Protein 2EB6 (pdb70)

Secondary structure (DSSP, 8-state):
---HHHHHHHHHHHHHHHHHT-PBPPHHHH-TT--HHHHHHHHHHHHHHHHHTT--EEEEEEE--SHHHHHHTT-SS-EEEEEEGGGEE-TT-EE-GGG-SS-EEEEEEEEEESS-B--SS--HHHHHHHEEEEEEEEEEE--SB-SB-TTT-PBP-HHHHHHTGGGEEEEEE-S--B-TTSS-GGG-EEEEEETTEEEEEEEGGGTTTSTTHHHHHHHHHHGGGT--BPTT-EEEEEESS--EE--TT-EEEEE-GGG-EEEEEE-/---HHHHHHHHHHHHHHHHHT--B--HHHH-TT--HHHHHHHHHHHHHHHHHTT--EEEEEEE--SHHHHHHTT-SS-EEEEEEGGGEE-TTEEE-GGG-SS-EEEEEEEEEESS-B-SSS--HHHHHHHEEEEEEEEEEE--SB-SB-TTT-PBP-HHHHHHTGGGEEEEEE-S--B-TTSS-GGG-EEEEEETTEEEEEEEGGGTTTSTTHHHHHHHHHHGGGT--BPTT-EEEEEESS--EE--TT-EEEEE-GGG-EEEEEE-/---HHHHHHHHHHHHHHHHHT-PBPPHHHH-TT--HHHHHHHHHHHHHHHHHTT--EEEEEEE--SHHHHHHSS-SS-EEEEEEGGGEE-TTPEE-GGG-SS-EEEEEEEEEESS-B-SSS--HHHHHHHEEEEEEEEEEE--SB--SSTTS--TTHHHHHHHTGGGEEEEEE-S--B-TTSS-GGG-EEEEEETTEEEEEEEGGGTTTSTTHHHHHHHHHHGGGT--BPTT-EEEEEESS--EE--TT-EEEEE-GGG-EEEEEE-/---HHHHHHHHHHHHHHHHHT-PBPPHHHH-TT--HHHHHHHHHHHHHHHHHTT--EEEEEEE--SHHHHHTTT-SS-EEEEEEGGGEE-TTEEE-GGG-SS-EEEEEEEEEESS-B--SS--HHHHHHHEEEEEEEEEEE--SB-SB----PBP-HHHHHHTGGGEEEEEE-S--B-TTSS-GGG-EEEEEETTEEEEEEEGGGTTTSTTHHHHHHHHHHGGGT--BPTT-EEEEEESS--EE--TT-EEEEE-GGG-EEEEEE-/---HHHHHHHHHHHHHHHHHT-PBPPHHHHSTT--HHHHHHHHHHHHHHHHHTT--EEEEEEE--SHHHHHHTT-SS-EEEEEEGGGEE-TT-EE-GGG-SS-EEEEEEEEEESS-B--SS--HHHHHHHEEEEEEEEEEE--SB-SB-TTT-PBP-HHHHHHTGGGEEEEEE-S--B-TTSS-GGG-EEEEEETTEEEEEEEGGGTTTSTTHHHHHHHHHHGGGT--BPTT-EEEEEESS--EE--TT-EEEEE-GGG-EEEEEE-

Sequence (1334 aa):
MFDKHTHTLIAQRLDQAEKQREQIRAISLDYPEITIEDAYAVQREWVRLKIAEGRTLKGHKIGLTSKAMQASSQISEPDYGALLDDMFFHDGSDIPTDRFIVPRIEVELAFVLAKPLRGPNCTLFDVYNATDYVIPALELIDARCHNIDPETQRPRKVFDTISDNAANAGVILGGRPIKPDELDLRWISALMYRNGVIEETGVAAGVLNHPANGVAWLANKLAPYDVQLEAGQIILGGSFTRPVPARKGDTFHVDYGNMGSISCRFVMFDKHTHTLIAQRLDQAEKQREQIRAISLDYPEITIEDAYAVQREWVRLKIAEGRTLKGHKIGLTSKAMQASSQISEPDYGALLDDMFFHDGSDIPTDRFIVPRIEVELAFVLAKPLRGPNCTLFDVYNATDYVIPALELIDARCHNIDPETQRPRKVFDTISDNAANAGVILGGRPIKPDELDLRWISALMYRNGVIEETGVAAGVLNHPANGVAWLANKLAPYDVQLEAGQIILGGSFTRPVPARKGDTFHVDYGNMGSISCRFVMFDKHTHTLIAQRLDQAEKQREQIRAISLDYPEITIEDAYAVQREWVRLKIAEGRTLKGHKIGLTSKAMQASSQISEPDYGALLDDMFFHDGSDIPTDRFIVPRIEVELAFVLAKPLRGPNCTLFDVYNATDYVIPALELIDARCHNIDPETQRPRKVFDTISDNAANAGVILGGRPIKPDELDLRWISALMYRNGVIEETGVAAGVLNHPANGVAWLANKLAPYDVQLEAGQIILGGSFTRPVPARKGDTFHVDYGNMGSISCRFVMFDKHTHTLIAQRLDQAEKQREQIRAISLDYPEITIEDAYAVQREWVRLKIAEGRTLKGHKIGLTSKAMQASSQISEPDYGALLDDMFFHDGSDIPTDRFIVPRIEVELAFVLAKPLRGPNCTLFDVYNATDYVIPALELIDARCHNIDPTQRPRKVFDTISDNAANAGVILGGRPIKPDELDLRWISALMYRNGVIEETGVAAGVLNHPANGVAWLANKLAPYDVQLEAGQIILGGSFTRPVPARKGDTFHVDYGNMGSISCRFVMFDKHTHTLIAQRLDQAEKQREQIRAISLDYPEITIEDAYAVQREWVRLKIAEGRTLKGHKIGLTSKAMQASSQISEPDYGALLDDMFFHDGSDIPTDRFIVPRIEVELAFVLAKPLRGPNCTLFDVYNATDYVIPALELIDARCHNIDPETQRPRKVFDTISDNAANAGVILGGRPIKPDELDLRWISALMYRNGVIEETGVAAGVLNHPANGVAWLANKLAPYDVQLEAGQIILGGSFTRPVPARKGDTFHVDYGNMGSISCRFV

Structure (mmCIF, N/CA/C/O backbone):
data_2EB6
#
_entry.id   2EB6
#
_cell.length_a   135.955
_cell.length_b   135.955
_cell.length_c   194.064
_cell.angle_alpha   90.00
_cell.angle_beta   90.00
_cell.angle_gamma   90.00
#
_symmetry.space_group_name_H-M   'P 43 21 2'
#
loop_
_entity.id
_entity.type
_entity.pdbx_description
1 polymer '2-oxo-hept-3-ene-1,7-dioate hydratase'
2 non-polymer 'MAGNESIUM ION'
3 water water
#
loop_
_atom_site.group_PDB
_atom_site.id
_atom_site.type_symbol
_atom_site.label_atom_id
_atom_site.label_alt_id
_atom_site.label_comp_id
_atom_site.label_asym_id
_atom_site.label_entity_id
_atom_site.label_seq_id
_atom_site.pdbx_PDB_ins_code
_atom_site.Cartn_x
_atom_site.Cartn_y
_atom_site.Cartn_z
_atom_site.occupancy
_atom_site.B_iso_or_equiv
_atom_site.auth_seq_id
_atom_site.auth_comp_id
_atom_site.auth_asym_id
_atom_site.auth_atom_id
_atom_site.pdbx_PDB_model_num
ATOM 1 N N . MET A 1 1 ? 33.411 15.581 1.250 1.00 48.80 1 MET A N 1
ATOM 2 C CA . MET A 1 1 ? 33.193 14.112 1.133 1.00 48.71 1 MET A CA 1
ATOM 3 C C . MET A 1 1 ? 34.227 13.477 0.203 1.00 48.49 1 MET A C 1
ATOM 4 O O . MET A 1 1 ? 34.247 13.755 -1.000 1.00 48.57 1 MET A O 1
ATOM 9 N N . PHE A 1 2 ? 35.082 12.630 0.776 1.00 48.06 2 PHE A N 1
ATOM 10 C CA . PHE A 1 2 ? 36.108 11.908 0.020 1.00 47.57 2 PHE A CA 1
ATOM 11 C C . PHE A 1 2 ? 35.491 10.875 -0.919 1.00 47.23 2 PHE A C 1
ATOM 12 O O . PHE A 1 2 ? 34.327 10.496 -0.765 1.00 47.23 2 PHE A O 1
ATOM 20 N N . ASP A 1 3 ? 36.283 10.419 -1.886 1.00 46.79 3 ASP A N 1
ATOM 21 C CA . ASP A 1 3 ? 35.842 9.407 -2.843 1.00 46.41 3 ASP A CA 1
ATOM 22 C C . ASP A 1 3 ? 35.734 8.014 -2.215 1.00 45.87 3 ASP A C 1
ATOM 23 O O . ASP A 1 3 ? 36.309 7.751 -1.155 1.00 45.75 3 ASP A O 1
ATOM 28 N N . LYS A 1 4 ? 34.990 7.138 -2.891 1.00 45.24 4 LYS A N 1
ATOM 29 C CA . LYS A 1 4 ? 34.718 5.763 -2.454 1.00 44.57 4 LYS A CA 1
ATOM 30 C C . LYS A 1 4 ? 35.977 4.962 -2.106 1.00 43.92 4 LYS A C 1
ATOM 31 O O . LYS A 1 4 ? 35.992 4.214 -1.122 1.00 43.79 4 LYS A O 1
ATOM 37 N N . HIS A 1 5 ? 37.019 5.125 -2.920 1.00 42.88 5 HIS A N 1
ATOM 38 C CA . HIS A 1 5 ? 38.293 4.429 -2.737 1.00 42.03 5 HIS A CA 1
ATOM 39 C C . HIS A 1 5 ? 38.996 4.833 -1.438 1.00 41.21 5 HIS A C 1
ATOM 40 O O . HIS A 1 5 ? 39.606 3.993 -0.769 1.00 41.18 5 HIS A O 1
ATOM 47 N N . THR A 1 6 ? 38.901 6.115 -1.092 1.00 40.18 6 THR A N 1
ATOM 48 C CA . THR A 1 6 ? 39.556 6.664 0.096 1.00 39.15 6 THR A CA 1
ATOM 49 C C . THR A 1 6 ? 38.921 6.159 1.396 1.00 38.42 6 THR A C 1
ATOM 50 O O . THR A 1 6 ? 39.633 5.878 2.363 1.00 38.30 6 THR A O 1
ATOM 54 N N . HIS A 1 7 ? 37.592 6.043 1.411 1.00 37.45 7 HIS A N 1
ATOM 55 C CA . HIS A 1 7 ? 36.872 5.489 2.564 1.00 36.57 7 HIS A CA 1
ATOM 56 C C . HIS A 1 7 ? 37.302 4.046 2.834 1.00 36.22 7 HIS A C 1
ATOM 57 O O . HIS A 1 7 ? 37.542 3.664 3.983 1.00 36.17 7 HIS A O 1
ATOM 64 N N . THR A 1 8 ? 37.397 3.261 1.762 1.00 35.57 8 THR A N 1
ATOM 65 C CA . THR A 1 8 ? 37.826 1.864 1.824 1.00 34.99 8 THR A CA 1
ATOM 66 C C . THR A 1 8 ? 39.265 1.750 2.330 1.00 34.47 8 THR A C 1
ATOM 67 O O . THR A 1 8 ? 39.589 0.842 3.102 1.00 34.37 8 THR A O 1
ATOM 71 N N . LEU A 1 9 ? 40.114 2.682 1.896 1.00 33.71 9 LEU A N 1
ATOM 72 C CA . LEU A 1 9 ? 41.523 2.713 2.284 1.00 32.99 9 LEU A CA 1
ATOM 73 C C . LEU A 1 9 ? 41.684 2.952 3.785 1.00 32.16 9 LEU A C 1
ATOM 74 O O . LEU A 1 9 ? 42.481 2.279 4.445 1.00 32.19 9 LEU A O 1
ATOM 79 N N . ILE A 1 10 ? 40.920 3.906 4.316 1.00 30.93 10 ILE A N 1
ATOM 80 C CA . ILE A 1 10 ? 40.930 4.211 5.749 1.00 29.56 10 ILE A CA 1
ATOM 81 C C . ILE A 1 10 ? 40.376 3.032 6.561 1.00 28.73 10 ILE A C 1
ATOM 82 O O . ILE A 1 10 ? 40.943 2.668 7.598 1.00 28.19 10 ILE A O 1
ATOM 87 N N . ALA A 1 11 ? 39.285 2.443 6.071 1.00 27.97 11 ALA A N 1
ATOM 88 C CA . ALA A 1 11 ? 38.642 1.291 6.714 1.00 27.20 11 ALA A CA 1
ATOM 89 C C . ALA A 1 11 ? 39.586 0.095 6.844 1.00 27.00 11 ALA A C 1
ATOM 90 O O . ALA A 1 11 ? 39.635 -0.562 7.890 1.00 26.38 11 ALA A O 1
ATOM 92 N N . GLN A 1 12 ? 40.334 -0.184 5.777 1.00 26.50 12 GLN A N 1
ATOM 93 C CA . GLN A 1 12 ? 41.306 -1.280 5.784 1.00 26.40 12 GLN A CA 1
ATOM 94 C C . GLN A 1 12 ? 42.430 -1.058 6.799 1.00 25.77 12 GLN A C 1
ATOM 95 O O . GLN A 1 12 ? 42.938 -2.015 7.388 1.00 26.03 12 GLN A O 1
ATOM 101 N N . ARG A 1 13 ? 42.805 0.202 7.006 1.00 25.18 13 ARG A N 1
ATOM 102 C CA . ARG A 1 13 ? 43.836 0.554 7.982 1.00 24.83 13 ARG A CA 1
ATOM 103 C C . ARG A 1 13 ? 43.334 0.407 9.418 1.00 24.22 13 ARG A C 1
ATOM 104 O O . ARG A 1 13 ? 44.066 -0.063 10.294 1.00 24.11 13 ARG A O 1
ATOM 112 N N . LEU A 1 14 ? 42.086 0.808 9.648 1.00 23.56 14 LEU A N 1
ATOM 113 C CA . LEU A 1 14 ? 41.421 0.561 10.931 1.00 22.77 14 LEU A CA 1
ATOM 114 C C . LEU A 1 14 ? 41.323 -0.939 11.199 1.00 22.60 14 LEU A C 1
ATOM 115 O O . LEU A 1 14 ? 41.560 -1.395 12.317 1.00 22.43 14 LEU A O 1
ATOM 120 N N . ASP A 1 15 ? 40.991 -1.696 10.155 1.00 22.41 15 ASP A N 1
ATOM 121 C CA . ASP A 1 15 ? 40.866 -3.148 10.237 1.00 22.48 15 ASP A CA 1
ATOM 122 C C . ASP A 1 15 ? 42.186 -3.813 10.631 1.00 22.33 15 ASP A C 1
ATOM 123 O O . ASP A 1 15 ? 42.214 -4.718 11.471 1.00 22.17 15 ASP A O 1
ATOM 128 N N . GLN A 1 16 ? 43.277 -3.352 10.022 1.00 2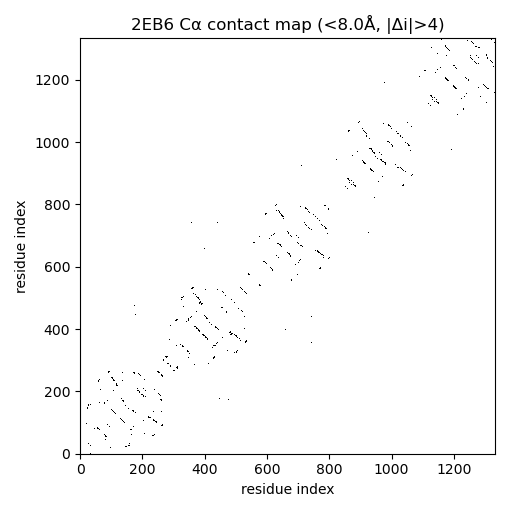2.28 16 GLN A N 1
ATOM 129 C CA . GLN A 1 16 ? 44.612 -3.859 10.326 1.00 22.53 16 GLN A CA 1
ATOM 130 C C . GLN A 1 16 ? 45.012 -3.537 11.762 1.00 21.89 16 GLN A C 1
ATOM 131 O O . GLN A 1 16 ? 45.621 -4.366 12.447 1.00 21.84 16 GLN A O 1
ATOM 137 N N . ALA A 1 17 ? 44.661 -2.331 12.206 1.00 21.26 17 ALA A N 1
ATOM 138 C CA . ALA A 1 17 ? 44.934 -1.890 13.572 1.00 20.60 17 ALA A CA 1
ATOM 139 C C . ALA A 1 17 ? 44.287 -2.832 14.586 1.00 20.28 17 ALA A C 1
ATOM 140 O O . ALA A 1 17 ? 44.927 -3.246 15.556 1.00 20.11 17 ALA A O 1
ATOM 142 N N . GLU A 1 18 ? 43.025 -3.178 14.339 1.00 19.73 18 GLU A N 1
ATOM 143 C CA . GLU A 1 18 ? 42.271 -4.074 15.212 1.00 19.45 18 GLU A CA 1
ATOM 144 C C . GLU A 1 18 ? 42.880 -5.476 15.244 1.00 19.52 18 GLU A C 1
ATOM 145 O O . GLU A 1 18 ? 43.040 -6.063 16.316 1.00 19.24 18 GLU A O 1
ATOM 151 N N . LYS A 1 19 ? 43.222 -5.994 14.064 1.00 19.73 19 LYS A N 1
ATOM 152 C CA . LYS A 1 19 ? 43.753 -7.351 13.926 1.00 19.98 19 LYS A CA 1
ATOM 153 C C . LYS A 1 19 ? 45.122 -7.520 14.581 1.00 19.85 19 LYS A C 1
ATOM 154 O O . LYS A 1 19 ? 45.383 -8.534 15.232 1.00 19.32 19 LYS A O 1
ATOM 160 N N . GLN A 1 20 ? 45.984 -6.522 14.406 1.00 19.89 20 GLN A N 1
ATOM 161 C CA . GLN A 1 20 ? 47.351 -6.564 14.920 1.00 20.59 20 GLN A CA 1
ATOM 162 C C . GLN A 1 20 ? 47.465 -6.021 16.337 1.00 20.83 20 GLN A C 1
ATOM 163 O O . GLN A 1 20 ? 48.519 -6.150 16.971 1.00 20.89 20 GLN A O 1
ATOM 169 N N . ARG A 1 21 ? 46.381 -5.417 16.828 1.00 21.52 21 ARG A N 1
ATOM 170 C CA . ARG A 1 21 ? 46.388 -4.716 18.119 1.00 22.33 21 ARG A CA 1
ATOM 171 C C . ARG A 1 21 ? 47.487 -3.646 18.165 1.00 22.77 21 ARG A C 1
ATOM 172 O O . ARG A 1 21 ? 48.225 -3.522 19.145 1.00 22.52 21 ARG A O 1
ATOM 180 N N . GLU A 1 22 ? 47.573 -2.888 17.076 1.00 23.63 22 GLU A N 1
ATOM 181 C CA . GLU A 1 22 ? 48.568 -1.831 16.904 1.00 25.27 22 GLU A CA 1
ATOM 182 C C . GLU A 1 22 ? 47.854 -0.585 16.415 1.00 24.94 22 GLU A C 1
ATOM 183 O O . GLU A 1 22 ? 47.326 -0.570 15.302 1.00 24.66 22 GLU A O 1
ATOM 189 N N . GLN A 1 23 ? 47.837 0.458 17.241 1.00 25.30 23 GLN A N 1
ATOM 190 C CA . GLN A 1 23 ? 47.134 1.693 16.894 1.00 25.73 23 GLN A CA 1
ATOM 191 C C . GLN A 1 23 ? 47.768 2.415 15.713 1.00 26.26 23 GLN A C 1
ATOM 192 O O . GLN A 1 23 ? 48.990 2.386 15.533 1.00 26.36 23 GLN A O 1
ATOM 198 N N . ILE A 1 24 ? 46.911 3.041 14.915 1.00 26.78 24 ILE A N 1
ATOM 199 C CA . ILE A 1 24 ? 47.326 3.901 13.808 1.00 27.64 24 ILE A CA 1
ATOM 200 C C . ILE A 1 24 ? 47.198 5.369 14.211 1.00 28.33 24 ILE A C 1
ATOM 201 O O . ILE A 1 24 ? 46.581 5.693 15.231 1.00 28.09 24 ILE A O 1
ATOM 206 N N . ARG A 1 25 ? 47.791 6.257 13.414 1.00 29.38 25 ARG A N 1
ATOM 207 C CA . ARG A 1 25 ? 47.645 7.691 13.622 1.00 30.51 25 ARG A CA 1
ATOM 208 C C . ARG A 1 25 ? 46.184 8.090 13.442 1.00 30.78 25 ARG A C 1
ATOM 209 O O . ARG A 1 25 ? 45.469 7.485 12.641 1.00 30.78 25 ARG A O 1
ATOM 217 N N . ALA A 1 26 ? 45.749 9.101 14.191 1.00 31.54 26 ALA A N 1
ATOM 218 C CA . ALA A 1 26 ? 44.391 9.633 14.069 1.00 32.26 26 ALA A CA 1
ATOM 219 C C . ALA A 1 26 ? 44.062 9.959 12.615 1.00 32.98 26 ALA A C 1
ATOM 220 O O . ALA A 1 26 ? 44.844 10.618 11.923 1.00 33.00 26 ALA A O 1
ATOM 222 N N . ILE A 1 27 ? 42.907 9.481 12.160 1.00 33.72 27 ILE A N 1
ATOM 223 C CA . ILE A 1 27 ? 42.461 9.675 10.781 1.00 34.65 27 ILE A CA 1
ATOM 224 C C . ILE A 1 27 ? 42.335 11.164 10.444 1.00 35.33 27 ILE A C 1
ATOM 225 O O . ILE A 1 27 ? 42.674 11.586 9.334 1.00 35.62 27 ILE A O 1
ATOM 230 N N . SER A 1 28 ? 41.880 11.946 11.422 1.00 36.08 28 SER A N 1
ATOM 231 C CA . SER A 1 28 ? 41.703 13.392 11.284 1.00 36.88 28 SER A CA 1
ATOM 232 C C . SER A 1 28 ? 43.017 14.148 11.063 1.00 37.45 28 SER A C 1
ATOM 233 O O . SER A 1 28 ? 43.008 15.274 10.561 1.00 37.78 28 SER A O 1
ATOM 236 N N . LEU A 1 29 ? 44.137 13.536 11.441 1.00 38.05 29 LEU A N 1
ATOM 237 C CA . LEU A 1 29 ? 45.450 14.161 11.262 1.00 38.69 29 LEU A CA 1
ATOM 238 C C . LEU A 1 29 ? 46.013 13.938 9.859 1.00 39.08 29 LEU A C 1
ATOM 239 O O . LEU A 1 29 ? 46.564 14.863 9.253 1.00 39.32 29 LEU A O 1
ATOM 244 N N . ASP A 1 30 ? 45.872 12.716 9.349 1.00 39.40 30 ASP A N 1
ATOM 245 C CA . ASP A 1 30 ? 46.259 12.403 7.975 1.00 39.72 30 ASP A CA 1
ATOM 246 C C . ASP A 1 30 ? 45.247 12.965 6.973 1.00 39.74 30 ASP A C 1
ATOM 247 O O . ASP A 1 30 ? 45.595 13.268 5.829 1.00 39.84 30 ASP A O 1
ATOM 252 N N . TYR A 1 31 ? 43.999 13.103 7.414 1.00 39.67 31 TYR A N 1
ATOM 253 C CA . TYR A 1 31 ? 42.937 13.674 6.592 1.00 39.58 31 TYR A CA 1
ATOM 254 C C . TYR A 1 31 ? 42.268 14.832 7.339 1.00 39.52 31 TYR A C 1
ATOM 255 O O . TYR A 1 31 ? 41.224 14.645 7.965 1.00 39.59 31 TYR A O 1
ATOM 264 N N . PRO A 1 32 ? 42.870 16.039 7.277 1.00 39.30 32 PRO A N 1
ATOM 265 C CA . PRO A 1 32 ? 42.364 17.201 8.019 1.00 39.10 32 PRO A CA 1
ATOM 266 C C . PRO A 1 32 ? 41.000 17.698 7.538 1.00 38.79 32 PRO A C 1
ATOM 267 O O . PRO A 1 32 ? 40.283 18.352 8.297 1.00 38.94 32 PRO A O 1
ATOM 271 N N . GLU A 1 33 ? 40.647 17.379 6.295 1.00 38.43 33 GLU A N 1
ATOM 272 C CA . GLU A 1 33 ? 39.400 17.846 5.695 1.00 38.14 33 GLU A CA 1
ATOM 273 C C . GLU A 1 33 ? 38.233 16.882 5.954 1.00 37.39 33 GLU A C 1
ATOM 274 O O . GLU A 1 33 ? 37.152 17.037 5.376 1.00 37.41 33 GLU A O 1
ATOM 280 N N . ILE A 1 34 ? 38.452 15.898 6.825 1.00 36.39 34 ILE A N 1
ATOM 281 C CA . ILE A 1 34 ? 37.440 14.878 7.109 1.00 35.41 34 ILE A CA 1
ATOM 282 C C . ILE A 1 34 ? 36.180 15.476 7.745 1.00 34.72 34 ILE A C 1
ATOM 283 O O . ILE A 1 34 ? 36.262 16.303 8.652 1.00 34.58 34 ILE A O 1
ATOM 288 N N . THR A 1 35 ? 35.025 15.069 7.229 1.00 34.17 35 THR A N 1
ATOM 289 C CA . THR A 1 35 ? 33.734 15.507 7.748 1.00 33.77 35 THR A CA 1
ATOM 290 C C . THR A 1 35 ? 33.065 14.363 8.510 1.00 33.35 35 THR A C 1
ATOM 291 O O . THR A 1 35 ? 33.534 13.225 8.473 1.00 33.16 35 THR A O 1
ATOM 295 N N . ILE A 1 36 ? 31.969 14.670 9.198 1.00 32.83 36 ILE A N 1
ATOM 296 C CA . ILE A 1 36 ? 31.191 13.650 9.903 1.00 32.36 36 ILE A CA 1
ATOM 297 C C . ILE A 1 36 ? 30.562 12.656 8.915 1.00 31.99 36 ILE A C 1
ATOM 298 O O . ILE A 1 36 ? 30.462 11.459 9.205 1.00 31.80 36 ILE A O 1
ATOM 303 N N . GLU A 1 37 ? 30.165 13.158 7.746 1.00 31.38 37 GLU A N 1
ATOM 304 C CA . GLU A 1 37 ? 29.643 12.325 6.664 1.00 31.13 37 GLU A CA 1
ATOM 305 C C . GLU A 1 37 ? 30.697 11.326 6.185 1.00 30.33 37 GLU A C 1
ATOM 306 O O . GLU A 1 37 ? 30.379 10.166 5.914 1.00 30.24 37 GLU A O 1
ATOM 312 N N . ASP A 1 38 ? 31.944 11.789 6.084 1.00 29.55 38 ASP A N 1
ATOM 313 C CA . ASP A 1 38 ? 33.079 10.928 5.748 1.00 28.63 38 ASP A CA 1
ATOM 314 C C . ASP A 1 38 ? 33.253 9.840 6.797 1.00 27.92 38 ASP A C 1
ATOM 315 O O . ASP A 1 38 ? 33.427 8.666 6.461 1.00 27.60 38 ASP A O 1
ATOM 320 N N . ALA A 1 39 ? 33.206 10.251 8.063 1.00 26.97 39 ALA A N 1
ATOM 321 C CA . ALA A 1 39 ? 33.408 9.349 9.193 1.00 26.02 39 ALA A CA 1
ATOM 322 C C . ALA A 1 39 ? 32.427 8.180 9.172 1.00 25.32 39 ALA A C 1
ATOM 323 O O . ALA A 1 39 ? 32.833 7.023 9.316 1.00 25.16 39 ALA A O 1
ATOM 325 N N . TYR A 1 40 ? 31.143 8.472 8.972 1.00 24.33 40 TYR A N 1
ATOM 326 C CA . TYR A 1 40 ? 30.148 7.407 8.850 1.00 23.65 40 TYR A CA 1
ATOM 327 C C . TYR A 1 40 ? 30.322 6.559 7.588 1.00 23.44 40 TYR A C 1
ATOM 328 O O . TYR A 1 40 ? 30.060 5.359 7.608 1.00 23.26 40 TYR A O 1
ATOM 337 N N . ALA A 1 41 ? 30.779 7.177 6.499 1.00 23.30 41 ALA A N 1
ATOM 338 C CA . ALA A 1 41 ? 31.081 6.434 5.274 1.00 23.13 41 ALA A CA 1
ATOM 339 C C . ALA A 1 41 ? 32.209 5.421 5.497 1.00 22.83 41 ALA A C 1
ATOM 340 O O . ALA A 1 41 ? 32.151 4.294 5.002 1.00 23.17 41 ALA A O 1
ATOM 342 N N . VAL A 1 42 ? 33.214 5.828 6.267 1.00 22.54 42 VAL A N 1
ATOM 343 C CA . VAL A 1 42 ? 34.326 4.955 6.642 1.00 22.27 42 VAL A CA 1
ATOM 344 C C . VAL A 1 42 ? 33.815 3.812 7.521 1.00 21.79 42 VAL A C 1
ATOM 345 O O . VAL A 1 42 ? 34.147 2.648 7.295 1.00 21.56 42 VAL A O 1
ATOM 349 N N . GLN A 1 43 ? 32.989 4.147 8.509 1.00 21.51 43 GLN A N 1
ATOM 350 C CA . GLN A 1 43 ? 32.408 3.124 9.378 1.00 21.06 43 GLN A CA 1
ATOM 351 C C . GLN A 1 43 ? 31.634 2.087 8.568 1.00 21.38 43 GLN A C 1
ATOM 352 O O . GLN A 1 43 ? 31.799 0.884 8.773 1.00 20.99 43 GLN A O 1
ATOM 358 N N . ARG A 1 44 ? 30.805 2.555 7.634 1.00 21.97 44 ARG A N 1
ATOM 359 C CA . ARG A 1 44 ? 30.007 1.663 6.794 1.00 23.01 44 ARG A CA 1
ATOM 360 C C . ARG A 1 44 ? 30.889 0.700 6.006 1.00 22.78 44 ARG A C 1
ATOM 361 O O . ARG A 1 44 ? 30.588 -0.489 5.912 1.00 22.66 44 ARG A O 1
ATOM 369 N N . GLU A 1 45 ? 31.979 1.228 5.456 1.00 23.16 45 GLU A N 1
ATOM 370 C CA . GLU A 1 45 ? 32.937 0.423 4.698 1.00 23.37 45 GLU A CA 1
ATOM 371 C C . GLU A 1 45 ? 33.622 -0.647 5.546 1.00 22.70 45 GLU A C 1
ATOM 372 O O . GLU A 1 45 ? 33.744 -1.791 5.119 1.00 22.63 45 GLU A O 1
ATOM 378 N N . TRP A 1 46 ? 34.040 -0.276 6.752 1.00 21.81 46 TRP A N 1
ATOM 379 C CA . TRP A 1 46 ? 34.666 -1.226 7.666 1.00 21.00 46 TRP A CA 1
ATOM 380 C C . TRP A 1 46 ? 33.688 -2.327 8.077 1.00 20.70 46 TRP A C 1
ATOM 381 O O . TRP A 1 46 ? 34.042 -3.503 8.091 1.00 20.33 46 TRP A O 1
ATOM 392 N N . VAL A 1 47 ? 32.455 -1.941 8.392 1.00 20.76 47 VAL A N 1
ATOM 393 C CA . VAL A 1 47 ? 31.410 -2.908 8.731 1.00 20.68 47 VAL A CA 1
ATOM 394 C C . VAL A 1 47 ? 31.147 -3.856 7.555 1.00 21.35 47 VAL A C 1
ATOM 395 O O . VAL A 1 47 ? 31.030 -5.070 7.749 1.00 21.07 47 VAL A O 1
ATOM 399 N N . ARG A 1 48 ? 31.091 -3.304 6.340 1.00 21.83 48 ARG A N 1
ATOM 400 C CA . ARG A 1 48 ? 30.939 -4.117 5.126 1.00 22.97 48 ARG A CA 1
ATOM 401 C C . ARG A 1 48 ? 32.066 -5.147 5.003 1.00 22.35 48 ARG A C 1
ATOM 402 O O . ARG A 1 48 ? 31.807 -6.315 4.723 1.00 22.44 48 ARG A O 1
ATOM 410 N N . LEU A 1 49 ? 33.302 -4.704 5.224 1.00 22.65 49 LEU A N 1
ATOM 411 C CA . LEU A 1 49 ? 34.472 -5.582 5.176 1.00 22.62 49 LEU A CA 1
ATOM 412 C C . LEU A 1 49 ? 34.372 -6.696 6.215 1.00 22.23 49 LEU A C 1
ATOM 413 O O . LEU A 1 49 ? 34.608 -7.863 5.910 1.00 22.16 49 LEU A O 1
ATOM 418 N N . LYS A 1 50 ? 34.000 -6.328 7.440 1.00 21.35 50 LYS A N 1
ATOM 419 C CA . LYS A 1 50 ? 33.960 -7.288 8.538 1.00 20.84 50 LYS A CA 1
ATOM 420 C C . LYS A 1 50 ? 32.837 -8.315 8.382 1.00 20.84 50 LYS A C 1
ATOM 421 O O . LYS A 1 50 ? 32.993 -9.471 8.776 1.00 20.16 50 LYS A O 1
ATOM 427 N N . ILE A 1 51 ? 31.714 -7.895 7.798 1.00 21.06 51 ILE A N 1
ATOM 428 C CA . ILE A 1 51 ? 30.617 -8.816 7.489 1.00 21.57 51 ILE A CA 1
ATOM 429 C C . ILE A 1 51 ? 31.012 -9.748 6.334 1.00 21.95 51 ILE A C 1
ATOM 430 O O . ILE A 1 51 ? 30.722 -10.945 6.372 1.00 22.12 51 ILE A O 1
ATOM 435 N N . ALA A 1 52 ? 31.683 -9.194 5.325 1.00 22.87 52 ALA A N 1
ATOM 436 C CA . ALA A 1 52 ? 32.192 -9.994 4.198 1.00 23.21 52 ALA A CA 1
ATOM 437 C C . ALA A 1 52 ? 33.171 -11.077 4.662 1.00 23.60 52 ALA A C 1
ATOM 438 O O . ALA A 1 52 ? 33.211 -12.172 4.091 1.00 23.72 52 ALA A O 1
ATOM 440 N N . GLU A 1 53 ? 33.945 -10.770 5.704 1.00 23.70 53 GLU A N 1
ATOM 441 C CA . GLU A 1 53 ? 34.863 -11.731 6.323 1.00 24.15 53 GLU A CA 1
ATOM 442 C C . GLU A 1 53 ? 34.167 -12.911 7.002 1.00 23.64 53 GLU A C 1
ATOM 443 O O . GLU A 1 53 ? 34.798 -13.938 7.253 1.00 23.77 53 GLU A O 1
ATOM 449 N N . GLY A 1 54 ? 32.883 -12.753 7.324 1.00 23.13 54 GLY A N 1
ATOM 450 C CA . GLY A 1 54 ? 32.096 -13.840 7.892 1.00 22.55 54 GLY A CA 1
ATOM 451 C C . GLY A 1 54 ? 31.342 -13.512 9.170 1.00 22.28 54 GLY A C 1
ATOM 452 O O . GLY A 1 54 ? 30.796 -14.406 9.814 1.00 22.75 54 GLY A O 1
ATOM 453 N N . ARG A 1 55 ? 31.315 -12.236 9.540 1.00 21.84 55 ARG A N 1
ATOM 454 C CA . ARG A 1 55 ? 30.547 -11.794 10.710 1.00 21.44 55 ARG A CA 1
ATOM 455 C C . ARG A 1 55 ? 29.110 -11.446 10.322 1.00 21.15 55 ARG A C 1
ATOM 456 O O . ARG A 1 55 ? 28.800 -11.313 9.139 1.00 21.03 55 ARG A O 1
ATOM 464 N N . THR A 1 56 ? 28.243 -11.296 11.323 1.00 20.58 56 THR A N 1
ATOM 465 C CA . THR A 1 56 ? 26.829 -10.976 11.111 1.00 20.40 56 THR A CA 1
ATOM 466 C C . THR A 1 56 ? 26.434 -9.773 11.975 1.00 19.82 56 THR A C 1
ATOM 467 O O . THR A 1 56 ? 26.835 -9.679 13.136 1.00 19.72 56 THR A O 1
ATOM 471 N N . LEU A 1 57 ? 25.656 -8.862 11.397 1.00 19.10 57 LEU A N 1
ATOM 472 C CA . LEU A 1 57 ? 25.113 -7.724 12.137 1.00 18.51 57 LEU A CA 1
ATOM 473 C C . LEU A 1 57 ? 24.099 -8.197 13.171 1.00 18.24 57 LEU A C 1
ATOM 474 O O . LEU A 1 57 ? 23.136 -8.890 12.834 1.00 18.15 57 LEU A O 1
ATOM 479 N N . LYS A 1 58 ? 24.309 -7.803 14.427 1.00 17.80 58 LYS A N 1
ATOM 480 C CA . LYS A 1 58 ? 23.405 -8.197 15.505 1.00 17.48 58 LYS A CA 1
ATOM 481 C C . LYS A 1 58 ? 22.695 -7.020 16.158 1.00 16.82 58 LYS A C 1
ATOM 482 O O . LYS A 1 58 ? 21.752 -7.211 16.922 1.00 16.49 58 LYS A O 1
ATOM 488 N N . GLY A 1 59 ? 23.130 -5.808 15.844 1.00 16.23 59 GLY A N 1
ATOM 489 C CA . GLY A 1 59 ? 22.523 -4.623 16.450 1.00 16.10 59 GLY A CA 1
ATOM 490 C C . GLY A 1 59 ? 23.350 -3.373 16.277 1.00 15.89 59 GLY A C 1
ATOM 491 O O . GLY A 1 59 ? 24.182 -3.280 15.374 1.00 15.76 59 GLY A O 1
ATOM 492 N N . HIS A 1 60 ? 23.100 -2.395 17.145 1.00 15.60 60 HIS A N 1
ATOM 493 C CA . HIS A 1 60 ? 23.755 -1.101 17.067 1.00 15.58 60 HIS A CA 1
ATOM 494 C C . HIS A 1 60 ? 23.956 -0.549 18.466 1.00 15.58 60 HIS A C 1
ATOM 495 O O . HIS A 1 60 ? 23.322 -1.010 19.413 1.00 15.10 60 HIS A O 1
ATOM 502 N N . LYS A 1 61 ? 24.840 0.436 18.587 1.00 15.44 61 LYS A N 1
ATOM 503 C CA . LYS A 1 61 ? 24.985 1.173 19.842 1.00 15.90 61 LYS A CA 1
ATOM 504 C C . LYS A 1 61 ? 24.870 2.667 19.592 1.00 16.02 61 LYS A C 1
ATOM 505 O O . LYS A 1 61 ? 25.125 3.137 18.483 1.00 16.30 61 LYS A O 1
ATOM 511 N N . ILE A 1 62 ? 24.477 3.394 20.632 1.00 16.03 62 ILE A N 1
ATOM 512 C CA . ILE A 1 62 ? 24.468 4.851 20.630 1.00 16.62 62 ILE A CA 1
ATOM 513 C C . ILE A 1 62 ? 25.478 5.299 21.679 1.00 17.10 62 ILE A C 1
ATOM 514 O O . ILE A 1 62 ? 25.505 4.770 22.795 1.00 16.85 62 ILE A O 1
ATOM 519 N N . GLY A 1 63 ? 26.336 6.242 21.308 1.00 17.41 63 GLY A N 1
ATOM 520 C CA . GLY A 1 63 ? 27.357 6.747 22.220 1.00 19.16 63 GLY A CA 1
ATOM 521 C C . GLY A 1 63 ? 27.368 8.258 22.250 1.00 20.61 63 GLY A C 1
ATOM 522 O O . GLY A 1 63 ? 26.525 8.902 21.615 1.00 20.04 63 GLY A O 1
ATOM 523 N N . LEU A 1 64 ? 28.325 8.819 22.989 1.00 22.23 64 LEU A N 1
ATOM 524 C CA . LEU A 1 64 ? 28.453 10.272 23.150 1.00 24.14 64 LEU A CA 1
ATOM 525 C C . LEU A 1 64 ? 27.138 10.894 23.609 1.00 25.22 64 LEU A C 1
ATOM 526 O O . LEU A 1 64 ? 26.708 11.923 23.088 1.00 25.61 64 LEU A O 1
ATOM 531 N N . THR A 1 65 ? 26.502 10.249 24.582 1.00 26.19 65 THR A N 1
ATOM 532 C CA . THR A 1 65 ? 25.194 10.669 25.065 1.00 27.56 65 THR A CA 1
ATOM 533 C C . THR A 1 65 ? 25.264 11.785 26.120 1.00 29.14 65 THR A C 1
ATOM 534 O O . THR A 1 65 ? 24.309 12.544 26.277 1.00 29.61 65 THR A O 1
ATOM 538 N N . SER A 1 66 ? 26.389 11.897 26.824 1.00 30.98 66 SER A N 1
ATOM 539 C CA . SER A 1 66 ? 26.513 12.881 27.911 1.00 32.89 66 SER A CA 1
ATOM 540 C C . SER A 1 66 ? 26.838 14.294 27.418 1.00 34.18 66 SER A C 1
ATOM 541 O O . SER A 1 66 ? 27.302 14.479 26.290 1.00 34.31 66 SER A O 1
ATOM 544 N N . LYS A 1 67 ? 26.583 15.283 28.275 1.00 35.88 67 LYS A N 1
ATOM 545 C CA . LYS A 1 67 ? 26.887 16.683 27.964 1.00 37.38 67 LYS A CA 1
ATOM 546 C C . LYS A 1 67 ? 28.381 16.971 28.024 1.00 38.30 67 LYS A C 1
ATOM 547 O O . LYS A 1 67 ? 28.890 17.782 27.250 1.00 38.81 67 LYS A O 1
ATOM 553 N N . ALA A 1 68 ? 29.074 16.303 28.943 1.00 39.43 68 ALA A N 1
ATOM 554 C CA . ALA A 1 68 ? 30.529 16.381 29.026 1.00 40.34 68 ALA A CA 1
ATOM 555 C C . ALA A 1 68 ? 31.178 15.905 27.726 1.00 40.95 68 ALA A C 1
ATOM 556 O O . ALA A 1 68 ? 32.072 16.569 27.196 1.00 41.12 68 ALA A O 1
ATOM 558 N N . MET A 1 69 ? 30.712 14.766 27.211 1.00 41.56 69 MET A N 1
ATOM 559 C CA . MET A 1 69 ? 31.297 14.156 26.014 1.00 42.10 69 MET A CA 1
ATOM 560 C C . MET A 1 69 ? 30.966 14.912 24.727 1.00 42.08 69 MET A C 1
ATOM 561 O O . MET A 1 69 ? 31.839 15.081 23.874 1.00 42.07 69 MET A O 1
ATOM 566 N N . GLN A 1 70 ? 29.719 15.364 24.595 1.00 42.15 70 GLN A N 1
ATOM 567 C CA . GLN A 1 70 ? 29.277 16.089 23.395 1.00 42.24 70 GLN A CA 1
ATOM 568 C C . GLN A 1 70 ? 30.006 17.419 23.202 1.00 42.61 70 GLN A C 1
ATOM 569 O O . GLN A 1 70 ? 30.382 17.770 22.080 1.00 42.63 70 GLN A O 1
ATOM 575 N N . ALA A 1 71 ? 30.214 18.143 24.300 1.00 42.83 71 ALA A N 1
ATOM 576 C CA . ALA A 1 71 ? 30.946 19.408 24.270 1.00 43.17 71 ALA A CA 1
ATOM 577 C C . ALA A 1 71 ? 32.429 19.203 23.944 1.00 43.34 71 ALA A C 1
ATOM 578 O O . ALA A 1 71 ? 32.981 19.904 23.095 1.00 43.46 71 ALA A O 1
ATOM 580 N N . SER A 1 72 ? 33.057 18.232 24.608 1.00 43.52 72 SER A N 1
ATOM 581 C CA . SER A 1 72 ? 34.481 17.939 24.415 1.00 43.61 72 SER A CA 1
ATOM 582 C C . SER A 1 72 ? 34.779 17.300 23.056 1.00 43.48 72 SER A C 1
ATOM 583 O O . SER A 1 72 ? 35.871 17.476 22.509 1.00 43.63 72 SER A O 1
ATOM 586 N N . SER A 1 73 ? 33.810 16.560 22.519 1.00 43.20 73 SER A N 1
ATOM 587 C CA . SER A 1 73 ? 33.916 16.004 21.167 1.00 42.84 73 SER A CA 1
ATOM 588 C C . SER A 1 73 ? 33.497 17.020 20.098 1.00 42.51 73 SER A C 1
ATOM 589 O O . SER A 1 73 ? 33.566 16.732 18.899 1.00 42.66 73 SER A O 1
ATOM 592 N N . GLN A 1 74 ? 33.067 18.203 20.545 1.00 41.89 74 GLN A N 1
ATOM 593 C CA . GLN A 1 74 ? 32.621 19.296 19.664 1.00 41.35 74 GLN A CA 1
ATOM 594 C C . GLN A 1 74 ? 31.472 18.882 18.736 1.00 40.51 74 GLN A C 1
ATOM 595 O O . GLN A 1 74 ? 31.494 19.157 17.531 1.00 40.62 74 GLN A O 1
ATOM 601 N N . ILE A 1 75 ? 30.474 18.217 19.313 1.00 39.26 75 ILE A N 1
ATOM 602 C CA . ILE A 1 75 ? 29.310 17.738 18.567 1.00 38.01 75 ILE A CA 1
ATOM 603 C C . ILE A 1 75 ? 28.030 18.067 19.336 1.00 36.87 75 ILE A C 1
ATOM 604 O O . ILE A 1 75 ? 28.062 18.243 20.555 1.00 37.10 75 ILE A O 1
ATOM 609 N N . SER A 1 76 ? 26.911 18.167 18.624 1.00 35.37 76 SER A N 1
ATOM 610 C CA . SER A 1 76 ? 25.646 18.552 19.244 1.00 33.87 76 SER A CA 1
ATOM 611 C C . SER A 1 76 ? 24.612 17.422 19.249 1.00 32.33 76 SER A C 1
ATOM 612 O O . SER A 1 76 ? 23.427 17.656 19.486 1.00 32.52 76 SER A O 1
ATOM 615 N N . GLU A 1 77 ? 25.071 16.197 18.992 1.00 30.43 77 GLU A N 1
ATOM 616 C CA . GLU A 1 77 ? 24.219 15.007 19.080 1.00 28.38 77 GLU A CA 1
ATOM 617 C C . GLU A 1 77 ? 25.058 13.746 19.334 1.00 26.50 77 GLU A C 1
ATOM 618 O O . GLU A 1 77 ? 26.285 13.794 19.238 1.00 26.12 77 GLU A O 1
ATOM 624 N N . PRO A 1 78 ? 24.403 12.624 19.694 1.00 25.10 78 PRO A N 1
ATOM 625 C CA . PRO A 1 78 ? 25.135 11.372 19.897 1.00 23.93 78 PRO A CA 1
ATOM 626 C C . PRO A 1 78 ? 25.795 10.818 18.631 1.00 23.04 78 PRO A C 1
ATOM 627 O O . PRO A 1 78 ? 25.634 11.373 17.534 1.00 22.78 78 PRO A O 1
ATOM 631 N N . ASP A 1 79 ? 26.545 9.732 18.794 1.00 21.62 79 ASP A N 1
ATOM 632 C CA . ASP A 1 79 ? 27.045 8.972 17.654 1.00 20.62 79 ASP A CA 1
ATOM 633 C C . ASP A 1 79 ? 26.476 7.555 17.676 1.00 19.76 79 ASP A C 1
ATOM 634 O O . ASP A 1 79 ? 25.738 7.189 18.596 1.00 19.41 79 ASP A O 1
ATOM 639 N N . TYR A 1 80 ? 26.788 6.772 16.651 1.00 18.93 80 TYR A N 1
ATOM 640 C CA . TYR A 1 80 ? 26.372 5.373 16.627 1.00 18.31 80 TYR A CA 1
ATOM 641 C C . TYR A 1 80 ? 27.385 4.484 15.916 1.00 17.87 80 TYR A C 1
ATOM 642 O O . TYR A 1 80 ? 28.231 4.964 15.156 1.00 17.47 80 TYR A O 1
ATOM 651 N N . GLY A 1 81 ? 27.288 3.186 16.186 1.00 17.27 81 GLY A N 1
ATOM 652 C CA . GLY A 1 81 ? 28.111 2.170 15.534 1.00 16.69 81 GLY A CA 1
ATOM 653 C C . GLY A 1 81 ? 27.341 0.867 15.418 1.00 16.51 81 GLY A C 1
ATOM 654 O O . GLY A 1 81 ? 26.256 0.728 15.998 1.00 16.71 81 GLY A O 1
ATOM 655 N N . ALA A 1 82 ? 27.901 -0.086 14.673 1.00 15.76 82 ALA A N 1
ATOM 656 C CA . ALA A 1 82 ? 27.260 -1.379 14.431 1.00 15.43 82 ALA A CA 1
ATOM 657 C C . ALA A 1 82 ? 27.842 -2.459 15.332 1.00 15.04 82 ALA A C 1
ATOM 658 O O . ALA A 1 82 ? 29.059 -2.533 15.519 1.00 15.22 82 ALA A O 1
ATOM 660 N N . LEU A 1 83 ? 26.960 -3.291 15.882 1.00 14.66 83 LEU A N 1
ATOM 661 C CA . LEU A 1 83 ? 27.361 -4.423 16.709 1.00 14.57 83 LEU A CA 1
ATOM 662 C C . LEU A 1 83 ? 27.338 -5.708 15.894 1.00 14.78 83 LEU A C 1
ATOM 663 O O . LEU A 1 83 ? 26.332 -6.041 15.262 1.00 14.71 83 LEU A O 1
ATOM 668 N N . LEU A 1 84 ? 28.460 -6.423 15.913 1.00 14.84 84 LEU A N 1
ATOM 669 C CA . LEU A 1 84 ? 28.581 -7.670 15.167 1.00 15.42 84 LEU A CA 1
ATOM 670 C C . LEU A 1 84 ? 28.584 -8.866 16.113 1.00 15.57 84 LEU A C 1
ATOM 671 O O . LEU A 1 84 ? 28.863 -8.725 17.305 1.00 15.28 84 LEU A O 1
ATOM 676 N N . ASP A 1 85 ? 28.282 -10.044 15.575 1.00 16.33 85 ASP A N 1
ATOM 677 C CA . ASP A 1 85 ? 28.136 -11.250 16.391 1.00 16.92 85 ASP A CA 1
ATOM 678 C C . ASP A 1 85 ? 29.352 -11.601 17.257 1.00 16.74 85 ASP A C 1
ATOM 679 O O . ASP A 1 85 ? 29.190 -12.048 18.404 1.00 16.82 85 ASP A O 1
ATOM 684 N N . ASP A 1 86 ? 30.558 -11.394 16.722 1.00 16.38 86 ASP A N 1
ATOM 685 C CA . ASP A 1 86 ? 31.789 -11.749 17.438 1.00 16.38 86 ASP A CA 1
ATOM 686 C C . ASP A 1 86 ? 32.162 -10.767 18.554 1.00 15.50 86 ASP A C 1
ATOM 687 O O . ASP A 1 86 ? 33.167 -10.954 19.248 1.00 15.29 86 ASP A O 1
ATOM 692 N N . MET A 1 87 ? 31.338 -9.736 18.733 1.00 14.99 87 MET A N 1
ATOM 693 C CA . MET A 1 87 ? 31.554 -8.770 19.812 1.00 14.72 87 MET A CA 1
ATOM 694 C C . MET A 1 87 ? 30.906 -9.224 21.115 1.00 14.53 87 MET A C 1
ATOM 695 O O . MET A 1 87 ? 31.189 -8.665 22.167 1.00 14.10 87 MET A O 1
ATOM 700 N N . PHE A 1 88 ? 30.026 -10.218 21.040 1.00 14.73 88 PHE A N 1
ATOM 701 C CA . PHE A 1 88 ? 29.241 -10.618 22.208 1.00 14.99 88 PHE A CA 1
ATOM 702 C C . PHE A 1 88 ? 29.932 -11.676 23.047 1.00 15.60 88 PHE A C 1
ATOM 703 O O . PHE A 1 88 ? 30.358 -12.706 22.527 1.00 15.64 88 PHE A O 1
ATOM 711 N N . PHE A 1 89 ? 30.027 -11.409 24.349 1.00 15.56 89 PHE A N 1
ATOM 712 C CA . PHE A 1 89 ? 30.593 -12.358 25.302 1.00 15.98 89 PHE A CA 1
ATOM 713 C C . PHE A 1 89 ? 29.530 -12.747 26.317 1.00 16.60 89 PHE A C 1
ATOM 714 O O . PHE A 1 89 ? 28.663 -11.936 26.656 1.00 16.17 89 PHE A O 1
ATOM 722 N N . HIS A 1 90 ? 29.612 -13.982 26.812 1.00 17.17 90 HIS A N 1
ATOM 723 C CA . HIS A 1 90 ? 28.679 -14.472 27.824 1.00 18.00 90 HIS A CA 1
ATOM 724 C C . HIS A 1 90 ? 28.921 -13.800 29.174 1.00 17.53 90 HIS A C 1
ATOM 725 O O . HIS A 1 90 ? 30.055 -13.544 29.564 1.00 17.55 90 HIS A O 1
ATOM 732 N N . ASP A 1 91 ? 27.830 -13.511 29.874 1.00 17.43 91 ASP A N 1
ATOM 733 C CA . ASP A 1 91 ? 27.880 -13.086 31.267 1.00 17.11 91 ASP A CA 1
ATOM 734 C C . ASP A 1 91 ? 28.748 -14.078 32.055 1.00 16.93 91 ASP A C 1
ATOM 735 O O . ASP A 1 91 ? 28.585 -15.296 31.928 1.00 16.34 91 ASP A O 1
ATOM 740 N N . GLY A 1 92 ? 29.690 -13.554 32.836 1.00 16.89 92 GLY A N 1
ATOM 741 C CA . GLY A 1 92 ? 30.589 -14.393 33.638 1.00 17.85 92 GLY A CA 1
ATOM 742 C C . GLY A 1 92 ? 31.800 -14.937 32.885 1.00 18.71 92 GLY A C 1
ATOM 743 O O . GLY A 1 92 ? 32.564 -15.734 33.436 1.00 19.51 92 GLY A O 1
ATOM 744 N N . SER A 1 93 ? 31.975 -14.495 31.640 1.00 19.24 93 SER A N 1
ATOM 745 C CA . SER A 1 93 ? 33.048 -14.962 30.742 1.00 20.06 93 SER A CA 1
ATOM 746 C C . SER A 1 93 ? 34.436 -14.484 31.123 1.00 19.74 93 SER A C 1
ATOM 747 O O . SER A 1 93 ? 34.594 -13.413 31.707 1.00 19.02 93 SER A O 1
ATOM 750 N N . ASP A 1 94 ? 35.439 -15.284 30.753 1.00 19.71 94 ASP A N 1
ATOM 751 C CA . ASP A 1 94 ? 36.814 -14.811 30.648 1.00 20.54 94 ASP A CA 1
ATOM 752 C C . ASP A 1 94 ? 36.927 -14.039 29.340 1.00 20.37 94 ASP A C 1
ATOM 753 O O . ASP A 1 94 ? 36.545 -14.547 28.277 1.00 21.14 94 ASP A O 1
ATOM 758 N N . ILE A 1 95 ? 37.429 -12.813 29.417 1.00 19.50 95 ILE A N 1
ATOM 759 C CA . ILE A 1 95 ? 37.621 -11.977 28.239 1.00 19.17 95 ILE A CA 1
ATOM 760 C C . ILE A 1 95 ? 39.110 -11.895 27.929 1.00 18.88 95 ILE A C 1
ATOM 761 O O . ILE A 1 95 ? 39.895 -11.545 28.810 1.00 18.42 95 ILE A O 1
ATOM 766 N N . PRO A 1 96 ? 39.506 -12.214 26.677 1.00 18.72 96 PRO A N 1
ATOM 767 C CA . PRO A 1 96 ? 40.924 -12.177 26.315 1.00 18.64 96 PRO A CA 1
ATOM 768 C C . PRO A 1 96 ? 41.447 -10.748 26.171 1.00 18.54 96 PRO A C 1
ATOM 769 O O . PRO A 1 96 ? 41.135 -10.063 25.195 1.00 18.46 96 PRO A O 1
ATOM 773 N N . THR A 1 97 ? 42.243 -10.313 27.141 1.00 18.43 97 THR A N 1
ATOM 774 C CA . THR A 1 97 ? 42.748 -8.947 27.166 1.00 18.74 97 THR A CA 1
ATOM 775 C C . THR A 1 97 ? 43.587 -8.644 25.920 1.00 18.94 97 THR A C 1
ATOM 776 O O . THR A 1 97 ? 43.498 -7.549 25.360 1.00 18.96 97 THR A O 1
ATOM 780 N N . ASP A 1 98 ? 44.372 -9.637 25.494 1.00 19.15 98 ASP A N 1
ATOM 781 C CA . ASP A 1 98 ? 45.284 -9.513 24.346 1.00 19.81 98 ASP A CA 1
ATOM 782 C C . ASP A 1 98 ? 44.572 -9.236 23.023 1.00 18.90 98 ASP A C 1
ATOM 783 O O . ASP A 1 98 ? 45.208 -8.812 22.060 1.00 19.09 98 ASP A O 1
ATOM 788 N N . ARG A 1 99 ? 43.264 -9.491 22.968 1.00 17.80 99 ARG A N 1
ATOM 789 C CA . ARG A 1 99 ? 42.474 -9.235 21.763 1.00 16.46 99 ARG A CA 1
ATOM 790 C C . ARG A 1 99 ? 42.287 -7.738 21.538 1.00 16.43 99 ARG A C 1
ATOM 791 O O . ARG A 1 99 ? 42.055 -7.285 20.411 1.00 15.75 99 ARG A O 1
ATOM 799 N N . PHE A 1 100 ? 42.387 -6.979 22.625 1.00 15.65 100 PHE A N 1
ATOM 800 C CA . PHE A 1 100 ? 42.085 -5.556 22.600 1.00 15.63 100 PHE A CA 1
ATOM 801 C C . PHE A 1 100 ? 43.328 -4.709 22.850 1.00 16.05 100 PHE A C 1
ATOM 802 O O . PHE A 1 100 ? 44.379 -5.236 23.228 1.00 16.68 100 PHE A O 1
ATOM 810 N N . ILE A 1 101 ? 43.205 -3.408 22.606 1.00 16.12 101 ILE A N 1
ATOM 811 C CA . ILE A 1 101 ? 44.330 -2.482 22.713 1.00 16.46 101 ILE A CA 1
ATOM 812 C C . ILE A 1 101 ? 44.266 -1.702 24.027 1.00 16.44 101 ILE A C 1
ATOM 813 O O . ILE A 1 101 ? 45.152 -1.830 24.879 1.00 16.83 101 ILE A O 1
ATOM 818 N N . VAL A 1 102 ? 43.216 -0.897 24.175 1.00 16.26 102 VAL A N 1
ATOM 819 C CA . VAL A 1 102 ? 42.980 -0.104 25.386 1.00 16.13 102 VAL A CA 1
ATOM 820 C C . VAL A 1 102 ? 41.512 -0.240 25.819 1.00 15.50 102 VAL A C 1
ATOM 821 O O . VAL A 1 102 ? 40.760 0.739 25.800 1.00 16.01 102 VAL A O 1
ATOM 825 N N . PRO A 1 103 ? 41.099 -1.463 26.209 1.00 15.28 103 PRO A N 1
ATOM 826 C CA . PRO A 1 103 ? 39.691 -1.728 26.518 1.00 14.59 103 PRO A CA 1
ATOM 827 C C . PRO A 1 103 ? 39.214 -0.981 27.753 1.00 14.28 103 PRO A C 1
ATOM 828 O O . PRO A 1 103 ? 39.965 -0.833 28.722 1.00 14.17 103 PRO A O 1
ATOM 832 N N . ARG A 1 104 ? 37.972 -0.508 27.690 1.00 13.80 104 ARG A N 1
ATOM 833 C CA . ARG A 1 104 ? 37.303 0.129 28.815 1.00 13.70 104 ARG A CA 1
ATOM 834 C C . ARG A 1 104 ? 35.866 -0.363 28.876 1.00 13.72 104 ARG A C 1
ATOM 835 O O . ARG A 1 104 ? 35.273 -0.705 27.849 1.00 13.53 104 ARG A O 1
ATOM 843 N N . ILE A 1 105 ? 35.314 -0.399 30.086 1.00 13.38 105 ILE A N 1
ATOM 844 C CA . ILE A 1 105 ? 33.976 -0.947 30.319 1.00 13.88 105 ILE A CA 1
ATOM 845 C C . ILE A 1 105 ? 32.962 0.153 30.627 1.00 13.53 105 ILE A C 1
ATOM 846 O O . ILE A 1 105 ? 33.224 1.025 31.461 1.00 13.98 105 ILE A O 1
ATOM 851 N N . GLU A 1 106 ? 31.818 0.096 29.939 1.00 13.36 106 GLU A N 1
ATOM 852 C CA . GLU A 1 106 ? 30.686 1.019 30.130 1.00 13.69 106 GLU A CA 1
ATOM 853 C C . GLU A 1 106 ? 29.454 0.273 30.636 1.00 12.93 106 GLU A C 1
ATOM 854 O O . GLU A 1 106 ? 29.305 -0.922 30.390 1.00 13.00 106 GLU A O 1
ATOM 860 N N . VAL A 1 107 ? 28.565 0.995 31.319 1.00 12.26 107 VAL A N 1
ATOM 861 C CA . VAL A 1 107 ? 27.370 0.409 31.938 1.00 12.24 107 VAL A CA 1
ATOM 862 C C . VAL A 1 107 ? 26.122 0.917 31.228 1.00 12.15 107 VAL A C 1
ATOM 863 O O . VAL A 1 107 ? 25.871 2.112 31.208 1.00 11.63 107 VAL A O 1
ATOM 867 N N . GLU A 1 108 ? 25.349 0.005 30.640 1.00 12.09 108 GLU A N 1
ATOM 868 C CA . GLU A 1 108 ? 24.241 0.404 29.775 1.00 12.32 108 GLU A CA 1
ATOM 869 C C . GLU A 1 108 ? 22.979 -0.437 29.978 1.00 12.45 108 GLU A C 1
ATOM 870 O O . GLU A 1 108 ? 22.956 -1.395 30.768 1.00 11.92 108 GLU A O 1
ATOM 876 N N . LEU A 1 109 ? 21.930 -0.059 29.253 1.00 12.18 109 LEU A N 1
ATOM 877 C CA . LEU A 1 109 ? 20.762 -0.900 29.087 1.00 13.09 109 LEU A CA 1
ATOM 878 C C . LEU A 1 109 ? 20.630 -1.204 27.607 1.00 13.28 109 LEU A C 1
ATOM 879 O O . LEU A 1 109 ? 20.870 -0.332 26.759 1.00 14.21 109 LEU A O 1
ATOM 884 N N . ALA A 1 110 ? 20.264 -2.444 27.308 1.00 13.06 110 ALA A N 1
ATOM 885 C CA . ALA A 1 110 ? 20.056 -2.903 25.942 1.00 13.31 110 ALA A CA 1
ATOM 886 C C . ALA A 1 110 ? 18.577 -3.123 25.677 1.00 13.16 110 ALA A C 1
ATOM 887 O O . ALA A 1 110 ? 17.830 -3.566 26.555 1.00 13.21 110 ALA A O 1
ATOM 889 N N . PHE A 1 111 ? 18.169 -2.814 24.451 1.00 12.86 111 PHE A N 1
ATOM 890 C CA . PHE A 1 111 ? 16.805 -2.997 24.000 1.00 13.05 111 PHE A CA 1
ATOM 891 C C . PHE A 1 111 ? 16.796 -4.083 22.940 1.00 13.30 111 PHE A C 1
ATOM 892 O O . PHE A 1 111 ? 17.455 -3.951 21.912 1.00 13.37 111 PHE A O 1
ATOM 900 N N . VAL A 1 112 ? 16.079 -5.167 23.227 1.00 13.58 112 VAL A N 1
ATOM 901 C CA . VAL A 1 112 ? 15.955 -6.292 22.304 1.00 14.29 112 VAL A CA 1
ATOM 902 C C . VAL A 1 112 ? 14.642 -6.135 21.549 1.00 14.45 112 VAL A C 1
ATOM 903 O O . VAL A 1 112 ? 13.568 -6.185 22.141 1.00 13.81 112 VAL A O 1
ATOM 907 N N . LEU A 1 113 ? 14.737 -5.932 20.239 1.00 15.22 113 LEU A N 1
ATOM 908 C CA . LEU A 1 113 ? 13.562 -5.613 19.435 1.00 15.64 113 LEU A CA 1
ATOM 909 C C . LEU A 1 113 ? 12.756 -6.839 19.015 1.00 16.61 113 LEU A C 1
ATOM 910 O O . LEU A 1 113 ? 13.313 -7.837 18.552 1.00 16.63 113 LEU A O 1
ATOM 915 N N . ALA A 1 114 ? 11.442 -6.745 19.196 1.00 17.33 114 ALA A N 1
ATOM 916 C CA . ALA A 1 114 ? 10.491 -7.741 18.696 1.00 18.56 114 ALA A CA 1
ATOM 917 C C . ALA A 1 114 ? 10.030 -7.370 17.292 1.00 19.40 114 ALA A C 1
ATOM 918 O O . ALA A 1 114 ? 9.672 -8.242 16.491 1.00 19.97 114 ALA A O 1
ATOM 920 N N . LYS A 1 115 ? 10.040 -6.070 17.014 1.00 19.97 115 LYS A N 1
ATOM 921 C CA . LYS A 1 115 ? 9.522 -5.505 15.770 1.00 21.05 115 LYS A CA 1
ATOM 922 C C . LYS A 1 115 ? 10.520 -4.484 15.239 1.00 20.91 115 LYS A C 1
ATOM 923 O O . LYS A 1 115 ? 11.285 -3.913 16.013 1.00 20.47 115 LYS A O 1
ATOM 929 N N . PRO A 1 116 ? 10.522 -4.247 13.912 1.00 21.28 116 PRO A N 1
ATOM 930 C CA . PRO A 1 116 ? 11.434 -3.243 13.370 1.00 21.42 116 PRO A CA 1
ATOM 931 C C . PRO A 1 116 ? 11.082 -1.811 13.774 1.00 21.66 116 PRO A C 1
ATOM 932 O O . PRO A 1 116 ? 9.921 -1.507 14.071 1.00 21.91 116 PRO A O 1
ATOM 936 N N . LEU A 1 117 ? 12.099 -0.958 13.807 1.00 21.84 117 LEU A N 1
ATOM 937 C CA . LEU A 1 117 ? 11.925 0.478 13.990 1.00 21.98 117 LEU A CA 1
ATOM 938 C C . LEU A 1 117 ? 12.528 1.209 12.801 1.00 22.60 117 LEU A C 1
ATOM 939 O O . LEU A 1 117 ? 13.701 1.020 12.468 1.00 22.05 117 LEU A O 1
ATOM 944 N N . ARG A 1 118 ? 11.718 2.052 12.171 1.00 23.43 118 ARG A N 1
ATOM 945 C CA . ARG A 1 118 ? 12.143 2.777 10.983 1.00 24.68 118 ARG A CA 1
ATOM 946 C C . ARG A 1 118 ? 11.819 4.262 11.103 1.00 24.77 118 ARG A C 1
ATOM 947 O O . ARG A 1 118 ? 10.753 4.637 11.594 1.00 25.11 118 ARG A O 1
ATOM 955 N N . GLY A 1 119 ? 12.756 5.101 10.674 1.00 24.98 119 GLY A N 1
ATOM 956 C CA . GLY A 1 119 ? 12.527 6.536 10.611 1.00 25.36 119 GLY A CA 1
ATOM 957 C C . GLY A 1 119 ? 11.842 6.888 9.298 1.00 25.85 119 GLY A C 1
ATOM 958 O O . GLY A 1 119 ? 11.520 5.996 8.515 1.00 25.95 119 GLY A O 1
ATOM 959 N N . PRO A 1 120 ? 11.576 8.185 9.066 1.00 26.26 120 PRO A N 1
ATOM 960 C CA . PRO A 1 120 ? 11.747 9.267 10.022 1.00 26.40 120 PRO A CA 1
ATOM 961 C C . PRO A 1 120 ? 10.586 9.234 11.016 1.00 26.40 120 PRO A C 1
ATOM 962 O O . PRO A 1 120 ? 9.700 8.380 10.898 1.00 27.12 120 PRO A O 1
ATOM 966 N N . ASN A 1 121 ? 10.598 10.140 11.988 1.00 26.23 121 ASN A N 1
ATOM 967 C CA . ASN A 1 121 ? 9.498 10.276 12.956 1.00 25.70 121 ASN A CA 1
ATOM 968 C C . ASN A 1 121 ? 9.328 9.090 13.914 1.00 24.56 121 ASN A C 1
ATOM 969 O O . ASN A 1 121 ? 8.236 8.858 14.441 1.00 24.35 121 ASN A O 1
ATOM 974 N N . CYS A 1 122 ? 10.404 8.338 14.134 1.00 23.15 122 CYS A N 1
ATOM 975 C CA . CYS A 1 122 ? 10.408 7.320 15.178 1.00 22.05 122 CYS A CA 1
ATOM 976 C C . CYS A 1 122 ? 10.416 8.035 16.524 1.00 21.35 122 CYS A C 1
ATOM 977 O O . CYS A 1 122 ? 11.172 8.995 16.723 1.00 21.36 122 CYS A O 1
ATOM 980 N N . THR A 1 123 ? 9.559 7.573 17.433 1.00 20.48 123 THR A N 1
ATOM 981 C CA . THR A 1 123 ? 9.393 8.195 18.742 1.00 19.44 123 THR A CA 1
ATOM 982 C C . THR A 1 123 ? 9.762 7.218 19.853 1.00 18.79 123 THR A C 1
ATOM 983 O O . THR A 1 123 ? 9.881 6.015 19.621 1.00 18.06 123 THR A O 1
ATOM 987 N N . LEU A 1 124 ? 9.929 7.754 21.060 1.00 18.21 124 LEU A N 1
ATOM 988 C CA . LEU A 1 124 ? 10.070 6.942 22.270 1.00 18.01 124 LEU A CA 1
ATOM 989 C C . LEU A 1 124 ? 8.965 5.889 22.378 1.00 17.49 124 LEU A C 1
ATOM 990 O O . LEU A 1 124 ? 9.202 4.757 22.808 1.00 16.86 124 LEU A O 1
ATOM 995 N N . PHE A 1 125 ? 7.759 6.268 21.967 1.00 16.94 125 PHE A N 1
ATOM 996 C CA . PHE A 1 125 ? 6.597 5.398 22.062 1.00 16.61 125 PHE A CA 1
ATOM 997 C C . PHE A 1 125 ? 6.704 4.241 21.094 1.00 16.64 125 PHE A C 1
ATOM 998 O O . PHE A 1 125 ? 6.343 3.119 21.442 1.00 16.83 125 PHE A O 1
ATOM 1006 N N . ASP A 1 126 ? 7.230 4.518 19.900 1.00 16.63 126 ASP A N 1
ATOM 1007 C CA . ASP A 1 126 ? 7.524 3.467 18.926 1.00 16.65 126 ASP A CA 1
ATOM 1008 C C . ASP A 1 126 ? 8.512 2.469 19.527 1.00 16.14 126 ASP A C 1
ATOM 1009 O O . ASP A 1 126 ? 8.333 1.256 19.388 1.00 15.84 126 ASP A O 1
ATOM 1014 N N . VAL A 1 127 ? 9.535 2.988 20.206 1.00 15.78 127 VAL A N 1
ATOM 1015 C CA . VAL A 1 127 ? 10.547 2.134 20.844 1.00 15.39 127 VAL A CA 1
ATOM 1016 C C . VAL A 1 127 ? 9.901 1.194 21.868 1.00 15.26 127 VAL A C 1
ATOM 1017 O O . VAL A 1 127 ? 10.153 -0.011 21.856 1.00 14.94 127 VAL A O 1
ATOM 1021 N N . TYR A 1 128 ? 9.050 1.740 22.735 1.00 15.35 128 TYR A N 1
ATOM 1022 C CA . TYR A 1 128 ? 8.330 0.920 23.711 1.00 15.62 128 TYR A CA 1
ATOM 1023 C C . TYR A 1 128 ? 7.513 -0.193 23.053 1.00 16.32 128 TYR A C 1
ATOM 1024 O O . TYR A 1 128 ? 7.537 -1.344 23.502 1.00 16.73 128 TYR A O 1
ATOM 1033 N N . ASN A 1 129 ? 6.807 0.158 21.983 1.00 16.81 129 ASN A N 1
ATOM 1034 C CA . ASN A 1 129 ? 5.957 -0.789 21.264 1.00 17.69 129 ASN A CA 1
ATOM 1035 C C . ASN A 1 129 ? 6.746 -1.907 20.586 1.00 17.33 129 ASN A C 1
ATOM 1036 O O . ASN A 1 129 ? 6.260 -3.038 20.480 1.00 18.01 129 ASN A O 1
ATOM 1041 N N . ALA A 1 130 ? 7.962 -1.588 20.145 1.00 17.02 130 ALA A N 1
ATOM 1042 C CA . ALA A 1 130 ? 8.784 -2.519 19.373 1.00 16.62 130 ALA A CA 1
ATOM 1043 C C . ALA A 1 130 ? 9.718 -3.368 20.229 1.00 16.79 130 ALA A C 1
ATOM 1044 O O . ALA A 1 130 ? 10.276 -4.353 19.749 1.00 16.99 130 ALA A O 1
ATOM 1046 N N . THR A 1 131 ? 9.898 -2.977 21.488 1.00 16.17 131 THR A N 1
ATOM 1047 C CA . THR A 1 131 ? 10.877 -3.632 22.361 1.00 16.07 131 THR A CA 1
ATOM 1048 C C . THR A 1 131 ? 10.292 -4.883 22.997 1.00 15.80 131 THR A C 1
ATOM 1049 O O . THR A 1 131 ? 9.236 -4.827 23.641 1.00 16.42 131 THR A O 1
ATOM 1053 N N . ASP A 1 132 ? 10.987 -6.005 22.814 1.00 15.53 132 ASP A N 1
ATOM 1054 C CA . ASP A 1 132 ? 10.604 -7.268 23.425 1.00 15.92 132 ASP A CA 1
ATOM 1055 C C . ASP A 1 132 ? 11.030 -7.268 24.886 1.00 15.15 132 ASP A C 1
ATOM 1056 O O . ASP A 1 132 ? 10.215 -7.529 25.778 1.00 15.10 132 ASP A O 1
ATOM 1061 N N . TYR A 1 133 ? 12.310 -6.980 25.120 1.00 14.54 133 TYR A N 1
ATOM 1062 C CA . TYR A 1 133 ? 12.867 -6.927 26.475 1.00 14.11 133 TYR A CA 1
ATOM 1063 C C . TYR A 1 133 ? 13.903 -5.835 26.593 1.00 13.55 133 TYR A C 1
ATOM 1064 O O . TYR A 1 133 ? 14.583 -5.499 25.621 1.00 13.12 133 TYR A O 1
ATOM 1073 N N . VAL A 1 134 ? 14.005 -5.294 27.802 1.00 12.43 134 VAL A N 1
ATOM 1074 C CA . VAL A 1 134 ? 15.134 -4.471 28.199 1.00 12.12 134 VAL A CA 1
ATOM 1075 C C . VAL A 1 134 ? 15.988 -5.363 29.092 1.00 11.79 134 VAL A C 1
ATOM 1076 O O . VAL A 1 134 ? 15.463 -6.089 29.938 1.00 11.67 134 VAL A O 1
ATOM 1080 N N . ILE A 1 135 ? 17.296 -5.324 28.880 1.00 11.70 135 ILE A N 1
ATOM 1081 C CA . ILE A 1 135 ? 18.235 -6.111 29.679 1.00 12.61 135 ILE A CA 1
ATOM 1082 C C . ILE A 1 135 ? 19.491 -5.278 29.964 1.00 11.83 135 ILE A C 1
ATOM 1083 O O . ILE A 1 135 ? 19.951 -4.528 29.097 1.00 11.46 135 ILE A O 1
ATOM 1088 N N . PRO A 1 136 ? 20.036 -5.376 31.192 1.00 11.29 136 PRO A N 1
ATOM 1089 C CA . PRO A 1 136 ? 21.342 -4.752 31.428 1.00 11.17 136 PRO A CA 1
ATOM 1090 C C . PRO A 1 136 ? 22.405 -5.223 30.430 1.00 11.00 136 PRO A C 1
ATOM 1091 O O . PRO A 1 136 ? 22.383 -6.377 29.986 1.00 10.81 136 PRO A O 1
ATOM 1095 N N . ALA A 1 137 ? 23.318 -4.324 30.085 1.00 11.04 137 ALA A N 1
ATOM 1096 C CA . ALA A 1 137 ? 24.379 -4.639 29.135 1.00 11.17 137 ALA A CA 1
ATOM 1097 C C . ALA A 1 137 ? 25.614 -3.823 29.447 1.00 11.48 137 ALA A C 1
ATOM 1098 O O . ALA A 1 137 ? 25.524 -2.619 29.710 1.00 11.66 137 ALA A O 1
ATOM 1100 N N . LEU A 1 138 ? 26.763 -4.487 29.428 1.00 11.07 138 LEU A N 1
ATOM 1101 C CA . LEU A 1 138 ? 28.043 -3.793 29.476 1.00 11.75 138 LEU A CA 1
ATOM 1102 C C . LEU A 1 138 ? 28.551 -3.640 28.066 1.00 12.43 138 LEU A C 1
ATOM 1103 O O . LEU A 1 138 ? 28.397 -4.552 27.249 1.00 12.69 138 LEU A O 1
ATOM 1108 N N . GLU A 1 139 ? 29.139 -2.487 27.771 1.00 13.05 139 GLU A N 1
ATOM 1109 C CA . GLU A 1 139 ? 29.887 -2.341 26.530 1.00 13.58 139 GLU A CA 1
ATOM 1110 C C . GLU A 1 139 ? 31.376 -2.310 26.823 1.00 13.66 139 GLU A C 1
ATOM 1111 O O . GLU A 1 139 ? 31.828 -1.635 27.745 1.00 13.60 139 GLU A O 1
ATOM 1117 N N . LEU A 1 140 ? 32.132 -3.036 26.008 1.00 13.74 140 LEU A N 1
ATOM 1118 C CA . LEU A 1 140 ? 33.576 -2.969 26.021 1.00 14.21 140 LEU A CA 1
ATOM 1119 C C . LEU A 1 140 ? 33.952 -2.126 24.809 1.00 14.21 140 LEU A C 1
ATOM 1120 O O . LEU A 1 140 ? 33.661 -2.504 23.670 1.00 13.78 140 LEU A O 1
ATOM 1125 N N . ILE A 1 141 ? 34.543 -0.965 25.068 1.00 14.02 141 ILE A N 1
ATOM 1126 C CA . ILE A 1 141 ? 34.952 -0.048 24.002 1.00 14.50 141 ILE A CA 1
ATOM 1127 C C . ILE A 1 141 ? 36.476 -0.046 23.868 1.00 14.69 141 ILE A C 1
ATOM 1128 O O . ILE A 1 141 ? 37.180 -0.418 24.802 1.00 14.96 141 ILE A O 1
ATOM 1133 N N . ASP A 1 142 ? 36.978 0.362 22.704 1.00 15.00 142 ASP A N 1
ATOM 1134 C CA . ASP A 1 142 ? 38.416 0.315 22.434 1.00 15.62 142 ASP A CA 1
ATOM 1135 C C . ASP A 1 142 ? 38.746 1.413 21.429 1.00 16.03 142 ASP A C 1
ATOM 1136 O O . ASP A 1 142 ? 37.845 2.097 20.927 1.00 15.87 142 ASP A O 1
ATOM 1141 N N . ALA A 1 143 ? 40.032 1.603 21.151 1.00 16.81 143 ALA A N 1
ATOM 1142 C CA . ALA A 1 143 ? 40.445 2.634 20.206 1.00 17.67 143 ALA A CA 1
ATOM 1143 C C . ALA A 1 143 ? 41.571 2.119 19.329 1.00 18.29 143 ALA A C 1
ATOM 1144 O O . ALA A 1 143 ? 42.613 1.691 19.830 1.00 18.54 143 ALA A O 1
ATOM 1146 N N . ARG A 1 144 ? 41.339 2.164 18.021 1.00 19.23 144 ARG A N 1
ATOM 1147 C CA . ARG A 1 144 ? 42.334 1.749 17.037 1.00 20.52 144 ARG A CA 1
ATOM 1148 C C . ARG A 1 144 ? 43.226 2.921 16.592 1.00 22.06 144 ARG A C 1
ATOM 1149 O O . ARG A 1 144 ? 44.249 2.705 15.940 1.00 21.95 144 ARG A O 1
ATOM 1157 N N . CYS A 1 145 ? 42.837 4.148 16.945 1.00 24.15 145 CYS A N 1
ATOM 1158 C CA . CYS A 1 145 ? 43.660 5.343 16.683 1.00 26.53 145 CYS A CA 1
ATOM 1159 C C . CYS A 1 145 ? 44.303 5.866 17.965 1.00 27.99 145 CYS A C 1
ATOM 1160 O O . CYS A 1 145 ? 43.677 5.857 19.027 1.00 27.88 145 CYS A O 1
ATOM 1163 N N . HIS A 1 146 ? 45.548 6.329 17.854 1.00 30.24 146 HIS A N 1
ATOM 1164 C CA . HIS A 1 146 ? 46.254 6.981 18.963 1.00 32.43 146 HIS A CA 1
ATOM 1165 C C . HIS A 1 146 ? 45.454 8.161 19.504 1.00 34.00 146 HIS A C 1
ATOM 1166 O O . HIS A 1 146 ? 44.952 8.986 18.734 1.00 34.17 146 HIS A O 1
ATOM 1173 N N . ASN A 1 147 ? 45.340 8.233 20.827 1.00 35.97 147 ASN A N 1
ATOM 1174 C CA . ASN A 1 147 ? 44.672 9.354 21.485 1.00 38.11 147 ASN A CA 1
ATOM 1175 C C . ASN A 1 147 ? 45.493 10.633 21.349 1.00 39.39 147 ASN A C 1
ATOM 1176 O O . ASN A 1 147 ? 44.943 11.727 21.209 1.00 39.65 147 ASN A O 1
ATOM 1181 N N . ILE A 1 148 ? 46.812 10.468 21.386 1.00 41.05 148 ILE A N 1
ATOM 1182 C CA . ILE A 1 148 ? 47.771 11.553 21.218 1.00 42.62 148 ILE A CA 1
ATOM 1183 C C . ILE A 1 148 ? 48.854 11.045 20.262 1.00 43.65 148 ILE A C 1
ATOM 1184 O O . ILE A 1 148 ? 49.550 10.072 20.570 1.00 43.90 148 ILE A O 1
ATOM 1189 N N . ASP A 1 149 ? 48.979 11.685 19.098 1.00 44.94 149 ASP A N 1
ATOM 1190 C CA . ASP A 1 149 ? 49.867 11.178 18.042 1.00 46.25 149 ASP A CA 1
ATOM 1191 C C . ASP A 1 149 ? 51.352 11.305 18.389 1.00 46.88 149 ASP A C 1
ATOM 1192 O O . ASP A 1 149 ? 51.753 12.272 19.043 1.00 47.03 149 ASP A O 1
ATOM 1197 N N . PRO A 1 150 ? 52.167 10.317 17.965 1.00 47.58 150 PRO A N 1
ATOM 1198 C CA . PRO A 1 150 ? 53.611 10.330 18.223 1.00 48.12 150 PRO A CA 1
ATOM 1199 C C . PRO A 1 150 ? 54.333 11.538 17.619 1.00 48.61 150 PRO A C 1
ATOM 1200 O O . PRO A 1 150 ? 55.286 12.042 18.218 1.00 48.81 150 PRO A O 1
ATOM 1204 N N . GLU A 1 151 ? 53.870 12.000 16.457 1.00 49.08 151 GLU A N 1
ATOM 1205 C CA . GLU A 1 151 ? 54.547 13.063 15.712 1.00 49.53 151 GLU A CA 1
ATOM 1206 C C . GLU A 1 151 ? 54.301 14.471 16.264 1.00 49.63 151 GLU A C 1
ATOM 1207 O O . GLU A 1 151 ? 55.249 15.242 16.436 1.00 49.75 151 GLU A O 1
ATOM 1213 N N . THR A 1 152 ? 53.040 14.806 16.535 1.00 49.71 152 THR A N 1
ATOM 1214 C CA . THR A 1 152 ? 52.670 16.192 16.844 1.00 49.74 152 THR A CA 1
ATOM 1215 C C . THR A 1 152 ? 52.011 16.379 18.218 1.00 49.60 152 THR A C 1
ATOM 1216 O O . THR A 1 152 ? 51.732 17.512 18.630 1.00 49.75 152 THR A O 1
ATOM 1220 N N . GLN A 1 153 ? 51.767 15.268 18.917 1.00 49.30 153 GLN A N 1
ATOM 1221 C CA . GLN A 1 153 ? 51.106 15.269 20.233 1.00 48.96 153 GLN A CA 1
ATOM 1222 C C . GLN A 1 153 ? 49.649 15.774 20.186 1.00 48.48 153 GLN A C 1
ATOM 1223 O O . GLN A 1 153 ? 49.000 15.926 21.227 1.00 48.52 153 GLN A O 1
ATOM 1229 N N . ARG A 1 154 ? 49.147 16.020 18.976 1.00 47.78 154 ARG A N 1
ATOM 1230 C CA . ARG A 1 154 ? 47.782 16.505 18.756 1.00 47.13 154 ARG A CA 1
ATOM 1231 C C . ARG A 1 154 ? 46.727 15.455 19.122 1.00 46.40 154 ARG A C 1
ATOM 1232 O O . ARG A 1 154 ? 46.950 14.256 18.921 1.00 46.44 154 ARG A O 1
ATOM 1240 N N . PRO A 1 155 ? 45.572 15.903 19.654 1.00 45.59 155 PRO A N 1
ATOM 1241 C CA . PRO A 1 155 ? 44.567 14.966 20.152 1.00 44.77 155 PRO A CA 1
ATOM 1242 C C . PRO A 1 155 ? 43.682 14.345 19.066 1.00 43.79 155 PRO A C 1
ATOM 1243 O O . PRO A 1 155 ? 43.475 14.934 17.998 1.00 43.79 155 PRO A O 1
ATOM 1247 N N . ARG A 1 156 ? 43.178 13.151 19.366 1.00 42.49 156 ARG A N 1
ATOM 1248 C CA . ARG A 1 156 ? 42.197 12.447 18.547 1.00 41.10 156 ARG A CA 1
ATOM 1249 C C . ARG A 1 156 ? 40.859 13.194 18.592 1.00 40.03 156 ARG A C 1
ATOM 1250 O O . ARG A 1 156 ? 40.534 13.827 19.599 1.00 40.00 156 ARG A O 1
ATOM 1258 N N . LYS A 1 157 ? 40.093 13.121 17.504 1.00 38.48 157 LYS A N 1
ATOM 1259 C CA . LYS A 1 157 ? 38.821 13.847 17.392 1.00 37.00 157 LYS A CA 1
ATOM 1260 C C . LYS A 1 157 ? 37.617 12.910 17.247 1.00 35.53 157 LYS A C 1
ATOM 1261 O O . LYS A 1 157 ? 37.779 11.693 17.127 1.00 35.10 157 LYS A O 1
ATOM 1267 N N . VAL A 1 158 ? 36.416 13.490 17.253 1.00 33.76 158 VAL A N 1
ATOM 1268 C CA . VAL A 1 158 ? 35.165 12.733 17.116 1.00 32.24 158 VAL A CA 1
ATOM 1269 C C . VAL A 1 158 ? 35.060 11.981 15.777 1.00 31.20 158 VAL A C 1
ATOM 1270 O O . VAL A 1 158 ? 34.495 10.885 15.724 1.00 30.59 158 VAL A O 1
ATOM 1274 N N . PHE A 1 159 ? 35.614 12.565 14.711 1.00 29.80 159 PHE A N 1
ATOM 1275 C CA . PHE A 1 159 ? 35.616 11.934 13.387 1.00 28.81 159 PHE A CA 1
ATOM 1276 C C . PHE A 1 159 ? 36.365 10.606 13.414 1.00 27.56 159 PHE A C 1
ATOM 1277 O O . PHE A 1 159 ? 35.996 9.664 12.715 1.00 27.37 159 PHE A O 1
ATOM 1285 N N . ASP A 1 160 ? 37.425 10.553 14.216 1.00 26.22 160 ASP A N 1
ATOM 1286 C CA . ASP A 1 160 ? 38.248 9.356 14.349 1.00 25.40 160 ASP A CA 1
ATOM 1287 C C . ASP A 1 160 ? 37.468 8.246 15.039 1.00 24.45 160 ASP A C 1
ATOM 1288 O O . ASP A 1 160 ? 37.468 7.109 14.579 1.00 24.08 160 ASP A O 1
ATOM 1293 N N . THR A 1 161 ? 36.789 8.601 16.127 1.00 23.36 161 THR A N 1
ATOM 1294 C CA . THR A 1 161 ? 35.987 7.652 16.899 1.00 22.50 161 THR A CA 1
ATOM 1295 C C . THR A 1 161 ? 34.860 7.068 16.055 1.00 21.67 161 THR A C 1
ATOM 1296 O O . THR A 1 161 ? 34.677 5.852 16.014 1.00 21.13 161 THR A O 1
ATOM 1300 N N . ILE A 1 162 ? 34.116 7.938 15.371 1.00 20.69 162 ILE A N 1
ATOM 1301 C CA . ILE A 1 162 ? 33.024 7.498 14.502 1.00 20.25 162 ILE A CA 1
ATOM 1302 C C . ILE A 1 162 ? 33.529 6.571 13.385 1.00 19.73 162 ILE A C 1
ATOM 1303 O O . ILE A 1 162 ? 32.961 5.505 13.159 1.00 19.56 162 ILE A O 1
ATOM 1308 N N . SER A 1 163 ? 34.602 6.976 12.702 1.00 19.83 163 SER A N 1
ATOM 1309 C CA . SER A 1 163 ? 35.204 6.144 11.658 1.00 19.46 163 SER A CA 1
ATOM 1310 C C . SER A 1 163 ? 35.555 4.763 12.216 1.00 18.68 163 SER A C 1
ATOM 1311 O O . SER A 1 163 ? 35.312 3.738 11.573 1.00 18.54 163 SER A O 1
ATOM 1314 N N . ASP A 1 164 ? 36.093 4.777 13.434 1.00 18.05 164 ASP A N 1
ATOM 1315 C CA . ASP A 1 164 ? 36.535 3.596 14.181 1.00 17.34 164 ASP A CA 1
ATOM 1316 C C . ASP A 1 164 ? 35.339 2.839 14.769 1.00 16.79 164 ASP A C 1
ATOM 1317 O O . ASP A 1 164 ? 35.395 2.357 15.903 1.00 16.71 164 ASP A O 1
ATOM 1322 N N . ASN A 1 165 ? 34.271 2.723 13.979 1.00 16.30 165 ASN A N 1
ATOM 1323 C CA . ASN A 1 165 ? 33.015 2.088 14.395 1.00 15.97 165 ASN A CA 1
ATOM 1324 C C . ASN A 1 165 ? 32.542 2.495 15.796 1.00 15.46 165 ASN A C 1
ATOM 1325 O O . ASN A 1 165 ? 32.134 1.650 16.597 1.00 15.23 165 ASN A O 1
ATOM 1330 N N . ALA A 1 166 ? 32.611 3.796 16.076 1.00 15.28 166 ALA A N 1
ATOM 1331 C CA . ALA A 1 166 ? 32.146 4.375 17.342 1.00 15.19 166 ALA A CA 1
ATOM 1332 C C . ALA A 1 166 ? 32.770 3.712 18.580 1.00 15.13 166 ALA A C 1
ATOM 1333 O O . ALA A 1 166 ? 32.142 3.633 19.639 1.00 15.67 166 ALA A O 1
ATOM 1335 N N . ALA A 1 167 ? 34.023 3.272 18.425 1.00 14.69 167 ALA A N 1
ATOM 1336 C CA . ALA A 1 167 ? 34.817 2.634 19.489 1.00 14.29 167 ALA A CA 1
ATOM 1337 C C . ALA A 1 167 ? 34.337 1.237 19.892 1.00 14.12 167 ALA A C 1
ATOM 1338 O O . ALA A 1 167 ? 34.745 0.718 20.929 1.00 14.29 167 ALA A O 1
ATOM 1340 N N . ASN A 1 168 ? 33.495 0.621 19.067 1.00 13.99 168 ASN A N 1
ATOM 1341 C CA . ASN A 1 168 ? 32.946 -0.709 19.374 1.00 13.93 168 ASN A CA 1
ATOM 1342 C C . ASN A 1 168 ? 34.007 -1.786 19.490 1.00 13.72 168 ASN A C 1
ATOM 1343 O O . ASN A 1 168 ? 35.013 -1.757 18.778 1.00 13.90 168 ASN A O 1
ATOM 1348 N N . ALA A 1 169 ? 33.786 -2.731 20.400 1.00 12.99 169 ALA A N 1
ATOM 1349 C CA . ALA A 1 169 ? 34.691 -3.873 20.557 1.00 12.90 169 ALA A CA 1
ATOM 1350 C C . ALA A 1 169 ? 33.989 -5.088 21.164 1.00 12.93 169 ALA A C 1
ATOM 1351 O O . ALA A 1 169 ? 34.094 -6.208 20.647 1.00 13.38 169 ALA A O 1
ATOM 1353 N N . GLY A 1 170 ? 33.266 -4.867 22.258 1.00 12.90 170 GLY A N 1
ATOM 1354 C CA . GLY A 1 170 ? 32.606 -5.969 22.947 1.00 12.43 170 GLY A CA 1
ATOM 1355 C C . GLY A 1 170 ? 31.284 -5.584 23.582 1.00 12.54 170 GLY A C 1
ATOM 1356 O O . GLY A 1 170 ? 31.001 -4.404 23.792 1.00 12.79 170 GLY A O 1
ATOM 1357 N N . VAL A 1 171 ? 30.468 -6.595 23.858 1.00 12.58 171 VAL A N 1
ATOM 1358 C CA . VAL A 1 171 ? 29.191 -6.419 24.553 1.00 12.85 171 VAL A CA 1
ATOM 1359 C C . VAL A 1 171 ? 29.002 -7.601 25.491 1.00 12.96 171 VAL A C 1
ATOM 1360 O O . VAL A 1 171 ? 29.283 -8.737 25.116 1.00 12.81 171 VAL A O 1
ATOM 1364 N N . ILE A 1 172 ? 28.529 -7.333 26.709 1.00 13.26 172 ILE A N 1
ATOM 1365 C CA . ILE A 1 172 ? 28.193 -8.407 27.647 1.00 13.56 172 ILE A CA 1
ATOM 1366 C C . ILE A 1 172 ? 26.797 -8.162 28.203 1.00 13.79 172 ILE A C 1
ATOM 1367 O O . ILE A 1 172 ? 26.595 -7.224 28.977 1.00 14.17 172 ILE A O 1
ATOM 1372 N N . LEU A 1 173 ? 25.844 -8.990 27.779 1.00 14.17 173 LEU A N 1
ATOM 1373 C CA . LEU A 1 173 ? 24.470 -8.930 28.287 1.00 14.38 173 LEU A CA 1
ATOM 1374 C C . LEU A 1 173 ? 24.347 -9.782 29.538 1.00 14.75 173 LEU A C 1
ATOM 1375 O O . LEU A 1 173 ? 25.004 -10.806 29.661 1.00 14.74 173 LEU A O 1
ATOM 1380 N N . GLY A 1 174 ? 23.495 -9.364 30.465 1.00 14.62 174 GLY A N 1
ATOM 1381 C CA . GLY A 1 174 ? 23.262 -10.173 31.654 1.00 14.67 174 GLY A CA 1
ATOM 1382 C C . GLY A 1 174 ? 22.206 -9.566 32.543 1.00 14.68 174 GLY A C 1
ATOM 1383 O O . GLY A 1 174 ? 21.602 -8.545 32.209 1.00 14.95 174 GLY A O 1
ATOM 1384 N N . GLY A 1 175 ? 21.984 -10.202 33.684 1.00 14.63 175 GLY A N 1
ATOM 1385 C CA . GLY A 1 175 ? 21.004 -9.710 34.639 1.00 14.22 175 GLY A CA 1
ATOM 1386 C C . GLY A 1 175 ? 19.589 -10.110 34.284 1.00 13.96 175 GLY A C 1
ATOM 1387 O O . GLY A 1 175 ? 19.353 -11.178 33.701 1.00 13.99 175 GLY A O 1
ATOM 1388 N N . ARG A 1 176 ? 18.647 -9.237 34.631 1.00 13.62 176 ARG A N 1
ATOM 1389 C CA . ARG A 1 176 ? 17.226 -9.548 34.567 1.00 13.30 176 ARG A CA 1
ATOM 1390 C C . ARG A 1 176 ? 16.542 -8.941 33.341 1.00 13.46 176 ARG A C 1
ATOM 1391 O O . ARG A 1 176 ? 16.535 -7.720 33.187 1.00 13.29 176 ARG A O 1
ATOM 1399 N N . PRO A 1 177 ? 15.950 -9.789 32.472 1.00 13.65 177 PRO A N 1
ATOM 1400 C CA . PRO A 1 177 ? 15.185 -9.247 31.347 1.00 13.42 177 PRO A CA 1
ATOM 1401 C C . PRO A 1 177 ? 13.798 -8.789 31.788 1.00 13.44 177 PRO A C 1
ATOM 1402 O O . PRO A 1 177 ? 13.115 -9.504 32.521 1.00 13.42 177 PRO A O 1
ATOM 1406 N N . ILE A 1 178 ? 13.390 -7.606 31.347 1.00 13.27 178 ILE A N 1
ATOM 1407 C CA . ILE A 1 178 ? 12.058 -7.093 31.683 1.00 13.72 178 ILE A CA 1
ATOM 1408 C C . ILE A 1 178 ? 11.320 -6.583 30.454 1.00 14.41 178 ILE A C 1
ATOM 1409 O O . ILE A 1 178 ? 11.939 -6.166 29.473 1.00 14.12 178 ILE A O 1
ATOM 1414 N N . LYS A 1 179 ? 9.993 -6.621 30.509 1.00 15.54 179 LYS A N 1
ATOM 1415 C CA . LYS A 1 179 ? 9.194 -5.896 29.527 1.00 17.02 179 LYS A CA 1
ATOM 1416 C C . LYS A 1 179 ? 9.381 -4.394 29.793 1.00 17.29 179 LYS A C 1
ATOM 1417 O O . LYS A 1 179 ? 9.540 -3.988 30.949 1.00 16.83 179 LYS A O 1
ATOM 1423 N N . PRO A 1 180 ? 9.368 -3.561 28.729 1.00 18.19 180 PRO A N 1
ATOM 1424 C CA . PRO A 1 180 ? 9.647 -2.131 28.866 1.00 18.86 180 PRO A CA 1
ATOM 1425 C C . PRO A 1 180 ? 8.771 -1.421 29.902 1.00 19.22 180 PRO A C 1
ATOM 1426 O O . PRO A 1 180 ? 9.224 -0.470 30.537 1.00 19.47 180 PRO A O 1
ATOM 1430 N N . ASP A 1 181 ? 7.534 -1.890 30.058 1.00 19.70 181 ASP A N 1
ATOM 1431 C CA . ASP A 1 181 ? 6.555 -1.252 30.940 1.00 20.34 181 ASP A CA 1
ATOM 1432 C C . ASP A 1 181 ? 6.647 -1.706 32.415 1.00 19.89 181 ASP A C 1
ATOM 1433 O O . ASP A 1 181 ? 5.937 -1.173 33.274 1.00 19.66 181 ASP A O 1
ATOM 1438 N N . GLU A 1 182 ? 7.514 -2.678 32.707 1.00 19.49 182 GLU A N 1
ATOM 1439 C CA . GLU A 1 182 ? 7.557 -3.298 34.040 1.00 19.56 182 GLU A CA 1
ATOM 1440 C C . GLU A 1 182 ? 7.903 -2.323 35.164 1.00 18.84 182 GLU A C 1
ATOM 1441 O O . GLU A 1 182 ? 7.385 -2.436 36.281 1.00 19.16 182 GLU A O 1
ATOM 1447 N N . LEU A 1 183 ? 8.797 -1.385 34.868 1.00 18.05 183 LEU A N 1
ATOM 1448 C CA . LEU A 1 183 ? 9.192 -0.357 35.828 1.00 17.01 183 LEU A CA 1
ATOM 1449 C C . LEU A 1 183 ? 9.705 0.877 35.090 1.00 16.29 183 LEU A C 1
ATOM 1450 O O . LEU A 1 183 ? 9.896 0.846 33.867 1.00 15.78 183 LEU A O 1
ATOM 1455 N N . ASP A 1 184 ? 9.927 1.958 35.833 1.00 15.30 184 ASP A N 1
ATOM 1456 C CA . ASP A 1 184 ? 10.416 3.198 35.237 1.00 14.23 184 ASP A CA 1
ATOM 1457 C C . ASP A 1 184 ? 11.893 3.060 34.893 1.00 13.56 184 ASP A C 1
ATOM 1458 O O . ASP A 1 184 ? 12.748 3.043 35.782 1.00 13.39 184 ASP A O 1
ATOM 1463 N N . LEU A 1 185 ? 12.182 2.960 33.597 1.00 12.88 185 LEU A N 1
ATOM 1464 C CA . LEU A 1 185 ? 13.553 2.769 33.135 1.00 12.63 185 LEU A CA 1
ATOM 1465 C C . LEU A 1 185 ? 14.491 3.894 33.546 1.00 12.63 185 LEU A C 1
ATOM 1466 O O . LEU A 1 185 ? 15.692 3.668 33.697 1.00 12.26 185 LEU A O 1
ATOM 1471 N N . ARG A 1 186 ? 13.950 5.103 33.720 1.00 12.66 186 ARG A N 1
ATOM 1472 C CA . ARG A 1 186 ? 14.769 6.277 34.064 1.00 13.02 186 ARG A CA 1
ATOM 1473 C C . ARG A 1 186 ? 15.548 6.090 35.363 1.00 12.35 186 ARG A C 1
ATOM 1474 O O . ARG A 1 186 ? 16.637 6.649 35.526 1.00 12.02 186 ARG A O 1
ATOM 1482 N N . TRP A 1 187 ? 14.980 5.316 36.286 1.00 11.62 187 TRP A N 1
ATOM 1483 C CA . TRP A 1 187 ? 15.549 5.192 37.625 1.00 11.68 187 TRP A CA 1
ATOM 1484 C C . TRP A 1 187 ? 16.338 3.916 37.887 1.00 11.54 187 TRP A C 1
ATOM 1485 O O . TRP A 1 187 ? 16.790 3.670 39.014 1.00 11.75 187 TRP A O 1
ATOM 1496 N N . ILE A 1 188 ? 16.532 3.111 36.844 1.00 11.31 188 ILE A N 1
ATOM 1497 C CA . ILE A 1 188 ? 17.460 1.991 36.952 1.00 11.21 188 ILE A CA 1
ATOM 1498 C C . ILE A 1 188 ? 18.846 2.560 37.286 1.00 11.19 188 ILE A C 1
ATOM 1499 O O . ILE A 1 188 ? 19.297 3.531 36.670 1.00 11.31 188 ILE A O 1
ATOM 1504 N N . SER A 1 189 ? 19.491 1.968 38.288 1.00 11.80 189 SER A N 1
ATOM 1505 C CA . SER A 1 189 ? 20.755 2.479 38.817 1.00 12.63 189 SER A CA 1
ATOM 1506 C C . SER A 1 189 ? 21.767 1.344 38.890 1.00 12.06 189 SER A C 1
ATOM 1507 O O . SER A 1 189 ? 21.380 0.180 38.947 1.00 12.07 189 SER A O 1
ATOM 1510 N N . ALA A 1 190 ? 23.056 1.683 38.902 1.00 11.61 190 ALA A N 1
ATOM 1511 C CA . ALA A 1 190 ? 24.096 0.660 38.887 1.00 11.19 190 ALA A CA 1
ATOM 1512 C C . ALA A 1 190 ? 25.339 1.069 39.647 1.00 11.25 190 ALA A C 1
ATOM 1513 O O . ALA A 1 190 ? 25.680 2.261 39.722 1.00 10.58 190 ALA A O 1
ATOM 1515 N N . LEU A 1 191 ? 25.998 0.051 40.199 1.00 10.94 191 LEU A N 1
ATOM 1516 C CA . LEU A 1 191 ? 27.291 0.173 40.874 1.00 11.67 191 LEU A CA 1
ATOM 1517 C C . LEU A 1 191 ? 28.283 -0.662 40.075 1.00 12.36 191 LEU A C 1
ATOM 1518 O O . LEU A 1 191 ? 28.077 -1.868 39.909 1.00 12.10 191 LEU A O 1
ATOM 1523 N N . MET A 1 192 ? 29.326 -0.029 39.546 1.00 12.99 192 MET A N 1
ATOM 1524 C CA . MET A 1 192 ? 30.335 -0.774 38.801 1.00 15.72 192 MET A CA 1
ATOM 1525 C C . MET A 1 192 ? 31.538 -1.033 39.682 1.00 14.11 192 MET A C 1
ATOM 1526 O O . MET A 1 192 ? 32.229 -0.091 40.082 1.00 13.99 192 MET A O 1
ATOM 1531 N N . TYR A 1 193 ? 31.769 -2.311 39.986 1.00 13.08 193 TYR A N 1
ATOM 1532 C CA . TYR A 1 193 ? 32.942 -2.740 40.744 1.00 13.16 193 TYR A CA 1
ATOM 1533 C C . TYR A 1 193 ? 34.029 -3.237 39.810 1.00 12.67 193 TYR A C 1
ATOM 1534 O O . TYR A 1 193 ? 33.751 -3.998 38.889 1.00 12.76 193 TYR A O 1
ATOM 1543 N N . ARG A 1 194 ? 35.264 -2.817 40.061 1.00 12.43 194 ARG A N 1
ATOM 1544 C CA . ARG A 1 194 ? 36.428 -3.426 39.426 1.00 12.64 194 ARG A CA 1
ATOM 1545 C C . ARG A 1 194 ? 37.319 -3.925 40.554 1.00 12.82 194 ARG A C 1
ATOM 1546 O O . ARG A 1 194 ? 37.692 -3.149 41.429 1.00 12.18 194 ARG A O 1
ATOM 1554 N N . ASN A 1 195 ? 37.614 -5.224 40.557 1.00 13.17 195 ASN A N 1
ATOM 1555 C CA . ASN A 1 195 ? 38.439 -5.831 41.611 1.00 13.93 195 ASN A CA 1
ATOM 1556 C C . ASN A 1 195 ? 37.903 -5.581 43.026 1.00 14.33 195 ASN A C 1
ATOM 1557 O O . ASN A 1 195 ? 38.664 -5.342 43.974 1.00 15.00 195 ASN A O 1
ATOM 1562 N N . GLY A 1 196 ? 36.583 -5.627 43.155 1.00 14.43 196 GLY A N 1
ATOM 1563 C CA . GLY A 1 196 ? 35.939 -5.517 44.459 1.00 15.06 196 GLY A CA 1
ATOM 1564 C C . GLY A 1 196 ? 35.707 -4.103 44.951 1.00 15.18 196 GLY A C 1
ATOM 1565 O O . GLY A 1 196 ? 35.153 -3.912 46.034 1.00 15.70 196 GLY A O 1
ATOM 1566 N N . VAL A 1 197 ? 36.122 -3.106 44.169 1.00 14.80 197 VAL A N 1
ATOM 1567 C CA . VAL A 1 197 ? 35.933 -1.705 44.575 1.00 14.94 197 VAL A CA 1
ATOM 1568 C C . VAL A 1 197 ? 35.072 -0.917 43.586 1.00 14.35 197 VAL A C 1
ATOM 1569 O O . VAL A 1 197 ? 35.228 -1.043 42.368 1.00 13.57 197 VAL A O 1
ATOM 1573 N N . ILE A 1 198 ? 34.158 -0.110 44.117 1.00 13.87 198 ILE A N 1
ATOM 1574 C CA . ILE A 1 198 ? 33.297 0.704 43.259 1.00 14.49 198 ILE A CA 1
ATOM 1575 C C . ILE A 1 198 ? 34.111 1.794 42.573 1.00 14.39 198 ILE A C 1
ATOM 1576 O O . ILE A 1 198 ? 34.742 2.625 43.240 1.00 15.38 198 ILE A O 1
ATOM 1581 N N . GLU A 1 199 ? 34.114 1.768 41.243 1.00 13.92 199 GLU A N 1
ATOM 1582 C CA . GLU A 1 199 ? 34.835 2.762 40.451 1.00 13.79 199 GLU A CA 1
ATOM 1583 C C . GLU A 1 199 ? 33.898 3.825 39.874 1.00 13.32 199 GLU A C 1
ATOM 1584 O O . GLU A 1 199 ? 34.303 4.979 39.702 1.00 13.60 199 GLU A O 1
ATOM 1590 N N . GLU A 1 200 ? 32.666 3.425 39.556 1.00 12.41 200 GLU A N 1
ATOM 1591 C CA . GLU A 1 200 ? 31.636 4.357 39.071 1.00 11.97 200 GLU A CA 1
ATOM 1592 C C . GLU A 1 200 ? 30.257 3.933 39.551 1.00 11.42 200 GLU A C 1
ATOM 1593 O O . GLU A 1 200 ? 30.007 2.750 39.775 1.00 10.87 200 GLU A O 1
ATOM 1599 N N . THR A 1 201 ? 29.367 4.908 39.709 1.00 10.81 201 THR A N 1
ATOM 1600 C CA . THR A 1 201 ? 27.944 4.624 39.901 1.00 10.71 201 THR A CA 1
ATOM 1601 C C . THR A 1 201 ? 27.171 5.529 38.963 1.00 10.55 201 THR A C 1
ATOM 1602 O O . THR A 1 201 ? 27.690 6.554 38.526 1.00 10.81 201 THR A O 1
ATOM 1606 N N . GLY A 1 202 ? 25.933 5.158 38.657 1.00 10.15 202 GLY A N 1
ATOM 1607 C CA . GLY A 1 202 ? 25.129 5.972 37.754 1.00 10.39 202 GLY A CA 1
ATOM 1608 C C . GLY A 1 202 ? 23.672 5.574 37.686 1.00 10.36 202 GLY A C 1
ATOM 1609 O O . GLY A 1 202 ? 23.276 4.505 38.164 1.00 10.49 202 GLY A O 1
ATOM 1610 N N . VAL A 1 203 ? 22.874 6.453 37.086 1.00 10.19 203 VAL A N 1
ATOM 1611 C CA . VAL A 1 203 ? 21.434 6.252 36.948 1.00 10.48 203 VAL A CA 1
ATOM 1612 C C . VAL A 1 203 ? 21.069 6.407 35.473 1.00 10.65 203 VAL A C 1
ATOM 1613 O O . VAL A 1 203 ? 21.638 7.261 34.786 1.00 10.76 203 VAL A O 1
ATOM 1617 N N . ALA A 1 204 ? 20.119 5.599 34.997 1.00 10.89 204 ALA A N 1
ATOM 1618 C CA . ALA A 1 204 ? 19.824 5.494 33.557 1.00 11.11 204 ALA A CA 1
ATOM 1619 C C . ALA A 1 204 ? 19.347 6.785 32.904 1.00 11.46 204 ALA A C 1
ATOM 1620 O O . ALA A 1 204 ? 19.574 6.990 31.710 1.00 11.73 204 ALA A O 1
ATOM 1622 N N . ALA A 1 205 ? 18.689 7.645 33.678 1.00 11.87 205 ALA A N 1
ATOM 1623 C CA . ALA A 1 205 ? 18.238 8.948 33.152 1.00 12.47 205 ALA A CA 1
ATOM 1624 C C . ALA A 1 205 ? 19.401 9.793 32.617 1.00 13.20 205 ALA A C 1
ATOM 1625 O O . ALA A 1 205 ? 19.201 10.688 31.795 1.00 12.94 205 ALA A O 1
ATOM 1627 N N . GLY A 1 206 ? 20.616 9.505 33.083 1.00 13.48 206 GLY A N 1
ATOM 1628 C CA . GLY A 1 206 ? 21.821 10.167 32.573 1.00 14.38 206 GLY A CA 1
ATOM 1629 C C . GLY A 1 206 ? 22.091 9.893 31.100 1.00 14.89 206 GLY A C 1
ATOM 1630 O O . GLY A 1 206 ? 22.967 10.515 30.500 1.00 15.74 206 GLY A O 1
ATOM 1631 N N . VAL A 1 207 ? 21.360 8.937 30.532 1.00 14.77 207 VAL A N 1
ATOM 1632 C CA . VAL A 1 207 ? 21.425 8.642 29.106 1.00 15.11 207 VAL A CA 1
ATOM 1633 C C . VAL A 1 207 ? 20.264 9.352 28.416 1.00 14.97 207 VAL A C 1
ATOM 1634 O O . VAL A 1 207 ? 19.142 8.830 28.351 1.00 14.03 207 VAL A O 1
ATOM 1638 N N . LEU A 1 208 ? 20.537 10.564 27.938 1.00 15.44 208 LEU A N 1
ATOM 1639 C CA . LEU A 1 208 ? 19.581 11.346 27.143 1.00 15.55 208 LEU A CA 1
ATOM 1640 C C . LEU A 1 208 ? 18.227 11.598 27.830 1.00 15.85 208 LEU A C 1
ATOM 1641 O O . LEU A 1 208 ? 17.215 11.777 27.156 1.00 16.23 208 LEU A O 1
ATOM 1646 N N . ASN A 1 209 ? 18.225 11.623 29.166 1.00 15.59 209 ASN A N 1
ATOM 1647 C CA . ASN A 1 209 ? 17.012 11.830 29.985 1.00 15.78 209 ASN A CA 1
ATOM 1648 C C . ASN A 1 209 ? 16.102 10.614 30.089 1.00 15.77 209 ASN A C 1
ATOM 1649 O O . ASN A 1 209 ? 15.273 10.523 30.999 1.00 16.19 209 ASN A O 1
ATOM 1654 N N . HIS A 1 210 ? 16.259 9.689 29.148 1.00 15.53 210 HIS A N 1
ATOM 1655 C CA . HIS A 1 210 ? 15.535 8.428 29.147 1.00 15.20 210 HIS A CA 1
ATOM 1656 C C . HIS A 1 210 ? 16.320 7.467 28.271 1.00 15.33 210 HIS A C 1
ATOM 1657 O O . HIS A 1 210 ? 16.571 7.768 27.107 1.00 15.33 210 HIS A O 1
ATOM 1664 N N . PRO A 1 211 ? 16.697 6.300 28.822 1.00 15.72 211 PRO A N 1
ATOM 1665 C CA . PRO A 1 211 ? 17.618 5.415 28.101 1.00 16.09 211 PRO A CA 1
ATOM 1666 C C . PRO A 1 211 ? 17.061 4.838 26.792 1.00 16.41 211 PRO A C 1
ATOM 1667 O O . PRO A 1 211 ? 17.818 4.231 26.028 1.00 17.16 211 PRO A O 1
ATOM 1671 N N . ALA A 1 212 ? 15.768 5.023 26.526 1.00 16.07 212 ALA A N 1
ATOM 1672 C CA . ALA A 1 212 ? 15.182 4.565 25.263 1.00 16.32 212 ALA A CA 1
ATOM 1673 C C . ALA A 1 212 ? 15.269 5.625 24.162 1.00 16.12 212 ALA A C 1
ATOM 1674 O O . ALA A 1 212 ? 15.061 5.323 22.984 1.00 16.27 212 ALA A O 1
ATOM 1676 N N . ASN A 1 213 ? 15.583 6.862 24.545 1.00 16.12 213 ASN A N 1
ATOM 1677 C CA . ASN A 1 213 ? 15.594 7.979 23.597 1.00 15.97 213 ASN A CA 1
ATOM 1678 C C . ASN A 1 213 ? 16.567 7.802 22.429 1.00 16.12 213 ASN A C 1
ATOM 1679 O O . ASN A 1 213 ? 16.252 8.164 21.287 1.00 16.25 213 ASN A O 1
ATOM 1684 N N . GLY A 1 214 ? 17.741 7.247 22.716 1.00 15.57 214 GLY A N 1
ATOM 1685 C CA . GLY A 1 214 ? 18.765 7.035 21.691 1.00 15.74 214 GLY A CA 1
ATOM 1686 C C . GLY A 1 214 ? 18.330 6.065 20.609 1.00 15.59 214 GLY A C 1
ATOM 1687 O O . GLY A 1 214 ? 18.777 6.157 19.459 1.00 15.53 214 GLY A O 1
ATOM 1688 N N . VAL A 1 215 ? 17.454 5.136 20.977 1.00 15.51 215 VAL A N 1
ATOM 1689 C CA . VAL A 1 215 ? 16.972 4.121 20.045 1.00 15.56 215 VAL A CA 1
ATOM 1690 C C . VAL A 1 215 ? 16.139 4.784 18.947 1.00 16.05 215 VAL A C 1
ATOM 1691 O O . VAL A 1 215 ? 16.334 4.508 17.758 1.00 16.74 215 VAL A O 1
ATOM 1695 N N . ALA A 1 216 ? 15.237 5.673 19.359 1.00 16.48 216 ALA A N 1
ATOM 1696 C CA . ALA A 1 216 ? 14.401 6.432 18.432 1.00 17.11 216 ALA A CA 1
ATOM 1697 C C . ALA A 1 216 ? 15.260 7.344 17.558 1.00 17.28 216 ALA A C 1
ATOM 1698 O O . ALA A 1 216 ? 15.086 7.378 16.336 1.00 18.12 216 ALA A O 1
ATOM 1700 N N . TRP A 1 217 ? 16.189 8.060 18.192 1.00 17.36 217 TRP A N 1
ATOM 1701 C CA . TRP A 1 217 ? 17.152 8.917 17.505 1.00 17.86 217 TRP A CA 1
ATOM 1702 C C . TRP A 1 217 ? 17.908 8.142 16.423 1.00 17.99 217 TRP A C 1
ATOM 1703 O O . TRP A 1 217 ? 18.032 8.615 15.281 1.00 18.37 217 TRP A O 1
ATOM 1714 N N . LEU A 1 218 ? 18.385 6.948 16.776 1.00 17.73 218 LEU A N 1
ATOM 1715 C CA . LEU A 1 218 ? 19.126 6.095 15.838 1.00 17.84 218 LEU A CA 1
ATOM 1716 C C . LEU A 1 218 ? 18.300 5.671 14.618 1.00 18.19 218 LEU A C 1
ATOM 1717 O O . LEU A 1 218 ? 18.786 5.742 13.486 1.00 18.26 218 LEU A O 1
ATOM 1722 N N . ALA A 1 219 ? 17.067 5.221 14.843 1.00 18.73 219 ALA A N 1
ATOM 1723 C CA . ALA A 1 219 ? 16.198 4.831 13.731 1.00 19.37 219 ALA A CA 1
ATOM 1724 C C . ALA A 1 219 ? 16.029 6.011 12.773 1.00 20.06 219 ALA A C 1
ATOM 1725 O O . ALA A 1 219 ? 16.058 5.838 11.551 1.00 20.21 219 ALA A O 1
ATOM 1727 N N . ASN A 1 220 ? 15.896 7.208 13.339 1.00 20.77 220 ASN A N 1
ATOM 1728 C CA . ASN A 1 220 ? 15.776 8.430 12.540 1.00 21.72 220 ASN A CA 1
ATOM 1729 C C . ASN A 1 220 ? 17.057 8.771 11.760 1.00 22.55 220 ASN A C 1
ATOM 1730 O O . ASN A 1 220 ? 16.981 9.237 10.617 1.00 22.86 220 ASN A O 1
ATOM 1735 N N . LYS A 1 221 ? 18.221 8.508 12.359 1.00 23.13 221 LYS A N 1
ATOM 1736 C CA . LYS A 1 221 ? 19.514 8.731 11.694 1.00 24.10 221 LYS A CA 1
ATOM 1737 C C . LYS A 1 221 ? 19.746 7.799 10.507 1.00 24.62 221 LYS A C 1
ATOM 1738 O O . LYS A 1 221 ? 20.392 8.187 9.525 1.00 24.65 221 LYS A O 1
ATOM 1744 N N . LEU A 1 222 ? 19.230 6.574 10.601 1.00 25.00 222 LEU A N 1
ATOM 1745 C CA . LEU A 1 222 ? 19.487 5.545 9.592 1.00 25.76 222 LEU A CA 1
ATOM 1746 C C . LEU A 1 222 ? 18.492 5.583 8.436 1.00 26.47 222 LEU A C 1
ATOM 1747 O O . LEU A 1 222 ? 18.750 5.009 7.374 1.00 26.67 222 LEU A O 1
ATOM 1752 N N . ALA A 1 223 ? 17.361 6.254 8.654 1.00 27.15 223 ALA A N 1
ATOM 1753 C CA . ALA A 1 223 ? 16.296 6.368 7.653 1.00 28.00 223 ALA A CA 1
ATOM 1754 C C . ALA A 1 223 ? 16.788 6.825 6.271 1.00 28.53 223 ALA A C 1
ATOM 1755 O O . ALA A 1 223 ? 16.442 6.191 5.271 1.00 28.59 223 ALA A O 1
ATOM 1757 N N . PRO A 1 224 ? 17.591 7.915 6.208 1.00 29.26 224 PRO A N 1
ATOM 1758 C CA . PRO A 1 224 ? 18.124 8.378 4.915 1.00 29.70 224 PRO A CA 1
ATOM 1759 C C . PRO A 1 224 ? 18.870 7.314 4.103 1.00 30.23 224 PRO A C 1
ATOM 1760 O O . PRO A 1 224 ? 18.836 7.355 2.867 1.00 30.45 224 PRO A O 1
ATOM 1764 N N . TYR A 1 225 ? 19.528 6.377 4.786 1.00 30.47 225 TYR A N 1
ATOM 1765 C CA . TYR A 1 225 ? 20.305 5.324 4.125 1.00 30.67 225 TYR A CA 1
ATOM 1766 C C . TYR A 1 225 ? 19.465 4.112 3.715 1.00 30.44 225 TYR A C 1
ATOM 1767 O O . TYR A 1 225 ? 20.016 3.101 3.268 1.00 30.58 225 TYR A O 1
ATOM 1776 N N . ASP A 1 226 ? 18.143 4.218 3.864 1.00 30.16 226 ASP A N 1
ATOM 1777 C CA . ASP A 1 226 ? 17.217 3.104 3.611 1.00 29.94 226 ASP A CA 1
ATOM 1778 C C . ASP A 1 226 ? 17.549 1.912 4.520 1.00 29.22 226 ASP A C 1
ATOM 1779 O O . ASP A 1 226 ? 17.506 0.754 4.104 1.00 29.23 226 ASP A O 1
ATOM 1784 N N . VAL A 1 227 ? 17.890 2.224 5.769 1.00 28.11 227 VAL A N 1
ATOM 1785 C CA . VAL A 1 227 ? 18.224 1.226 6.780 1.00 26.91 227 VAL A CA 1
ATOM 1786 C C . VAL A 1 227 ? 17.249 1.398 7.945 1.00 26.17 227 VAL A C 1
ATOM 1787 O O . VAL A 1 227 ? 16.863 2.523 8.280 1.00 25.85 227 VAL A O 1
ATOM 1791 N N . GLN A 1 228 ? 16.839 0.279 8.536 1.00 25.09 228 GLN A N 1
ATOM 1792 C CA . GLN A 1 228 ? 16.009 0.298 9.741 1.00 24.67 228 GLN A CA 1
ATOM 1793 C C . GLN A 1 228 ? 16.603 -0.607 10.815 1.00 23.77 228 GLN A C 1
ATOM 1794 O O . GLN A 1 228 ? 17.456 -1.446 10.525 1.00 23.68 228 GLN A O 1
ATOM 1800 N N . LEU A 1 229 ? 16.157 -0.428 12.057 1.00 22.70 229 LEU A N 1
ATOM 1801 C CA . LEU A 1 229 ? 16.509 -1.359 13.123 1.00 22.15 229 LEU A CA 1
ATOM 1802 C C . LEU A 1 229 ? 15.614 -2.577 12.978 1.00 22.07 229 LEU A C 1
ATOM 1803 O O . LEU A 1 229 ? 14.393 -2.456 12.968 1.00 22.50 229 LEU A O 1
ATOM 1808 N N . GLU A 1 230 ? 16.221 -3.750 12.841 1.00 22.08 230 GLU A N 1
ATOM 1809 C CA . GLU A 1 230 ? 15.472 -4.953 12.487 1.00 22.32 230 GLU A CA 1
ATOM 1810 C C . GLU A 1 230 ? 15.002 -5.717 13.718 1.00 21.86 230 GLU A C 1
ATOM 1811 O O . GLU A 1 230 ? 15.646 -5.669 14.770 1.00 21.65 230 GLU A O 1
ATOM 1817 N N . ALA A 1 231 ? 13.876 -6.418 13.581 1.00 21.58 231 ALA A N 1
ATOM 1818 C CA . ALA A 1 231 ? 13.413 -7.357 14.599 1.00 21.16 231 ALA A CA 1
ATOM 1819 C C . ALA A 1 231 ? 14.546 -8.300 15.004 1.00 20.70 231 ALA A C 1
ATOM 1820 O O . ALA A 1 231 ? 15.284 -8.808 14.147 1.00 21.17 231 ALA A O 1
ATOM 1822 N N . GLY A 1 232 ? 14.700 -8.506 16.308 1.00 19.72 232 GLY A N 1
ATOM 1823 C CA . GLY A 1 232 ? 15.748 -9.378 16.838 1.00 18.84 232 GLY A CA 1
ATOM 1824 C C . GLY A 1 232 ? 17.049 -8.670 17.170 1.00 18.42 232 GLY A C 1
ATOM 1825 O O . GLY A 1 232 ? 17.903 -9.239 17.847 1.00 18.70 232 GLY A O 1
ATOM 1826 N N . GLN A 1 233 ? 17.217 -7.439 16.684 1.00 17.77 233 GLN A N 1
ATOM 1827 C CA . GLN A 1 233 ? 18.431 -6.673 16.968 1.00 17.42 233 GLN A CA 1
ATOM 1828 C C . GLN A 1 233 ? 18.520 -6.266 18.432 1.00 16.79 233 GLN A C 1
ATOM 1829 O O . GLN A 1 233 ? 17.501 -6.093 19.101 1.00 16.67 233 GLN A O 1
ATOM 1835 N N . ILE A 1 234 ? 19.754 -6.140 18.910 1.00 16.17 234 ILE A N 1
ATOM 1836 C CA . ILE A 1 234 ? 20.046 -5.645 20.251 1.00 16.11 234 ILE A CA 1
ATOM 1837 C C . ILE A 1 234 ? 20.576 -4.219 20.107 1.00 15.25 234 ILE A C 1
ATOM 1838 O O . ILE A 1 234 ? 21.544 -3.982 19.383 1.00 14.83 234 ILE A O 1
ATOM 1843 N N . ILE A 1 235 ? 19.938 -3.262 20.777 1.00 14.35 235 ILE A N 1
ATOM 1844 C CA . ILE A 1 235 ? 20.370 -1.873 20.664 1.00 13.87 235 ILE A CA 1
ATOM 1845 C C . ILE A 1 235 ? 20.858 -1.382 22.020 1.00 13.85 235 ILE A C 1
ATOM 1846 O O . ILE A 1 235 ? 20.090 -1.355 22.977 1.00 13.20 235 ILE A O 1
ATOM 1851 N N . LEU A 1 236 ? 22.132 -1.014 22.092 1.00 13.90 236 LEU A N 1
ATOM 1852 C CA . LEU A 1 236 ? 22.711 -0.472 23.325 1.00 14.79 236 LEU A CA 1
ATOM 1853 C C . LEU A 1 236 ? 22.485 1.034 23.354 1.00 14.71 236 LEU A C 1
ATOM 1854 O O . LEU A 1 236 ? 22.948 1.750 22.474 1.00 15.10 236 LEU A O 1
ATOM 1859 N N . GLY A 1 237 ? 21.768 1.501 24.371 1.00 14.46 237 GLY A N 1
ATOM 1860 C CA . GLY A 1 237 ? 21.277 2.878 24.404 1.00 14.55 237 GLY A CA 1
ATOM 1861 C C . GLY A 1 237 ? 22.258 3.969 24.795 1.00 14.58 237 GLY A C 1
ATOM 1862 O O . GLY A 1 237 ? 21.994 5.149 24.554 1.00 14.96 237 GLY A O 1
ATOM 1863 N N . GLY A 1 238 ? 23.383 3.597 25.402 1.00 14.04 238 GLY A N 1
ATOM 1864 C CA . GLY A 1 238 ? 24.338 4.583 25.911 1.00 14.17 238 GLY A CA 1
ATOM 1865 C C . GLY A 1 238 ? 24.729 4.291 27.351 1.00 14.66 238 GLY A C 1
ATOM 1866 O O . GLY A 1 238 ? 24.018 3.584 28.058 1.00 14.24 238 GLY A O 1
ATOM 1867 N N . SER A 1 239 ? 25.869 4.822 27.774 1.00 14.78 239 SER A N 1
ATOM 1868 C CA . SER A 1 239 ? 26.400 4.507 29.091 1.00 15.34 239 SER A CA 1
ATOM 1869 C C . SER A 1 239 ? 25.966 5.525 30.118 1.00 15.58 239 SER A C 1
ATOM 1870 O O . SER A 1 239 ? 26.001 6.734 29.864 1.00 15.97 239 SER A O 1
ATOM 1873 N N . PHE A 1 240 ? 25.565 5.049 31.286 1.00 15.74 240 PHE A N 1
ATOM 1874 C CA . PHE A 1 240 ? 25.315 6.011 32.346 1.00 16.01 240 PHE A CA 1
ATOM 1875 C C . PHE A 1 240 ? 26.487 6.204 33.317 1.00 15.47 240 PHE A C 1
ATOM 1876 O O . PHE A 1 240 ? 26.365 6.889 34.332 1.00 14.82 240 PHE A O 1
ATOM 1884 N N . THR A 1 241 ? 27.633 5.628 32.947 1.00 14.68 241 THR A N 1
ATOM 1885 C CA . THR A 1 241 ? 28.889 5.836 33.660 1.00 14.93 241 THR A CA 1
ATOM 1886 C C . THR A 1 241 ? 30.025 6.173 32.694 1.00 14.70 241 THR A C 1
ATOM 1887 O O . THR A 1 241 ? 29.991 5.798 31.514 1.00 14.68 241 THR A O 1
ATOM 1891 N N . ARG A 1 242 ? 31.040 6.868 33.200 1.00 14.55 242 ARG A N 1
ATOM 1892 C CA . ARG A 1 242 ? 32.294 7.023 32.471 1.00 14.83 242 ARG A CA 1
ATOM 1893 C C . ARG A 1 242 ? 32.922 5.638 32.300 1.00 14.82 242 ARG A C 1
ATOM 1894 O O . ARG A 1 242 ? 32.762 4.777 33.180 1.00 14.92 242 ARG A O 1
ATOM 1902 N N . PRO A 1 243 ? 33.611 5.402 31.164 1.00 14.85 243 PRO A N 1
ATOM 1903 C CA . PRO A 1 243 ? 34.251 4.106 30.936 1.00 14.70 243 PRO A CA 1
ATOM 1904 C C . PRO A 1 243 ? 35.375 3.859 31.933 1.00 14.58 243 PRO A C 1
ATOM 1905 O O . PRO A 1 243 ? 36.041 4.804 32.372 1.00 14.98 243 PRO A O 1
ATOM 1909 N N . VAL A 1 244 ? 35.564 2.596 32.302 1.00 14.15 244 VAL A N 1
ATOM 1910 C CA . VAL A 1 244 ? 36.593 2.223 33.268 1.00 13.72 244 VAL A CA 1
ATOM 1911 C C . VAL A 1 244 ? 37.585 1.266 32.601 1.00 13.82 244 VAL A C 1
ATOM 1912 O O . VAL A 1 244 ? 37.172 0.240 32.058 1.00 13.55 244 VAL A O 1
ATOM 1916 N N . PRO A 1 245 ? 38.892 1.606 32.617 1.00 14.11 245 PRO A N 1
ATOM 1917 C CA . PRO A 1 245 ? 39.898 0.748 31.985 1.00 14.16 245 PRO A CA 1
ATOM 1918 C C . PRO A 1 245 ? 39.888 -0.696 32.485 1.00 14.31 245 PRO A C 1
ATOM 1919 O O . PRO A 1 245 ? 39.761 -0.948 33.693 1.00 13.94 245 PRO A O 1
ATOM 1923 N N . ALA A 1 246 ? 40.021 -1.621 31.536 1.00 14.32 246 ALA A N 1
ATOM 1924 C CA . ALA A 1 246 ? 40.141 -3.046 31.815 1.00 14.95 246 ALA A CA 1
ATOM 1925 C C . ALA A 1 246 ? 41.581 -3.499 31.575 1.00 15.44 246 ALA A C 1
ATOM 1926 O O . ALA A 1 246 ? 42.153 -3.242 30.512 1.00 16.02 246 ALA A O 1
ATOM 1928 N N . ARG A 1 247 ? 42.165 -4.148 32.578 1.00 15.87 247 ARG A N 1
ATOM 1929 C CA . ARG A 1 247 ? 43.535 -4.656 32.482 1.00 16.36 247 ARG A CA 1
ATOM 1930 C C . ARG A 1 247 ? 43.543 -6.151 32.766 1.00 16.33 247 ARG A C 1
ATOM 1931 O O . ARG A 1 247 ? 42.649 -6.668 33.439 1.00 16.21 247 ARG A O 1
ATOM 1939 N N . LYS A 1 248 ? 44.556 -6.850 32.259 1.00 16.50 248 LYS A N 1
ATOM 1940 C CA . LYS A 1 248 ? 44.688 -8.277 32.519 1.00 17.33 248 LYS A CA 1
ATOM 1941 C C . LYS A 1 248 ? 44.642 -8.537 34.024 1.00 16.86 248 LYS A C 1
ATOM 1942 O O . LYS A 1 248 ? 45.344 -7.876 34.800 1.00 17.45 248 LYS A O 1
ATOM 1948 N N . GLY A 1 249 ? 43.791 -9.478 34.422 1.00 16.81 249 GLY A N 1
ATOM 1949 C CA . GLY A 1 249 ? 43.604 -9.829 35.826 1.00 16.46 249 GLY A CA 1
ATOM 1950 C C . GLY A 1 249 ? 42.425 -9.160 36.517 1.00 16.33 249 GLY A C 1
ATOM 1951 O O . GLY A 1 249 ? 42.078 -9.529 37.643 1.00 16.94 249 GLY A O 1
ATOM 1952 N N . ASP A 1 250 ? 41.815 -8.175 35.853 1.00 16.04 250 ASP A N 1
ATOM 1953 C CA . ASP A 1 250 ? 40.666 -7.450 36.413 1.00 15.58 250 ASP A CA 1
ATOM 1954 C C . ASP A 1 250 ? 39.397 -8.290 36.401 1.00 15.25 250 ASP A C 1
ATOM 1955 O O . ASP A 1 250 ? 39.072 -8.925 35.393 1.00 15.18 250 ASP A O 1
ATOM 1960 N N . THR A 1 251 ? 38.676 -8.274 37.516 1.00 14.89 251 THR A N 1
ATOM 1961 C CA . THR A 1 251 ? 37.318 -8.808 37.576 1.00 14.99 251 THR A CA 1
ATOM 1962 C C . THR A 1 251 ? 36.352 -7.631 37.659 1.00 14.60 251 THR A C 1
ATOM 1963 O O . THR A 1 251 ? 36.534 -6.732 38.482 1.00 14.80 251 THR A O 1
ATOM 1967 N N . PHE A 1 252 ? 35.342 -7.633 36.794 1.00 13.65 252 PHE A N 1
ATOM 1968 C CA . PHE A 1 252 ? 34.276 -6.639 36.864 1.00 13.49 252 PHE A CA 1
ATOM 1969 C C . PHE A 1 252 ? 32.996 -7.255 37.383 1.00 13.20 252 PHE A C 1
ATOM 1970 O O . PHE A 1 252 ? 32.655 -8.386 37.040 1.00 13.37 252 PHE A O 1
ATOM 1978 N N . HIS A 1 253 ? 32.299 -6.501 38.224 1.00 12.73 253 HIS A N 1
ATOM 1979 C CA . HIS A 1 253 ? 30.977 -6.874 38.677 1.00 12.60 253 HIS A CA 1
ATOM 1980 C C . HIS A 1 253 ? 30.138 -5.616 38.654 1.00 12.06 253 HIS A C 1
ATOM 1981 O O . HIS A 1 253 ? 30.496 -4.622 39.287 1.00 12.47 253 HIS A O 1
ATOM 1988 N N . VAL A 1 254 ? 29.045 -5.639 37.900 1.00 11.42 254 VAL A N 1
ATOM 1989 C CA . VAL A 1 254 ? 28.185 -4.458 37.812 1.00 11.12 254 VAL A CA 1
ATOM 1990 C C . VAL A 1 254 ? 26.813 -4.825 38.354 1.00 10.90 254 VAL A C 1
ATOM 1991 O O . VAL A 1 254 ? 26.133 -5.691 37.805 1.00 10.81 254 VAL A O 1
ATOM 1995 N N . ASP A 1 255 ? 26.429 -4.147 39.434 1.00 11.09 255 ASP A N 1
ATOM 1996 C CA . ASP A 1 255 ? 25.227 -4.443 40.200 1.00 11.15 255 ASP A CA 1
ATOM 1997 C C . ASP A 1 255 ? 24.143 -3.433 39.837 1.00 10.96 255 ASP A C 1
ATOM 1998 O O . ASP A 1 255 ? 24.261 -2.256 40.173 1.00 10.61 255 ASP A O 1
ATOM 2003 N N . TYR A 1 256 ? 23.105 -3.893 39.135 1.00 10.56 256 TYR A N 1
ATOM 2004 C CA . TYR A 1 256 ? 21.990 -3.031 38.756 1.00 10.89 256 TYR A CA 1
ATOM 2005 C C . TYR A 1 256 ? 20.816 -3.147 39.728 1.00 11.20 256 TYR A C 1
ATOM 2006 O O . TYR A 1 256 ? 19.668 -2.865 39.359 1.00 11.49 256 TYR A O 1
ATOM 2015 N N . GLY A 1 257 ? 21.083 -3.584 40.955 1.00 11.28 257 GLY A N 1
ATOM 2016 C CA . GLY A 1 257 ? 20.023 -3.693 41.956 1.00 11.67 257 GLY A CA 1
ATOM 2017 C C . GLY A 1 257 ? 18.978 -4.718 41.557 1.00 12.00 257 GLY A C 1
ATOM 2018 O O . GLY A 1 257 ? 19.318 -5.856 41.228 1.00 12.32 257 GLY A O 1
ATOM 2019 N N . ASN A 1 258 ? 17.709 -4.318 41.561 1.00 12.53 258 ASN A N 1
ATOM 2020 C CA . ASN A 1 258 ? 16.636 -5.262 41.224 1.00 13.16 258 ASN A CA 1
ATOM 2021 C C . ASN A 1 258 ? 16.617 -5.661 39.746 1.00 12.72 258 ASN A C 1
ATOM 2022 O O . ASN A 1 258 ? 15.782 -6.469 39.339 1.00 13.59 258 ASN A O 1
ATOM 2027 N N . MET A 1 259 ? 17.544 -5.106 38.962 1.00 12.47 259 MET A N 1
ATOM 2028 C CA . MET A 1 259 ? 17.715 -5.509 37.558 1.00 12.51 259 MET A CA 1
ATOM 2029 C C . MET A 1 259 ? 18.847 -6.520 37.363 1.00 12.36 259 MET A C 1
ATOM 2030 O O . MET A 1 259 ? 19.183 -6.883 36.230 1.00 12.51 259 MET A O 1
ATOM 2035 N N . GLY A 1 260 ? 19.428 -6.989 38.465 1.00 12.19 260 GLY A N 1
ATOM 2036 C CA . GLY A 1 260 ? 20.438 -8.044 38.390 1.00 12.19 260 GLY A CA 1
ATOM 2037 C C . GLY A 1 260 ? 21.843 -7.524 38.167 1.00 12.27 260 GLY A C 1
ATOM 2038 O O . GLY A 1 260 ? 22.094 -6.326 38.291 1.00 12.98 260 GLY A O 1
ATOM 2039 N N . SER A 1 261 ? 22.764 -8.424 37.833 1.00 12.05 261 SER A N 1
ATOM 2040 C CA . SER A 1 261 ? 24.176 -8.061 37.738 1.00 12.04 261 SER A CA 1
ATOM 2041 C C . SER A 1 261 ? 24.821 -8.668 36.505 1.00 11.87 261 SER A C 1
ATOM 2042 O O . SER A 1 261 ? 24.285 -9.619 35.919 1.00 12.09 261 SER A O 1
ATOM 2045 N N . ILE A 1 262 ? 25.965 -8.110 36.124 1.00 11.33 262 ILE A N 1
ATOM 2046 C CA . ILE A 1 262 ? 26.792 -8.666 35.058 1.00 11.86 262 ILE A CA 1
ATOM 2047 C C . ILE A 1 262 ? 28.225 -8.733 35.551 1.00 12.37 262 ILE A C 1
ATOM 2048 O O . ILE A 1 262 ? 28.708 -7.805 36.205 1.00 12.37 262 ILE A O 1
ATOM 2053 N N . SER A 1 263 ? 28.907 -9.832 35.247 1.00 12.49 263 SER A N 1
ATOM 2054 C CA . SER A 1 263 ? 30.304 -9.968 35.631 1.00 13.75 263 SER A CA 1
ATOM 2055 C C . SER A 1 263 ? 31.144 -10.472 34.468 1.00 14.21 263 SER A C 1
ATOM 2056 O O . SER A 1 263 ? 30.620 -11.026 33.502 1.00 13.99 263 SER A O 1
ATOM 2059 N N . CYS A 1 264 ? 32.447 -10.246 34.568 1.00 14.84 264 CYS A N 1
ATOM 2060 C CA . CYS A 1 264 ? 33.418 -10.826 33.646 1.00 15.78 264 CYS A CA 1
ATOM 2061 C C . CYS A 1 264 ? 34.806 -10.727 34.254 1.00 15.99 264 CYS A C 1
ATOM 2062 O O . CYS A 1 264 ? 35.015 -10.021 35.244 1.00 15.89 264 CYS A O 1
ATOM 2065 N N . ARG A 1 265 ? 35.754 -11.449 33.669 1.00 16.07 265 ARG A N 1
ATOM 2066 C CA . ARG A 1 265 ? 37.138 -11.345 34.098 1.00 16.57 265 ARG A CA 1
ATOM 2067 C C . ARG A 1 265 ? 38.049 -11.243 32.894 1.00 16.42 265 ARG A C 1
ATOM 2068 O O . ARG A 1 265 ? 37.884 -11.981 31.932 1.00 16.93 265 ARG A O 1
ATOM 2076 N N . PHE A 1 266 ? 39.012 -10.327 32.963 1.00 16.41 266 PHE A N 1
ATOM 2077 C CA . PHE A 1 266 ? 39.994 -10.163 31.895 1.00 16.53 266 PHE A CA 1
ATOM 2078 C C . PHE A 1 266 ? 41.203 -11.056 32.132 1.00 16.89 266 PHE A C 1
ATOM 2079 O O . PHE A 1 266 ? 41.819 -11.015 33.197 1.00 16.84 266 PHE A O 1
ATOM 2087 N N . VAL A 1 267 ? 41.511 -11.887 31.140 1.00 17.47 267 VAL A N 1
ATOM 2088 C CA . VAL A 1 267 ? 42.557 -12.910 31.288 1.00 18.27 267 VAL A CA 1
ATOM 2089 C C . VAL A 1 267 ? 43.648 -12.764 30.238 1.00 18.90 267 VAL A C 1
ATOM 2090 O O . VAL A 1 267 ? 44.642 -13.505 30.268 1.00 19.33 267 VAL A O 1
ATOM 2095 N N . MET B 1 1 ? 35.274 -42.272 17.348 1.00 37.91 1 MET B N 1
ATOM 2096 C CA . MET B 1 1 ? 33.853 -42.537 16.979 1.00 38.03 1 MET B CA 1
ATOM 2097 C C . MET B 1 1 ? 33.641 -44.021 16.712 1.00 37.11 1 MET B C 1
ATOM 2098 O O . MET B 1 1 ? 34.503 -44.690 16.133 1.00 37.31 1 MET B O 1
ATOM 2103 N N . PHE B 1 2 ? 32.494 -44.530 17.147 1.00 36.01 2 PHE B N 1
ATOM 2104 C CA . PHE B 1 2 ? 32.150 -45.928 16.935 1.00 34.99 2 PHE B CA 1
ATOM 2105 C C . PHE B 1 2 ? 31.043 -46.022 15.902 1.00 34.24 2 PHE B C 1
ATOM 2106 O O . PHE B 1 2 ? 30.390 -45.022 15.593 1.00 33.92 2 PHE B O 1
ATOM 2114 N N . ASP B 1 3 ? 30.844 -47.212 15.345 1.00 33.41 3 ASP B N 1
ATOM 2115 C CA . ASP B 1 3 ? 29.775 -47.385 14.374 1.00 32.71 3 ASP B CA 1
ATOM 2116 C C . ASP B 1 3 ? 28.432 -47.523 15.087 1.00 31.81 3 ASP B C 1
ATOM 2117 O O . ASP B 1 3 ? 28.379 -47.806 16.290 1.00 31.23 3 ASP B O 1
ATOM 2122 N N . LYS B 1 4 ? 27.358 -47.314 14.331 1.00 30.95 4 LYS B N 1
ATOM 2123 C CA . LYS B 1 4 ? 25.996 -47.301 14.856 1.00 30.38 4 LYS B CA 1
ATOM 2124 C C . LYS B 1 4 ? 25.658 -48.533 15.705 1.00 29.35 4 LYS B C 1
ATOM 2125 O O . LYS B 1 4 ? 25.009 -48.416 16.748 1.00 28.92 4 LYS B O 1
ATOM 2131 N N . HIS B 1 5 ? 26.115 -49.704 15.259 1.00 27.99 5 HIS B N 1
ATOM 2132 C CA . HIS B 1 5 ? 25.858 -50.970 15.950 1.00 26.91 5 HIS B CA 1
ATOM 2133 C C . HIS B 1 5 ? 26.370 -50.978 17.390 1.00 26.06 5 HIS B C 1
ATOM 2134 O O . HIS B 1 5 ? 25.718 -51.524 18.283 1.00 25.96 5 HIS B O 1
ATOM 2141 N N . THR B 1 6 ? 27.537 -50.376 17.601 1.00 24.95 6 THR B N 1
ATOM 2142 C CA . THR B 1 6 ? 28.156 -50.309 18.924 1.00 24.24 6 THR B CA 1
ATOM 2143 C C . THR B 1 6 ? 27.346 -49.394 19.849 1.00 23.60 6 THR B C 1
ATOM 2144 O O . THR B 1 6 ? 27.085 -49.756 20.998 1.00 23.55 6 THR B O 1
ATOM 2148 N N . HIS B 1 7 ? 26.926 -48.240 19.331 1.00 22.66 7 HIS B N 1
ATOM 2149 C CA . HIS B 1 7 ? 26.047 -47.335 20.087 1.00 21.97 7 HIS B CA 1
ATOM 2150 C C . HIS B 1 7 ? 24.795 -48.063 20.567 1.00 21.91 7 HIS B C 1
ATOM 2151 O O . HIS B 1 7 ? 24.402 -47.936 21.729 1.00 22.06 7 HIS B O 1
ATOM 2158 N N . THR B 1 8 ? 24.178 -48.832 19.669 1.00 21.58 8 THR B N 1
ATOM 2159 C CA . THR B 1 8 ? 22.984 -49.610 19.997 1.00 21.42 8 THR B CA 1
ATOM 2160 C C . THR B 1 8 ? 23.262 -50.644 21.092 1.00 21.05 8 THR B C 1
ATOM 2161 O O . THR B 1 8 ? 22.506 -50.755 22.053 1.00 20.92 8 THR B O 1
ATOM 2165 N N . LEU B 1 9 ? 24.349 -51.396 20.950 1.00 20.76 9 LEU B N 1
ATOM 2166 C CA . LEU B 1 9 ? 24.668 -52.436 21.928 1.00 20.77 9 LEU B CA 1
ATOM 2167 C C . LEU B 1 9 ? 25.029 -51.896 23.314 1.00 20.33 9 LEU B C 1
ATOM 2168 O O . LEU B 1 9 ? 24.663 -52.498 24.330 1.00 20.49 9 LEU B O 1
ATOM 2173 N N . ILE B 1 10 ? 25.710 -50.750 23.355 1.00 19.77 10 ILE B N 1
ATOM 2174 C CA . ILE B 1 10 ? 25.991 -50.089 24.637 1.00 19.23 10 ILE B CA 1
ATOM 2175 C C . ILE B 1 10 ? 24.673 -49.648 25.277 1.00 18.99 10 ILE B C 1
ATOM 2176 O O . ILE B 1 10 ? 24.450 -49.887 26.467 1.00 18.71 10 ILE B O 1
ATOM 2181 N N . ALA B 1 11 ? 23.797 -49.035 24.479 1.00 18.95 11 ALA B N 1
ATOM 2182 C CA . ALA B 1 11 ? 22.474 -48.627 24.958 1.00 18.95 11 ALA B CA 1
ATOM 2183 C C . ALA B 1 11 ? 21.679 -49.808 25.523 1.00 19.26 11 ALA B C 1
ATOM 2184 O O . ALA B 1 11 ? 21.026 -49.681 26.560 1.00 19.15 11 ALA B O 1
ATOM 2186 N N . GLN B 1 12 ? 21.749 -50.961 24.857 1.00 19.41 12 GLN B N 1
ATOM 2187 C CA . GLN B 1 12 ? 21.061 -52.163 25.340 1.00 20.27 12 GLN B CA 1
ATOM 2188 C C . GLN B 1 12 ? 21.603 -52.622 26.691 1.00 19.61 12 GLN B C 1
ATOM 2189 O O . GLN B 1 12 ? 20.848 -53.100 27.538 1.00 19.86 12 GLN B O 1
ATOM 2195 N N . ARG B 1 13 ? 22.913 -52.473 26.887 1.00 19.59 13 ARG B N 1
ATOM 2196 C CA . ARG B 1 13 ? 23.552 -52.844 28.145 1.00 19.44 13 ARG B CA 1
ATOM 2197 C C . ARG B 1 13 ? 23.125 -51.921 29.288 1.00 19.26 13 ARG B C 1
ATOM 2198 O O . ARG B 1 13 ? 22.877 -52.380 30.401 1.00 19.13 13 ARG B O 1
ATOM 2206 N N . LEU B 1 14 ? 23.028 -50.624 28.997 1.00 18.87 14 LEU B N 1
ATOM 2207 C CA . LEU B 1 14 ? 22.524 -49.650 29.976 1.00 18.64 14 LEU B CA 1
ATOM 2208 C C . LEU B 1 14 ? 21.061 -49.925 30.316 1.00 19.11 14 LEU B C 1
ATOM 2209 O O . LEU B 1 14 ? 20.653 -49.841 31.481 1.00 19.03 14 LEU B O 1
ATOM 2214 N N . ASP B 1 15 ? 20.278 -50.264 29.293 1.00 19.54 15 ASP B N 1
ATOM 2215 C CA . ASP B 1 15 ? 18.873 -50.610 29.479 1.00 20.28 15 ASP B CA 1
ATOM 2216 C C . ASP B 1 15 ? 18.700 -51.810 30.410 1.00 20.46 15 ASP B C 1
ATOM 2217 O O . ASP B 1 15 ? 17.832 -51.796 31.280 1.00 20.25 15 ASP B O 1
ATOM 2222 N N . GLN B 1 16 ? 19.526 -52.841 30.228 1.00 20.98 16 GLN B N 1
ATOM 2223 C CA . GLN B 1 16 ? 19.498 -54.001 31.118 1.00 21.72 16 GLN B CA 1
ATOM 2224 C C . GLN B 1 16 ? 19.935 -53.623 32.535 1.00 20.90 16 GLN B C 1
ATOM 2225 O O . GLN B 1 16 ? 19.355 -54.095 33.517 1.00 20.92 16 GLN B O 1
ATOM 2231 N N . ALA B 1 17 ? 20.954 -52.769 32.633 1.00 20.37 17 ALA B N 1
ATOM 2232 C CA . ALA B 1 17 ? 21.455 -52.302 33.924 1.00 20.15 17 ALA B CA 1
ATOM 2233 C C . ALA B 1 17 ? 20.342 -51.633 34.724 1.00 20.19 17 ALA B C 1
ATOM 2234 O O . ALA B 1 17 ? 20.176 -51.897 35.914 1.00 19.73 17 ALA B O 1
ATOM 2236 N N . GLU B 1 18 ? 19.580 -50.773 34.054 1.00 20.18 18 GLU B N 1
ATOM 2237 C CA . GLU B 1 18 ? 18.451 -50.081 34.675 1.00 20.80 18 GLU B CA 1
ATOM 2238 C C . GLU B 1 18 ? 17.351 -51.066 35.080 1.00 21.47 18 GLU B C 1
ATOM 2239 O O . GLU B 1 18 ? 16.848 -51.014 36.208 1.00 21.57 18 GLU B O 1
ATOM 2245 N N . LYS B 1 19 ? 16.992 -51.960 34.157 1.00 22.14 19 LYS B N 1
ATOM 2246 C CA . LYS B 1 19 ? 15.945 -52.958 34.386 1.00 23.47 19 LYS B CA 1
ATOM 2247 C C . LYS B 1 19 ? 16.273 -53.859 35.574 1.00 23.45 19 LYS B C 1
ATOM 2248 O O . LYS B 1 19 ? 15.414 -54.133 36.416 1.00 23.62 19 LYS B O 1
ATOM 2254 N N . GLN B 1 20 ? 17.525 -54.297 35.644 1.00 23.91 20 GLN B N 1
ATOM 2255 C CA . GLN B 1 20 ? 17.951 -55.266 36.646 1.00 24.45 20 GLN B CA 1
ATOM 2256 C C . GLN B 1 20 ? 18.462 -54.615 37.928 1.00 24.29 20 GLN B C 1
ATOM 2257 O O . GLN B 1 20 ? 18.752 -55.305 38.906 1.00 24.00 20 GLN B O 1
ATOM 2263 N N . ARG B 1 21 ? 18.545 -53.281 37.921 1.00 24.00 21 ARG B N 1
ATOM 2264 C CA . ARG B 1 21 ? 19.159 -52.510 39.013 1.00 23.99 21 ARG B CA 1
ATOM 2265 C C . ARG B 1 21 ? 20.536 -53.068 39.376 1.00 23.91 21 ARG B C 1
ATOM 2266 O O . ARG B 1 21 ? 20.854 -53.292 40.548 1.00 23.52 21 ARG B O 1
ATOM 2274 N N . GLU B 1 22 ? 21.340 -53.306 38.341 1.00 23.61 22 GLU B N 1
ATOM 2275 C CA . GLU B 1 22 ? 22.685 -53.844 38.497 1.00 24.49 22 GLU B CA 1
ATOM 2276 C C . GLU B 1 22 ? 23.611 -53.061 37.592 1.00 23.39 22 GLU B C 1
ATOM 2277 O O . GLU B 1 22 ? 23.471 -53.098 36.369 1.00 23.62 22 GLU B O 1
ATOM 2283 N N . GLN B 1 23 ? 24.556 -52.357 38.202 1.00 22.56 23 GLN B N 1
ATOM 2284 C CA . GLN B 1 23 ? 25.477 -51.503 37.462 1.00 21.90 23 GLN B CA 1
ATOM 2285 C C . GLN B 1 23 ? 26.406 -52.296 36.550 1.00 21.71 23 GLN B C 1
ATOM 2286 O O . GLN B 1 23 ? 26.742 -53.450 36.834 1.00 21.61 23 GLN B O 1
ATOM 2292 N N . ILE B 1 24 ? 26.787 -51.669 35.443 1.00 21.12 24 ILE B N 1
ATOM 2293 C CA . ILE B 1 24 ? 27.787 -52.222 34.531 1.00 20.84 24 ILE B CA 1
ATOM 2294 C C . ILE B 1 24 ? 29.085 -51.436 34.698 1.00 20.72 24 ILE B C 1
ATOM 2295 O O . ILE B 1 24 ? 29.099 -50.363 35.316 1.00 20.25 24 ILE B O 1
ATOM 2300 N N . ARG B 1 25 ? 30.176 -51.968 34.153 1.00 20.54 25 ARG B N 1
ATOM 2301 C CA . ARG B 1 25 ? 31.446 -51.263 34.153 1.00 20.94 25 ARG B CA 1
ATOM 2302 C C . ARG B 1 25 ? 31.304 -49.942 33.404 1.00 20.64 25 ARG B C 1
ATOM 2303 O O . ARG B 1 25 ? 30.568 -49.862 32.418 1.00 20.67 25 ARG B O 1
ATOM 2311 N N . ALA B 1 26 ? 31.993 -48.909 33.885 1.00 20.52 26 ALA B N 1
ATOM 2312 C CA . ALA B 1 26 ? 32.029 -47.619 33.200 1.00 20.52 26 ALA B CA 1
ATOM 2313 C C . ALA B 1 26 ? 32.389 -47.821 31.731 1.00 20.78 26 ALA B C 1
ATOM 2314 O O . ALA B 1 26 ? 33.398 -48.453 31.406 1.00 20.84 26 ALA B O 1
ATOM 2316 N N . ILE B 1 27 ? 31.533 -47.312 30.853 1.00 21.01 27 ILE B N 1
ATOM 2317 C CA . ILE B 1 27 ? 31.701 -47.444 29.404 1.00 21.42 27 ILE B CA 1
ATOM 2318 C C . ILE B 1 27 ? 33.070 -46.926 28.942 1.00 21.62 27 ILE B C 1
ATOM 2319 O O . ILE B 1 27 ? 33.711 -47.541 28.085 1.00 22.17 27 ILE B O 1
ATOM 2324 N N . SER B 1 28 ? 33.516 -45.817 29.528 1.00 21.75 28 SER B N 1
ATOM 2325 C CA . SER B 1 28 ? 34.787 -45.186 29.156 1.00 22.04 28 SER B CA 1
ATOM 2326 C C . SER B 1 28 ? 36.007 -46.059 29.468 1.00 22.36 28 SER B C 1
ATOM 2327 O O . SER B 1 28 ? 37.085 -45.854 28.897 1.00 22.75 28 SER B O 1
ATOM 2330 N N . LEU B 1 29 ? 35.847 -47.013 30.379 1.00 22.40 29 LEU B N 1
ATOM 2331 C CA . LEU B 1 29 ? 36.934 -47.940 30.692 1.00 22.48 29 LEU B CA 1
ATOM 2332 C C . LEU B 1 29 ? 36.994 -49.074 29.677 1.00 22.73 29 LEU B C 1
ATOM 2333 O O . LEU B 1 29 ? 38.081 -49.534 29.325 1.00 22.89 29 LEU B O 1
ATOM 2338 N N . ASP B 1 30 ? 35.828 -49.512 29.203 1.00 22.69 30 ASP B N 1
ATOM 2339 C CA . ASP B 1 30 ? 35.768 -50.503 28.129 1.00 22.89 30 ASP B CA 1
ATOM 2340 C C . ASP B 1 30 ? 36.096 -49.883 26.776 1.00 23.07 30 ASP B C 1
ATOM 2341 O O . ASP B 1 30 ? 36.657 -50.551 25.908 1.00 23.28 30 ASP B O 1
ATOM 2346 N N . TYR B 1 31 ? 35.753 -48.606 26.609 1.00 22.83 31 TYR B N 1
ATOM 2347 C CA . TYR B 1 31 ? 35.964 -47.879 25.359 1.00 22.79 31 TYR B CA 1
ATOM 2348 C C . TYR B 1 31 ? 36.802 -46.618 25.602 1.00 22.95 31 TYR B C 1
ATOM 2349 O O . TYR B 1 31 ? 36.260 -45.509 25.634 1.00 22.61 31 TYR B O 1
ATOM 2358 N N . PRO B 1 32 ? 38.131 -46.780 25.766 1.00 23.08 32 PRO B N 1
ATOM 2359 C CA . PRO B 1 32 ? 38.997 -45.664 26.174 1.00 23.26 32 PRO B CA 1
ATOM 2360 C C . PRO B 1 32 ? 39.014 -44.470 25.217 1.00 23.02 32 PRO B C 1
ATOM 2361 O O . PRO B 1 32 ? 39.337 -43.357 25.643 1.00 23.47 32 PRO B O 1
ATOM 2365 N N . GLU B 1 33 ? 38.665 -44.696 23.951 1.00 22.96 33 GLU B N 1
ATOM 2366 C CA . GLU B 1 33 ? 38.675 -43.639 22.936 1.00 22.71 33 GLU B CA 1
ATOM 2367 C C . GLU B 1 33 ? 37.294 -43.015 22.711 1.00 21.68 33 GLU B C 1
ATOM 2368 O O . GLU B 1 33 ? 37.084 -42.285 21.738 1.00 21.34 33 GLU B O 1
ATOM 2374 N N . ILE B 1 34 ? 36.360 -43.296 23.617 1.00 20.49 34 ILE B N 1
ATOM 2375 C CA . ILE B 1 34 ? 35.001 -42.762 23.510 1.00 19.76 34 ILE B CA 1
ATOM 2376 C C . ILE B 1 34 ? 35.007 -41.231 23.444 1.00 19.03 34 ILE B C 1
ATOM 2377 O O . ILE B 1 34 ? 35.796 -40.579 24.126 1.00 19.36 34 ILE B O 1
ATOM 2382 N N . THR B 1 35 ? 34.143 -40.671 22.603 1.00 18.74 35 THR B N 1
ATOM 2383 C CA . THR B 1 35 ? 34.044 -39.220 22.459 1.00 18.17 35 THR B CA 1
ATOM 2384 C C . THR B 1 35 ? 32.742 -38.728 23.080 1.00 17.78 35 THR B C 1
ATOM 2385 O O . THR B 1 35 ? 31.839 -39.518 23.347 1.00 17.45 35 THR B O 1
ATOM 2389 N N . ILE B 1 36 ? 32.650 -37.418 23.284 1.00 17.83 36 ILE B N 1
ATOM 2390 C CA . ILE B 1 36 ? 31.396 -36.800 23.730 1.00 18.19 36 ILE B CA 1
ATOM 2391 C C . ILE B 1 36 ? 30.268 -37.103 22.735 1.00 18.30 36 ILE B C 1
ATOM 2392 O O . ILE B 1 36 ? 29.137 -37.406 23.133 1.00 18.35 36 ILE B O 1
ATOM 2397 N N . GLU B 1 37 ? 30.574 -37.047 21.439 1.00 18.46 37 GLU B N 1
ATOM 2398 C CA . GLU B 1 37 ? 29.564 -37.345 20.425 1.00 18.90 37 GLU B CA 1
ATOM 2399 C C . GLU B 1 37 ? 29.116 -38.806 20.437 1.00 18.53 37 GLU B C 1
ATOM 2400 O O . GLU B 1 37 ? 27.937 -39.089 20.209 1.00 18.25 37 GLU B O 1
ATOM 2406 N N . ASP B 1 38 ? 30.047 -39.724 20.709 1.00 18.06 38 ASP B N 1
ATOM 2407 C CA . ASP B 1 38 ? 29.707 -41.130 20.930 1.00 17.97 38 ASP B CA 1
ATOM 2408 C C . ASP B 1 38 ? 28.718 -41.259 22.083 1.00 17.27 38 ASP B C 1
ATOM 2409 O O . ASP B 1 38 ? 27.732 -41.983 21.981 1.00 17.08 38 ASP B O 1
ATOM 2414 N N . ALA B 1 39 ? 29.004 -40.553 23.177 1.00 16.86 39 ALA B N 1
ATOM 2415 C CA . ALA B 1 39 ? 28.177 -40.602 24.382 1.00 16.45 39 ALA B CA 1
ATOM 2416 C C . ALA B 1 39 ? 26.746 -40.165 24.087 1.00 16.17 39 ALA B C 1
ATOM 2417 O O . ALA B 1 39 ? 25.790 -40.830 24.497 1.00 16.24 39 ALA B O 1
ATOM 2419 N N . TYR B 1 40 ? 26.601 -39.060 23.359 1.00 15.97 40 TYR B N 1
ATOM 2420 C CA . TYR B 1 40 ? 25.284 -38.594 22.950 1.00 15.80 40 TYR B CA 1
ATOM 2421 C C . TYR B 1 40 ? 24.611 -39.548 21.970 1.00 15.77 40 TYR B C 1
ATOM 2422 O O . TYR B 1 40 ? 23.389 -39.689 21.981 1.00 15.91 40 TYR B O 1
ATOM 2431 N N . ALA B 1 41 ? 25.407 -40.218 21.137 1.00 16.00 41 ALA B N 1
ATOM 2432 C CA . ALA B 1 41 ? 24.855 -41.216 20.216 1.00 16.16 41 ALA B CA 1
ATOM 2433 C C . ALA B 1 41 ? 24.301 -42.432 20.953 1.00 15.94 41 ALA B C 1
ATOM 2434 O O . ALA B 1 41 ? 23.247 -42.953 20.585 1.00 16.64 41 ALA B O 1
ATOM 2436 N N . VAL B 1 42 ? 25.006 -42.868 21.998 1.00 15.96 42 VAL B N 1
ATOM 2437 C CA . VAL B 1 42 ? 24.532 -43.938 22.878 1.00 15.81 42 VAL B CA 1
ATOM 2438 C C . VAL B 1 42 ? 23.223 -43.500 23.536 1.00 15.72 42 VAL B C 1
ATOM 2439 O O . VAL B 1 42 ? 22.243 -44.249 23.552 1.00 15.52 42 VAL B O 1
ATOM 2443 N N . GLN B 1 43 ? 23.209 -42.269 24.048 1.00 15.45 43 GLN B N 1
ATOM 2444 C CA . GLN B 1 43 ? 22.008 -41.720 24.675 1.00 15.46 43 GLN B CA 1
ATOM 2445 C C . GLN B 1 43 ? 20.818 -41.755 23.710 1.00 15.65 43 GLN B C 1
ATOM 2446 O O . GLN B 1 43 ? 19.733 -42.221 24.070 1.00 15.38 43 GLN B O 1
ATOM 2452 N N . ARG B 1 44 ? 21.036 -41.279 22.485 1.00 16.07 44 ARG B N 1
ATOM 2453 C CA . ARG B 1 44 ? 19.992 -41.253 21.460 1.00 16.98 44 ARG B CA 1
ATOM 2454 C C . ARG B 1 44 ? 19.457 -42.652 21.146 1.00 16.88 44 ARG B C 1
ATOM 2455 O O . ARG B 1 44 ? 18.248 -42.837 21.016 1.00 16.89 44 ARG B O 1
ATOM 2463 N N . GLU B 1 45 ? 20.355 -43.630 21.044 1.00 16.93 45 GLU B N 1
ATOM 2464 C CA . GLU B 1 45 ? 19.941 -45.020 20.848 1.00 17.63 45 GLU B CA 1
ATOM 2465 C C . GLU B 1 45 ? 19.106 -45.550 22.011 1.00 17.52 45 GLU B C 1
ATOM 2466 O O . GLU B 1 45 ? 18.100 -46.220 21.793 1.00 17.65 45 GLU B O 1
ATOM 2472 N N . TRP B 1 46 ? 19.514 -45.241 23.242 1.00 17.41 46 TRP B N 1
ATOM 2473 C CA . TRP B 1 46 ? 18.762 -45.689 24.411 1.00 16.96 46 TRP B CA 1
ATOM 2474 C C . TRP B 1 46 ? 17.368 -45.064 24.441 1.00 17.28 46 TRP B C 1
ATOM 2475 O O . TRP B 1 46 ? 16.380 -45.760 24.684 1.00 17.03 46 TRP B O 1
ATOM 2486 N N . VAL B 1 47 ? 17.291 -43.759 24.181 1.00 17.58 47 VAL B N 1
ATOM 2487 C CA . VAL B 1 47 ? 15.999 -43.074 24.111 1.00 18.17 47 VAL B CA 1
ATOM 2488 C C . VAL B 1 47 ? 15.125 -43.705 23.021 1.00 18.96 47 VAL B C 1
ATOM 2489 O O . VAL B 1 47 ? 13.938 -43.962 23.239 1.00 18.95 47 VAL B O 1
ATOM 2493 N N . ARG B 1 48 ? 15.727 -43.985 21.867 1.00 19.79 48 ARG B N 1
ATOM 2494 C CA . ARG B 1 48 ? 15.013 -44.626 20.762 1.00 21.19 48 ARG B CA 1
ATOM 2495 C C . ARG B 1 48 ? 14.423 -45.971 21.191 1.00 21.17 48 ARG B C 1
ATOM 2496 O O . ARG B 1 48 ? 13.257 -46.263 20.908 1.00 21.57 48 ARG B O 1
ATOM 2504 N N . LEU B 1 49 ? 15.227 -46.779 21.880 1.00 21.65 49 LEU B N 1
ATOM 2505 C CA . LEU B 1 49 ? 14.787 -48.094 22.353 1.00 22.17 49 LEU B CA 1
ATOM 2506 C C . LEU B 1 49 ? 13.619 -47.988 23.331 1.00 22.39 49 LEU B C 1
ATOM 2507 O O . LEU B 1 49 ? 12.636 -48.730 23.227 1.00 22.28 49 LEU B O 1
ATOM 2512 N N . LYS B 1 50 ? 13.720 -47.048 24.267 1.00 22.66 50 LYS B N 1
ATOM 2513 C CA . LYS B 1 50 ? 12.671 -46.862 25.268 1.00 23.22 50 LYS B CA 1
ATOM 2514 C C . LYS B 1 50 ? 11.358 -46.378 24.641 1.00 23.29 50 LYS B C 1
ATOM 2515 O O . LYS B 1 50 ? 10.279 -46.805 25.053 1.00 23.42 50 LYS B O 1
ATOM 2521 N N . ILE B 1 51 ? 11.455 -45.519 23.628 1.00 23.73 51 ILE B N 1
ATOM 2522 C CA . ILE B 1 51 ? 10.280 -45.054 22.892 1.00 24.41 51 ILE B CA 1
ATOM 2523 C C . ILE B 1 51 ? 9.659 -46.210 22.086 1.00 24.78 51 ILE B C 1
ATOM 2524 O O . ILE B 1 51 ? 8.434 -46.341 22.023 1.00 24.92 51 ILE B O 1
ATOM 2529 N N . ALA B 1 52 ? 10.510 -47.061 21.513 1.00 25.13 52 ALA B N 1
ATOM 2530 C CA . ALA B 1 52 ? 10.055 -48.271 20.809 1.00 25.82 52 ALA B CA 1
ATOM 2531 C C . ALA B 1 52 ? 9.250 -49.207 21.720 1.00 26.32 52 ALA B C 1
ATOM 2532 O O . ALA B 1 52 ? 8.345 -49.908 21.253 1.00 26.47 52 ALA B O 1
ATOM 2534 N N . GLU B 1 53 ? 9.582 -49.199 23.013 1.00 26.51 53 GLU B N 1
ATOM 2535 C CA . GLU B 1 53 ? 8.891 -49.990 24.040 1.00 27.44 53 GLU B CA 1
ATOM 2536 C C . GLU B 1 53 ? 7.548 -49.390 24.459 1.00 26.80 53 GLU B C 1
ATOM 2537 O O . GLU B 1 53 ? 6.788 -50.022 25.197 1.00 27.17 53 GLU B O 1
ATOM 2543 N N . GLY B 1 54 ? 7.270 -48.168 24.012 1.00 26.25 54 GLY B N 1
ATOM 2544 C CA . GLY B 1 54 ? 5.988 -47.520 24.285 1.00 25.62 54 GLY B CA 1
ATOM 2545 C C . GLY B 1 54 ? 6.083 -46.252 25.122 1.00 25.14 54 GLY B C 1
ATOM 2546 O O . GLY B 1 54 ? 5.058 -45.654 25.459 1.00 25.08 54 GLY B O 1
ATOM 2547 N N . ARG B 1 55 ? 7.306 -45.841 25.458 1.00 24.42 55 ARG B N 1
ATOM 2548 C CA . ARG B 1 55 ? 7.512 -44.598 26.211 1.00 23.96 55 ARG B CA 1
ATOM 2549 C C . ARG B 1 55 ? 7.332 -43.390 25.303 1.00 23.11 55 ARG B C 1
ATOM 2550 O O . ARG B 1 55 ? 7.416 -43.501 24.076 1.00 22.84 55 ARG B O 1
ATOM 2558 N N . THR B 1 56 ? 7.087 -42.235 25.914 1.00 21.96 56 THR B N 1
ATOM 2559 C CA . THR B 1 56 ? 6.898 -40.993 25.177 1.00 21.47 56 THR B CA 1
ATOM 2560 C C . THR B 1 56 ? 7.858 -39.922 25.705 1.00 20.23 56 THR B C 1
ATOM 2561 O O . THR B 1 56 ? 8.054 -39.810 26.914 1.00 19.87 56 THR B O 1
ATOM 2565 N N . LEU B 1 57 ? 8.461 -39.160 24.794 1.00 19.42 57 LEU B N 1
ATOM 2566 C CA . LEU B 1 57 ? 9.341 -38.047 25.166 1.00 18.44 57 LEU B CA 1
ATOM 2567 C C . LEU B 1 57 ? 8.521 -36.895 25.736 1.00 17.93 57 LEU B C 1
ATOM 2568 O O . LEU B 1 57 ? 7.594 -36.403 25.090 1.00 18.26 57 LEU B O 1
ATOM 2573 N N . LYS B 1 58 ? 8.877 -36.453 26.940 1.00 16.82 58 LYS B N 1
ATOM 2574 C CA . LYS B 1 58 ? 8.135 -35.385 27.604 1.00 16.33 58 LYS B CA 1
ATOM 2575 C C . LYS B 1 58 ? 8.954 -34.110 27.755 1.00 15.57 58 LYS B C 1
ATOM 2576 O O . LYS B 1 58 ? 8.411 -33.048 28.056 1.00 15.37 58 LYS B O 1
ATOM 2582 N N . GLY B 1 59 ? 10.259 -34.209 27.536 1.00 15.00 59 GLY B N 1
ATOM 2583 C CA . GLY B 1 59 ? 11.116 -33.039 27.656 1.00 14.88 59 GLY B CA 1
ATOM 2584 C C . GLY B 1 59 ? 12.575 -33.404 27.793 1.00 14.60 59 GLY B C 1
ATOM 2585 O O . GLY B 1 59 ? 12.993 -34.479 27.387 1.00 14.18 59 GLY B O 1
ATOM 2586 N N . HIS B 1 60 ? 13.345 -32.484 28.364 1.00 14.63 60 HIS B N 1
ATOM 2587 C CA . HIS B 1 60 ? 14.784 -32.656 28.514 1.00 14.65 60 HIS B CA 1
ATOM 2588 C C . HIS B 1 60 ? 15.249 -32.043 29.816 1.00 14.53 60 HIS B C 1
ATOM 2589 O O . HIS B 1 60 ? 14.541 -31.237 30.420 1.00 14.10 60 HIS B O 1
ATOM 2596 N N . LYS B 1 61 ? 16.446 -32.432 30.241 1.00 14.35 61 LYS B N 1
ATOM 2597 C CA . LYS B 1 61 ? 17.105 -31.792 31.370 1.00 14.55 61 LYS B CA 1
ATOM 2598 C C . LYS B 1 61 ? 18.488 -31.306 30.956 1.00 14.74 61 LYS B C 1
ATOM 2599 O O . LYS B 1 61 ? 19.102 -31.858 30.032 1.00 14.76 61 LYS B O 1
ATOM 2605 N N . ILE B 1 62 ? 18.965 -30.282 31.651 1.00 13.92 62 ILE B N 1
ATOM 2606 C CA . ILE B 1 62 ? 20.331 -29.801 31.503 1.00 14.62 62 ILE B CA 1
ATOM 2607 C C . ILE B 1 62 ? 21.067 -30.083 32.806 1.00 14.92 62 ILE B C 1
ATOM 2608 O O . ILE B 1 62 ? 20.527 -29.846 33.896 1.00 14.34 62 ILE B O 1
ATOM 2613 N N . GLY B 1 63 ? 22.283 -30.612 32.693 1.00 15.01 63 GLY B N 1
ATOM 2614 C CA . GLY B 1 63 ? 23.111 -30.937 33.863 1.00 16.62 63 GLY B CA 1
ATOM 2615 C C . GLY B 1 63 ? 24.484 -30.290 33.799 1.00 17.68 63 GLY B C 1
ATOM 2616 O O . GLY B 1 63 ? 24.809 -29.622 32.824 1.00 17.37 63 GLY B O 1
ATOM 2617 N N . LEU B 1 64 ? 25.287 -30.489 34.843 1.00 19.53 64 LEU B N 1
ATOM 2618 C CA . LEU B 1 64 ? 26.622 -29.866 34.955 1.00 21.12 64 LEU B CA 1
ATOM 2619 C C . LEU B 1 64 ? 26.568 -28.354 34.701 1.00 22.18 64 LEU B C 1
ATOM 2620 O O . LEU B 1 64 ? 27.284 -27.819 33.847 1.00 22.57 64 LEU B O 1
ATOM 2625 N N . THR B 1 65 ? 25.711 -27.674 35.456 1.00 22.76 65 THR B N 1
ATOM 2626 C CA . THR B 1 65 ? 25.407 -26.258 35.245 1.00 23.86 65 THR B CA 1
ATOM 2627 C C . THR B 1 65 ? 26.192 -25.335 36.176 1.00 25.63 65 THR B C 1
ATOM 2628 O O . THR B 1 65 ? 25.795 -24.179 36.402 1.00 25.91 65 THR B O 1
ATOM 2632 N N . SER B 1 66 ? 27.275 -25.867 36.730 1.00 26.95 66 SER B N 1
ATOM 2633 C CA . SER B 1 66 ? 28.193 -25.113 37.577 1.00 28.93 66 SER B CA 1
ATOM 2634 C C . SER B 1 66 ? 29.553 -25.152 36.896 1.00 29.43 66 SER B C 1
ATOM 2635 O O . SER B 1 66 ? 29.899 -26.166 36.291 1.00 29.58 66 SER B O 1
ATOM 2638 N N . LYS B 1 67 ? 30.322 -24.065 36.992 1.00 30.39 67 LYS B N 1
ATOM 2639 C CA . LYS B 1 67 ? 31.709 -24.066 36.509 1.00 31.10 67 LYS B CA 1
ATOM 2640 C C . LYS B 1 67 ? 32.539 -25.107 37.265 1.00 31.41 67 LYS B C 1
ATOM 2641 O O . LYS B 1 67 ? 33.469 -25.695 36.708 1.00 31.49 67 LYS B O 1
ATOM 2647 N N . ALA B 1 68 ? 32.187 -25.327 38.532 1.00 31.79 68 ALA B N 1
ATOM 2648 C CA . ALA B 1 68 ? 32.867 -26.295 39.390 1.00 32.12 68 ALA B CA 1
ATOM 2649 C C . ALA B 1 68 ? 32.593 -27.740 38.973 1.00 32.42 68 ALA B C 1
ATOM 2650 O O . ALA B 1 68 ? 33.508 -28.567 38.944 1.00 32.69 68 ALA B O 1
ATOM 2652 N N . MET B 1 69 ? 31.331 -28.035 38.658 1.00 32.38 69 MET B N 1
ATOM 2653 C CA . MET B 1 69 ? 30.929 -29.366 38.200 1.00 32.34 69 MET B CA 1
ATOM 2654 C C . MET B 1 69 ? 31.508 -29.683 36.826 1.00 31.72 69 MET B C 1
ATOM 2655 O O . MET B 1 69 ? 31.836 -30.834 36.531 1.00 31.59 69 MET B O 1
ATOM 2660 N N . GLN B 1 70 ? 31.636 -28.654 35.995 1.00 31.30 70 GLN B N 1
ATOM 2661 C CA . GLN B 1 70 ? 32.239 -28.798 34.673 1.00 30.74 70 GLN B CA 1
ATOM 2662 C C . GLN B 1 70 ? 33.735 -29.108 34.767 1.00 31.11 70 GLN B C 1
ATOM 2663 O O . GLN B 1 70 ? 34.255 -29.932 34.007 1.00 30.94 70 GLN B O 1
ATOM 2669 N N . ALA B 1 71 ? 34.411 -28.453 35.712 1.00 31.13 71 ALA B N 1
ATOM 2670 C CA . ALA B 1 71 ? 35.833 -28.685 35.963 1.00 31.42 71 ALA B CA 1
ATOM 2671 C C . ALA B 1 71 ? 36.097 -30.107 36.464 1.00 31.55 71 ALA B C 1
ATOM 2672 O O . ALA B 1 71 ? 37.068 -30.741 36.052 1.00 31.66 71 ALA B O 1
ATOM 2674 N N . SER B 1 72 ? 35.217 -30.604 37.334 1.00 31.64 72 SER B N 1
ATOM 2675 C CA . SER B 1 72 ? 35.317 -31.967 37.864 1.00 31.80 72 SER B CA 1
ATOM 2676 C C . SER B 1 72 ? 35.036 -33.024 36.794 1.00 31.49 72 SER B C 1
ATOM 2677 O O . SER B 1 72 ? 35.533 -34.150 36.878 1.00 31.57 72 SER B O 1
ATOM 2680 N N . SER B 1 73 ? 34.230 -32.655 35.801 1.00 31.14 73 SER B N 1
ATOM 2681 C CA . SER B 1 73 ? 33.894 -33.544 34.689 1.00 30.85 73 SER B CA 1
ATOM 2682 C C . SER B 1 73 ? 34.810 -33.333 33.482 1.00 30.90 73 SER B C 1
ATOM 2683 O O . SER B 1 73 ? 34.637 -33.979 32.445 1.00 30.67 73 SER B O 1
ATOM 2686 N N . GLN B 1 74 ? 35.783 -32.430 33.630 1.00 30.77 74 GLN B N 1
ATOM 2687 C CA . GLN B 1 74 ? 36.737 -32.092 32.565 1.00 31.14 74 GLN B CA 1
ATOM 2688 C C . GLN B 1 74 ? 36.036 -31.692 31.260 1.00 30.60 74 GLN B C 1
ATOM 2689 O O . GLN B 1 74 ? 36.432 -32.098 30.160 1.00 30.72 74 GLN B O 1
ATOM 2695 N N . ILE B 1 75 ? 34.989 -30.886 31.406 1.00 29.86 75 ILE B N 1
ATOM 2696 C CA . ILE B 1 75 ? 34.189 -30.406 30.287 1.00 29.31 75 ILE B CA 1
ATOM 2697 C C . ILE B 1 75 ? 34.043 -28.891 30.444 1.00 28.47 75 ILE B C 1
ATOM 2698 O O . ILE B 1 75 ? 34.216 -28.365 31.544 1.00 28.56 75 ILE B O 1
ATOM 2703 N N . SER B 1 76 ? 33.750 -28.191 29.353 1.00 27.41 76 SER B N 1
ATOM 2704 C CA . SER B 1 76 ? 33.663 -26.735 29.394 1.00 26.73 76 SER B CA 1
ATOM 2705 C C . SER B 1 76 ? 32.246 -26.198 29.163 1.00 25.40 76 SER B C 1
ATOM 2706 O O . SER B 1 76 ? 32.054 -24.991 28.982 1.00 25.66 76 SER B O 1
ATOM 2709 N N . GLU B 1 77 ? 31.264 -27.100 29.173 1.00 23.51 77 GLU B N 1
ATOM 2710 C CA . GLU B 1 77 ? 29.853 -26.735 29.010 1.00 21.76 77 GLU B CA 1
ATOM 2711 C C . GLU B 1 77 ? 28.937 -27.759 29.705 1.00 20.07 77 GLU B C 1
ATOM 2712 O O . GLU B 1 77 ? 29.407 -28.814 30.139 1.00 19.38 77 GLU B O 1
ATOM 2718 N N . PRO B 1 78 ? 27.633 -27.437 29.845 1.00 18.63 78 PRO B N 1
ATOM 2719 C CA . PRO B 1 78 ? 26.687 -28.384 30.450 1.00 17.80 78 PRO B CA 1
ATOM 2720 C C . PRO B 1 78 ? 26.488 -29.671 29.641 1.00 17.06 78 PRO B C 1
ATOM 2721 O O . PRO B 1 78 ? 27.069 -29.828 28.565 1.00 16.49 78 PRO B O 1
ATOM 2725 N N . ASP B 1 79 ? 25.697 -30.596 30.177 1.00 16.42 79 ASP B N 1
ATOM 2726 C CA . ASP B 1 79 ? 25.259 -31.753 29.401 1.00 16.03 79 ASP B CA 1
ATOM 2727 C C . ASP B 1 79 ? 23.731 -31.777 29.357 1.00 15.50 79 ASP B C 1
ATOM 2728 O O . ASP B 1 79 ? 23.072 -30.913 29.951 1.00 14.98 79 ASP B O 1
ATOM 2733 N N . TYR B 1 80 ? 23.166 -32.735 28.632 1.00 15.03 80 TYR B N 1
ATOM 2734 C CA . TYR B 1 80 ? 21.712 -32.869 28.592 1.00 14.61 80 TYR B CA 1
ATOM 2735 C C . TYR B 1 80 ? 21.287 -34.316 28.439 1.00 14.70 80 TYR B C 1
ATOM 2736 O O . TYR B 1 80 ? 22.082 -35.169 28.036 1.00 14.42 80 TYR B O 1
ATOM 2745 N N . GLY B 1 81 ? 20.025 -34.571 28.766 1.00 14.22 81 GLY B N 1
ATOM 2746 C CA . GLY B 1 81 ? 19.418 -35.886 28.601 1.00 14.27 81 GLY B CA 1
ATOM 2747 C C . GLY B 1 81 ? 17.941 -35.731 28.321 1.00 14.13 81 GLY B C 1
ATOM 2748 O O . GLY B 1 81 ? 17.403 -34.623 28.409 1.00 14.43 81 GLY B O 1
ATOM 2749 N N . ALA B 1 82 ? 17.290 -36.840 27.972 1.00 14.25 82 ALA B N 1
ATOM 2750 C CA . ALA B 1 82 ? 15.877 -36.834 27.587 1.00 14.39 82 ALA B CA 1
ATOM 2751 C C . ALA B 1 82 ? 14.991 -37.330 28.722 1.00 14.71 82 ALA B C 1
ATOM 2752 O O . ALA B 1 82 ? 15.323 -38.315 29.392 1.00 14.95 82 ALA B O 1
ATOM 2754 N N . LEU B 1 83 ? 13.858 -36.652 28.924 1.00 14.11 83 LEU B N 1
ATOM 2755 C CA . LEU B 1 83 ? 12.893 -37.051 29.946 1.00 14.84 83 LEU B CA 1
ATOM 2756 C C . LEU B 1 83 ? 11.739 -37.801 29.305 1.00 15.12 83 LEU B C 1
ATOM 2757 O O . LEU B 1 83 ? 11.100 -37.291 28.392 1.00 15.86 83 LEU B O 1
ATOM 2762 N N . LEU B 1 84 ? 11.487 -39.011 29.798 1.00 15.73 84 LEU B N 1
ATOM 2763 C CA . LEU B 1 84 ? 10.425 -39.861 29.273 1.00 16.51 84 LEU B CA 1
ATOM 2764 C C . LEU B 1 84 ? 9.254 -39.888 30.238 1.00 16.75 84 LEU B C 1
ATOM 2765 O O . LEU B 1 84 ? 9.418 -39.587 31.427 1.00 16.19 84 LEU B O 1
ATOM 2770 N N . ASP B 1 85 ? 8.077 -40.250 29.728 1.00 17.03 85 ASP B N 1
ATOM 2771 C CA . ASP B 1 85 ? 6.846 -40.163 30.512 1.00 17.83 85 ASP B CA 1
ATOM 2772 C C . ASP B 1 85 ? 6.879 -40.941 31.828 1.00 17.53 85 ASP B C 1
ATOM 2773 O O . ASP B 1 85 ? 6.346 -40.471 32.835 1.00 17.53 85 ASP B O 1
ATOM 2778 N N . ASP B 1 86 ? 7.523 -42.111 31.828 1.00 17.24 86 ASP B N 1
ATOM 2779 C CA . ASP B 1 86 ? 7.551 -42.964 33.017 1.00 17.31 86 ASP B CA 1
ATOM 2780 C C . ASP B 1 86 ? 8.524 -42.505 34.111 1.00 16.91 86 ASP B C 1
ATOM 2781 O O . ASP B 1 86 ? 8.634 -43.142 35.163 1.00 16.86 86 ASP B O 1
ATOM 2786 N N . MET B 1 87 ? 9.210 -41.391 33.860 1.00 16.09 87 MET B N 1
ATOM 2787 C CA . MET B 1 87 ? 10.110 -40.803 34.847 1.00 15.80 87 MET B CA 1
ATOM 2788 C C . MET B 1 87 ? 9.378 -39.877 35.813 1.00 15.49 87 MET B C 1
ATOM 2789 O O . MET B 1 87 ? 9.917 -39.531 36.862 1.00 15.27 87 MET B O 1
ATOM 2794 N N . PHE B 1 88 ? 8.158 -39.476 35.458 1.00 15.51 88 PHE B N 1
ATOM 2795 C CA . PHE B 1 88 ? 7.437 -38.470 36.235 1.00 15.82 88 PHE B CA 1
ATOM 2796 C C . PHE B 1 88 ? 6.640 -39.069 37.382 1.00 16.35 88 PHE B C 1
ATOM 2797 O O . PHE B 1 88 ? 5.880 -40.018 37.197 1.00 16.61 88 PHE B O 1
ATOM 2805 N N . PHE B 1 89 ? 6.834 -38.501 38.567 1.00 16.53 89 PHE B N 1
ATOM 2806 C CA . PHE B 1 89 ? 6.091 -38.899 39.748 1.00 17.40 89 PHE B CA 1
ATOM 2807 C C . PHE B 1 89 ? 5.301 -37.702 40.254 1.00 17.81 89 PHE B C 1
ATOM 2808 O O . PHE B 1 89 ? 5.716 -36.553 40.089 1.00 17.49 89 PHE B O 1
ATOM 2816 N N . HIS B 1 90 ? 4.152 -37.976 40.862 1.00 18.41 90 HIS B N 1
ATOM 2817 C CA . HIS B 1 90 ? 3.340 -36.916 41.435 1.00 18.78 90 HIS B CA 1
ATOM 2818 C C . HIS B 1 90 ? 3.983 -36.361 42.698 1.00 18.44 90 HIS B C 1
ATOM 2819 O O . HIS B 1 90 ? 4.643 -37.085 43.448 1.00 18.06 90 HIS B O 1
ATOM 2826 N N . ASP B 1 91 ? 3.784 -35.069 42.909 1.00 18.34 91 ASP B N 1
ATOM 2827 C CA . ASP B 1 91 ? 4.106 -34.406 44.162 1.00 18.58 91 ASP B CA 1
ATOM 2828 C C . ASP B 1 91 ? 3.472 -35.196 45.312 1.00 18.65 91 ASP B C 1
ATOM 2829 O O . ASP B 1 91 ? 2.304 -35.589 45.234 1.00 18.53 91 ASP B O 1
ATOM 2834 N N . GLY B 1 92 ? 4.258 -35.466 46.352 1.00 18.85 92 GLY B N 1
ATOM 2835 C CA . GLY B 1 92 ? 3.774 -36.202 47.522 1.00 19.94 92 GLY B CA 1
ATOM 2836 C C . GLY B 1 92 ? 3.677 -37.712 47.336 1.00 20.70 92 GLY B C 1
ATOM 2837 O O . GLY B 1 92 ? 3.082 -38.400 48.164 1.00 21.82 92 GLY B O 1
ATOM 2838 N N . SER B 1 93 ? 4.268 -38.224 46.261 1.00 21.03 93 SER B N 1
ATOM 2839 C CA . SER B 1 93 ? 4.222 -39.655 45.944 1.00 21.83 93 SER B CA 1
ATOM 2840 C C . SER B 1 93 ? 5.124 -40.498 46.822 1.00 21.60 93 SER B C 1
ATOM 2841 O O . SER B 1 93 ? 6.139 -40.017 47.339 1.00 21.29 93 SER B O 1
ATOM 2844 N N . ASP B 1 94 ? 4.744 -41.766 46.971 1.00 21.84 94 ASP B N 1
ATOM 2845 C CA . ASP B 1 94 ? 5.670 -42.801 47.390 1.00 22.19 94 ASP B CA 1
ATOM 2846 C C . ASP B 1 94 ? 6.491 -43.178 46.171 1.00 22.16 94 ASP B C 1
ATOM 2847 O O . ASP B 1 94 ? 5.933 -43.463 45.099 1.00 22.36 94 ASP B O 1
ATOM 2852 N N . ILE B 1 95 ? 7.809 -43.167 46.332 1.00 21.14 95 ILE B N 1
ATOM 2853 C CA . ILE B 1 95 ? 8.732 -43.533 45.264 1.00 21.05 95 ILE B CA 1
ATOM 2854 C C . ILE B 1 95 ? 9.308 -44.909 45.578 1.00 20.87 95 ILE B C 1
ATOM 2855 O O . ILE B 1 95 ? 9.848 -45.106 46.662 1.00 20.28 95 ILE B O 1
ATOM 2860 N N . PRO B 1 96 ? 9.185 -45.869 44.637 1.00 21.02 96 PRO B N 1
ATOM 2861 C CA . PRO B 1 96 ? 9.725 -47.207 44.895 1.00 21.21 96 PRO B CA 1
ATOM 2862 C C . PRO B 1 96 ? 11.255 -47.230 44.826 1.00 21.07 96 PRO B C 1
ATOM 2863 O O . PRO B 1 96 ? 11.829 -47.180 43.738 1.00 21.02 96 PRO B O 1
ATOM 2867 N N . THR B 1 97 ? 11.898 -47.298 45.991 1.00 20.93 97 THR B N 1
ATOM 2868 C CA . THR B 1 97 ? 13.358 -47.276 46.088 1.00 21.11 97 THR B CA 1
ATOM 2869 C C . THR B 1 97 ? 14.003 -48.409 45.285 1.00 21.58 97 THR B C 1
ATOM 2870 O O . THR B 1 97 ? 15.060 -48.216 44.674 1.00 21.65 97 THR B O 1
ATOM 2874 N N . ASP B 1 98 ? 13.351 -49.575 45.289 1.00 21.90 98 ASP B N 1
ATOM 2875 C CA . ASP B 1 98 ? 13.833 -50.783 44.601 1.00 22.65 98 ASP B CA 1
ATOM 2876 C C . ASP B 1 98 ? 13.975 -50.638 43.091 1.00 22.22 98 ASP B C 1
ATOM 2877 O O . ASP B 1 98 ? 14.661 -51.435 42.448 1.00 22.72 98 ASP B O 1
ATOM 2882 N N . ARG B 1 99 ? 13.309 -49.640 42.524 1.00 21.47 99 ARG B N 1
ATOM 2883 C CA . ARG B 1 99 ? 13.385 -49.373 41.094 1.00 21.04 99 ARG B CA 1
ATOM 2884 C C . ARG B 1 99 ? 14.721 -48.731 40.689 1.00 20.18 99 ARG B C 1
ATOM 2885 O O . ARG B 1 99 ? 15.084 -48.716 39.507 1.00 20.31 99 ARG B O 1
ATOM 2893 N N . PHE B 1 100 ? 15.450 -48.218 41.675 1.00 19.18 100 PHE B N 1
ATOM 2894 C CA . PHE B 1 100 ? 16.663 -47.445 41.422 1.00 18.40 100 PHE B CA 1
ATOM 2895 C C . PHE B 1 100 ? 17.890 -48.075 42.061 1.00 18.15 100 PHE B C 1
ATOM 2896 O O . PHE B 1 100 ? 17.774 -48.994 42.878 1.00 18.60 100 PHE B O 1
ATOM 2904 N N . ILE B 1 101 ? 19.066 -47.579 41.684 1.00 17.40 101 ILE B N 1
ATOM 2905 C CA . ILE B 1 101 ? 20.324 -48.164 42.138 1.00 17.24 101 ILE B CA 1
ATOM 2906 C C . ILE B 1 101 ? 20.968 -47.303 43.221 1.00 16.94 101 ILE B C 1
ATOM 2907 O O . ILE B 1 101 ? 21.134 -47.747 44.361 1.00 17.50 101 ILE B O 1
ATOM 2912 N N . VAL B 1 102 ? 21.317 -46.072 42.856 1.00 16.38 102 VAL B N 1
ATOM 2913 C CA . VAL B 1 102 ? 21.910 -45.108 43.779 1.00 15.80 102 VAL B CA 1
ATOM 2914 C C . VAL B 1 102 ? 21.232 -43.748 43.585 1.00 15.52 102 VAL B C 1
ATOM 2915 O O . VAL B 1 102 ? 21.868 -42.785 43.148 1.00 15.52 102 VAL B O 1
ATOM 2919 N N . PRO B 1 103 ? 19.933 -43.666 43.921 1.00 15.11 103 PRO B N 1
ATOM 2920 C CA . PRO B 1 103 ? 19.173 -42.451 43.619 1.00 14.59 103 PRO B CA 1
ATOM 2921 C C . PRO B 1 103 ? 19.604 -41.256 44.468 1.00 14.41 103 PRO B C 1
ATOM 2922 O O . PRO B 1 103 ? 19.953 -41.419 45.640 1.00 14.26 103 PRO B O 1
ATOM 2926 N N . ARG B 1 104 ? 19.585 -40.072 43.854 1.00 13.85 104 ARG B N 1
ATOM 2927 C CA . ARG B 1 104 ? 19.894 -38.817 44.531 1.00 13.84 104 ARG B CA 1
ATOM 2928 C C . ARG B 1 104 ? 18.918 -37.748 44.055 1.00 13.45 104 ARG B C 1
ATOM 2929 O O . ARG B 1 104 ? 18.425 -37.804 42.926 1.00 13.48 104 ARG B O 1
ATOM 2937 N N . ILE B 1 105 ? 18.637 -36.780 44.919 1.00 13.22 105 ILE B N 1
ATOM 2938 C CA . ILE B 1 105 ? 17.651 -35.741 44.618 1.00 13.19 105 ILE B CA 1
ATOM 2939 C C . ILE B 1 105 ? 18.319 -34.387 44.373 1.00 12.92 105 ILE B C 1
ATOM 2940 O O . ILE B 1 105 ? 19.194 -33.973 45.147 1.00 13.06 105 ILE B O 1
ATOM 2945 N N . GLU B 1 106 ? 17.893 -33.727 43.288 1.00 12.78 106 GLU B N 1
ATOM 2946 C CA . GLU B 1 106 ? 18.331 -32.384 42.893 1.00 13.11 106 GLU B CA 1
ATOM 2947 C C . GLU B 1 106 ? 17.151 -31.409 42.935 1.00 12.49 106 GLU B C 1
ATOM 2948 O O . GLU B 1 106 ? 16.000 -31.821 42.796 1.00 12.20 106 GLU B O 1
ATOM 2954 N N . VAL B 1 107 ? 17.461 -30.118 43.092 1.00 11.88 107 VAL B N 1
ATOM 2955 C CA . VAL B 1 107 ? 16.467 -29.047 43.253 1.00 12.12 107 VAL B CA 1
ATOM 2956 C C . VAL B 1 107 ? 16.568 -28.100 42.062 1.00 12.03 107 VAL B C 1
ATOM 2957 O O . VAL B 1 107 ? 17.623 -27.484 41.838 1.00 12.01 107 VAL B O 1
ATOM 2961 N N . GLU B 1 108 ? 15.485 -27.993 41.298 1.00 11.55 108 GLU B N 1
ATOM 2962 C CA . GLU B 1 108 ? 15.513 -27.258 40.031 1.00 11.72 108 GLU B CA 1
ATOM 2963 C C . GLU B 1 108 ? 14.278 -26.403 39.791 1.00 11.89 108 GLU B C 1
ATOM 2964 O O . GLU B 1 108 ? 13.333 -26.403 40.582 1.00 11.41 108 GLU B O 1
ATOM 2970 N N . LEU B 1 109 ? 14.324 -25.665 38.685 1.00 11.97 109 LEU B N 1
ATOM 2971 C CA . LEU B 1 109 ? 13.163 -25.006 38.103 1.00 12.60 109 LEU B CA 1
ATOM 2972 C C . LEU B 1 109 ? 12.932 -25.611 36.734 1.00 12.99 109 LEU B C 1
ATOM 2973 O O . LEU B 1 109 ? 13.891 -25.850 35.984 1.00 13.75 109 LEU B O 1
ATOM 2978 N N . ALA B 1 110 ? 11.671 -25.857 36.408 1.00 12.75 110 ALA B N 1
ATOM 2979 C CA . ALA B 1 110 ? 11.311 -26.395 35.093 1.00 12.45 110 ALA B CA 1
ATOM 2980 C C . ALA B 1 110 ? 10.619 -25.337 34.246 1.00 12.54 110 ALA B C 1
ATOM 2981 O O . ALA B 1 110 ? 9.881 -24.496 34.762 1.00 12.80 110 ALA B O 1
ATOM 2983 N N . PHE B 1 111 ? 10.881 -25.376 32.944 1.00 12.31 111 PHE B N 1
ATOM 2984 C CA . PHE B 1 111 ? 10.253 -24.476 31.994 1.00 12.34 111 PHE B CA 1
ATOM 2985 C C . PHE B 1 111 ? 9.301 -25.269 31.110 1.00 12.55 111 PHE B C 1
ATOM 2986 O O . PHE B 1 111 ? 9.709 -26.228 30.463 1.00 12.51 111 PHE B O 1
ATOM 2994 N N . VAL B 1 112 ? 8.031 -24.870 31.114 1.00 12.70 112 VAL B N 1
ATOM 2995 C CA . VAL B 1 112 ? 6.998 -25.549 30.334 1.00 13.10 112 VAL B CA 1
ATOM 2996 C C . VAL B 1 112 ? 6.779 -24.726 29.077 1.00 13.28 112 VAL B C 1
ATOM 2997 O O . VAL B 1 112 ? 6.369 -23.568 29.148 1.00 13.37 112 VAL B O 1
ATOM 3001 N N . LEU B 1 113 ? 7.058 -25.323 27.922 1.00 13.82 113 LEU B N 1
ATOM 3002 C CA . LEU B 1 113 ? 7.034 -24.572 26.668 1.00 14.36 113 LEU B CA 1
ATOM 3003 C C . LEU B 1 113 ? 5.641 -24.477 26.048 1.00 14.96 113 LEU B C 1
ATOM 3004 O O . LEU B 1 113 ? 4.925 -25.473 25.968 1.00 15.40 113 LEU B O 1
ATOM 3009 N N . ALA B 1 114 ? 5.269 -23.269 25.632 1.00 15.93 114 ALA B N 1
ATOM 3010 C CA . ALA B 1 114 ? 4.040 -23.036 24.870 1.00 17.17 114 ALA B CA 1
ATOM 3011 C C . ALA B 1 114 ? 4.327 -23.086 23.375 1.00 18.12 114 ALA B C 1
ATOM 3012 O O . ALA B 1 114 ? 3.432 -23.348 22.564 1.00 18.58 114 ALA B O 1
ATOM 3014 N N . LYS B 1 115 ? 5.580 -22.813 23.023 1.00 18.80 115 LYS B N 1
ATOM 3015 C CA . LYS B 1 115 ? 6.020 -22.744 21.632 1.00 19.90 115 LYS B CA 1
ATOM 3016 C C . LYS B 1 115 ? 7.365 -23.443 21.492 1.00 19.39 115 LYS B C 1
ATOM 3017 O O . LYS B 1 115 ? 8.109 -23.552 22.469 1.00 18.90 115 LYS B O 1
ATOM 3023 N N . PRO B 1 116 ? 7.686 -23.925 20.277 1.00 19.42 116 PRO B N 1
ATOM 3024 C CA . PRO B 1 116 ? 8.965 -24.601 20.093 1.00 19.37 116 PRO B CA 1
ATOM 3025 C C . PRO B 1 116 ? 10.167 -23.657 20.158 1.00 19.26 116 PRO B C 1
ATOM 3026 O O . PRO B 1 116 ? 10.041 -22.456 19.898 1.00 18.99 116 PRO B O 1
ATOM 3030 N N . LEU B 1 117 ? 11.317 -24.213 20.522 1.00 19.48 117 LEU B N 1
ATOM 3031 C CA . LEU B 1 117 ? 12.577 -23.490 20.489 1.00 19.53 117 LEU B CA 1
ATOM 3032 C C . LEU B 1 117 ? 13.553 -24.245 19.606 1.00 20.09 117 LEU B C 1
ATOM 3033 O O . LEU B 1 117 ? 13.832 -25.421 19.840 1.00 19.70 117 LEU B O 1
ATOM 3038 N N . ARG B 1 118 ? 14.059 -23.564 18.582 1.00 21.18 118 ARG B N 1
ATOM 3039 C CA . ARG B 1 118 ? 15.007 -24.175 17.663 1.00 22.67 118 ARG B CA 1
ATOM 3040 C C . ARG B 1 118 ? 16.272 -23.337 17.530 1.00 22.79 118 ARG B C 1
ATOM 3041 O O . ARG B 1 118 ? 16.214 -22.104 17.447 1.00 22.99 118 ARG B O 1
ATOM 3049 N N . GLY B 1 119 ? 17.412 -24.019 17.515 1.00 22.96 119 GLY B N 1
ATOM 3050 C CA . GLY B 1 119 ? 18.685 -23.380 17.215 1.00 23.61 119 GLY B CA 1
ATOM 3051 C C . GLY B 1 119 ? 18.859 -23.234 15.710 1.00 24.13 119 GLY B C 1
ATOM 3052 O O . GLY B 1 119 ? 18.003 -23.672 14.945 1.00 24.48 119 GLY B O 1
ATOM 3053 N N . PRO B 1 120 ? 19.961 -22.598 15.271 1.00 24.47 120 PRO B N 1
ATOM 3054 C CA . PRO B 1 120 ? 20.948 -21.964 16.129 1.00 24.64 120 PRO B CA 1
ATOM 3055 C C . PRO B 1 120 ? 20.431 -20.594 16.566 1.00 24.63 120 PRO B C 1
ATOM 3056 O O . PRO B 1 120 ? 19.306 -20.219 16.213 1.00 25.72 120 PRO B O 1
ATOM 3060 N N . ASN B 1 121 ? 21.234 -19.869 17.335 1.00 24.52 121 ASN B N 1
ATOM 3061 C CA . ASN B 1 121 ? 20.912 -18.491 17.737 1.00 23.88 121 ASN B CA 1
ATOM 3062 C C . ASN B 1 121 ? 19.704 -18.348 18.669 1.00 22.65 121 ASN B C 1
ATOM 3063 O O . ASN B 1 121 ? 19.116 -17.268 18.757 1.00 22.58 121 ASN B O 1
ATOM 3068 N N . CYS B 1 122 ? 19.331 -19.431 19.351 1.00 20.89 122 CYS B N 1
ATOM 3069 C CA . CYS B 1 122 ? 18.307 -19.351 20.392 1.00 19.81 122 CYS B CA 1
ATOM 3070 C C . CYS B 1 122 ? 18.895 -18.544 21.545 1.00 18.93 122 CYS B C 1
ATOM 3071 O O . CYS B 1 122 ? 20.034 -18.778 21.952 1.00 19.00 122 CYS B O 1
ATOM 3074 N N . THR B 1 123 ? 18.130 -17.579 22.044 1.00 18.23 123 THR B N 1
ATOM 3075 C CA . THR B 1 123 ? 18.596 -16.714 23.125 1.00 17.64 123 THR B CA 1
ATOM 3076 C C . THR B 1 123 ? 17.704 -16.839 24.352 1.00 17.00 123 THR B C 1
ATOM 3077 O O . THR B 1 123 ? 16.603 -17.390 24.279 1.00 16.48 123 THR B O 1
ATOM 3081 N N . LEU B 1 124 ? 18.180 -16.289 25.469 1.00 16.19 124 LEU B N 1
ATOM 3082 C CA . LEU B 1 124 ? 17.364 -16.136 26.681 1.00 16.14 124 LEU B CA 1
ATOM 3083 C C . LEU B 1 124 ? 15.992 -15.512 26.379 1.00 15.61 124 LEU B C 1
ATOM 3084 O O . LEU B 1 124 ? 14.975 -15.911 26.948 1.00 14.81 124 LEU B O 1
ATOM 3089 N N . PHE B 1 125 ? 15.968 -14.533 25.479 1.00 15.23 125 PHE B N 1
ATOM 3090 C CA . PHE B 1 125 ? 14.727 -13.832 25.159 1.00 15.24 125 PHE B CA 1
ATOM 3091 C C . PHE B 1 125 ? 13.748 -14.741 24.425 1.00 15.08 125 PHE B C 1
ATOM 3092 O O . PHE B 1 125 ? 12.546 -14.683 24.677 1.00 15.22 125 PHE B O 1
ATOM 3100 N N . ASP B 1 126 ? 14.274 -15.595 23.545 1.00 14.84 126 ASP B N 1
ATOM 3101 C CA . ASP B 1 126 ? 13.459 -16.613 22.882 1.00 14.85 126 ASP B CA 1
ATOM 3102 C C . ASP B 1 126 ? 12.836 -17.545 23.917 1.00 14.31 126 ASP B C 1
ATOM 3103 O O . ASP B 1 126 ? 11.669 -17.909 23.794 1.00 14.34 126 ASP B O 1
ATOM 3108 N N . VAL B 1 127 ? 13.616 -17.910 24.936 1.00 13.73 127 VAL B N 1
ATOM 3109 C CA . VAL B 1 127 ? 13.133 -18.791 26.009 1.00 13.68 127 VAL B CA 1
ATOM 3110 C C . VAL B 1 127 ? 11.968 -18.139 26.751 1.00 13.81 127 VAL B C 1
ATOM 3111 O O . VAL B 1 127 ? 10.936 -18.777 26.975 1.00 13.44 127 VAL B O 1
ATOM 3115 N N . TYR B 1 128 ? 12.133 -16.869 27.120 1.00 13.94 128 TYR B N 1
ATOM 3116 C CA . TYR B 1 128 ? 11.059 -16.132 27.785 1.00 14.55 128 TYR B CA 1
ATOM 3117 C C . TYR B 1 128 ? 9.806 -16.080 26.919 1.00 14.98 128 TYR B C 1
ATOM 3118 O O . TYR B 1 128 ? 8.696 -16.262 27.416 1.00 15.74 128 TYR B O 1
ATOM 3127 N N . ASN B 1 129 ? 9.994 -15.852 25.622 1.00 15.58 129 ASN B N 1
ATOM 3128 C CA . ASN B 1 129 ? 8.869 -15.783 24.689 1.00 15.80 129 ASN B CA 1
ATOM 3129 C C . ASN B 1 129 ? 8.130 -17.111 24.541 1.00 15.66 129 ASN B C 1
ATOM 3130 O O . ASN B 1 129 ? 6.906 -17.130 24.378 1.00 16.33 129 ASN B O 1
ATOM 3135 N N . ALA B 1 130 ? 8.876 -18.209 24.612 1.00 14.86 130 ALA B N 1
ATOM 3136 C CA . ALA B 1 130 ? 8.338 -19.540 24.346 1.00 14.86 130 ALA B CA 1
ATOM 3137 C C . ALA B 1 130 ? 7.809 -20.239 25.593 1.00 15.18 130 ALA B C 1
ATOM 3138 O O . ALA B 1 130 ? 7.070 -21.218 25.487 1.00 15.06 130 ALA B O 1
ATOM 3140 N N . THR B 1 131 ? 8.188 -19.737 26.767 1.00 15.16 131 THR B N 1
ATOM 3141 C CA . THR B 1 131 ? 7.823 -20.385 28.031 1.00 15.40 131 THR B CA 1
ATOM 3142 C C . THR B 1 131 ? 6.426 -19.994 28.481 1.00 15.67 131 THR B C 1
ATOM 3143 O O . THR B 1 131 ? 6.121 -18.805 28.642 1.00 16.31 131 THR B O 1
ATOM 3147 N N . ASP B 1 132 ? 5.585 -21.006 28.687 1.00 15.79 132 ASP B N 1
ATOM 3148 C CA . ASP B 1 132 ? 4.232 -20.812 29.189 1.00 16.49 132 ASP B CA 1
ATOM 3149 C C . ASP B 1 132 ? 4.272 -20.562 30.694 1.00 15.97 132 ASP B C 1
ATOM 3150 O O . ASP B 1 132 ? 3.717 -19.579 31.185 1.00 15.92 132 ASP B O 1
ATOM 3155 N N . TYR B 1 133 ? 4.928 -21.470 31.416 1.00 15.06 133 TYR B N 1
ATOM 3156 C CA . TYR B 1 133 ? 5.036 -21.396 32.870 1.00 14.51 133 TYR B CA 1
ATOM 3157 C C . TYR B 1 133 ? 6.381 -21.907 33.344 1.00 13.78 133 TYR B C 1
ATOM 3158 O O . TYR B 1 133 ? 6.994 -22.767 32.699 1.00 13.61 133 TYR B O 1
ATOM 3167 N N . VAL B 1 134 ? 6.825 -21.368 34.475 1.00 12.83 134 VAL B N 1
ATOM 3168 C CA . VAL B 1 134 ? 7.942 -21.923 35.225 1.00 12.96 134 VAL B CA 1
ATOM 3169 C C . VAL B 1 134 ? 7.353 -22.556 36.482 1.00 12.85 134 VAL B C 1
ATOM 3170 O O . VAL B 1 134 ? 6.443 -21.995 37.104 1.00 12.60 134 VAL B O 1
ATOM 3174 N N . ILE B 1 135 ? 7.868 -23.721 36.855 1.00 12.46 135 ILE B N 1
ATOM 3175 C CA . ILE B 1 135 ? 7.369 -24.429 38.032 1.00 12.83 135 ILE B CA 1
ATOM 3176 C C . ILE B 1 135 ? 8.553 -25.118 38.720 1.00 11.67 135 ILE B C 1
ATOM 3177 O O . ILE B 1 135 ? 9.457 -25.599 38.039 1.00 11.68 135 ILE B O 1
ATOM 3182 N N . PRO B 1 136 ? 8.580 -25.127 40.065 1.00 11.33 136 PRO B N 1
ATOM 3183 C CA . PRO B 1 136 ? 9.605 -25.919 40.749 1.00 11.03 136 PRO B CA 1
ATOM 3184 C C . PRO B 1 136 ? 9.603 -27.388 40.313 1.00 11.29 136 PRO B C 1
ATOM 3185 O O . PRO B 1 136 ? 8.540 -27.948 40.009 1.00 11.15 136 PRO B O 1
ATOM 3189 N N . ALA B 1 137 ? 10.785 -28.002 40.287 1.00 10.94 137 ALA B N 1
ATOM 3190 C CA . ALA B 1 137 ? 10.921 -29.410 39.900 1.00 11.32 137 ALA B CA 1
ATOM 3191 C C . ALA B 1 137 ? 12.081 -30.040 40.644 1.00 11.40 137 ALA B C 1
ATOM 3192 O O . ALA B 1 137 ? 13.157 -29.451 40.722 1.00 11.61 137 ALA B O 1
ATOM 3194 N N . LEU B 1 138 ? 11.852 -31.233 41.190 1.00 11.24 138 LEU B N 1
ATOM 3195 C CA . LEU B 1 138 ? 12.940 -32.063 41.687 1.00 11.29 138 LEU B CA 1
ATOM 3196 C C . LEU B 1 138 ? 13.371 -33.019 40.584 1.00 11.96 138 LEU B C 1
ATOM 3197 O O . LEU B 1 138 ? 12.536 -33.483 39.787 1.00 11.81 138 LEU B O 1
ATOM 3202 N N . GLU B 1 139 ? 14.672 -33.276 40.503 1.00 12.33 139 GLU B N 1
ATOM 3203 C CA . GLU B 1 139 ? 15.146 -34.362 39.658 1.00 13.07 139 GLU B CA 1
ATOM 3204 C C . GLU B 1 139 ? 15.666 -35.487 40.528 1.00 13.17 139 GLU B C 1
ATOM 3205 O O . GLU B 1 139 ? 16.370 -35.250 41.506 1.00 12.75 139 GLU B O 1
ATOM 3211 N N . LEU B 1 140 ? 15.281 -36.709 40.180 1.00 13.54 140 LEU B N 1
ATOM 3212 C CA . LEU B 1 140 ? 15.833 -37.900 40.792 1.00 13.85 140 LEU B CA 1
ATOM 3213 C C . LEU B 1 140 ? 16.844 -38.428 39.781 1.00 13.78 140 LEU B C 1
ATOM 3214 O O . LEU B 1 140 ? 16.475 -38.775 38.658 1.00 13.61 140 LEU B O 1
ATOM 3219 N N . ILE B 1 141 ? 18.114 -38.431 40.168 1.00 13.48 141 ILE B N 1
ATOM 3220 C CA . ILE B 1 141 ? 19.183 -38.915 39.291 1.00 13.48 141 ILE B CA 1
ATOM 3221 C C . ILE B 1 141 ? 19.731 -40.246 39.790 1.00 13.60 141 ILE B C 1
ATOM 3222 O O . ILE B 1 141 ? 19.604 -40.579 40.964 1.00 13.33 141 ILE B O 1
ATOM 3227 N N . ASP B 1 142 ? 20.332 -41.013 38.882 1.00 13.43 142 ASP B N 1
ATOM 3228 C CA . ASP B 1 142 ? 20.817 -42.342 39.216 1.00 13.97 142 ASP B CA 1
ATOM 3229 C C . ASP B 1 142 ? 22.038 -42.652 38.352 1.00 14.62 142 ASP B C 1
ATOM 3230 O O . ASP B 1 142 ? 22.409 -41.859 37.477 1.00 14.85 142 ASP B O 1
ATOM 3235 N N . ALA B 1 143 ? 22.678 -43.788 38.606 1.00 15.27 143 ALA B N 1
ATOM 3236 C CA . ALA B 1 143 ? 23.857 -44.174 37.834 1.00 15.75 143 ALA B CA 1
ATOM 3237 C C . ALA B 1 143 ? 23.801 -45.656 37.520 1.00 16.13 143 ALA B C 1
ATOM 3238 O O . ALA B 1 143 ? 23.681 -46.486 38.425 1.00 16.44 143 ALA B O 1
ATOM 3240 N N . ARG B 1 144 ? 23.880 -45.976 36.233 1.00 16.44 144 ARG B N 1
ATOM 3241 C CA . ARG B 1 144 ? 23.894 -47.367 35.785 1.00 17.19 144 ARG B CA 1
ATOM 3242 C C . ARG B 1 144 ? 25.317 -47.915 35.604 1.00 17.90 144 ARG B C 1
ATOM 3243 O O . ARG B 1 144 ? 25.485 -49.112 35.383 1.00 17.98 144 ARG B O 1
ATOM 3251 N N . CYS B 1 145 ? 26.325 -47.044 35.699 1.00 19.05 145 CYS B N 1
ATOM 3252 C CA . CYS B 1 145 ? 27.743 -47.457 35.686 1.00 20.38 145 CYS B CA 1
ATOM 3253 C C . CYS B 1 145 ? 28.386 -47.316 37.069 1.00 21.38 145 CYS B C 1
ATOM 3254 O O . CYS B 1 145 ? 28.103 -46.356 37.795 1.00 21.28 145 CYS B O 1
ATOM 3257 N N . HIS B 1 146 ? 29.265 -48.257 37.417 1.00 22.56 146 HIS B N 1
ATOM 3258 C CA . HIS B 1 146 ? 30.033 -48.189 38.666 1.00 23.89 146 HIS B CA 1
ATOM 3259 C C . HIS B 1 146 ? 30.795 -46.867 38.785 1.00 24.67 146 HIS B C 1
ATOM 3260 O O . HIS B 1 146 ? 31.412 -46.417 37.818 1.00 24.62 146 HIS B O 1
ATOM 3267 N N . ASN B 1 147 ? 30.758 -46.248 39.963 1.00 25.99 147 ASN B N 1
ATOM 3268 C CA . ASN B 1 147 ? 31.572 -45.054 40.198 1.00 27.65 147 ASN B CA 1
ATOM 3269 C C . ASN B 1 147 ? 33.033 -45.408 40.447 1.00 28.42 147 ASN B C 1
ATOM 3270 O O . ASN B 1 147 ? 33.932 -44.681 40.030 1.00 28.85 147 ASN B O 1
ATOM 3275 N N . ILE B 1 148 ? 33.257 -46.522 41.137 1.00 29.21 148 ILE B N 1
ATOM 3276 C CA . ILE B 1 148 ? 34.604 -47.029 41.381 1.00 30.15 148 ILE B CA 1
ATOM 3277 C C . ILE B 1 148 ? 34.726 -48.407 40.736 1.00 30.32 148 ILE B C 1
ATOM 3278 O O . ILE B 1 148 ? 34.034 -49.347 41.128 1.00 30.50 148 ILE B O 1
ATOM 3283 N N . ASP B 1 149 ? 35.607 -48.509 39.743 1.00 30.76 149 ASP B N 1
ATOM 3284 C CA . ASP B 1 149 ? 35.767 -49.725 38.945 1.00 31.28 149 ASP B CA 1
ATOM 3285 C C . ASP B 1 149 ? 36.200 -50.921 39.796 1.00 32.00 149 ASP B C 1
ATOM 3286 O O . ASP B 1 149 ? 37.223 -50.852 40.475 1.00 32.12 149 ASP B O 1
ATOM 3291 N N . PRO B 1 150 ? 35.416 -52.016 39.767 1.00 32.74 150 PRO B N 1
ATOM 3292 C CA . PRO B 1 150 ? 35.758 -53.245 40.491 1.00 33.40 150 PRO B CA 1
ATOM 3293 C C . PRO B 1 150 ? 37.193 -53.733 40.252 1.00 34.01 150 PRO B C 1
ATOM 3294 O O . PRO B 1 150 ? 37.858 -54.154 41.202 1.00 34.24 150 PRO B O 1
ATOM 3298 N N . GLU B 1 151 ? 37.662 -53.661 39.006 1.00 34.53 151 GLU B N 1
ATOM 3299 C CA . GLU B 1 151 ? 39.004 -54.131 38.647 1.00 35.26 151 GLU B CA 1
ATOM 3300 C C . GLU B 1 151 ? 40.114 -53.128 38.987 1.00 35.09 151 GLU B C 1
ATOM 3301 O O . GLU B 1 151 ? 41.100 -53.486 39.638 1.00 35.19 151 GLU B O 1
ATOM 3307 N N . THR B 1 152 ? 39.945 -51.880 38.553 1.00 34.98 152 THR B N 1
ATOM 3308 C CA . THR B 1 152 ? 41.032 -50.895 38.561 1.00 34.73 152 THR B CA 1
ATOM 3309 C C . THR B 1 152 ? 40.864 -49.757 39.574 1.00 34.56 152 THR B C 1
ATOM 3310 O O . THR B 1 152 ? 41.781 -48.950 39.754 1.00 34.57 152 THR B O 1
ATOM 3314 N N . GLN B 1 153 ? 39.695 -49.690 40.212 1.00 34.26 153 GLN B N 1
ATOM 3315 C CA . GLN B 1 153 ? 39.339 -48.601 41.141 1.00 33.98 153 GLN B CA 1
ATOM 3316 C C . GLN B 1 153 ? 39.276 -47.218 40.484 1.00 33.40 153 GLN B C 1
ATOM 3317 O O . GLN B 1 153 ? 39.105 -46.204 41.166 1.00 33.56 153 GLN B O 1
ATOM 3323 N N . ARG B 1 154 ? 39.403 -47.187 39.159 1.00 32.56 154 ARG B N 1
ATOM 3324 C CA . ARG B 1 154 ? 39.348 -45.942 38.399 1.00 31.74 154 ARG B CA 1
ATOM 3325 C C . ARG B 1 154 ? 37.925 -45.379 38.368 1.00 31.00 154 ARG B C 1
ATOM 3326 O O . ARG B 1 154 ? 36.955 -46.145 38.318 1.00 30.84 154 ARG B O 1
ATOM 3334 N N . PRO B 1 155 ? 37.793 -44.039 38.412 1.00 30.23 155 PRO B N 1
ATOM 3335 C CA . PRO B 1 155 ? 36.465 -43.432 38.505 1.00 29.55 155 PRO B CA 1
ATOM 3336 C C . PRO B 1 155 ? 35.708 -43.358 37.181 1.00 28.79 155 PRO B C 1
ATOM 3337 O O . PRO B 1 155 ? 36.304 -43.434 36.102 1.00 28.71 155 PRO B O 1
ATOM 3341 N N . ARG B 1 156 ? 34.391 -43.217 37.296 1.00 27.84 156 ARG B N 1
ATOM 3342 C CA . ARG B 1 156 ? 33.493 -42.927 36.186 1.00 26.88 156 ARG B CA 1
ATOM 3343 C C . ARG B 1 156 ? 33.853 -41.569 35.560 1.00 25.59 156 ARG B C 1
ATOM 3344 O O . ARG B 1 156 ? 34.343 -40.677 36.253 1.00 25.44 156 ARG B O 1
ATOM 3352 N N . LYS B 1 157 ? 33.606 -41.424 34.257 1.00 24.20 157 LYS B N 1
ATOM 3353 C CA . LYS B 1 157 ? 33.881 -40.175 33.532 1.00 23.00 157 LYS B CA 1
ATOM 3354 C C . LYS B 1 157 ? 32.598 -39.556 32.981 1.00 21.68 157 LYS B C 1
ATOM 3355 O O . LYS B 1 157 ? 31.536 -40.186 33.011 1.00 21.20 157 LYS B O 1
ATOM 3361 N N . VAL B 1 158 ? 32.704 -38.326 32.473 1.00 20.25 158 VAL B N 1
ATOM 3362 C CA . VAL B 1 158 ? 31.553 -37.604 31.908 1.00 19.29 158 VAL B CA 1
ATOM 3363 C C . VAL B 1 158 ? 30.909 -38.353 30.730 1.00 18.39 158 VAL B C 1
ATOM 3364 O O . VAL B 1 158 ? 29.692 -38.294 30.538 1.00 17.71 158 VAL B O 1
ATOM 3368 N N . PHE B 1 159 ? 31.721 -39.072 29.957 1.00 17.30 159 PHE B N 1
ATOM 3369 C CA . PHE B 1 159 ? 31.211 -39.847 28.822 1.00 16.82 159 PHE B CA 1
ATOM 3370 C C . PHE B 1 159 ? 30.210 -40.896 29.287 1.00 16.26 159 PHE B C 1
ATOM 3371 O O . PHE B 1 159 ? 29.236 -41.198 28.586 1.00 15.91 159 PHE B O 1
ATOM 3379 N N . ASP B 1 160 ? 30.483 -41.462 30.462 1.00 16.15 160 ASP B N 1
ATOM 3380 C CA . ASP B 1 160 ? 29.645 -42.490 31.060 1.00 16.35 160 ASP B CA 1
ATOM 3381 C C . ASP B 1 160 ? 28.304 -41.899 31.463 1.00 16.06 160 ASP B C 1
ATOM 3382 O O . ASP B 1 160 ? 27.255 -42.428 31.109 1.00 16.07 160 ASP B O 1
ATOM 3387 N N . THR B 1 161 ? 28.353 -40.783 32.178 1.00 15.73 161 THR B N 1
ATOM 3388 C CA . THR B 1 161 ? 27.136 -40.078 32.578 1.00 15.51 161 THR B CA 1
ATOM 3389 C C . THR B 1 161 ? 26.274 -39.675 31.371 1.00 14.89 161 THR B C 1
ATOM 3390 O O . THR B 1 161 ? 25.065 -39.899 31.369 1.00 14.80 161 THR B O 1
ATOM 3394 N N . ILE B 1 162 ? 26.892 -39.106 30.338 1.00 14.31 162 ILE B N 1
ATOM 3395 C CA . ILE B 1 162 ? 26.134 -38.677 29.157 1.00 14.50 162 ILE B CA 1
ATOM 3396 C C . ILE B 1 162 ? 25.512 -39.868 28.425 1.00 14.20 162 ILE B C 1
ATOM 3397 O O . ILE B 1 162 ? 24.343 -39.824 28.050 1.00 14.22 162 ILE B O 1
ATOM 3402 N N . SER B 1 163 ? 26.299 -40.927 28.228 1.00 14.10 163 SER B N 1
ATOM 3403 C CA . SER B 1 163 ? 25.789 -42.162 27.627 1.00 14.08 163 SER B CA 1
ATOM 3404 C C . SER B 1 163 ? 24.579 -42.668 28.404 1.00 13.99 163 SER B C 1
ATOM 3405 O O . SER B 1 163 ? 23.569 -43.055 27.818 1.00 14.07 163 SER B O 1
ATOM 3408 N N . ASP B 1 164 ? 24.706 -42.619 29.730 1.00 14.06 164 ASP B N 1
ATOM 3409 C CA . ASP B 1 164 ? 23.694 -43.079 30.683 1.00 14.11 164 ASP B CA 1
ATOM 3410 C C . ASP B 1 164 ? 22.505 -42.110 30.789 1.00 14.51 164 ASP B C 1
ATOM 3411 O O . ASP B 1 164 ? 22.001 -41.857 31.886 1.00 14.31 164 ASP B O 1
ATOM 3416 N N . ASN B 1 165 ? 22.064 -41.583 29.648 1.00 14.35 165 ASN B N 1
ATOM 3417 C CA . ASN B 1 165 ? 21.019 -40.557 29.580 1.00 14.38 165 ASN B CA 1
ATOM 3418 C C . ASN B 1 165 ? 21.173 -39.452 30.637 1.00 14.01 165 ASN B C 1
ATOM 3419 O O . ASN B 1 165 ? 20.211 -39.085 31.318 1.00 14.24 165 ASN B O 1
ATOM 3424 N N . ALA B 1 166 ? 22.393 -38.942 30.765 1.00 13.98 166 ALA B N 1
ATOM 3425 C CA . ALA B 1 166 ? 22.719 -37.848 31.683 1.00 13.98 166 ALA B CA 1
ATOM 3426 C C . ALA B 1 166 ? 22.250 -38.067 33.131 1.00 14.24 166 ALA B C 1
ATOM 3427 O O . ALA B 1 166 ? 21.933 -37.109 33.845 1.00 14.47 166 ALA B O 1
ATOM 3429 N N . ALA B 1 167 ? 22.253 -39.337 33.552 1.00 13.82 167 ALA B N 1
ATOM 3430 C CA . ALA B 1 167 ? 21.884 -39.762 34.913 1.00 13.75 167 ALA B CA 1
ATOM 3431 C C . ALA B 1 167 ? 20.381 -39.691 35.192 1.00 13.50 167 ALA B C 1
ATOM 3432 O O . ALA B 1 167 ? 19.965 -39.784 36.346 1.00 13.50 167 ALA B O 1
ATOM 3434 N N . ASN B 1 168 ? 19.571 -39.547 34.146 1.00 13.19 168 ASN B N 1
ATOM 3435 C CA . ASN B 1 168 ? 18.121 -39.398 34.321 1.00 13.50 168 ASN B CA 1
ATOM 3436 C C . ASN B 1 168 ? 17.460 -40.617 34.960 1.00 13.66 168 ASN B C 1
ATOM 3437 O O . ASN B 1 168 ? 17.884 -41.754 34.747 1.00 13.51 168 ASN B O 1
ATOM 3442 N N . ALA B 1 169 ? 16.430 -40.370 35.764 1.00 13.58 169 ALA B N 1
ATOM 3443 C CA . ALA B 1 169 ? 15.686 -41.455 36.397 1.00 13.63 169 ALA B CA 1
ATOM 3444 C C . ALA B 1 169 ? 14.268 -41.023 36.749 1.00 13.76 169 ALA B C 1
ATOM 3445 O O . ALA B 1 169 ? 13.301 -41.711 36.409 1.00 14.20 169 ALA B O 1
ATOM 3447 N N . GLY B 1 170 ? 14.149 -39.871 37.403 1.00 13.41 170 GLY B N 1
ATOM 3448 C CA . GLY B 1 170 ? 12.843 -39.389 37.848 1.00 13.09 170 GLY B CA 1
ATOM 3449 C C . GLY B 1 170 ? 12.726 -37.880 37.869 1.00 13.02 170 GLY B C 1
ATOM 3450 O O . GLY B 1 170 ? 13.735 -37.164 37.898 1.00 13.08 170 GLY B O 1
ATOM 3451 N N . VAL B 1 171 ? 11.484 -37.404 37.833 1.00 12.63 171 VAL B N 1
ATOM 3452 C CA . VAL B 1 171 ? 11.182 -35.975 37.903 1.00 12.79 171 VAL B CA 1
ATOM 3453 C C . VAL B 1 171 ? 9.943 -35.826 38.772 1.00 13.10 171 VAL B C 1
ATOM 3454 O O . VAL B 1 171 ? 9.002 -36.617 38.649 1.00 12.69 171 VAL B O 1
ATOM 3458 N N . ILE B 1 172 ? 9.944 -34.821 39.645 1.00 13.32 172 ILE B N 1
ATOM 3459 C CA . ILE B 1 172 ? 8.764 -34.520 40.455 1.00 13.93 172 ILE B CA 1
ATOM 3460 C C . ILE B 1 172 ? 8.462 -33.027 40.361 1.00 13.54 172 ILE B C 1
ATOM 3461 O O . ILE B 1 172 ? 9.220 -32.210 40.877 1.00 13.68 172 ILE B O 1
ATOM 3466 N N . LEU B 1 173 ? 7.365 -32.677 39.697 1.00 13.82 173 LEU B N 1
ATOM 3467 C CA . LEU B 1 173 ? 6.943 -31.280 39.595 1.00 14.28 173 LEU B CA 1
ATOM 3468 C C . LEU B 1 173 ? 6.032 -30.940 40.761 1.00 14.62 173 LEU B C 1
ATOM 3469 O O . LEU B 1 173 ? 5.276 -31.788 41.240 1.00 14.96 173 LEU B O 1
ATOM 3474 N N . GLY B 1 174 ? 6.106 -29.700 41.221 1.00 14.39 174 GLY B N 1
ATOM 3475 C CA . GLY B 1 174 ? 5.230 -29.277 42.301 1.00 14.38 174 GLY B CA 1
ATOM 3476 C C . GLY B 1 174 ? 5.337 -27.799 42.554 1.00 14.71 174 GLY B C 1
ATOM 3477 O O . GLY B 1 174 ? 6.106 -27.107 41.896 1.00 15.35 174 GLY B O 1
ATOM 3478 N N . GLY B 1 175 ? 4.554 -27.321 43.514 1.00 14.60 175 GLY B N 1
ATOM 3479 C CA . GLY B 1 175 ? 4.594 -25.924 43.908 1.00 14.65 175 GLY B CA 1
ATOM 3480 C C . GLY B 1 175 ? 3.726 -25.024 43.062 1.00 14.59 175 GLY B C 1
ATOM 3481 O O . GLY B 1 175 ? 2.653 -25.424 42.591 1.00 14.42 175 GLY B O 1
ATOM 3482 N N . ARG B 1 176 ? 4.220 -23.806 42.862 1.00 14.05 176 ARG B N 1
ATOM 3483 C CA . ARG B 1 176 ? 3.453 -22.718 42.287 1.00 14.33 176 ARG B CA 1
ATOM 3484 C C . ARG B 1 176 ? 3.872 -22.448 40.840 1.00 13.76 176 ARG B C 1
ATOM 3485 O O . ARG B 1 176 ? 5.016 -22.089 40.596 1.00 13.65 176 ARG B O 1
ATOM 3493 N N . PRO B 1 177 ? 2.944 -22.606 39.878 1.00 13.91 177 PRO B N 1
ATOM 3494 C CA . PRO B 1 177 ? 3.273 -22.221 38.502 1.00 13.64 177 PRO B CA 1
ATOM 3495 C C . PRO B 1 177 ? 3.201 -20.709 38.321 1.00 13.67 177 PRO B C 1
ATOM 3496 O O . PRO B 1 177 ? 2.240 -20.076 38.788 1.00 13.76 177 PRO B O 1
ATOM 3500 N N . ILE B 1 178 ? 4.207 -20.135 37.659 1.00 13.37 178 ILE B N 1
ATOM 3501 C CA . ILE B 1 178 ? 4.201 -18.705 37.357 1.00 13.70 178 ILE B CA 1
ATOM 3502 C C . ILE B 1 178 ? 4.560 -18.413 35.910 1.00 14.17 178 ILE B C 1
ATOM 3503 O O . ILE B 1 178 ? 5.293 -19.180 35.274 1.00 13.85 178 ILE B O 1
ATOM 3508 N N . LYS B 1 179 ? 4.047 -17.296 35.398 1.00 14.85 179 LYS B N 1
ATOM 3509 C CA . LYS B 1 179 ? 4.560 -16.757 34.139 1.00 15.82 179 LYS B CA 1
ATOM 3510 C C . LYS B 1 179 ? 6.007 -16.309 34.371 1.00 16.41 179 LYS B C 1
ATOM 3511 O O . LYS B 1 179 ? 6.337 -15.836 35.458 1.00 16.26 179 LYS B O 1
ATOM 3517 N N . PRO B 1 180 ? 6.888 -16.504 33.372 1.00 17.20 180 PRO B N 1
ATOM 3518 C CA . PRO B 1 180 ? 8.311 -16.186 33.578 1.00 18.07 180 PRO B CA 1
ATOM 3519 C C . PRO B 1 180 ? 8.590 -14.738 33.985 1.00 18.77 180 PRO B C 1
ATOM 3520 O O . PRO B 1 180 ? 9.589 -14.477 34.664 1.00 19.27 180 PRO B O 1
ATOM 3524 N N . ASP B 1 181 ? 7.704 -13.826 33.584 1.00 19.50 181 ASP B N 1
ATOM 3525 C CA . ASP B 1 181 ? 7.820 -12.396 33.881 1.00 20.58 181 ASP B CA 1
ATOM 3526 C C . ASP B 1 181 ? 7.295 -12.010 35.284 1.00 19.96 181 ASP B C 1
ATOM 3527 O O . ASP B 1 181 ? 7.439 -10.860 35.711 1.00 20.16 181 ASP B O 1
ATOM 3532 N N . GLU B 1 182 ? 6.693 -12.960 36.004 1.00 19.43 182 GLU B N 1
ATOM 3533 C CA . GLU B 1 182 ? 6.023 -12.661 37.281 1.00 19.54 182 GLU B CA 1
ATOM 3534 C C . GLU B 1 182 ? 6.960 -12.101 38.356 1.00 18.76 182 GLU B C 1
ATOM 3535 O O . GLU B 1 182 ? 6.582 -11.212 39.125 1.00 19.32 182 GLU B O 1
ATOM 3541 N N . LEU B 1 183 ? 8.177 -12.632 38.403 1.00 17.74 183 LEU B N 1
ATOM 3542 C CA . LEU B 1 183 ? 9.190 -12.207 39.361 1.00 16.72 183 LEU B CA 1
ATOM 3543 C C . LEU B 1 183 ? 10.553 -12.538 38.781 1.00 15.77 183 LEU B C 1
ATOM 3544 O O . LEU B 1 183 ? 10.639 -13.183 37.734 1.00 15.73 183 LEU B O 1
ATOM 3549 N N . ASP B 1 184 ? 11.616 -12.100 39.452 1.00 14.91 184 ASP B N 1
ATOM 3550 C CA . ASP B 1 184 ? 12.962 -12.365 38.962 1.00 13.52 184 ASP B CA 1
ATOM 3551 C C . ASP B 1 184 ? 13.346 -13.812 39.260 1.00 13.03 184 ASP B C 1
ATOM 3552 O O . ASP B 1 184 ? 13.602 -14.171 40.412 1.00 12.54 184 ASP B O 1
ATOM 3557 N N . LEU B 1 185 ? 13.396 -14.636 38.213 1.00 11.94 185 LEU B N 1
ATOM 3558 C CA . LEU B 1 185 ? 13.695 -16.058 38.393 1.00 11.77 185 LEU B CA 1
ATOM 3559 C C . LEU B 1 185 ? 15.043 -16.315 39.049 1.00 11.57 185 LEU B C 1
ATOM 3560 O O . LEU B 1 185 ? 15.233 -17.357 39.693 1.00 11.83 185 LEU B O 1
ATOM 3565 N N . ARG B 1 186 ? 15.967 -15.362 38.898 1.00 11.16 186 ARG B N 1
ATOM 3566 C CA . ARG B 1 186 ? 17.326 -15.501 39.428 1.00 11.09 186 ARG B CA 1
ATOM 3567 C C . ARG B 1 186 ? 17.355 -15.674 40.937 1.00 11.03 186 ARG B C 1
ATOM 3568 O O . ARG B 1 186 ? 18.264 -16.305 41.465 1.00 10.96 186 ARG B O 1
ATOM 3576 N N . TRP B 1 187 ? 16.363 -15.112 41.624 1.00 10.50 187 TRP B N 1
ATOM 3577 C CA . TRP B 1 187 ? 16.385 -15.086 43.084 1.00 10.99 187 TRP B CA 1
ATOM 3578 C C . TRP B 1 187 ? 15.450 -16.081 43.758 1.00 11.03 187 TRP B C 1
ATOM 3579 O O . TRP B 1 187 ? 15.294 -16.064 44.982 1.00 11.54 187 TRP B O 1
ATOM 3590 N N . ILE B 1 188 ? 14.842 -16.962 42.969 1.00 10.10 188 ILE B N 1
ATOM 3591 C CA . ILE B 1 188 ? 14.105 -18.083 43.552 1.00 10.73 188 ILE B CA 1
ATOM 3592 C C . ILE B 1 188 ? 15.098 -18.913 44.361 1.00 10.89 188 ILE B C 1
ATOM 3593 O O . ILE B 1 188 ? 16.196 -19.214 43.891 1.00 10.91 188 ILE B O 1
ATOM 3598 N N . SER B 1 189 ? 14.730 -19.241 45.596 1.00 11.60 189 SER B N 1
ATOM 3599 C CA . SER B 1 189 ? 15.636 -19.974 46.472 1.00 12.15 189 SER B CA 1
ATOM 3600 C C . SER B 1 189 ? 14.917 -21.133 47.143 1.00 11.90 189 SER B C 1
ATOM 3601 O O . SER B 1 189 ? 13.685 -21.173 47.175 1.00 12.63 189 SER B O 1
ATOM 3604 N N . ALA B 1 190 ? 15.692 -22.077 47.665 1.00 11.09 190 ALA B N 1
ATOM 3605 C CA . ALA B 1 190 ? 15.123 -23.319 48.174 1.00 11.01 190 ALA B CA 1
ATOM 3606 C C . ALA B 1 190 ? 15.910 -23.904 49.331 1.00 11.08 190 ALA B C 1
ATOM 3607 O O . ALA B 1 190 ? 17.131 -23.724 49.423 1.00 11.12 190 ALA B O 1
ATOM 3609 N N . LEU B 1 191 ? 15.177 -24.592 50.211 1.00 11.02 191 LEU B N 1
ATOM 3610 C CA . LEU B 1 191 ? 15.732 -25.373 51.313 1.00 11.59 191 LEU B CA 1
ATOM 3611 C C . LEU B 1 191 ? 15.365 -26.837 51.072 1.00 12.17 191 LEU B C 1
ATOM 3612 O O . LEU B 1 191 ? 14.177 -27.153 50.955 1.00 11.61 191 LEU B O 1
ATOM 3617 N N . MET B 1 192 ? 16.355 -27.727 50.979 1.00 13.21 192 MET B N 1
ATOM 3618 C CA . MET B 1 192 ? 16.047 -29.152 50.856 1.00 15.60 192 MET B CA 1
ATOM 3619 C C . MET B 1 192 ? 16.165 -29.853 52.188 1.00 14.26 192 MET B C 1
ATOM 3620 O O . MET B 1 192 ? 17.256 -29.922 52.769 1.00 14.18 192 MET B O 1
ATOM 3625 N N . TYR B 1 193 ? 15.037 -30.392 52.641 1.00 13.58 193 TYR B N 1
ATOM 3626 C CA . TYR B 1 193 ? 14.986 -31.217 53.839 1.00 13.40 193 TYR B CA 1
ATOM 3627 C C . TYR B 1 193 ? 14.968 -32.690 53.472 1.00 13.27 193 TYR B C 1
ATOM 3628 O O . TYR B 1 193 ? 14.238 -33.114 52.569 1.00 13.12 193 TYR B O 1
ATOM 3637 N N . ARG B 1 194 ? 15.768 -33.473 54.182 1.00 12.76 194 ARG B N 1
ATOM 3638 C CA . ARG B 1 194 ? 15.630 -34.924 54.139 1.00 13.03 194 ARG B CA 1
ATOM 3639 C C . ARG B 1 194 ? 15.411 -35.366 55.578 1.00 13.24 194 ARG B C 1
ATOM 3640 O O . ARG B 1 194 ? 16.218 -35.051 56.447 1.00 12.82 194 ARG B O 1
ATOM 3648 N N . ASN B 1 195 ? 14.303 -36.059 55.829 1.00 13.79 195 ASN B N 1
ATOM 3649 C CA . ASN B 1 195 ? 13.961 -36.505 57.189 1.00 14.71 195 ASN B CA 1
ATOM 3650 C C . ASN B 1 195 ? 13.939 -35.363 58.208 1.00 15.03 195 ASN B C 1
ATOM 3651 O O . ASN B 1 195 ? 14.359 -35.522 59.363 1.00 15.49 195 ASN B O 1
ATOM 3656 N N . GLY B 1 196 ? 13.448 -34.212 57.760 1.00 15.06 196 GLY B N 1
ATOM 3657 C CA . GLY B 1 196 ? 13.232 -33.064 58.643 1.00 15.42 196 GLY B CA 1
ATOM 3658 C C . GLY B 1 196 ? 14.452 -32.200 58.889 1.00 15.69 196 GLY B C 1
ATOM 3659 O O . GLY B 1 196 ? 14.376 -31.221 59.636 1.00 16.34 196 GLY B O 1
ATOM 3660 N N . VAL B 1 197 ? 15.578 -32.547 58.264 1.00 15.29 197 VAL B N 1
ATOM 3661 C CA . VAL B 1 197 ? 16.807 -31.765 58.418 1.00 15.53 197 VAL B CA 1
ATOM 3662 C C . VAL B 1 197 ? 17.264 -31.172 57.088 1.00 14.55 197 VAL B C 1
ATOM 3663 O O . VAL B 1 197 ? 17.257 -31.848 56.055 1.00 14.17 197 VAL B O 1
ATOM 3667 N N . ILE B 1 198 ? 17.649 -29.900 57.120 1.00 13.77 198 ILE B N 1
ATOM 3668 C CA . ILE B 1 198 ? 18.149 -29.240 55.921 1.00 13.69 198 ILE B CA 1
ATOM 3669 C C . ILE B 1 198 ? 19.500 -29.841 55.531 1.00 13.77 198 ILE B C 1
ATOM 3670 O O . ILE B 1 198 ? 20.462 -29.799 56.313 1.00 14.41 198 ILE B O 1
ATOM 3675 N N . GLU B 1 199 ? 19.550 -30.432 54.337 1.00 13.29 199 GLU B N 1
ATOM 3676 C CA . GLU B 1 199 ? 20.794 -31.003 53.798 1.00 13.27 199 GLU B CA 1
ATOM 3677 C C . GLU B 1 199 ? 21.494 -30.076 52.808 1.00 12.92 199 GLU B C 1
ATOM 3678 O O . GLU B 1 199 ? 22.727 -30.080 52.718 1.00 13.00 199 GLU B O 1
ATOM 3684 N N . GLU B 1 200 ? 20.712 -29.291 52.067 1.00 12.25 200 GLU B N 1
ATOM 3685 C CA . GLU B 1 200 ? 21.261 -28.306 51.125 1.00 11.72 200 GLU B CA 1
ATOM 3686 C C . GLU B 1 200 ? 20.338 -27.099 51.007 1.00 11.39 200 GLU B C 1
ATOM 3687 O O . GLU B 1 200 ? 19.130 -27.210 51.202 1.00 11.41 200 GLU B O 1
ATOM 3693 N N . THR B 1 201 ? 20.917 -25.946 50.683 1.00 10.67 201 THR B N 1
ATOM 3694 C CA . THR B 1 201 ? 20.129 -24.780 50.282 1.00 10.67 201 THR B CA 1
ATOM 3695 C C . THR B 1 201 ? 20.753 -24.217 49.011 1.00 10.44 201 THR B C 1
ATOM 3696 O O . THR B 1 201 ? 21.916 -24.495 48.710 1.00 10.80 201 THR B O 1
ATOM 3700 N N . GLY B 1 202 ? 19.988 -23.419 48.274 1.00 10.63 202 GLY B N 1
ATOM 3701 C CA . GLY B 1 202 ? 20.506 -22.853 47.033 1.00 10.43 202 GLY B CA 1
ATOM 3702 C C . GLY B 1 202 ? 19.626 -21.783 46.439 1.00 10.49 202 GLY B C 1
ATOM 3703 O O . GLY B 1 202 ? 18.471 -21.609 46.839 1.00 10.30 202 GLY B O 1
ATOM 3704 N N . VAL B 1 203 ? 20.196 -21.059 45.482 1.00 10.45 203 VAL B N 1
ATOM 3705 C CA . VAL B 1 203 ? 19.496 -19.973 44.795 1.00 10.51 203 VAL B CA 1
ATOM 3706 C C . VAL B 1 203 ? 19.610 -20.208 43.289 1.00 10.60 203 VAL B C 1
ATOM 3707 O O . VAL B 1 203 ? 20.656 -20.647 42.814 1.00 10.89 203 VAL B O 1
ATOM 3711 N N . ALA B 1 204 ? 18.542 -19.900 42.551 1.00 10.57 204 ALA B N 1
ATOM 3712 C CA . ALA B 1 204 ? 18.432 -20.273 41.132 1.00 10.84 204 ALA B CA 1
ATOM 3713 C C . ALA B 1 204 ? 19.524 -19.703 40.232 1.00 11.09 204 ALA B C 1
ATOM 3714 O O . ALA B 1 204 ? 19.879 -20.324 39.230 1.00 11.38 204 ALA B O 1
ATOM 3716 N N . ALA B 1 205 ? 20.053 -18.530 40.580 1.00 11.20 205 ALA B N 1
ATOM 3717 C CA . ALA B 1 205 ? 21.125 -17.913 39.774 1.00 11.56 205 ALA B CA 1
ATOM 3718 C C . ALA B 1 205 ? 22.366 -18.800 39.714 1.00 11.89 205 ALA B C 1
ATOM 3719 O O . ALA B 1 205 ? 23.184 -18.666 38.805 1.00 12.65 205 ALA B O 1
ATOM 3721 N N . GLY B 1 206 ? 22.493 -19.715 40.677 1.00 12.11 206 GLY B N 1
ATOM 3722 C CA . GLY B 1 206 ? 23.567 -20.711 40.681 1.00 12.80 206 GLY B CA 1
ATOM 3723 C C . GLY B 1 206 ? 23.544 -21.635 39.475 1.00 13.62 206 GLY B C 1
ATOM 3724 O O . GLY B 1 206 ? 24.522 -22.351 39.213 1.00 14.55 206 GLY B O 1
ATOM 3725 N N . VAL B 1 207 ? 22.425 -21.623 38.752 1.00 13.56 207 VAL B N 1
ATOM 3726 C CA . VAL B 1 207 ? 22.279 -22.382 37.515 1.00 13.81 207 VAL B CA 1
ATOM 3727 C C . VAL B 1 207 ? 22.613 -21.455 36.338 1.00 13.96 207 VAL B C 1
ATOM 3728 O O . VAL B 1 207 ? 21.750 -20.711 35.857 1.00 13.50 207 VAL B O 1
ATOM 3732 N N . LEU B 1 208 ? 23.874 -21.485 35.910 1.00 14.24 208 LEU B N 1
ATOM 3733 C CA . LEU B 1 208 ? 24.335 -20.738 34.725 1.00 14.72 208 LEU B CA 1
ATOM 3734 C C . LEU B 1 208 ? 24.078 -19.216 34.738 1.00 15.04 208 LEU B C 1
ATOM 3735 O O . LEU B 1 208 ? 23.938 -18.601 33.673 1.00 15.31 208 LEU B O 1
ATOM 3740 N N . ASN B 1 209 ? 24.034 -18.618 35.933 1.00 15.04 209 ASN B N 1
ATOM 3741 C CA . ASN B 1 209 ? 23.744 -17.176 36.120 1.00 15.58 209 ASN B CA 1
ATOM 3742 C C . ASN B 1 209 ? 22.273 -16.795 35.997 1.00 15.27 209 ASN B C 1
ATOM 3743 O O . ASN B 1 209 ? 21.852 -15.746 36.496 1.00 15.77 209 ASN B O 1
ATOM 3748 N N . HIS B 1 210 ? 21.505 -17.636 35.311 1.00 14.99 210 HIS B N 1
ATOM 3749 C CA . HIS B 1 210 ? 20.071 -17.441 35.130 1.00 14.98 210 HIS B CA 1
ATOM 3750 C C . HIS B 1 210 ? 19.512 -18.797 34.730 1.00 15.17 210 HIS B C 1
ATOM 3751 O O . HIS B 1 210 ? 19.990 -19.390 33.757 1.00 15.20 210 HIS B O 1
ATOM 3758 N N . PRO B 1 211 ? 18.517 -19.304 35.487 1.00 15.51 211 PRO B N 1
ATOM 3759 C CA . PRO B 1 211 ? 18.012 -20.667 35.297 1.00 15.78 211 PRO B CA 1
ATOM 3760 C C . PRO B 1 211 ? 17.404 -20.948 33.921 1.00 15.89 211 PRO B C 1
ATOM 3761 O O . PRO B 1 211 ? 17.163 -22.113 33.594 1.00 16.98 211 PRO B O 1
ATOM 3765 N N . ALA B 1 212 ? 17.168 -19.906 33.124 1.00 15.41 212 ALA B N 1
ATOM 3766 C CA . ALA B 1 212 ? 16.649 -20.081 31.765 1.00 15.28 212 ALA B CA 1
ATOM 3767 C C . ALA B 1 212 ? 17.755 -20.245 30.721 1.00 15.13 212 ALA B C 1
ATOM 3768 O O . ALA B 1 212 ? 17.476 -20.656 29.593 1.00 14.87 212 ALA B O 1
ATOM 3770 N N . ASN B 1 213 ? 18.999 -19.935 31.095 1.00 14.90 213 ASN B N 1
ATOM 3771 C CA . ASN B 1 213 ? 20.107 -19.944 30.131 1.00 14.94 213 ASN B CA 1
ATOM 3772 C C . ASN B 1 213 ? 20.345 -21.311 29.502 1.00 15.06 213 ASN B C 1
ATOM 3773 O O . ASN B 1 213 ? 20.598 -21.409 28.298 1.00 15.47 213 ASN B O 1
ATOM 3778 N N . GLY B 1 214 ? 20.242 -22.361 30.313 1.00 14.81 214 GLY B N 1
ATOM 3779 C CA . GLY B 1 214 ? 20.434 -23.732 29.835 1.00 14.92 214 GLY B CA 1
ATOM 3780 C C . GLY B 1 214 ? 19.444 -24.140 28.757 1.00 14.77 214 GLY B C 1
ATOM 3781 O O . GLY B 1 214 ? 19.772 -24.947 27.882 1.00 14.79 214 GLY B O 1
ATOM 3782 N N . VAL B 1 215 ? 18.231 -23.591 28.820 1.00 14.26 215 VAL B N 1
ATOM 3783 C CA . VAL B 1 215 ? 17.190 -23.898 27.837 1.00 14.17 215 VAL B CA 1
ATOM 3784 C C . VAL B 1 215 ? 17.611 -23.432 26.431 1.00 14.16 215 VAL B C 1
ATOM 3785 O O . VAL B 1 215 ? 17.498 -24.186 25.465 1.00 14.08 215 VAL B O 1
ATOM 3789 N N . ALA B 1 216 ? 18.108 -22.200 26.335 1.00 14.31 216 ALA B N 1
ATOM 3790 C CA . ALA B 1 216 ? 18.617 -21.659 25.066 1.00 14.58 216 ALA B CA 1
ATOM 3791 C C . ALA B 1 216 ? 19.822 -22.461 24.573 1.00 14.68 216 ALA B C 1
ATOM 3792 O O . ALA B 1 216 ? 19.905 -22.828 23.393 1.00 15.48 216 ALA B O 1
ATOM 3794 N N . TRP B 1 217 ? 20.745 -22.738 25.488 1.00 14.41 217 TRP B N 1
ATOM 3795 C CA . TRP B 1 217 ? 21.926 -23.537 25.181 1.00 14.46 217 TRP B CA 1
ATOM 3796 C C . TRP B 1 217 ? 21.502 -24.885 24.589 1.00 14.68 217 TRP B C 1
ATOM 3797 O O . TRP B 1 217 ? 22.045 -25.325 23.571 1.00 15.03 217 TRP B O 1
ATOM 3808 N N . LEU B 1 218 ? 20.510 -25.515 25.214 1.00 14.49 218 LEU B N 1
ATOM 3809 C CA . LEU B 1 218 ? 20.030 -26.827 24.773 1.00 14.51 218 LEU B CA 1
ATOM 3810 C C . LEU B 1 218 ? 19.448 -26.794 23.363 1.00 14.42 218 LEU B C 1
ATOM 3811 O O . LEU B 1 218 ? 19.786 -27.647 22.536 1.00 14.40 218 LEU B O 1
ATOM 3816 N N . ALA B 1 219 ? 18.596 -25.806 23.083 1.00 14.79 219 ALA B N 1
ATOM 3817 C CA . ALA B 1 219 ? 18.013 -25.667 21.751 1.00 15.58 219 ALA B CA 1
ATOM 3818 C C . ALA B 1 219 ? 19.131 -25.562 20.712 1.00 16.22 219 ALA B C 1
ATOM 3819 O O . ALA B 1 219 ? 19.061 -26.185 19.650 1.00 16.11 219 ALA B O 1
ATOM 3821 N N . ASN B 1 220 ? 20.166 -24.796 21.041 1.00 16.68 220 ASN B N 1
ATOM 3822 C CA . ASN B 1 220 ? 21.329 -24.652 20.160 1.00 17.52 220 ASN B CA 1
ATOM 3823 C C . ASN B 1 220 ? 22.142 -25.941 19.997 1.00 18.16 220 ASN B C 1
ATOM 3824 O O . ASN B 1 220 ? 22.645 -26.235 18.907 1.00 18.30 220 ASN B O 1
ATOM 3829 N N . LYS B 1 221 ? 22.251 -26.719 21.071 1.00 18.48 221 LYS B N 1
ATOM 3830 C CA . LYS B 1 221 ? 22.945 -28.009 21.011 1.00 19.44 221 LYS B CA 1
ATOM 3831 C C . LYS B 1 221 ? 22.231 -29.026 20.128 1.00 19.99 221 LYS B C 1
ATOM 3832 O O . LYS B 1 221 ? 22.879 -29.866 19.496 1.00 20.15 221 LYS B O 1
ATOM 3838 N N . LEU B 1 222 ? 20.902 -28.962 20.100 1.00 20.08 222 LEU B N 1
ATOM 3839 C CA . LEU B 1 222 ? 20.108 -29.984 19.415 1.00 20.67 222 LEU B CA 1
ATOM 3840 C C . LEU B 1 222 ? 19.941 -29.721 17.919 1.00 21.58 222 LEU B C 1
ATOM 3841 O O . LEU B 1 222 ? 19.646 -30.644 17.153 1.00 21.99 222 LEU B O 1
ATOM 3846 N N . ALA B 1 223 ? 20.153 -28.470 17.512 1.00 22.29 223 ALA B N 1
ATOM 3847 C CA . ALA B 1 223 ? 19.944 -28.036 16.122 1.00 22.97 223 ALA B CA 1
ATOM 3848 C C . ALA B 1 223 ? 20.700 -28.863 15.065 1.00 23.61 223 ALA B C 1
ATOM 3849 O O . ALA B 1 223 ? 20.100 -29.221 14.047 1.00 23.75 223 ALA B O 1
ATOM 3851 N N . PRO B 1 224 ? 22.001 -29.164 15.295 1.00 24.21 224 PRO B N 1
ATOM 3852 C CA . PRO B 1 224 ? 22.760 -29.995 14.343 1.00 24.67 224 PRO B CA 1
ATOM 3853 C C . PRO B 1 224 ? 22.194 -31.397 14.113 1.00 25.12 224 PRO B C 1
ATOM 3854 O O . PRO B 1 224 ? 22.496 -32.012 13.082 1.00 25.38 224 PRO B O 1
ATOM 3858 N N . TYR B 1 225 ? 21.400 -31.902 15.059 1.00 25.32 225 TYR B N 1
ATOM 3859 C CA . TYR B 1 225 ? 20.772 -33.221 14.928 1.00 25.70 225 TYR B CA 1
ATOM 3860 C C . TYR B 1 225 ? 19.370 -33.149 14.319 1.00 25.74 225 TYR B C 1
ATOM 3861 O O . TYR B 1 225 ? 18.644 -34.147 14.313 1.00 26.07 225 TYR B O 1
ATOM 3870 N N . ASP B 1 226 ? 19.007 -31.972 13.805 1.00 25.83 226 ASP B N 1
ATOM 3871 C CA . ASP B 1 226 ? 17.665 -31.691 13.269 1.00 25.82 226 ASP B CA 1
ATOM 3872 C C . ASP B 1 226 ? 16.569 -31.926 14.321 1.00 25.14 226 ASP B C 1
ATOM 3873 O O . ASP B 1 226 ? 15.481 -32.431 14.017 1.00 25.28 226 ASP B O 1
ATOM 3878 N N . VAL B 1 227 ? 16.882 -31.554 15.561 1.00 24.04 227 VAL B N 1
ATOM 3879 C CA . VAL B 1 227 ? 15.972 -31.701 16.697 1.00 23.06 227 VAL B CA 1
ATOM 3880 C C . VAL B 1 227 ? 15.712 -30.312 17.279 1.00 22.22 227 VAL B C 1
ATOM 3881 O O . VAL B 1 227 ? 16.602 -29.459 17.275 1.00 21.65 227 VAL B O 1
ATOM 3885 N N . GLN B 1 228 ? 14.486 -30.089 17.746 1.00 21.37 228 GLN B N 1
ATOM 3886 C CA . GLN B 1 228 ? 14.138 -28.854 18.455 1.00 20.99 228 GLN B CA 1
ATOM 3887 C C . GLN B 1 228 ? 13.380 -29.171 19.739 1.00 20.25 228 GLN B C 1
ATOM 3888 O O . GLN B 1 228 ? 12.862 -30.278 19.912 1.00 20.02 228 GLN B O 1
ATOM 3894 N N . LEU B 1 229 ? 13.322 -28.195 20.641 1.00 19.51 229 LEU B N 1
ATOM 3895 C CA . LEU B 1 229 ? 12.483 -28.318 21.825 1.00 18.94 229 LEU B CA 1
ATOM 3896 C C . LEU B 1 229 ? 11.046 -28.053 21.401 1.00 19.23 229 LEU B C 1
ATOM 3897 O O . LEU B 1 229 ? 10.742 -26.975 20.900 1.00 19.74 229 LEU B O 1
ATOM 3902 N N . GLU B 1 230 ? 10.173 -29.040 21.582 1.00 19.43 230 GLU B N 1
ATOM 3903 C CA . GLU B 1 230 ? 8.803 -28.950 21.072 1.00 19.70 230 GLU B CA 1
ATOM 3904 C C . GLU B 1 230 ? 7.851 -28.272 22.047 1.00 19.14 230 GLU B C 1
ATOM 3905 O O . GLU B 1 230 ? 8.050 -28.317 23.269 1.00 18.74 230 GLU B O 1
ATOM 3911 N N . ALA B 1 231 ? 6.809 -27.651 21.503 1.00 19.03 231 ALA B N 1
ATOM 3912 C CA . ALA B 1 231 ? 5.735 -27.106 22.328 1.00 18.73 231 ALA B CA 1
ATOM 3913 C C . ALA B 1 231 ? 5.169 -28.192 23.244 1.00 18.60 231 ALA B C 1
ATOM 3914 O O . ALA B 1 231 ? 4.966 -29.340 22.819 1.00 18.62 231 ALA B O 1
ATOM 3916 N N . GLY B 1 232 ? 4.954 -27.833 24.507 1.00 17.91 232 GLY B N 1
ATOM 3917 C CA . GLY B 1 232 ? 4.421 -28.758 25.501 1.00 17.48 232 GLY B CA 1
ATOM 3918 C C . GLY B 1 232 ? 5.481 -29.498 26.298 1.00 16.91 232 GLY B C 1
ATOM 3919 O O . GLY B 1 232 ? 5.166 -30.149 27.302 1.00 17.10 232 GLY B O 1
ATOM 3920 N N . GLN B 1 233 ? 6.736 -29.417 25.852 1.00 16.71 233 GLN B N 1
ATOM 3921 C CA . GLN B 1 233 ? 7.839 -30.063 26.567 1.00 16.65 233 GLN B CA 1
ATOM 3922 C C . GLN B 1 233 ? 8.164 -29.369 27.881 1.00 16.23 233 GLN B C 1
ATOM 3923 O O . GLN B 1 233 ? 7.963 -28.162 28.031 1.00 16.09 233 GLN B O 1
ATOM 3929 N N . ILE B 1 234 ? 8.656 -30.153 28.833 1.00 16.15 234 ILE B N 1
ATOM 3930 C CA . ILE B 1 234 ? 9.128 -29.627 30.112 1.00 16.32 234 ILE B CA 1
ATOM 3931 C C . ILE B 1 234 ? 10.649 -29.715 30.109 1.00 15.55 234 ILE B C 1
ATOM 3932 O O . ILE B 1 234 ? 11.218 -30.787 29.861 1.00 15.21 234 ILE B O 1
ATOM 3937 N N . ILE B 1 235 ? 11.305 -28.581 30.347 1.00 14.34 235 ILE B N 1
ATOM 3938 C CA . ILE B 1 235 ? 12.759 -28.529 30.354 1.00 14.13 235 ILE B CA 1
ATOM 3939 C C . ILE B 1 235 ? 13.259 -28.214 31.763 1.00 13.85 235 ILE B C 1
ATOM 3940 O O . ILE B 1 235 ? 12.976 -27.141 32.293 1.00 14.22 235 ILE B O 1
ATOM 3945 N N . LEU B 1 236 ? 13.974 -29.160 32.369 1.00 13.83 236 LEU B N 1
ATOM 3946 C CA . LEU B 1 236 ? 14.584 -28.948 33.686 1.00 14.44 236 LEU B CA 1
ATOM 3947 C C . LEU B 1 236 ? 15.930 -28.264 33.475 1.00 14.29 236 LEU B C 1
ATOM 3948 O O . LEU B 1 236 ? 16.799 -28.808 32.796 1.00 14.29 236 LEU B O 1
ATOM 3953 N N . GLY B 1 237 ? 16.093 -27.078 34.057 1.00 13.99 237 GLY B N 1
ATOM 3954 C CA . GLY B 1 237 ? 17.208 -26.193 33.714 1.00 13.95 237 GLY B CA 1
ATOM 3955 C C . GLY B 1 237 ? 18.533 -26.452 34.406 1.00 13.76 237 GLY B C 1
ATOM 3956 O O . GLY B 1 237 ? 19.556 -25.909 33.998 1.00 13.71 237 GLY B O 1
ATOM 3957 N N . GLY B 1 238 ? 18.517 -27.267 35.453 1.00 13.60 238 GLY B N 1
ATOM 3958 C CA . GLY B 1 238 ? 19.714 -27.523 36.248 1.00 13.57 238 GLY B CA 1
ATOM 3959 C C . GLY B 1 238 ? 19.444 -27.365 37.737 1.00 13.93 238 GLY B C 1
ATOM 3960 O O . GLY B 1 238 ? 18.487 -26.701 38.144 1.00 13.89 238 GLY B O 1
ATOM 3961 N N . SER B 1 239 ? 20.307 -27.963 38.550 1.00 14.13 239 SER B N 1
ATOM 3962 C CA . SER B 1 239 ? 20.105 -28.005 39.993 1.00 14.44 239 SER B CA 1
ATOM 3963 C C . SER B 1 239 ? 20.779 -26.833 40.683 1.00 14.95 239 SER B C 1
ATOM 3964 O O . SER B 1 239 ? 21.931 -26.496 40.374 1.00 15.71 239 SER B O 1
ATOM 3967 N N . PHE B 1 240 ? 20.097 -26.198 41.626 1.00 15.01 240 PHE B N 1
ATOM 3968 C CA . PHE B 1 240 ? 20.852 -25.199 42.368 1.00 15.27 240 PHE B CA 1
ATOM 3969 C C . PHE B 1 240 ? 21.486 -25.707 43.662 1.00 14.69 240 PHE B C 1
ATOM 3970 O O . PHE B 1 240 ? 22.088 -24.948 44.419 1.00 14.24 240 PHE B O 1
ATOM 3978 N N . THR B 1 241 ? 21.397 -27.023 43.855 1.00 13.98 241 THR B N 1
ATOM 3979 C CA . THR B 1 241 ? 22.033 -27.703 44.989 1.00 13.95 241 THR B CA 1
ATOM 3980 C C . THR B 1 241 ? 22.803 -28.943 44.529 1.00 13.72 241 THR B C 1
ATOM 3981 O O . THR B 1 241 ? 22.483 -29.545 43.495 1.00 13.64 241 THR B O 1
ATOM 3985 N N . ARG B 1 242 ? 23.799 -29.344 45.313 1.00 13.59 242 ARG B N 1
ATOM 3986 C CA . ARG B 1 242 ? 24.415 -30.660 45.140 1.00 13.66 242 ARG B CA 1
ATOM 3987 C C . ARG B 1 242 ? 23.357 -31.739 45.401 1.00 13.41 242 ARG B C 1
ATOM 3988 O O . ARG B 1 242 ? 22.479 -31.546 46.250 1.00 13.93 242 ARG B O 1
ATOM 3996 N N . PRO B 1 243 ? 23.423 -32.871 44.674 1.00 13.10 243 PRO B N 1
ATOM 3997 C CA . PRO B 1 243 ? 22.428 -33.926 44.879 1.00 12.87 243 PRO B CA 1
ATOM 3998 C C . PRO B 1 243 ? 22.564 -34.566 46.256 1.00 13.13 243 PRO B C 1
ATOM 3999 O O . PRO B 1 243 ? 23.671 -34.638 46.805 1.00 13.87 243 PRO B O 1
ATOM 4003 N N . VAL B 1 244 ? 21.436 -35.009 46.804 1.00 12.98 244 VAL B N 1
ATOM 4004 C CA . VAL B 1 244 ? 21.387 -35.629 48.128 1.00 13.27 244 VAL B CA 1
ATOM 4005 C C . VAL B 1 244 ? 20.873 -37.064 47.988 1.00 13.48 244 VAL B C 1
ATOM 4006 O O . VAL B 1 244 ? 19.809 -37.280 47.397 1.00 13.54 244 VAL B O 1
ATOM 4010 N N . PRO B 1 245 ? 21.634 -38.050 48.512 1.00 13.77 245 PRO B N 1
ATOM 4011 C CA . PRO B 1 245 ? 21.239 -39.456 48.415 1.00 14.00 245 PRO B CA 1
ATOM 4012 C C . PRO B 1 245 ? 19.867 -39.734 49.007 1.00 13.85 245 PRO B C 1
ATOM 4013 O O . PRO B 1 245 ? 19.508 -39.180 50.056 1.00 13.74 245 PRO B O 1
ATOM 4017 N N . ALA B 1 246 ? 19.116 -40.581 48.318 1.00 14.22 246 ALA B N 1
ATOM 4018 C CA . ALA B 1 246 ? 17.818 -41.038 48.786 1.00 14.72 246 ALA B CA 1
ATOM 4019 C C . ALA B 1 246 ? 17.919 -42.507 49.161 1.00 15.59 246 ALA B C 1
ATOM 4020 O O . ALA B 1 246 ? 18.416 -43.324 48.376 1.00 16.04 246 ALA B O 1
ATOM 4022 N N . ARG B 1 247 ? 17.465 -42.828 50.369 1.00 16.16 247 ARG B N 1
ATOM 4023 C CA . ARG B 1 247 ? 17.481 -44.191 50.873 1.00 17.01 247 ARG B CA 1
ATOM 4024 C C . ARG B 1 247 ? 16.059 -44.580 51.255 1.00 17.24 247 ARG B C 1
ATOM 4025 O O . ARG B 1 247 ? 15.226 -43.718 51.541 1.00 17.40 247 ARG B O 1
ATOM 4033 N N . LYS B 1 248 ? 15.775 -45.877 51.242 1.00 17.72 248 LYS B N 1
ATOM 4034 C CA . LYS B 1 248 ? 14.465 -46.364 51.659 1.00 18.04 248 LYS B CA 1
ATOM 4035 C C . LYS B 1 248 ? 14.128 -45.813 53.049 1.00 17.73 248 LYS B C 1
ATOM 4036 O O . LYS B 1 248 ? 14.943 -45.887 53.973 1.00 17.92 248 LYS B O 1
ATOM 4042 N N . GLY B 1 249 ? 12.938 -45.231 53.174 1.00 17.79 249 GLY B N 1
ATOM 4043 C CA . GLY B 1 249 ? 12.493 -44.626 54.429 1.00 17.37 249 GLY B CA 1
ATOM 4044 C C . GLY B 1 249 ? 12.602 -43.112 54.483 1.00 17.48 249 GLY B C 1
ATOM 4045 O O . GLY B 1 249 ? 12.016 -42.476 55.361 1.00 18.28 249 GLY B O 1
ATOM 4046 N N . ASP B 1 250 ? 13.364 -42.532 53.556 1.00 16.77 250 ASP B N 1
ATOM 4047 C CA . ASP B 1 250 ? 13.578 -41.084 53.517 1.00 16.10 250 ASP B CA 1
ATOM 4048 C C . ASP B 1 250 ? 12.353 -40.305 53.059 1.00 15.41 250 ASP B C 1
ATOM 4049 O O . ASP B 1 250 ? 11.721 -40.662 52.066 1.00 15.13 250 ASP B O 1
ATOM 4054 N N . THR B 1 251 ? 12.029 -39.235 53.783 1.00 14.79 251 THR B N 1
ATOM 4055 C CA . THR B 1 251 ? 11.053 -38.253 53.309 1.00 15.24 251 THR B CA 1
ATOM 4056 C C . THR B 1 251 ? 11.823 -37.010 52.882 1.00 14.47 251 THR B C 1
ATOM 4057 O O . THR B 1 251 ? 12.672 -36.526 53.631 1.00 14.68 251 THR B O 1
ATOM 4061 N N . PHE B 1 252 ? 11.528 -36.519 51.682 1.00 13.91 252 PHE B N 1
ATOM 4062 C CA . PHE B 1 252 ? 12.091 -35.264 51.191 1.00 13.72 252 PHE B CA 1
ATOM 4063 C C . PHE B 1 252 ? 11.031 -34.182 51.200 1.00 13.88 252 PHE B C 1
ATOM 4064 O O . PHE B 1 252 ? 9.870 -34.433 50.874 1.00 14.25 252 PHE B O 1
ATOM 4072 N N . HIS B 1 253 ? 11.439 -32.983 51.603 1.00 13.25 253 HIS B N 1
ATOM 4073 C CA . HIS B 1 253 ? 10.593 -31.810 51.513 1.00 13.14 253 HIS B CA 1
ATOM 4074 C C . HIS B 1 253 ? 11.454 -30.666 51.029 1.00 12.49 253 HIS B C 1
ATOM 4075 O O . HIS B 1 253 ? 12.440 -30.320 51.673 1.00 12.66 253 HIS B O 1
ATOM 4082 N N . VAL B 1 254 ? 11.094 -30.088 49.889 1.00 11.84 254 VAL B N 1
ATOM 4083 C CA . VAL B 1 254 ? 11.878 -28.993 49.341 1.00 11.37 254 VAL B CA 1
ATOM 4084 C C . VAL B 1 254 ? 11.029 -27.730 49.306 1.00 11.03 254 VAL B C 1
ATOM 4085 O O . VAL B 1 254 ? 9.999 -27.671 48.630 1.00 10.66 254 VAL B O 1
ATOM 4089 N N . ASP B 1 255 ? 11.471 -26.739 50.070 1.00 10.62 255 ASP B N 1
ATOM 4090 C CA . ASP B 1 255 ? 10.714 -25.516 50.318 1.00 11.15 255 ASP B CA 1
ATOM 4091 C C . ASP B 1 255 ? 11.276 -24.404 49.444 1.00 10.57 255 ASP B C 1
ATOM 4092 O O . ASP B 1 255 ? 12.401 -23.963 49.663 1.00 10.53 255 ASP B O 1
ATOM 4097 N N . TYR B 1 256 ? 10.509 -23.980 48.436 1.00 10.66 256 TYR B N 1
ATOM 4098 C CA . TYR B 1 256 ? 10.933 -22.883 47.560 1.00 10.80 256 TYR B CA 1
ATOM 4099 C C . TYR B 1 256 ? 10.334 -21.542 47.993 1.00 11.08 256 TYR B C 1
ATOM 4100 O O . TYR B 1 256 ? 10.218 -20.613 47.182 1.00 11.29 256 TYR B O 1
ATOM 4109 N N . GLY B 1 257 ? 9.939 -21.439 49.259 1.00 11.61 257 GLY B N 1
ATOM 4110 C CA . GLY B 1 257 ? 9.397 -20.187 49.790 1.00 12.21 257 GLY B CA 1
ATOM 4111 C C . GLY B 1 257 ? 8.103 -19.802 49.107 1.00 12.35 257 GLY B C 1
ATOM 4112 O O . GLY B 1 257 ? 7.160 -20.589 49.069 1.00 12.64 257 GLY B O 1
ATOM 4113 N N . ASN B 1 258 ? 8.057 -18.608 48.524 1.00 13.06 258 ASN B N 1
ATOM 4114 C CA . ASN B 1 258 ? 6.819 -18.170 47.883 1.00 13.62 258 ASN B CA 1
ATOM 4115 C C . ASN B 1 258 ? 6.533 -18.876 46.549 1.00 13.12 258 ASN B C 1
ATOM 4116 O O . ASN B 1 258 ? 5.513 -18.610 45.912 1.00 13.21 258 ASN B O 1
ATOM 4121 N N . MET B 1 259 ? 7.438 -19.767 46.141 1.00 12.44 259 MET B N 1
ATOM 4122 C CA . MET B 1 259 ? 7.231 -20.605 44.965 1.00 12.33 259 MET B CA 1
ATOM 4123 C C . MET B 1 259 ? 6.681 -21.995 45.313 1.00 12.47 259 MET B C 1
ATOM 4124 O O . MET B 1 259 ? 6.533 -22.854 44.438 1.00 12.66 259 MET B O 1
ATOM 4129 N N . GLY B 1 260 ? 6.363 -22.220 46.584 1.00 12.15 260 GLY B N 1
ATOM 4130 C CA . GLY B 1 260 ? 5.740 -23.485 46.982 1.00 12.40 260 GLY B CA 1
ATOM 4131 C C . GLY B 1 260 ? 6.739 -24.563 47.348 1.00 12.55 260 GLY B C 1
ATOM 4132 O O . GLY B 1 260 ? 7.929 -24.291 47.511 1.00 13.78 260 GLY B O 1
ATOM 4133 N N . SER B 1 261 ? 6.259 -25.797 47.465 1.00 12.67 261 SER B N 1
ATOM 4134 C CA . SER B 1 261 ? 7.089 -26.892 47.934 1.00 12.65 261 SER B CA 1
ATOM 4135 C C . SER B 1 261 ? 6.849 -28.153 47.116 1.00 12.83 261 SER B C 1
ATOM 4136 O O . SER B 1 261 ? 5.827 -28.272 46.437 1.00 12.34 261 SER B O 1
ATOM 4139 N N . ILE B 1 262 ? 7.795 -29.085 47.201 1.00 12.22 262 ILE B N 1
ATOM 4140 C CA . ILE B 1 262 ? 7.663 -30.411 46.592 1.00 12.34 262 ILE B CA 1
ATOM 4141 C C . ILE B 1 262 ? 8.111 -31.426 47.633 1.00 12.65 262 ILE B C 1
ATOM 4142 O O . ILE B 1 262 ? 9.110 -31.210 48.322 1.00 12.84 262 ILE B O 1
ATOM 4147 N N . SER B 1 263 ? 7.373 -32.523 47.745 1.00 13.04 263 SER B N 1
ATOM 4148 C CA . SER B 1 263 ? 7.714 -33.571 48.694 1.00 13.83 263 SER B CA 1
ATOM 4149 C C . SER B 1 263 ? 7.574 -34.950 48.070 1.00 14.37 263 SER B C 1
ATOM 4150 O O . SER B 1 263 ? 6.926 -35.118 47.037 1.00 13.89 263 SER B O 1
ATOM 4153 N N . CYS B 1 264 ? 8.200 -35.931 48.709 1.00 14.87 264 CYS B N 1
ATOM 4154 C CA . CYS B 1 264 ? 8.049 -37.330 48.335 1.00 15.87 264 CYS B CA 1
ATOM 4155 C C . CYS B 1 264 ? 8.588 -38.207 49.460 1.00 16.18 264 CYS B C 1
ATOM 4156 O O . CYS B 1 264 ? 9.276 -37.721 50.357 1.00 16.35 264 CYS B O 1
ATOM 4159 N N . ARG B 1 265 ? 8.257 -39.496 49.424 1.00 16.49 265 ARG B N 1
ATOM 4160 C CA . ARG B 1 265 ? 8.856 -40.446 50.351 1.00 17.47 265 ARG B CA 1
ATOM 4161 C C . ARG B 1 265 ? 9.326 -41.671 49.595 1.00 17.03 265 ARG B C 1
ATOM 4162 O O . ARG B 1 265 ? 8.632 -42.156 48.706 1.00 16.57 265 ARG B O 1
ATOM 4170 N N . PHE B 1 266 ? 10.506 -42.159 49.966 1.00 17.02 266 PHE B N 1
ATOM 4171 C CA . PHE B 1 266 ? 11.059 -43.375 49.398 1.00 17.46 266 PHE B CA 1
ATOM 4172 C C . PHE B 1 266 ? 10.626 -44.575 50.222 1.00 18.07 266 PHE B C 1
ATOM 4173 O O . PHE B 1 266 ? 10.815 -44.600 51.439 1.00 18.12 266 PHE B O 1
ATOM 4181 N N . VAL B 1 267 ? 10.019 -45.549 49.549 1.00 18.93 267 VAL B N 1
ATOM 4182 C CA . VAL B 1 267 ? 9.457 -46.723 50.224 1.00 19.70 267 VAL B CA 1
ATOM 4183 C C . VAL B 1 267 ? 10.006 -48.032 49.659 1.00 20.26 267 VAL B C 1
ATOM 4184 O O . VAL B 1 267 ? 9.690 -49.109 50.177 1.00 21.01 267 VAL B O 1
ATOM 4189 N N . MET C 1 1 ? -16.995 -57.136 34.498 1.00 30.19 1 MET C N 1
ATOM 4190 C CA . MET C 1 1 ? -17.774 -55.914 34.128 1.00 30.28 1 MET C CA 1
ATOM 4191 C C . MET C 1 1 ? -19.151 -56.281 33.598 1.00 29.00 1 MET C C 1
ATOM 4192 O O . MET C 1 1 ? -19.273 -57.167 32.756 1.00 28.69 1 MET C O 1
ATOM 4197 N N . PHE C 1 2 ? -20.172 -55.575 34.080 1.00 27.57 2 PHE C N 1
ATOM 4198 C CA . PHE C 1 2 ? -21.563 -55.840 33.699 1.00 26.24 2 PHE C CA 1
ATOM 4199 C C . PHE C 1 2 ? -21.903 -55.296 32.312 1.00 25.55 2 PHE C C 1
ATOM 4200 O O . PHE C 1 2 ? -21.228 -54.397 31.806 1.00 25.20 2 PHE C O 1
ATOM 4208 N N . ASP C 1 3 ? -22.959 -55.839 31.700 1.00 24.55 3 ASP C N 1
ATOM 4209 C CA . ASP C 1 3 ? -23.524 -55.247 30.484 1.00 24.06 3 ASP C CA 1
ATOM 4210 C C . ASP C 1 3 ? -24.289 -53.987 30.867 1.00 23.25 3 ASP C C 1
ATOM 4211 O O . ASP C 1 3 ? -24.691 -53.828 32.027 1.00 22.70 3 ASP C O 1
ATOM 4216 N N . LYS C 1 4 ? -24.486 -53.108 29.886 1.00 22.58 4 LYS C N 1
ATOM 4217 C CA . LYS C 1 4 ? -25.127 -51.811 30.088 1.00 22.26 4 LYS C CA 1
ATOM 4218 C C . LYS C 1 4 ? -26.466 -51.890 30.821 1.00 21.22 4 LYS C C 1
ATOM 4219 O O . LYS C 1 4 ? -26.770 -51.030 31.645 1.00 20.49 4 LYS C O 1
ATOM 4225 N N . HIS C 1 5 ? -27.266 -52.917 30.538 1.00 20.46 5 HIS C N 1
ATOM 4226 C CA . HIS C 1 5 ? -28.614 -52.960 31.105 1.00 19.94 5 HIS C CA 1
ATOM 4227 C C . HIS C 1 5 ? -28.592 -53.097 32.633 1.00 19.04 5 HIS C C 1
ATOM 4228 O O . HIS C 1 5 ? -29.496 -52.614 33.311 1.00 19.02 5 HIS C O 1
ATOM 4235 N N . THR C 1 6 ? -27.545 -53.727 33.164 1.00 18.11 6 THR C N 1
ATOM 4236 C CA . THR C 1 6 ? -27.348 -53.810 34.612 1.00 17.42 6 THR C CA 1
ATOM 4237 C C . THR C 1 6 ? -27.017 -52.424 35.175 1.00 16.54 6 THR C C 1
ATOM 4238 O O . THR C 1 6 ? -27.560 -52.020 36.206 1.00 16.01 6 THR C O 1
ATOM 4242 N N . HIS C 1 7 ? -26.134 -51.701 34.487 1.00 15.83 7 HIS C N 1
ATOM 4243 C CA . HIS C 1 7 ? -25.812 -50.318 34.872 1.00 15.23 7 HIS C CA 1
ATOM 4244 C C . HIS C 1 7 ? -27.063 -49.440 34.900 1.00 15.32 7 HIS C C 1
ATOM 4245 O O . HIS C 1 7 ? -27.243 -48.632 35.809 1.00 14.97 7 HIS C O 1
ATOM 4252 N N . THR C 1 8 ? -27.930 -49.608 33.902 1.00 15.08 8 THR C N 1
ATOM 4253 C CA . THR C 1 8 ? -29.176 -48.838 33.830 1.00 15.33 8 THR C CA 1
ATOM 4254 C C . THR C 1 8 ? -30.098 -49.140 35.015 1.00 15.16 8 THR C C 1
ATOM 4255 O O . THR C 1 8 ? -30.672 -48.221 35.605 1.00 15.51 8 THR C O 1
ATOM 4259 N N . LEU C 1 9 ? -30.216 -50.416 35.379 1.00 15.61 9 LEU C N 1
ATOM 4260 C CA . LEU C 1 9 ? -31.064 -50.806 36.510 1.00 15.91 9 LEU C CA 1
ATOM 4261 C C . LEU C 1 9 ? -30.578 -50.179 37.817 1.00 15.57 9 LEU C C 1
ATOM 4262 O O . LEU C 1 9 ? -31.381 -49.673 38.607 1.00 14.87 9 LEU C O 1
ATOM 4267 N N . ILE C 1 10 ? -29.264 -50.211 38.036 1.00 15.06 10 ILE C N 1
ATOM 4268 C CA . ILE C 1 10 ? -28.687 -49.610 39.251 1.00 14.84 10 ILE C CA 1
ATOM 4269 C C . ILE C 1 10 ? -28.943 -48.094 39.248 1.00 14.83 10 ILE C C 1
ATOM 4270 O O . ILE C 1 10 ? -29.342 -47.526 40.270 1.00 14.81 10 ILE C O 1
ATOM 4275 N N . ALA C 1 11 ? -28.754 -47.456 38.090 1.00 14.98 11 ALA C N 1
ATOM 4276 C CA . ALA C 1 11 ? -29.012 -46.019 37.941 1.00 15.22 11 ALA C CA 1
ATOM 4277 C C . ALA C 1 11 ? -30.462 -45.649 38.277 1.00 15.68 11 ALA C C 1
ATOM 4278 O O . ALA C 1 11 ? -30.725 -44.658 38.965 1.00 15.33 11 ALA C O 1
ATOM 4280 N N . GLN C 1 12 ? -31.402 -46.455 37.786 1.00 15.79 12 GLN C N 1
ATOM 4281 C CA . GLN C 1 12 ? -32.824 -46.227 38.048 1.00 16.91 12 GLN C CA 1
ATOM 4282 C C . GLN C 1 12 ? -33.141 -46.319 39.542 1.00 16.16 12 GLN C C 1
ATOM 4283 O O . GLN C 1 12 ? -33.985 -45.585 40.063 1.00 16.14 12 GLN C O 1
ATOM 4289 N N . ARG C 1 13 ? -32.449 -47.215 40.232 1.00 16.01 13 ARG C N 1
ATOM 4290 C CA . ARG C 1 13 ? -32.653 -47.366 41.667 1.00 15.80 13 ARG C CA 1
ATOM 4291 C C . ARG C 1 13 ? -32.096 -46.183 42.446 1.00 15.49 13 ARG C C 1
ATOM 4292 O O . ARG C 1 13 ? -32.725 -45.708 43.389 1.00 14.76 13 ARG C O 1
ATOM 4300 N N . LEU C 1 14 ? -30.935 -45.685 42.018 1.00 14.96 14 LEU C N 1
ATOM 4301 C CA . LEU C 1 14 ? -30.375 -44.458 42.593 1.00 14.87 14 LEU C CA 1
ATOM 4302 C C . LEU C 1 14 ? -31.299 -43.274 42.350 1.00 15.03 14 LEU C C 1
ATOM 4303 O O . LEU C 1 14 ? -31.530 -42.452 43.243 1.00 15.02 14 LEU C O 1
ATOM 4308 N N . ASP C 1 15 ? -31.844 -43.199 41.137 1.00 15.33 15 ASP C N 1
ATOM 4309 C CA . ASP C 1 15 ? -32.719 -42.103 40.770 1.00 15.96 15 ASP C CA 1
ATOM 4310 C C . ASP C 1 15 ? -33.954 -42.055 41.663 1.00 16.06 15 ASP C C 1
ATOM 4311 O O . ASP C 1 15 ? -34.349 -40.986 42.121 1.00 15.86 15 ASP C O 1
ATOM 4316 N N . GLN C 1 16 ? -34.551 -43.221 41.901 1.00 16.51 16 GLN C N 1
ATOM 4317 C CA . GLN C 1 16 ? -35.705 -43.319 42.790 1.00 17.41 16 GLN C CA 1
ATOM 4318 C C . GLN C 1 16 ? -35.331 -42.997 44.232 1.00 17.11 16 GLN C C 1
ATOM 4319 O O . GLN C 1 16 ? -36.095 -42.332 44.934 1.00 17.01 16 GLN C O 1
ATOM 4325 N N . ALA C 1 17 ? -34.148 -43.440 44.659 1.00 16.43 17 ALA C N 1
ATOM 4326 C CA . ALA C 1 17 ? -33.652 -43.121 46.002 1.00 16.27 17 ALA C CA 1
ATOM 4327 C C . ALA C 1 17 ? -33.565 -41.609 46.203 1.00 16.14 17 ALA C C 1
ATOM 4328 O O . ALA C 1 17 ? -33.991 -41.092 47.235 1.00 16.13 17 ALA C O 1
ATOM 4330 N N . GLU C 1 18 ? -33.029 -40.904 45.209 1.00 16.13 18 GLU C N 1
ATOM 4331 C CA . GLU C 1 18 ? -32.937 -39.449 45.264 1.00 16.17 18 GLU C CA 1
ATOM 4332 C C . GLU C 1 18 ? -34.320 -38.788 45.291 1.00 16.97 18 GLU C C 1
ATOM 4333 O O . GLU C 1 18 ? -34.569 -37.891 46.092 1.00 16.77 18 GLU C O 1
ATOM 4339 N N . LYS C 1 19 ? -35.215 -39.249 44.422 1.00 17.46 19 LYS C N 1
ATOM 4340 C CA . LYS C 1 19 ? -36.551 -38.662 44.302 1.00 18.59 19 LYS C CA 1
ATOM 4341 C C . LYS C 1 19 ? -37.414 -38.873 45.546 1.00 18.84 19 LYS C C 1
ATOM 4342 O O . LYS C 1 19 ? -38.176 -37.985 45.929 1.00 19.25 19 LYS C O 1
ATOM 4348 N N . GLN C 1 20 ? -37.294 -40.048 46.162 1.00 19.60 20 GLN C N 1
ATOM 4349 C CA . GLN C 1 20 ? -38.090 -40.407 47.340 1.00 20.27 20 GLN C CA 1
ATOM 4350 C C . GLN C 1 20 ? -37.418 -39.975 48.640 1.00 20.40 20 GLN C C 1
ATOM 4351 O O . GLN C 1 20 ? -38.034 -40.017 49.713 1.00 20.12 20 GLN C O 1
ATOM 4357 N N . ARG C 1 21 ? -36.152 -39.571 48.538 1.00 20.42 21 ARG C N 1
ATOM 4358 C CA . ARG C 1 21 ? -35.333 -39.228 49.704 1.00 21.00 21 ARG C CA 1
ATOM 4359 C C . ARG C 1 21 ? -35.255 -40.433 50.652 1.00 21.12 21 ARG C C 1
ATOM 4360 O O . ARG C 1 21 ? -35.378 -40.298 51.877 1.00 21.25 21 ARG C O 1
ATOM 4368 N N . GLU C 1 22 ? -35.055 -41.611 50.061 1.00 21.35 22 GLU C N 1
ATOM 4369 C CA . GLU C 1 22 ? -35.016 -42.879 50.786 1.00 22.04 22 GLU C CA 1
ATOM 4370 C C . GLU C 1 22 ? -33.854 -43.715 50.266 1.00 21.39 22 GLU C C 1
ATOM 4371 O O . GLU C 1 22 ? -33.844 -44.119 49.102 1.00 21.22 22 GLU C O 1
ATOM 4377 N N . GLN C 1 23 ? -32.884 -43.983 51.136 1.00 20.60 23 GLN C N 1
ATOM 4378 C CA . GLN C 1 23 ? -31.658 -44.662 50.732 1.00 20.03 23 GLN C CA 1
ATOM 4379 C C . GLN C 1 23 ? -31.870 -46.125 50.346 1.00 19.58 23 GLN C C 1
ATOM 4380 O O . GLN C 1 23 ? -32.774 -46.791 50.862 1.00 19.71 23 GLN C O 1
ATOM 4386 N N . ILE C 1 24 ? -31.041 -46.605 49.421 1.00 18.86 24 ILE C N 1
ATOM 4387 C CA . ILE C 1 24 ? -31.011 -48.018 49.047 1.00 18.30 24 ILE C CA 1
ATOM 4388 C C . ILE C 1 24 ? -29.803 -48.708 49.681 1.00 18.04 24 ILE C C 1
ATOM 4389 O O . ILE C 1 24 ? -28.914 -48.044 50.210 1.00 18.03 24 ILE C O 1
ATOM 4394 N N . ARG C 1 25 ? -29.778 -50.039 49.638 1.00 17.81 25 ARG C N 1
ATOM 4395 C CA . ARG C 1 25 ? -28.640 -50.800 50.152 1.00 17.77 25 ARG C CA 1
ATOM 4396 C C . ARG C 1 25 ? -27.404 -50.450 49.325 1.00 17.45 25 ARG C C 1
ATOM 4397 O O . ARG C 1 25 ? -27.511 -50.196 48.123 1.00 16.74 25 ARG C O 1
ATOM 4405 N N . ALA C 1 26 ? -26.247 -50.412 49.981 1.00 17.02 26 ALA C N 1
ATOM 4406 C CA . ALA C 1 26 ? -24.973 -50.153 49.312 1.00 16.88 26 ALA C CA 1
ATOM 4407 C C . ALA C 1 26 ? -24.843 -51.010 48.057 1.00 16.89 26 ALA C C 1
ATOM 4408 O O . ALA C 1 26 ? -24.962 -52.237 48.104 1.00 16.73 26 ALA C O 1
ATOM 4410 N N . ILE C 1 27 ? -24.595 -50.346 46.932 1.00 17.03 27 ILE C N 1
ATOM 4411 C CA . ILE C 1 27 ? -24.475 -51.016 45.646 1.00 17.35 27 ILE C CA 1
ATOM 4412 C C . ILE C 1 27 ? -23.416 -52.128 45.666 1.00 17.44 27 ILE C C 1
ATOM 4413 O O . ILE C 1 27 ? -23.644 -53.215 45.135 1.00 17.90 27 ILE C O 1
ATOM 4418 N N . SER C 1 28 ? -22.281 -51.867 46.310 1.00 18.08 28 SER C N 1
ATOM 4419 C CA . SER C 1 28 ? -21.183 -52.835 46.363 1.00 18.52 28 SER C CA 1
ATOM 4420 C C . SER C 1 28 ? -21.509 -54.065 47.217 1.00 18.80 28 SER C C 1
ATOM 4421 O O . SER C 1 28 ? -20.819 -55.086 47.128 1.00 18.80 28 SER C O 1
ATOM 4424 N N . LEU C 1 29 ? -22.544 -53.959 48.049 1.00 18.84 29 LEU C N 1
ATOM 4425 C CA . LEU C 1 29 ? -23.033 -55.110 48.814 1.00 19.39 29 LEU C CA 1
ATOM 4426 C C . LEU C 1 29 ? -24.027 -55.940 48.002 1.00 19.54 29 LEU C C 1
ATOM 4427 O O . LEU C 1 29 ? -23.999 -57.169 48.051 1.00 19.83 29 LEU C O 1
ATOM 4432 N N . ASP C 1 30 ? -24.897 -55.268 47.253 1.00 19.59 30 ASP C N 1
ATOM 4433 C CA . ASP C 1 30 ? -25.834 -55.959 46.365 1.00 19.63 30 ASP C CA 1
ATOM 4434 C C . ASP C 1 30 ? -25.138 -56.534 45.132 1.00 19.90 30 ASP C C 1
ATOM 4435 O O . ASP C 1 30 ? -25.608 -57.510 44.539 1.00 20.13 30 ASP C O 1
ATOM 4440 N N . TYR C 1 31 ? -24.019 -55.916 44.761 1.00 19.85 31 TYR C N 1
ATOM 4441 C CA . TYR C 1 31 ? -23.228 -56.307 43.597 1.00 20.30 31 TYR C CA 1
ATOM 4442 C C . TYR C 1 31 ? -21.767 -56.467 44.011 1.00 20.78 31 TYR C C 1
ATOM 4443 O O . TYR C 1 31 ? -20.940 -55.594 43.725 1.00 20.75 31 TYR C O 1
ATOM 4452 N N . PRO C 1 32 ? -21.439 -57.583 44.690 1.00 21.01 32 PRO C N 1
ATOM 4453 C CA . PRO C 1 32 ? -20.094 -57.761 45.251 1.00 21.35 32 PRO C CA 1
ATOM 4454 C C . PRO C 1 32 ? -18.969 -57.845 44.213 1.00 21.51 32 PRO C C 1
ATOM 4455 O O . PRO C 1 32 ? -17.800 -57.668 44.570 1.00 21.95 32 PRO C O 1
ATOM 4459 N N . GLU C 1 33 ? -19.317 -58.091 42.950 1.00 21.20 33 GLU C N 1
ATOM 4460 C CA . GLU C 1 33 ? -18.323 -58.179 41.878 1.00 21.35 33 GLU C CA 1
ATOM 4461 C C . GLU C 1 33 ? -18.174 -56.882 41.075 1.00 20.48 33 GLU C C 1
ATOM 4462 O O . GLU C 1 33 ? -17.450 -56.846 40.074 1.00 20.36 33 GLU C O 1
ATOM 4468 N N . ILE C 1 34 ? -18.842 -55.819 41.521 1.00 19.83 34 ILE C N 1
ATOM 4469 C CA . ILE C 1 34 ? -18.775 -54.530 40.824 1.00 19.34 34 ILE C CA 1
ATOM 4470 C C . ILE C 1 34 ? -17.328 -54.023 40.745 1.00 19.18 34 ILE C C 1
ATOM 4471 O O . ILE C 1 34 ? -16.556 -54.180 41.694 1.00 19.43 34 ILE C O 1
ATOM 4476 N N . THR C 1 35 ? -16.966 -53.450 39.600 1.00 18.94 35 THR C N 1
ATOM 4477 C CA . THR C 1 35 ? -15.629 -52.885 39.404 1.00 18.83 35 THR C CA 1
ATOM 4478 C C . THR C 1 35 ? -15.713 -51.364 39.343 1.00 18.66 35 THR C C 1
ATOM 4479 O O . THR C 1 35 ? -16.802 -50.797 39.252 1.00 17.86 35 THR C O 1
ATOM 4483 N N . ILE C 1 36 ? -14.557 -50.705 39.369 1.00 18.60 36 ILE C N 1
ATOM 4484 C CA . ILE C 1 36 ? -14.525 -49.245 39.266 1.00 18.59 36 ILE C CA 1
ATOM 4485 C C . ILE C 1 36 ? -15.095 -48.776 37.922 1.00 18.21 36 ILE C C 1
ATOM 4486 O O . ILE C 1 36 ? -15.795 -47.759 37.846 1.00 17.50 36 ILE C O 1
ATOM 4491 N N . GLU C 1 37 ? -14.817 -49.549 36.875 1.00 18.02 37 GLU C N 1
ATOM 4492 C CA . GLU C 1 37 ? -15.366 -49.284 35.555 1.00 17.92 37 GLU C CA 1
ATOM 4493 C C . GLU C 1 37 ? -16.896 -49.373 35.566 1.00 17.19 37 GLU C C 1
ATOM 4494 O O . GLU C 1 37 ? -17.565 -48.549 34.944 1.00 16.40 37 GLU C O 1
ATOM 4500 N N . ASP C 1 38 ? -17.436 -50.368 36.273 1.00 16.48 38 ASP C N 1
ATOM 4501 C CA . ASP C 1 38 ? -18.890 -50.504 36.437 1.00 15.95 38 ASP C CA 1
ATOM 4502 C C . ASP C 1 38 ? -19.467 -49.294 37.163 1.00 15.34 38 ASP C C 1
ATOM 4503 O O . ASP C 1 38 ? -20.515 -48.781 36.785 1.00 14.80 38 ASP C O 1
ATOM 4508 N N . ALA C 1 39 ? -18.779 -48.857 38.219 1.00 14.62 39 ALA C N 1
ATOM 4509 C CA . ALA C 1 39 ? -19.240 -47.728 39.023 1.00 14.21 39 ALA C CA 1
ATOM 4510 C C . ALA C 1 39 ? -19.383 -46.460 38.177 1.00 13.80 39 ALA C C 1
ATOM 4511 O O . ALA C 1 39 ? -20.411 -45.777 38.235 1.00 14.25 39 ALA C O 1
ATOM 4513 N N . TYR C 1 40 ? -18.371 -46.157 37.367 1.00 13.28 40 TYR C N 1
ATOM 4514 C CA . TYR C 1 40 ? -18.464 -45.012 36.469 1.00 13.05 40 TYR C CA 1
ATOM 4515 C C . TYR C 1 40 ? -19.521 -45.214 35.385 1.00 13.03 40 TYR C C 1
ATOM 4516 O O . TYR C 1 40 ? -20.137 -44.251 34.948 1.00 13.03 40 TYR C O 1
ATOM 4525 N N . ALA C 1 41 ? -19.734 -46.464 34.975 1.00 13.14 41 ALA C N 1
ATOM 4526 C CA . ALA C 1 41 ? -20.782 -46.773 33.987 1.00 13.15 41 ALA C CA 1
ATOM 4527 C C . ALA C 1 41 ? -22.187 -46.538 34.552 1.00 13.13 41 ALA C C 1
ATOM 4528 O O . ALA C 1 41 ? -23.067 -46.020 33.853 1.00 13.54 41 ALA C O 1
ATOM 4530 N N . VAL C 1 42 ? -22.381 -46.897 35.820 1.00 12.90 42 VAL C N 1
ATOM 4531 C CA . VAL C 1 42 ? -23.622 -46.593 36.542 1.00 12.66 42 VAL C CA 1
ATOM 4532 C C . VAL C 1 42 ? -23.828 -45.073 36.626 1.00 12.65 42 VAL C C 1
ATOM 4533 O O . VAL C 1 42 ? -24.912 -44.572 36.326 1.00 12.34 42 VAL C O 1
ATOM 4537 N N . GLN C 1 43 ? -22.784 -44.345 37.026 1.00 12.15 43 GLN C N 1
ATOM 4538 C CA . GLN C 1 43 ? -22.849 -42.886 37.054 1.00 12.69 43 GLN C CA 1
ATOM 4539 C C . GLN C 1 43 ? -23.254 -42.305 35.694 1.00 12.78 43 GLN C C 1
ATOM 4540 O O . GLN C 1 43 ? -24.139 -41.449 35.614 1.00 12.91 43 GLN C O 1
ATOM 4546 N N . ARG C 1 44 ? -22.608 -42.774 34.631 1.00 13.45 44 ARG C N 1
ATOM 4547 C CA . ARG C 1 44 ? -22.901 -42.271 33.288 1.00 14.45 44 ARG C CA 1
ATOM 4548 C C . ARG C 1 44 ? -24.363 -42.500 32.902 1.00 14.47 44 ARG C C 1
ATOM 4549 O O . ARG C 1 44 ? -25.005 -41.615 32.320 1.00 14.32 44 ARG C O 1
ATOM 4557 N N . GLU C 1 45 ? -24.895 -43.671 33.251 1.00 14.43 45 GLU C N 1
ATOM 4558 C CA . GLU C 1 45 ? -26.301 -43.971 32.964 1.00 14.38 45 GLU C CA 1
ATOM 4559 C C . GLU C 1 45 ? -27.240 -43.087 33.760 1.00 13.98 45 GLU C C 1
ATOM 4560 O O . GLU C 1 45 ? -28.248 -42.614 33.233 1.00 13.76 45 GLU C O 1
ATOM 4566 N N . TRP C 1 46 ? -26.907 -42.841 35.025 1.00 13.64 46 TRP C N 1
ATOM 4567 C CA . TRP C 1 46 ? -27.776 -42.019 35.858 1.00 13.34 46 TRP C CA 1
ATOM 4568 C C . TRP C 1 46 ? -27.793 -40.580 35.363 1.00 13.37 46 TRP C C 1
ATOM 4569 O O . TRP C 1 46 ? -28.851 -39.969 35.243 1.00 13.55 46 TRP C O 1
ATOM 4580 N N . VAL C 1 47 ? -26.611 -40.042 35.071 1.00 13.31 47 VAL C N 1
ATOM 4581 C CA . VAL C 1 47 ? -26.507 -38.694 34.523 1.00 13.82 47 VAL C CA 1
ATOM 4582 C C . VAL C 1 47 ? -27.291 -38.596 33.205 1.00 14.19 47 VAL C C 1
ATOM 4583 O O . VAL C 1 47 ? -28.027 -37.632 32.992 1.00 14.31 47 VAL C O 1
ATOM 4587 N N . ARG C 1 48 ? -27.172 -39.622 32.364 1.00 14.93 48 ARG C N 1
ATOM 4588 C CA . ARG C 1 48 ? -27.911 -39.672 31.099 1.00 15.68 48 ARG C CA 1
ATOM 4589 C C . ARG C 1 48 ? -29.416 -39.577 31.344 1.00 15.80 48 ARG C C 1
ATOM 4590 O O . ARG C 1 48 ? -30.115 -38.803 30.678 1.00 15.67 48 ARG C O 1
ATOM 4598 N N . LEU C 1 49 ? -29.897 -40.357 32.310 1.00 15.73 49 LEU C N 1
ATOM 4599 C CA . LEU C 1 49 ? -31.310 -40.373 32.683 1.00 16.88 49 LEU C CA 1
ATOM 4600 C C . LEU C 1 49 ? -31.772 -39.011 33.176 1.00 16.56 49 LEU C C 1
ATOM 4601 O O . LEU C 1 49 ? -32.830 -38.524 32.782 1.00 16.71 49 LEU C O 1
ATOM 4606 N N . LYS C 1 50 ? -30.965 -38.390 34.033 1.00 16.29 50 LYS C N 1
ATOM 4607 C CA . LYS C 1 50 ? -31.336 -37.105 34.608 1.00 16.18 50 LYS C CA 1
ATOM 4608 C C . LYS C 1 50 ? -31.345 -35.994 33.562 1.00 16.26 50 LYS C C 1
ATOM 4609 O O . LYS C 1 50 ? -32.165 -35.076 33.635 1.00 16.46 50 LYS C O 1
ATOM 4615 N N . ILE C 1 51 ? -30.443 -36.086 32.588 1.00 16.48 51 ILE C N 1
ATOM 4616 C CA . ILE C 1 51 ? -30.401 -35.125 31.486 1.00 17.57 51 ILE C CA 1
ATOM 4617 C C . ILE C 1 51 ? -31.613 -35.309 30.564 1.00 18.40 51 ILE C C 1
ATOM 4618 O O . ILE C 1 51 ? -32.203 -34.325 30.102 1.00 18.71 51 ILE C O 1
ATOM 4623 N N . ALA C 1 52 ? -32.001 -36.562 30.333 1.00 19.38 52 ALA C N 1
ATOM 4624 C CA . ALA C 1 52 ? -33.202 -36.874 29.540 1.00 20.18 52 ALA C CA 1
ATOM 4625 C C . ALA C 1 52 ? -34.480 -36.314 30.171 1.00 20.89 52 ALA C C 1
ATOM 4626 O O . ALA C 1 52 ? -35.452 -36.016 29.467 1.00 21.36 52 ALA C O 1
ATOM 4628 N N . GLU C 1 53 ? -34.468 -36.166 31.493 1.00 21.26 53 GLU C N 1
ATOM 4629 C CA . GLU C 1 53 ? -35.593 -35.601 32.235 1.00 21.96 53 GLU C CA 1
ATOM 4630 C C . GLU C 1 53 ? -35.674 -34.078 32.167 1.00 21.62 53 GLU C C 1
ATOM 4631 O O . GLU C 1 53 ? -36.649 -33.486 32.641 1.00 22.17 53 GLU C O 1
ATOM 4637 N N . GLY C 1 54 ? -34.646 -33.451 31.598 1.00 21.16 54 GLY C N 1
ATOM 4638 C CA . GLY C 1 54 ? -34.638 -32.008 31.388 1.00 20.41 54 GLY C CA 1
ATOM 4639 C C . GLY C 1 54 ? -33.476 -31.249 32.009 1.00 20.00 54 GLY C C 1
ATOM 4640 O O . GLY C 1 54 ? -33.387 -30.031 31.867 1.00 20.34 54 GLY C O 1
ATOM 4641 N N . ARG C 1 55 ? -32.587 -31.953 32.700 1.00 19.41 55 ARG C N 1
ATOM 4642 C CA . ARG C 1 55 ? -31.425 -31.291 33.301 1.00 18.86 55 ARG C CA 1
ATOM 4643 C C . ARG C 1 55 ? -30.329 -31.072 32.264 1.00 18.22 55 ARG C C 1
ATOM 4644 O O . ARG C 1 55 ? -30.334 -31.696 31.204 1.00 17.99 55 ARG C O 1
ATOM 4652 N N . THR C 1 56 ? -29.400 -30.172 32.568 1.00 17.24 56 THR C N 1
ATOM 4653 C CA . THR C 1 56 ? -28.307 -29.848 31.657 1.00 17.07 56 THR C CA 1
ATOM 4654 C C . THR C 1 56 ? -26.976 -29.966 32.395 1.00 16.57 56 THR C C 1
ATOM 4655 O O . THR C 1 56 ? -26.873 -29.559 33.551 1.00 16.46 56 THR C O 1
ATOM 4659 N N . LEU C 1 57 ? -25.976 -30.537 31.725 1.00 15.74 57 LEU C N 1
ATOM 4660 C CA . LEU C 1 57 ? -24.631 -30.648 32.287 1.00 15.56 57 LEU C CA 1
ATOM 4661 C C . LEU C 1 57 ? -23.999 -29.263 32.375 1.00 15.40 57 LEU C C 1
ATOM 4662 O O . LEU C 1 57 ? -23.922 -28.542 31.377 1.00 15.47 57 LEU C O 1
ATOM 4667 N N . LYS C 1 58 ? -23.546 -28.890 33.570 1.00 14.88 58 LYS C N 1
ATOM 4668 C CA . LYS C 1 58 ? -22.946 -27.571 33.772 1.00 14.75 58 LYS C CA 1
ATOM 4669 C C . LYS C 1 58 ? -21.479 -27.646 34.188 1.00 14.43 58 LYS C C 1
ATOM 4670 O O . LYS C 1 58 ? -20.789 -26.623 34.268 1.00 14.42 58 LYS C O 1
ATOM 4676 N N . GLY C 1 59 ? -21.006 -28.860 34.446 1.00 14.04 59 GLY C N 1
ATOM 4677 C CA . GLY C 1 59 ? -19.622 -29.063 34.865 1.00 13.59 59 GLY C CA 1
ATOM 4678 C C . GLY C 1 59 ? -19.412 -30.377 35.583 1.00 13.43 59 GLY C C 1
ATOM 4679 O O . GLY C 1 59 ? -20.181 -31.321 35.413 1.00 12.77 59 GLY C O 1
ATOM 4680 N N . HIS C 1 60 ? -18.353 -30.428 36.388 1.00 13.15 60 HIS C N 1
ATOM 4681 C CA . HIS C 1 60 ? -17.941 -31.647 37.070 1.00 13.08 60 HIS C CA 1
ATOM 4682 C C . HIS C 1 60 ? -17.312 -31.296 38.400 1.00 12.81 60 HIS C C 1
ATOM 4683 O O . HIS C 1 60 ? -16.931 -30.155 38.627 1.00 12.83 60 HIS C O 1
ATOM 4690 N N . LYS C 1 61 ? -17.200 -32.294 39.269 1.00 12.79 61 LYS C N 1
ATOM 4691 C CA . LYS C 1 61 ? -16.441 -32.147 40.506 1.00 12.71 61 LYS C CA 1
ATOM 4692 C C . LYS C 1 61 ? -15.415 -33.258 40.637 1.00 12.62 61 LYS C C 1
ATOM 4693 O O . LYS C 1 61 ? -15.566 -34.333 40.057 1.00 12.77 61 LYS C O 1
ATOM 4699 N N . ILE C 1 62 ? -14.379 -32.990 41.421 1.00 12.60 62 ILE C N 1
ATOM 4700 C CA . ILE C 1 62 ? -13.401 -34.003 41.791 1.00 12.93 62 ILE C CA 1
ATOM 4701 C C . ILE C 1 62 ? -13.527 -34.188 43.304 1.00 12.99 62 ILE C C 1
ATOM 4702 O O . ILE C 1 62 ? -13.598 -33.210 44.045 1.00 12.93 62 ILE C O 1
ATOM 4707 N N . GLY C 1 63 ? -13.590 -35.437 43.750 1.00 13.32 63 GLY C N 1
ATOM 4708 C CA . GLY C 1 63 ? -13.701 -35.748 45.168 1.00 14.78 63 GLY C CA 1
ATOM 4709 C C . GLY C 1 63 ? -12.661 -36.762 45.609 1.00 15.72 63 GLY C C 1
ATOM 4710 O O . GLY C 1 63 ? -11.781 -37.140 44.834 1.00 15.41 63 GLY C O 1
ATOM 4711 N N . LEU C 1 64 ? -12.775 -37.204 46.860 1.00 17.45 64 LEU C N 1
ATOM 4712 C CA . LEU C 1 64 ? -11.817 -38.127 47.477 1.00 19.55 64 LEU C CA 1
ATOM 4713 C C . LEU C 1 64 ? -10.363 -37.672 47.308 1.00 20.54 64 LEU C C 1
ATOM 4714 O O . LEU C 1 64 ? -9.470 -38.478 47.031 1.00 21.08 64 LEU C O 1
ATOM 4719 N N . THR C 1 65 ? -10.137 -36.372 47.481 1.00 21.52 65 THR C N 1
ATOM 4720 C CA . THR C 1 65 ? -8.827 -35.773 47.236 1.00 23.26 65 THR C CA 1
ATOM 4721 C C . THR C 1 65 ? -7.805 -36.003 48.366 1.00 25.10 65 THR C C 1
ATOM 4722 O O . THR C 1 65 ? -6.604 -36.062 48.113 1.00 26.02 65 THR C O 1
ATOM 4726 N N . SER C 1 66 ? -8.274 -36.147 49.600 1.00 27.15 66 SER C N 1
ATOM 4727 C CA . SER C 1 66 ? -7.360 -36.404 50.721 1.00 29.22 66 SER C CA 1
ATOM 4728 C C . SER C 1 66 ? -6.758 -37.806 50.645 1.00 30.34 66 SER C C 1
ATOM 4729 O O . SER C 1 66 ? -7.482 -38.789 50.467 1.00 30.67 66 SER C O 1
ATOM 4732 N N . LYS C 1 67 ? -5.432 -37.888 50.764 1.00 31.78 67 LYS C N 1
ATOM 4733 C CA . LYS C 1 67 ? -4.724 -39.174 50.777 1.00 33.25 67 LYS C CA 1
ATOM 4734 C C . LYS C 1 67 ? -5.258 -40.097 51.866 1.00 33.85 67 LYS C C 1
ATOM 4735 O O . LYS C 1 67 ? -5.284 -41.313 51.690 1.00 34.17 67 LYS C O 1
ATOM 4741 N N . ALA C 1 68 ? -5.687 -39.504 52.980 1.00 34.78 68 ALA C N 1
ATOM 4742 C CA . ALA C 1 68 ? -6.329 -40.236 54.069 1.00 35.63 68 ALA C CA 1
ATOM 4743 C C . ALA C 1 68 ? -7.604 -40.961 53.619 1.00 36.24 68 ALA C C 1
ATOM 4744 O O . ALA C 1 68 ? -7.767 -42.152 53.896 1.00 36.31 68 ALA C O 1
ATOM 4746 N N . MET C 1 69 ? -8.500 -40.253 52.928 1.00 36.84 69 MET C N 1
ATOM 4747 C CA . MET C 1 69 ? -9.720 -40.891 52.416 1.00 37.71 69 MET C CA 1
ATOM 4748 C C . MET C 1 69 ? -9.446 -41.845 51.247 1.00 37.30 69 MET C C 1
ATOM 4749 O O . MET C 1 69 ? -10.156 -42.839 51.072 1.00 37.52 69 MET C O 1
ATOM 4754 N N . GLN C 1 70 ? -8.399 -41.552 50.476 1.00 36.97 70 GLN C N 1
ATOM 4755 C CA . GLN C 1 70 ? -7.938 -42.445 49.410 1.00 36.58 70 GLN C CA 1
ATOM 4756 C C . GLN C 1 70 ? -7.418 -43.779 49.954 1.00 36.57 70 GLN C C 1
ATOM 4757 O O . GLN C 1 70 ? -7.714 -44.839 49.394 1.00 36.57 70 GLN C O 1
ATOM 4763 N N . ALA C 1 71 ? -6.651 -43.713 51.042 1.00 36.54 71 ALA C N 1
ATOM 4764 C CA . ALA C 1 71 ? -6.039 -44.896 51.656 1.00 36.59 71 ALA C CA 1
ATOM 4765 C C . ALA C 1 71 ? -7.077 -45.904 52.137 1.00 36.69 71 ALA C C 1
ATOM 4766 O O . ALA C 1 71 ? -6.913 -47.109 51.936 1.00 36.68 71 ALA C O 1
ATOM 4768 N N . SER C 1 72 ? -8.144 -45.398 52.754 1.00 36.70 72 SER C N 1
ATOM 4769 C CA . SER C 1 72 ? -9.202 -46.236 53.325 1.00 36.79 72 SER C CA 1
ATOM 4770 C C . SER C 1 72 ? -10.172 -46.798 52.277 1.00 36.60 72 SER C C 1
ATOM 4771 O O . SER C 1 72 ? -10.974 -47.688 52.581 1.00 36.68 72 SER C O 1
ATOM 4774 N N . SER C 1 73 ? -10.093 -46.281 51.053 1.00 36.16 73 SER C N 1
ATOM 4775 C CA . SER C 1 73 ? -10.968 -46.720 49.966 1.00 35.80 73 SER C CA 1
ATOM 4776 C C . SER C 1 73 ? -10.283 -47.751 49.063 1.00 35.44 73 SER C C 1
ATOM 4777 O O . SER C 1 73 ? -9.081 -47.988 49.180 1.00 35.45 73 SER C O 1
ATOM 4780 N N . GLN C 1 74 ? -11.056 -48.349 48.159 1.00 34.81 74 GLN C N 1
ATOM 4781 C CA . GLN C 1 74 ? -10.559 -49.402 47.269 1.00 34.51 74 GLN C CA 1
ATOM 4782 C C . GLN C 1 74 ? -9.620 -48.874 46.177 1.00 33.81 74 GLN C C 1
ATOM 4783 O O . GLN C 1 74 ? -8.882 -49.650 45.560 1.00 34.20 74 GLN C O 1
ATOM 4789 N N . ILE C 1 75 ? -9.632 -47.559 45.953 1.00 32.73 75 ILE C N 1
ATOM 4790 C CA . ILE C 1 75 ? -8.810 -46.952 44.895 1.00 31.52 75 ILE C CA 1
ATOM 4791 C C . ILE C 1 75 ? -7.640 -46.109 45.422 1.00 30.46 75 ILE C C 1
ATOM 4792 O O . ILE C 1 75 ? -7.512 -45.890 46.630 1.00 30.75 75 ILE C O 1
ATOM 4797 N N . SER C 1 76 ? -6.800 -45.638 44.502 1.00 29.07 76 SER C N 1
ATOM 4798 C CA . SER C 1 76 ? -5.588 -44.892 44.842 1.00 27.56 76 SER C CA 1
ATOM 4799 C C . SER C 1 76 ? -5.465 -43.578 44.055 1.00 26.02 76 SER C C 1
ATOM 4800 O O . SER C 1 76 ? -4.363 -43.099 43.776 1.00 26.18 76 SER C O 1
ATOM 4803 N N . GLU C 1 77 ? -6.611 -43.004 43.703 1.00 23.73 77 GLU C N 1
ATOM 4804 C CA . GLU C 1 77 ? -6.684 -41.706 43.033 1.00 21.77 77 GLU C CA 1
ATOM 4805 C C . GLU C 1 77 ? -8.028 -41.047 43.401 1.00 19.94 77 GLU C C 1
ATOM 4806 O O . GLU C 1 77 ? -8.843 -41.672 44.080 1.00 19.57 77 GLU C O 1
ATOM 4812 N N . PRO C 1 78 ? -8.252 -39.780 42.994 1.00 18.34 78 PRO C N 1
ATOM 4813 C CA . PRO C 1 78 ? -9.547 -39.160 43.321 1.00 17.15 78 PRO C CA 1
ATOM 4814 C C . PRO C 1 78 ? -10.721 -39.802 42.578 1.00 16.35 78 PRO C C 1
ATOM 4815 O O . PRO C 1 78 ? -10.531 -40.761 41.820 1.00 15.59 78 PRO C O 1
ATOM 4819 N N . ASP C 1 79 ? -11.921 -39.283 42.814 1.00 15.07 79 ASP C N 1
ATOM 4820 C CA . ASP C 1 79 ? -13.062 -39.640 41.984 1.00 14.66 79 ASP C CA 1
ATOM 4821 C C . ASP C 1 79 ? -13.631 -38.402 41.302 1.00 14.07 79 ASP C C 1
ATOM 4822 O O . ASP C 1 79 ? -13.156 -37.277 41.520 1.00 13.50 79 ASP C O 1
ATOM 4827 N N . TYR C 1 80 ? -14.641 -38.607 40.465 1.00 13.64 80 TYR C N 1
ATOM 4828 C CA . TYR C 1 80 ? -15.327 -37.485 39.843 1.00 13.48 80 TYR C CA 1
ATOM 4829 C C . TYR C 1 80 ? -16.809 -37.763 39.639 1.00 13.00 80 TYR C C 1
ATOM 4830 O O . TYR C 1 80 ? -17.241 -38.915 39.659 1.00 12.81 80 TYR C O 1
ATOM 4839 N N . GLY C 1 81 ? -17.567 -36.689 39.457 1.00 12.73 81 GLY C N 1
ATOM 4840 C CA . GLY C 1 81 ? -18.999 -36.751 39.183 1.00 12.55 81 GLY C CA 1
ATOM 4841 C C . GLY C 1 81 ? -19.437 -35.562 38.353 1.00 12.69 81 GLY C C 1
ATOM 4842 O O . GLY C 1 81 ? -18.675 -34.608 38.171 1.00 12.97 81 GLY C O 1
ATOM 4843 N N . ALA C 1 82 ? -20.670 -35.617 37.852 1.00 12.27 82 ALA C N 1
ATOM 4844 C CA . ALA C 1 82 ? -21.197 -34.593 36.954 1.00 12.17 82 ALA C CA 1
ATOM 4845 C C . ALA C 1 82 ? -22.086 -33.592 37.694 1.00 12.15 82 ALA C C 1
ATOM 4846 O O . ALA C 1 82 ? -22.947 -33.982 38.487 1.00 12.48 82 ALA C O 1
ATOM 4848 N N . LEU C 1 83 ? -21.870 -32.304 37.428 1.00 11.89 83 LEU C N 1
ATOM 4849 C CA . LEU C 1 83 ? -22.703 -31.247 37.998 1.00 12.06 83 LEU C CA 1
ATOM 4850 C C . LEU C 1 83 ? -23.797 -30.838 37.014 1.00 12.35 83 LEU C C 1
ATOM 4851 O O . LEU C 1 83 ? -23.511 -30.492 35.868 1.00 12.70 83 LEU C O 1
ATOM 4856 N N . LEU C 1 84 ? -25.039 -30.882 37.481 1.00 12.93 84 LEU C N 1
ATOM 4857 C CA . LEU C 1 84 ? -26.210 -30.555 36.662 1.00 13.38 84 LEU C CA 1
ATOM 4858 C C . LEU C 1 84 ? -26.812 -29.212 37.080 1.00 13.88 84 LEU C C 1
ATOM 4859 O O . LEU C 1 84 ? -26.642 -28.778 38.221 1.00 13.76 84 LEU C O 1
ATOM 4864 N N . ASP C 1 85 ? -27.520 -28.554 36.161 1.00 14.55 85 ASP C N 1
ATOM 4865 C CA . ASP C 1 85 ? -28.013 -27.202 36.422 1.00 15.14 85 ASP 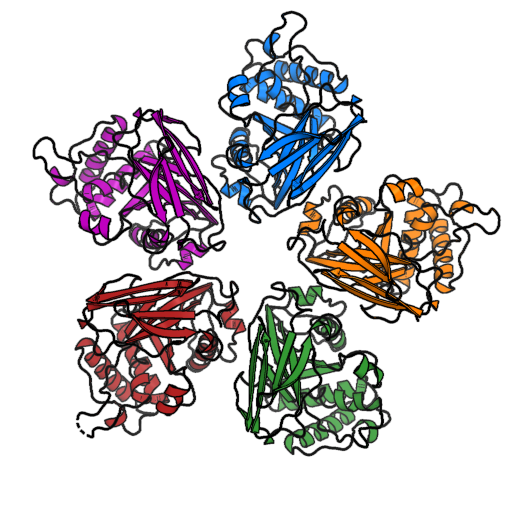C CA 1
ATOM 4866 C C . ASP C 1 85 ? -28.869 -27.044 37.679 1.00 15.13 85 ASP C C 1
ATOM 4867 O O . ASP C 1 85 ? -28.767 -26.024 38.370 1.00 15.86 85 ASP C O 1
ATOM 4872 N N . ASP C 1 86 ? -29.688 -28.052 37.984 1.00 14.64 86 ASP C N 1
ATOM 4873 C CA . ASP C 1 86 ? -30.580 -27.992 39.148 1.00 15.13 86 ASP C CA 1
ATOM 4874 C C . ASP C 1 86 ? -29.872 -28.179 40.497 1.00 14.91 86 ASP C C 1
ATOM 4875 O O . ASP C 1 86 ? -30.503 -28.100 41.553 1.00 14.64 86 ASP C O 1
ATOM 4880 N N . MET C 1 87 ? -28.559 -28.397 40.450 1.00 14.52 87 MET C N 1
ATOM 4881 C CA . MET C 1 87 ? -27.752 -28.521 41.664 1.00 14.33 87 MET C CA 1
ATOM 4882 C C . MET C 1 87 ? -27.288 -27.164 42.184 1.00 14.40 87 MET C C 1
ATOM 4883 O O . MET C 1 87 ? -26.847 -27.060 43.323 1.00 13.82 87 MET C O 1
ATOM 4888 N N . PHE C 1 88 ? -27.393 -26.128 41.356 1.00 14.38 88 PHE C N 1
ATOM 4889 C CA . PHE C 1 88 ? -26.800 -24.837 41.691 1.00 15.16 88 PHE C CA 1
ATOM 4890 C C . PHE C 1 88 ? -27.753 -23.928 42.448 1.00 15.72 88 PHE C C 1
ATOM 4891 O O . PHE C 1 88 ? -28.892 -23.703 42.030 1.00 15.96 88 PHE C O 1
ATOM 4899 N N . PHE C 1 89 ? -27.264 -23.400 43.563 1.00 16.72 89 PHE C N 1
ATOM 4900 C CA . PHE C 1 89 ? -28.040 -22.485 44.380 1.00 18.04 89 PHE C CA 1
ATOM 4901 C C . PHE C 1 89 ? -27.307 -21.164 44.473 1.00 19.17 89 PHE C C 1
ATOM 4902 O O . PHE C 1 89 ? -26.071 -21.128 44.454 1.00 19.20 89 PHE C O 1
ATOM 4910 N N . HIS C 1 90 ? -28.071 -20.079 44.557 1.00 20.68 90 HIS C N 1
ATOM 4911 C CA . HIS C 1 90 ? -27.488 -18.745 44.640 1.00 21.80 90 HIS C CA 1
ATOM 4912 C C . HIS C 1 90 ? -26.850 -18.494 46.006 1.00 21.79 90 HIS C C 1
ATOM 4913 O O . HIS C 1 90 ? -27.366 -18.907 47.045 1.00 21.52 90 HIS C O 1
ATOM 4920 N N . ASP C 1 91 ? -25.704 -17.830 45.979 1.00 21.59 91 ASP C N 1
ATOM 4921 C CA . ASP C 1 91 ? -25.095 -17.253 47.168 1.00 21.55 91 ASP C CA 1
ATOM 4922 C C . ASP C 1 91 ? -26.164 -16.485 47.972 1.00 21.34 91 ASP C C 1
ATOM 4923 O O . ASP C 1 91 ? -26.864 -15.631 47.423 1.00 21.08 91 ASP C O 1
ATOM 4928 N N . GLY C 1 92 ? -26.302 -16.820 49.254 1.00 21.26 92 GLY C N 1
ATOM 4929 C CA . GLY C 1 92 ? -27.310 -16.211 50.131 1.00 21.81 92 GLY C CA 1
ATOM 4930 C C . GLY C 1 92 ? -28.687 -16.863 50.079 1.00 22.14 92 GLY C C 1
ATOM 4931 O O . GLY C 1 92 ? -29.620 -16.404 50.752 1.00 22.71 92 GLY C O 1
ATOM 4932 N N . SER C 1 93 ? -28.814 -17.933 49.293 1.00 22.17 93 SER C N 1
ATOM 4933 C CA . SER C 1 93 ? -30.098 -18.624 49.084 1.00 22.68 93 SER C CA 1
ATOM 4934 C C . SER C 1 93 ? -30.593 -19.391 50.289 1.00 22.16 93 SER C C 1
ATOM 4935 O O . SER C 1 93 ? -29.805 -19.839 51.122 1.00 21.62 93 SER C O 1
ATOM 4938 N N . ASP C 1 94 ? -31.913 -19.548 50.351 1.00 22.05 94 ASP C N 1
ATOM 4939 C CA . ASP C 1 94 ? -32.548 -20.540 51.199 1.00 22.52 94 ASP C CA 1
ATOM 4940 C C . ASP C 1 94 ? -32.545 -21.875 50.457 1.00 22.42 94 ASP C C 1
ATOM 4941 O O . ASP C 1 94 ? -33.062 -21.969 49.338 1.00 22.75 94 ASP C O 1
ATOM 4946 N N . ILE C 1 95 ? -31.959 -22.892 51.080 1.00 22.02 95 ILE C N 1
ATOM 4947 C CA . ILE C 1 95 ? -31.860 -24.232 50.498 1.00 22.06 95 ILE C CA 1
ATOM 4948 C C . ILE C 1 95 ? -32.917 -25.129 51.137 1.00 21.95 95 ILE C C 1
ATOM 4949 O O . ILE C 1 95 ? -32.980 -25.220 52.361 1.00 21.78 95 ILE C O 1
ATOM 4954 N N . PRO C 1 96 ? -33.750 -25.794 50.314 1.00 22.06 96 PRO C N 1
ATOM 4955 C CA . PRO C 1 96 ? -34.766 -26.692 50.866 1.00 22.32 96 PRO C CA 1
ATOM 4956 C C . PRO C 1 96 ? -34.173 -28.000 51.394 1.00 22.12 96 PRO C C 1
ATOM 4957 O O . PRO C 1 96 ? -33.773 -28.874 50.618 1.00 21.89 96 PRO C O 1
ATOM 4961 N N . THR C 1 97 ? -34.127 -28.121 52.718 1.00 21.99 97 THR C N 1
ATOM 4962 C CA . THR C 1 97 ? -33.550 -29.285 53.382 1.00 22.44 97 THR C CA 1
ATOM 4963 C C . THR C 1 97 ? -34.258 -30.578 52.963 1.00 22.41 97 THR C C 1
ATOM 4964 O O . THR C 1 97 ? -33.620 -31.624 52.811 1.00 21.91 97 THR C O 1
ATOM 4968 N N . ASP C 1 98 ? -35.571 -30.474 52.748 1.00 22.64 98 ASP C N 1
ATOM 4969 C CA . ASP C 1 98 ? -36.439 -31.614 52.416 1.00 23.25 98 ASP C CA 1
ATOM 4970 C C . ASP C 1 98 ? -36.092 -32.339 51.118 1.00 22.72 98 ASP C C 1
ATOM 4971 O O . ASP C 1 98 ? -36.517 -33.477 50.898 1.00 22.92 98 ASP C O 1
ATOM 4976 N N . ARG C 1 99 ? -35.326 -31.672 50.263 1.00 21.97 99 ARG C N 1
ATOM 4977 C CA . ARG C 1 99 ? -34.914 -32.238 48.989 1.00 21.32 99 ARG C CA 1
ATOM 4978 C C . ARG C 1 99 ? -33.771 -33.249 49.143 1.00 20.29 99 ARG C C 1
ATOM 4979 O O . ARG C 1 99 ? -33.507 -34.038 48.234 1.00 20.15 99 ARG C O 1
ATOM 4987 N N . PHE C 1 100 ? -33.104 -33.217 50.298 1.00 18.79 100 PHE C N 1
ATOM 4988 C CA . PHE C 1 100 ? -31.909 -34.023 50.536 1.00 17.95 100 PHE C CA 1
ATOM 4989 C C . PHE C 1 100 ? -32.110 -35.034 51.661 1.00 17.79 100 PHE C C 1
ATOM 4990 O O . PHE C 1 100 ? -33.116 -34.985 52.380 1.00 18.35 100 PHE C O 1
ATOM 4998 N N . ILE C 1 101 ? -31.151 -35.945 51.808 1.00 17.19 101 ILE C N 1
ATOM 4999 C CA . ILE C 1 101 ? -31.267 -37.050 52.757 1.00 16.71 101 ILE C CA 1
ATOM 5000 C C . ILE C 1 101 ? -30.347 -36.816 53.961 1.00 16.60 101 ILE C C 1
ATOM 5001 O O . ILE C 1 101 ? -30.817 -36.628 55.091 1.00 16.74 101 ILE C O 1
ATOM 5006 N N . VAL C 1 102 ? -29.042 -36.827 53.706 1.00 15.91 102 VAL C N 1
ATOM 5007 C CA . VAL C 1 102 ? -28.035 -36.541 54.729 1.00 15.85 102 VAL C CA 1
ATOM 5008 C C . VAL C 1 102 ? -27.041 -35.492 54.193 1.00 15.29 102 VAL C C 1
ATOM 5009 O O . VAL C 1 102 ? -25.853 -35.786 54.021 1.00 15.31 102 VAL C O 1
ATOM 5013 N N . PRO C 1 103 ? -27.533 -34.266 53.926 1.00 15.20 103 PRO C N 1
ATOM 5014 C CA . PRO C 1 103 ? -26.695 -33.272 53.244 1.00 14.76 103 PRO C CA 1
ATOM 5015 C C . PRO C 1 103 ? -25.551 -32.780 54.125 1.00 14.67 103 PRO C C 1
ATOM 5016 O O . PRO C 1 103 ? -25.734 -32.595 55.331 1.00 14.16 103 PRO C O 1
ATOM 5020 N N . ARG C 1 104 ? -24.384 -32.567 53.514 1.00 14.13 104 ARG C N 1
ATOM 5021 C CA . ARG C 1 104 ? -23.220 -32.003 54.207 1.00 14.06 104 ARG C CA 1
ATOM 5022 C C . ARG C 1 104 ? -22.550 -30.964 53.318 1.00 14.08 104 ARG C C 1
ATOM 5023 O O . ARG C 1 104 ? -22.585 -31.087 52.091 1.00 14.20 104 ARG C O 1
ATOM 5031 N N . ILE C 1 105 ? -21.944 -29.954 53.943 1.00 13.91 105 ILE C N 1
ATOM 5032 C CA . ILE C 1 105 ? -21.316 -28.828 53.234 1.00 14.19 105 ILE C CA 1
ATOM 5033 C C . ILE C 1 105 ? -19.789 -28.969 53.195 1.00 14.02 105 ILE C C 1
ATOM 5034 O O . ILE C 1 105 ? -19.168 -29.249 54.216 1.00 14.23 105 ILE C O 1
ATOM 5039 N N . GLU C 1 106 ? -19.212 -28.777 52.007 1.00 13.83 106 GLU C N 1
ATOM 5040 C CA . GLU C 1 106 ? -17.754 -28.797 51.780 1.00 13.69 106 GLU C CA 1
ATOM 5041 C C . GLU C 1 106 ? -17.271 -27.444 51.268 1.00 13.18 106 GLU C C 1
ATOM 5042 O O . GLU C 1 106 ? -18.037 -26.704 50.653 1.00 13.07 106 GLU C O 1
ATOM 5048 N N . VAL C 1 107 ? -15.986 -27.145 51.483 1.00 12.34 107 VAL C N 1
ATOM 5049 C CA . VAL C 1 107 ? -15.415 -25.844 51.099 1.00 11.82 107 VAL C CA 1
ATOM 5050 C C . VAL C 1 107 ? -14.411 -26.043 49.976 1.00 11.89 107 VAL C C 1
ATOM 5051 O O . VAL C 1 107 ? -13.424 -26.744 50.153 1.00 11.50 107 VAL C O 1
ATOM 5055 N N . GLU C 1 108 ? -14.664 -25.415 48.832 1.00 11.56 108 GLU C N 1
ATOM 5056 C CA . GLU C 1 108 ? -13.855 -25.670 47.641 1.00 11.95 108 GLU C CA 1
ATOM 5057 C C . GLU C 1 108 ? -13.530 -24.412 46.850 1.00 12.10 108 GLU C C 1
ATOM 5058 O O . GLU C 1 108 ? -13.969 -23.304 47.181 1.00 11.87 108 GLU C O 1
ATOM 5064 N N . LEU C 1 109 ? -12.743 -24.608 45.795 1.00 12.31 109 LEU C N 1
ATOM 5065 C CA . LEU C 1 109 ? -12.567 -23.617 44.748 1.00 13.02 109 LEU C CA 1
ATOM 5066 C C . LEU C 1 109 ? -13.110 -24.193 43.445 1.00 12.99 109 LEU C C 1
ATOM 5067 O O . LEU C 1 109 ? -12.957 -25.390 43.176 1.00 14.03 109 LEU C O 1
ATOM 5072 N N . ALA C 1 110 ? -13.731 -23.336 42.640 1.00 12.63 110 ALA C N 1
ATOM 5073 C CA . ALA C 1 110 ? -14.268 -23.727 41.338 1.00 12.46 110 ALA C CA 1
ATOM 5074 C C . ALA C 1 110 ? -13.496 -23.041 40.224 1.00 12.41 110 ALA C C 1
ATOM 5075 O O . ALA C 1 110 ? -13.053 -21.896 40.372 1.00 11.90 110 ALA C O 1
ATOM 5077 N N . PHE C 1 111 ? -13.353 -23.757 39.111 1.00 11.85 111 PHE C N 1
ATOM 5078 C CA . PHE C 1 111 ? -12.662 -23.269 37.924 1.00 11.83 111 PHE C CA 1
ATOM 5079 C C . PHE C 1 111 ? -13.654 -23.158 36.781 1.00 12.04 111 PHE C C 1
ATOM 5080 O O . PHE C 1 111 ? -14.240 -24.157 36.356 1.00 12.27 111 PHE C O 1
ATOM 5088 N N . VAL C 1 112 ? -13.837 -21.930 36.308 1.00 12.51 112 VAL C N 1
ATOM 5089 C CA . VAL C 1 112 ? -14.784 -21.629 35.235 1.00 12.79 112 VAL C CA 1
ATOM 5090 C C . VAL C 1 112 ? -13.983 -21.576 33.945 1.00 13.30 112 VAL C C 1
ATOM 5091 O O . VAL C 1 112 ? -13.111 -20.725 33.789 1.00 13.13 112 VAL C O 1
ATOM 5095 N N . LEU C 1 113 ? -14.270 -22.495 33.027 1.00 13.60 113 LEU C N 1
ATOM 5096 C CA . LEU C 1 113 ? -13.441 -22.649 31.827 1.00 14.18 113 LEU C CA 1
ATOM 5097 C C . LEU C 1 113 ? -13.816 -21.684 30.702 1.00 14.75 113 LEU C C 1
ATOM 5098 O O . LEU C 1 113 ? -14.995 -21.533 30.375 1.00 14.53 113 LEU C O 1
ATOM 5103 N N . ALA C 1 114 ? -12.799 -21.040 30.128 1.00 15.28 114 ALA C N 1
ATOM 5104 C CA . ALA C 1 114 ? -12.950 -20.223 28.915 1.00 16.43 114 ALA C CA 1
ATOM 5105 C C . ALA C 1 114 ? -12.740 -21.064 27.652 1.00 17.37 114 ALA C C 1
ATOM 5106 O O . ALA C 1 114 ? -13.298 -20.760 26.586 1.00 18.10 114 ALA C O 1
ATOM 5108 N N . LYS C 1 115 ? -11.918 -22.104 27.783 1.00 17.70 115 LYS C N 1
ATOM 5109 C CA . LYS C 1 115 ? -11.538 -22.982 26.676 1.00 18.94 115 LYS C CA 1
ATOM 5110 C C . LYS C 1 115 ? -11.732 -24.436 27.094 1.00 18.32 115 LYS C C 1
ATOM 5111 O O . LYS C 1 115 ? -11.656 -24.748 28.283 1.00 18.17 115 LYS C O 1
ATOM 5117 N N . PRO C 1 116 ? -11.960 -25.343 26.123 1.00 18.36 116 PRO C N 1
ATOM 5118 C CA . PRO C 1 116 ? -12.065 -26.753 26.495 1.00 18.14 116 PRO C CA 1
ATOM 5119 C C . PRO C 1 116 ? -10.741 -27.365 26.960 1.00 18.21 116 PRO C C 1
ATOM 5120 O O . PRO C 1 116 ? -9.662 -26.880 26.604 1.00 18.33 116 PRO C O 1
ATOM 5124 N N . LEU C 1 117 ? -10.846 -28.413 27.767 1.00 18.43 117 LEU C N 1
ATOM 5125 C CA . LEU C 1 117 ? -9.699 -29.210 28.182 1.00 18.75 117 LEU C CA 1
ATOM 5126 C C . LEU C 1 117 ? -9.935 -30.660 27.808 1.00 19.43 117 LEU C C 1
ATOM 5127 O O . LEU C 1 117 ? -10.927 -31.265 28.223 1.00 19.06 117 LEU C O 1
ATOM 5132 N N . ARG C 1 118 ? -9.017 -31.210 27.020 1.00 20.06 118 ARG C N 1
ATOM 5133 C CA . ARG C 1 118 ? -9.132 -32.584 26.554 1.00 21.39 118 ARG C CA 1
ATOM 5134 C C . ARG C 1 118 ? -7.866 -33.383 26.826 1.00 21.46 118 ARG C C 1
ATOM 5135 O O . ARG C 1 118 ? -6.750 -32.888 26.635 1.00 22.32 118 ARG C O 1
ATOM 5143 N N . GLY C 1 119 ? -8.051 -34.619 27.276 1.00 21.48 119 GLY C N 1
ATOM 5144 C CA . GLY C 1 119 ? -6.955 -35.562 27.421 1.00 21.61 119 GLY C CA 1
ATOM 5145 C C . GLY C 1 119 ? -6.606 -36.194 26.078 1.00 22.08 119 GLY C C 1
ATOM 5146 O O . GLY C 1 119 ? -7.211 -35.858 25.061 1.00 22.08 119 GLY C O 1
ATOM 5147 N N . PRO C 1 120 ? -5.605 -37.087 26.060 1.00 22.56 120 PRO C N 1
ATOM 5148 C CA . PRO C 1 120 ? -4.749 -37.375 27.194 1.00 22.93 120 PRO C CA 1
ATOM 5149 C C . PRO C 1 120 ? -3.701 -36.263 27.308 1.00 23.21 120 PRO C C 1
ATOM 5150 O O . PRO C 1 120 ? -3.711 -35.317 26.507 1.00 24.16 120 PRO C O 1
ATOM 5154 N N . ASN C 1 121 ? -2.816 -36.368 28.290 1.00 23.15 121 ASN C N 1
ATOM 5155 C CA . ASN C 1 121 ? -1.713 -35.413 28.435 1.00 22.57 121 ASN C CA 1
ATOM 5156 C C . ASN C 1 121 ? -2.140 -33.992 28.832 1.00 21.54 121 ASN C C 1
ATOM 5157 O O . ASN C 1 121 ? -1.401 -33.031 28.604 1.00 21.50 121 ASN C O 1
ATOM 5162 N N . CYS C 1 122 ? -3.332 -33.851 29.411 1.00 19.98 122 CYS C N 1
ATOM 5163 C CA . CYS C 1 122 ? -3.718 -32.565 29.992 1.00 19.00 122 CYS C CA 1
ATOM 5164 C C . CYS C 1 122 ? -2.883 -32.310 31.245 1.00 18.09 122 CYS C C 1
ATOM 5165 O O . CYS C 1 122 ? -2.653 -33.219 32.046 1.00 17.99 122 CYS C O 1
ATOM 5168 N N . THR C 1 123 ? -2.429 -31.068 31.407 1.00 17.21 123 THR C N 1
ATOM 5169 C CA . THR C 1 123 ? -1.568 -30.708 32.531 1.00 16.16 123 THR C CA 1
ATOM 5170 C C . THR C 1 123 ? -2.153 -29.555 33.327 1.00 15.54 123 THR C C 1
ATOM 5171 O O . THR C 1 123 ? -3.087 -28.894 32.876 1.00 15.28 123 THR C O 1
ATOM 5175 N N . LEU C 1 124 ? -1.578 -29.315 34.505 1.00 15.44 124 LEU C N 1
ATOM 5176 C CA . LEU C 1 124 ? -1.889 -28.133 35.313 1.00 15.45 124 LEU C CA 1
ATOM 5177 C C . LEU C 1 124 ? -1.775 -26.844 34.486 1.00 14.90 124 LEU C C 1
ATOM 5178 O O . LEU C 1 124 ? -2.569 -25.910 34.631 1.00 14.48 124 LEU C O 1
ATOM 5183 N N . PHE C 1 125 ? -0.778 -26.816 33.611 1.00 14.61 125 PHE C N 1
ATOM 5184 C CA . PHE C 1 125 ? -0.478 -25.651 32.789 1.00 14.39 125 PHE C CA 1
ATOM 5185 C C . PHE C 1 125 ? -1.573 -25.422 31.758 1.00 14.35 125 PHE C C 1
ATOM 5186 O O . PHE C 1 125 ? -1.974 -24.286 31.533 1.00 14.64 125 PHE C O 1
ATOM 5194 N N . ASP C 1 126 ? -2.100 -26.506 31.189 1.00 14.67 126 ASP C N 1
ATOM 5195 C CA . ASP C 1 126 ? -3.279 -26.423 30.320 1.00 15.02 126 ASP C CA 1
ATOM 5196 C C . ASP C 1 126 ? -4.478 -25.872 31.083 1.00 14.52 126 ASP C C 1
ATOM 5197 O O . ASP C 1 126 ? -5.241 -25.071 30.541 1.00 14.47 126 ASP C O 1
ATOM 5202 N N . VAL C 1 127 ? -4.638 -26.298 32.338 1.00 14.49 127 VAL C N 1
ATOM 5203 C CA . VAL C 1 127 ? -5.747 -25.815 33.172 1.00 14.03 127 VAL C CA 1
ATOM 5204 C C . VAL C 1 127 ? -5.655 -24.301 33.373 1.00 14.35 127 VAL C C 1
ATOM 5205 O O . VAL C 1 127 ? -6.642 -23.584 33.202 1.00 14.12 127 VAL C O 1
ATOM 5209 N N . TYR C 1 128 ? -4.465 -23.815 33.719 1.00 14.48 128 TYR C N 1
ATOM 5210 C CA . TYR C 1 128 ? -4.249 -22.375 33.878 1.00 14.76 128 TYR C CA 1
ATOM 5211 C C . TYR C 1 128 ? -4.573 -21.601 32.600 1.00 15.09 128 TYR C C 1
ATOM 5212 O O . TYR C 1 128 ? -5.199 -20.549 32.652 1.00 15.63 128 TYR C O 1
ATOM 5221 N N . ASN C 1 129 ? -4.158 -22.133 31.458 1.00 15.35 129 ASN C N 1
ATOM 5222 C CA . ASN C 1 129 ? -4.440 -21.488 30.176 1.00 15.91 129 ASN C CA 1
ATOM 5223 C C . ASN C 1 129 ? -5.924 -21.448 29.829 1.00 15.96 129 ASN C C 1
ATOM 5224 O O . ASN C 1 129 ? -6.389 -20.487 29.208 1.00 16.33 129 ASN C O 1
ATOM 5229 N N . ALA C 1 130 ? -6.659 -22.481 30.251 1.00 15.72 130 ALA C N 1
ATOM 5230 C CA . ALA C 1 130 ? -8.072 -22.654 29.888 1.00 15.76 130 ALA C CA 1
ATOM 5231 C C . ALA C 1 130 ? -9.054 -22.030 30.880 1.00 15.70 130 ALA C C 1
ATOM 5232 O O . ALA C 1 130 ? -10.234 -21.859 30.559 1.00 16.16 130 ALA C O 1
ATOM 5234 N N . THR C 1 131 ? -8.570 -21.703 32.078 1.00 15.31 131 THR C N 1
ATOM 5235 C CA . THR C 1 131 ? -9.431 -21.166 33.133 1.00 15.37 131 THR C CA 1
ATOM 5236 C C . THR C 1 131 ? -9.670 -19.669 32.959 1.00 15.43 131 THR C C 1
ATOM 5237 O O . THR C 1 131 ? -8.722 -18.872 32.915 1.00 16.34 131 THR C O 1
ATOM 5241 N N . ASP C 1 132 ? -10.943 -19.298 32.860 1.00 15.46 132 ASP C N 1
ATOM 5242 C CA . ASP C 1 132 ? -11.343 -17.900 32.792 1.00 15.79 132 ASP C CA 1
ATOM 5243 C C . ASP C 1 132 ? -11.283 -17.268 34.177 1.00 15.24 132 ASP C C 1
ATOM 5244 O O . ASP C 1 132 ? -10.675 -16.211 34.365 1.00 15.11 132 ASP C O 1
ATOM 5249 N N . TYR C 1 133 ? -11.919 -17.927 35.143 1.00 14.45 133 TYR C N 1
ATOM 5250 C CA . TYR C 1 133 ? -11.991 -17.431 36.516 1.00 14.11 133 TYR C CA 1
ATOM 5251 C C . TYR C 1 133 ? -11.916 -18.558 37.524 1.00 13.58 133 TYR C C 1
ATOM 5252 O O . TYR C 1 133 ? -12.398 -19.661 37.267 1.00 13.28 133 TYR C O 1
ATOM 5261 N N . VAL C 1 134 ? -11.285 -18.269 38.658 1.00 12.32 134 VAL C N 1
ATOM 5262 C CA . VAL C 1 134 ? -11.372 -19.111 39.840 1.00 12.13 134 VAL C CA 1
ATOM 5263 C C . VAL C 1 134 ? -12.319 -18.389 40.784 1.00 12.03 134 VAL C C 1
ATOM 5264 O O . VAL C 1 134 ? -12.242 -17.163 40.933 1.00 12.23 134 VAL C O 1
ATOM 5268 N N . ILE C 1 135 ? -13.215 -19.143 41.410 1.00 11.62 135 ILE C N 1
ATOM 5269 C CA . ILE C 1 135 ? -14.179 -18.559 42.344 1.00 12.09 135 ILE C CA 1
ATOM 5270 C C . ILE C 1 135 ? -14.423 -19.525 43.498 1.00 11.37 135 ILE C C 1
ATOM 5271 O O . ILE C 1 135 ? -14.449 -20.742 43.287 1.00 11.66 135 ILE C O 1
ATOM 5276 N N . PRO C 1 136 ? -14.560 -18.997 44.728 1.00 11.39 136 PRO C N 1
ATOM 5277 C CA . PRO C 1 136 ? -14.963 -19.874 45.832 1.00 11.55 136 PRO C CA 1
ATOM 5278 C C . PRO C 1 136 ? -16.265 -20.611 45.532 1.00 11.73 136 PRO C C 1
ATOM 5279 O O . PRO C 1 136 ? -17.136 -20.079 44.841 1.00 11.64 136 PRO C O 1
ATOM 5283 N N . ALA C 1 137 ? -16.380 -21.831 46.050 1.00 11.81 137 ALA C N 1
ATOM 5284 C CA . ALA C 1 137 ? -17.565 -22.661 45.844 1.00 12.16 137 ALA C CA 1
ATOM 5285 C C . ALA C 1 137 ? -17.757 -23.592 47.028 1.00 12.13 137 ALA C C 1
ATOM 5286 O O . ALA C 1 137 ? -16.800 -24.218 47.497 1.00 12.43 137 ALA C O 1
ATOM 5288 N N . LEU C 1 138 ? -18.991 -23.671 47.515 1.00 11.76 138 LEU C N 1
ATOM 5289 C CA . LEU C 1 138 ? -19.364 -24.706 48.462 1.00 11.90 138 LEU C CA 1
ATOM 5290 C C . LEU C 1 138 ? -19.967 -25.858 47.683 1.00 12.17 138 LEU C C 1
ATOM 5291 O O . LEU C 1 138 ? -20.667 -25.642 46.691 1.00 12.31 138 LEU C O 1
ATOM 5296 N N . GLU C 1 139 ? -19.685 -27.079 48.117 1.00 12.59 139 GLU C N 1
ATOM 5297 C CA . GLU C 1 139 ? -20.405 -28.226 47.581 1.00 13.30 139 GLU C CA 1
ATOM 5298 C C . GLU C 1 139 ? -21.316 -28.764 48.663 1.00 13.56 139 GLU C C 1
ATOM 5299 O O . GLU C 1 139 ? -20.936 -28.835 49.833 1.00 13.26 139 GLU C O 1
ATOM 5305 N N . LEU C 1 140 ? -22.530 -29.116 48.259 1.00 13.21 140 LEU C N 1
ATOM 5306 C CA . LEU C 1 140 ? -23.442 -29.824 49.131 1.00 13.93 140 LEU C CA 1
ATOM 5307 C C . LEU C 1 140 ? -23.445 -31.264 48.648 1.00 13.56 140 LEU C C 1
ATOM 5308 O O . LEU C 1 140 ? -23.813 -31.539 47.501 1.00 13.43 140 LEU C O 1
ATOM 5313 N N . ILE C 1 141 ? -22.986 -32.170 49.503 1.00 13.03 141 ILE C N 1
ATOM 5314 C CA . ILE C 1 141 ? -22.932 -33.588 49.150 1.00 13.38 141 ILE C CA 1
ATOM 5315 C C . ILE C 1 141 ? -24.003 -34.380 49.901 1.00 13.49 141 ILE C C 1
ATOM 5316 O O . ILE C 1 141 ? -24.533 -33.920 50.910 1.00 13.32 141 ILE C O 1
ATOM 5321 N N . ASP C 1 142 ? -24.320 -35.564 49.388 1.00 13.72 142 ASP C N 1
ATOM 5322 C CA . ASP C 1 142 ? -25.406 -36.368 49.935 1.00 14.05 142 ASP C CA 1
ATOM 5323 C C . ASP C 1 142 ? -25.143 -37.838 49.618 1.00 14.49 142 ASP C C 1
ATOM 5324 O O . ASP C 1 142 ? -24.176 -38.158 48.924 1.00 15.24 142 ASP C O 1
ATOM 5329 N N . ALA C 1 143 ? -25.965 -38.737 50.151 1.00 14.26 143 ALA C N 1
ATOM 5330 C CA . ALA C 1 143 ? -25.758 -40.165 49.945 1.00 14.28 143 ALA C CA 1
ATOM 5331 C C . ALA C 1 143 ? -27.091 -40.837 49.696 1.00 14.50 143 ALA C C 1
ATOM 5332 O O . ALA C 1 143 ? -28.004 -40.719 50.518 1.00 14.49 143 ALA C O 1
ATOM 5334 N N . ARG C 1 144 ? -27.203 -41.524 48.559 1.00 14.72 144 ARG C N 1
ATOM 5335 C CA . ARG C 1 144 ? -28.422 -42.267 48.230 1.00 15.29 144 ARG C CA 1
ATOM 5336 C C . ARG C 1 144 ? -28.344 -43.740 48.657 1.00 16.18 144 ARG C C 1
ATOM 5337 O O . ARG C 1 144 ? -29.341 -44.463 48.570 1.00 15.89 144 ARG C O 1
ATOM 5345 N N . CYS C 1 145 ? -27.164 -44.173 49.107 1.00 17.37 145 CYS C N 1
ATOM 5346 C CA . CYS C 1 145 ? -26.981 -45.519 49.665 1.00 18.61 145 CYS C CA 1
ATOM 5347 C C . CYS C 1 145 ? -26.775 -45.466 51.173 1.00 19.58 145 CYS C C 1
ATOM 5348 O O . CYS C 1 145 ? -26.106 -44.558 51.683 1.00 19.51 145 CYS C O 1
ATOM 5351 N N . HIS C 1 146 ? -27.337 -46.447 51.877 1.00 20.37 146 HIS C N 1
ATOM 5352 C CA . HIS C 1 146 ? -27.071 -46.634 53.305 1.00 22.00 146 HIS C CA 1
ATOM 5353 C C . HIS C 1 146 ? -25.603 -46.943 53.540 1.00 22.76 146 HIS C C 1
ATOM 5354 O O . HIS C 1 146 ? -24.938 -47.531 52.687 1.00 23.02 146 HIS C O 1
ATOM 5361 N N . ASN C 1 147 ? -25.105 -46.540 54.703 1.00 23.99 147 ASN C N 1
ATOM 5362 C CA . ASN C 1 147 ? -23.762 -46.898 55.126 1.00 25.32 147 ASN C CA 1
ATOM 5363 C C . ASN C 1 147 ? -23.843 -47.699 56.422 1.00 26.12 147 ASN C C 1
ATOM 5364 O O . ASN C 1 147 ? -23.920 -47.122 57.509 1.00 26.60 147 ASN C O 1
ATOM 5369 N N . ILE C 1 148 ? -23.852 -49.025 56.291 1.00 27.04 148 ILE C N 1
ATOM 5370 C CA . ILE C 1 148 ? -23.957 -49.937 57.440 1.00 28.22 148 ILE C CA 1
ATOM 5371 C C . ILE C 1 148 ? -22.639 -50.002 58.204 1.00 28.85 148 ILE C C 1
ATOM 5372 O O . ILE C 1 148 ? -21.568 -50.050 57.594 1.00 29.00 148 ILE C O 1
ATOM 5377 N N . ASP C 1 149 ? -22.729 -50.007 59.535 1.00 29.74 149 ASP C N 1
ATOM 5378 C CA . ASP C 1 149 ? -21.556 -50.129 60.413 1.00 30.81 149 ASP C CA 1
ATOM 5379 C C . ASP C 1 149 ? -20.436 -49.160 59.993 1.00 31.43 149 ASP C C 1
ATOM 5380 O O . ASP C 1 149 ? -19.338 -49.598 59.622 1.00 31.56 149 ASP C O 1
ATOM 5385 N N . PRO C 1 150 ? -20.715 -47.840 60.049 1.00 32.16 150 PRO C N 1
ATOM 5386 C CA . PRO C 1 150 ? -19.826 -46.810 59.490 1.00 32.82 150 PRO C CA 1
ATOM 5387 C C . PRO C 1 150 ? -18.438 -46.725 60.132 1.00 33.63 150 PRO C C 1
ATOM 5388 O O . PRO C 1 150 ? -17.517 -46.190 59.510 1.00 33.74 150 PRO C O 1
ATOM 5392 N N . GLU C 1 151 ? -18.293 -47.242 61.353 1.00 34.29 151 GLU C N 1
ATOM 5393 C CA . GLU C 1 151 ? -16.995 -47.247 62.041 1.00 35.10 151 GLU C CA 1
ATOM 5394 C C . GLU C 1 151 ? -16.041 -48.320 61.516 1.00 35.09 151 GLU C C 1
ATOM 5395 O O . GLU C 1 151 ? -14.828 -48.230 61.723 1.00 35.28 151 GLU C O 1
ATOM 5401 N N . THR C 1 152 ? -16.592 -49.333 60.851 1.00 34.93 152 THR C N 1
ATOM 5402 C CA . THR C 1 152 ? -15.788 -50.379 60.232 1.00 34.86 152 THR C CA 1
ATOM 5403 C C . THR C 1 152 ? -15.416 -49.964 58.812 1.00 34.66 152 THR C C 1
ATOM 5404 O O . THR C 1 152 ? -16.295 -49.684 57.990 1.00 34.68 152 THR C O 1
ATOM 5408 N N . GLN C 1 153 ? -14.112 -49.907 58.537 1.00 34.37 153 GLN C N 1
ATOM 5409 C CA . GLN C 1 153 ? -13.617 -49.568 57.201 1.00 34.05 153 GLN C CA 1
ATOM 5410 C C . GLN C 1 153 ? -14.043 -50.621 56.182 1.00 33.10 153 GLN C C 1
ATOM 5411 O O . GLN C 1 153 ? -13.878 -51.825 56.401 1.00 33.34 153 GLN C O 1
ATOM 5417 N N . ARG C 1 154 ? -14.604 -50.149 55.075 1.00 32.09 154 ARG C N 1
ATOM 5418 C CA . ARG C 1 154 ? -15.036 -51.005 53.988 1.00 30.87 154 ARG C CA 1
ATOM 5419 C C . ARG C 1 154 ? -14.628 -50.314 52.689 1.00 30.17 154 ARG C C 1
ATOM 5420 O O . ARG C 1 154 ? -15.376 -49.482 52.172 1.00 30.13 154 ARG C O 1
ATOM 5428 N N . PRO C 1 155 ? -13.426 -50.641 52.171 1.00 29.23 155 PRO C N 1
ATOM 5429 C CA . PRO C 1 155 ? -12.839 -49.987 50.995 1.00 28.44 155 PRO C CA 1
ATOM 5430 C C . PRO C 1 155 ? -13.769 -49.908 49.780 1.00 27.56 155 PRO C C 1
ATOM 5431 O O . PRO C 1 155 ? -13.740 -48.917 49.048 1.00 27.52 155 PRO C O 1
ATOM 5435 N N . ARG C 1 156 ? -14.596 -50.932 49.581 1.00 26.44 156 ARG C N 1
ATOM 5436 C CA . ARG C 1 156 ? -15.473 -50.995 48.412 1.00 25.58 156 ARG C CA 1
ATOM 5437 C C . ARG C 1 156 ? -16.621 -49.978 48.438 1.00 24.48 156 ARG C C 1
ATOM 5438 O O . ARG C 1 156 ? -17.352 -49.843 47.455 1.00 24.11 156 ARG C O 1
ATOM 5446 N N . LYS C 1 157 ? -16.759 -49.250 49.547 1.00 23.48 157 LYS C N 1
ATOM 5447 C CA . LYS C 1 157 ? -17.712 -48.135 49.638 1.00 23.06 157 LYS C CA 1
ATOM 5448 C C . LYS C 1 157 ? -17.461 -47.103 48.537 1.00 21.70 157 LYS C C 1
ATOM 5449 O O . LYS C 1 157 ? -18.391 -46.439 48.079 1.00 21.56 157 LYS C O 1
ATOM 5455 N N . VAL C 1 158 ? -16.209 -46.976 48.105 1.00 20.47 158 VAL C N 1
ATOM 5456 C CA . VAL C 1 158 ? -15.879 -46.034 47.034 1.00 19.59 158 VAL C CA 1
ATOM 5457 C C . VAL C 1 158 ? -16.672 -46.316 45.747 1.00 18.66 158 VAL C C 1
ATOM 5458 O O . VAL C 1 158 ? -17.004 -45.387 45.011 1.00 18.48 158 VAL C O 1
ATOM 5462 N N . PHE C 1 159 ? -16.986 -47.588 45.494 1.00 18.07 159 PHE C N 1
ATOM 5463 C CA . PHE C 1 159 ? -17.794 -47.952 44.320 1.00 17.48 159 PHE C CA 1
ATOM 5464 C C . PHE C 1 159 ? -19.219 -47.417 44.441 1.00 16.80 159 PHE C C 1
ATOM 5465 O O . PHE C 1 159 ? -19.823 -47.015 43.441 1.00 16.33 159 PHE C O 1
ATOM 5473 N N . ASP C 1 160 ? -19.744 -47.417 45.667 1.00 16.02 160 ASP C N 1
ATOM 5474 C CA . ASP C 1 160 ? -21.061 -46.844 45.954 1.00 15.78 160 ASP C CA 1
ATOM 5475 C C . ASP C 1 160 ? -21.043 -45.351 45.682 1.00 15.15 160 ASP C C 1
ATOM 5476 O O . ASP C 1 160 ? -21.916 -44.834 44.992 1.00 14.67 160 ASP C O 1
ATOM 5481 N N . THR C 1 161 ? -20.036 -44.668 46.227 1.00 14.71 161 THR C N 1
ATOM 5482 C CA . THR C 1 161 ? -19.914 -43.222 46.069 1.00 14.37 161 THR C CA 1
ATOM 5483 C C . THR C 1 161 ? -19.842 -42.833 44.594 1.00 13.99 161 THR C C 1
ATOM 5484 O O . THR C 1 161 ? -20.550 -41.930 44.148 1.00 13.97 161 THR C O 1
ATOM 5488 N N . ILE C 1 162 ? -19.008 -43.542 43.840 1.00 13.43 162 ILE C N 1
ATOM 5489 C CA . ILE C 1 162 ? -18.835 -43.241 42.420 1.00 13.15 162 ILE C CA 1
ATOM 5490 C C . ILE C 1 162 ? -20.127 -43.481 41.643 1.00 12.91 162 ILE C C 1
ATOM 5491 O O . ILE C 1 162 ? -20.550 -42.635 40.853 1.00 12.49 162 ILE C O 1
ATOM 5496 N N . SER C 1 163 ? -20.762 -44.627 41.893 1.00 12.71 163 SER C N 1
ATOM 5497 C CA . SER C 1 163 ? -22.031 -44.952 41.234 1.00 12.65 163 SER C CA 1
ATOM 5498 C C . SER C 1 163 ? -23.058 -43.858 41.505 1.00 12.54 163 SER C C 1
ATOM 5499 O O . SER C 1 163 ? -23.794 -43.438 40.607 1.00 12.74 163 SER C O 1
ATOM 5502 N N . ASP C 1 164 ? -23.081 -43.408 42.757 1.00 12.58 164 ASP C N 1
ATOM 5503 C CA . ASP C 1 164 ? -24.003 -42.400 43.259 1.00 12.62 164 ASP C CA 1
ATOM 5504 C C . ASP C 1 164 ? -23.582 -40.982 42.836 1.00 12.71 164 ASP C C 1
ATOM 5505 O O . ASP C 1 164 ? -23.664 -40.029 43.622 1.00 12.89 164 ASP C O 1
ATOM 5510 N N . ASN C 1 165 ? -23.144 -40.856 41.580 1.00 12.58 165 ASN C N 1
ATOM 5511 C CA . ASN C 1 165 ? -22.629 -39.593 41.018 1.00 12.31 165 ASN C CA 1
ATOM 5512 C C . ASN C 1 165 ? -21.694 -38.840 41.975 1.00 12.23 165 ASN C C 1
ATOM 5513 O O . ASN C 1 165 ? -21.824 -37.623 42.165 1.00 12.20 165 ASN C O 1
ATOM 5518 N N . ALA C 1 166 ? -20.757 -39.582 42.570 1.00 12.22 166 ALA C N 1
ATOM 5519 C CA . ALA C 1 166 ? -19.729 -39.025 43.466 1.00 12.31 166 ALA C CA 1
ATOM 5520 C C . ALA C 1 166 ? -20.296 -38.190 44.620 1.00 12.20 166 ALA C C 1
ATOM 5521 O O . ALA C 1 166 ? -19.668 -37.220 45.071 1.00 12.52 166 ALA C O 1
ATOM 5523 N N . ALA C 1 167 ? -21.481 -38.581 45.092 1.00 12.19 167 ALA C N 1
ATOM 5524 C CA . ALA C 1 167 ? -22.173 -37.901 46.197 1.00 12.03 167 ALA C CA 1
ATOM 5525 C C . ALA C 1 167 ? -22.721 -36.500 45.872 1.00 12.06 167 ALA C C 1
ATOM 5526 O O . ALA C 1 167 ? -23.062 -35.740 46.784 1.00 12.00 167 ALA C O 1
ATOM 5528 N N . ASN C 1 168 ? -22.821 -36.157 44.588 1.00 11.93 168 ASN C N 1
ATOM 5529 C CA . ASN C 1 168 ? -23.276 -34.821 44.199 1.00 12.30 168 ASN C CA 1
ATOM 5530 C C . ASN C 1 168 ? -24.711 -34.537 44.614 1.00 12.35 168 ASN C C 1
ATOM 5531 O O . ASN C 1 168 ? -25.555 -35.445 44.653 1.00 12.42 168 ASN C O 1
ATOM 5536 N N . ALA C 1 169 ? -24.970 -33.274 44.934 1.00 12.15 169 ALA C N 1
ATOM 5537 C CA . ALA C 1 169 ? -26.310 -32.821 45.297 1.00 12.32 169 ALA C CA 1
ATOM 5538 C C . ALA C 1 169 ? -26.487 -31.331 45.051 1.00 12.30 169 ALA C C 1
ATOM 5539 O O . ALA C 1 169 ? -27.478 -30.907 44.452 1.00 13.00 169 ALA C O 1
ATOM 5541 N N . GLY C 1 170 ? -25.532 -30.527 45.518 1.00 12.03 170 GLY C N 1
ATOM 5542 C CA . GLY C 1 170 ? -25.648 -29.087 45.373 1.00 12.38 170 GLY C CA 1
ATOM 5543 C C . GLY C 1 170 ? -24.315 -28.384 45.228 1.00 12.40 170 GLY C C 1
ATOM 5544 O O . GLY C 1 170 ? -23.270 -28.935 45.582 1.00 12.20 170 GLY C O 1
ATOM 5545 N N . VAL C 1 171 ? -24.375 -27.166 44.694 1.00 12.67 171 VAL C N 1
ATOM 5546 C CA . VAL C 1 171 ? -23.221 -26.270 44.556 1.00 13.17 171 VAL C CA 1
ATOM 5547 C C . VAL C 1 171 ? -23.681 -24.845 44.875 1.00 13.43 171 VAL C C 1
ATOM 5548 O O . VAL C 1 171 ? -24.745 -24.418 44.424 1.00 13.42 171 VAL C O 1
ATOM 5552 N N . ILE C 1 172 ? -22.889 -24.111 45.656 1.00 13.95 172 ILE C N 1
ATOM 5553 C CA . ILE C 1 172 ? -23.163 -22.688 45.889 1.00 14.40 172 ILE C CA 1
ATOM 5554 C C . ILE C 1 172 ? -21.903 -21.880 45.558 1.00 14.44 172 ILE C C 1
ATOM 5555 O O . ILE C 1 172 ? -20.897 -21.994 46.252 1.00 14.11 172 ILE C O 1
ATOM 5560 N N . LEU C 1 173 ? -21.966 -21.081 44.496 1.00 14.79 173 LEU C N 1
ATOM 5561 C CA . LEU C 1 173 ? -20.833 -20.231 44.097 1.00 15.48 173 LEU C CA 1
ATOM 5562 C C . LEU C 1 173 ? -20.972 -18.869 44.758 1.00 15.47 173 LEU C C 1
ATOM 5563 O O . LEU C 1 173 ? -22.083 -18.404 45.005 1.00 15.94 173 LEU C O 1
ATOM 5568 N N . GLY C 1 174 ? -19.850 -18.214 45.031 1.00 15.34 174 GLY C N 1
ATOM 5569 C CA . GLY C 1 174 ? -19.914 -16.879 45.619 1.00 15.05 174 GLY C CA 1
ATOM 5570 C C . GLY C 1 174 ? -18.534 -16.317 45.861 1.00 14.94 174 GLY C C 1
ATOM 5571 O O . GLY C 1 174 ? -17.533 -16.974 45.586 1.00 15.24 174 GLY C O 1
ATOM 5572 N N . GLY C 1 175 ? -18.487 -15.099 46.382 1.00 14.98 175 GLY C N 1
ATOM 5573 C CA . GLY C 1 175 ? -17.216 -14.444 46.680 1.00 14.72 175 GLY C CA 1
ATOM 5574 C C . GLY C 1 175 ? -16.594 -13.764 45.479 1.00 14.63 175 GLY C C 1
ATOM 5575 O O . GLY C 1 175 ? -17.291 -13.315 44.565 1.00 14.74 175 GLY C O 1
ATOM 5576 N N . ARG C 1 176 ? -15.267 -13.701 45.484 1.00 14.38 176 ARG C N 1
ATOM 5577 C CA . ARG C 1 176 ? -14.499 -12.919 44.522 1.00 14.13 176 ARG C CA 1
ATOM 5578 C C . ARG C 1 176 ? -13.965 -13.759 43.355 1.00 14.16 176 ARG C C 1
ATOM 5579 O O . ARG C 1 176 ? -13.174 -14.678 43.577 1.00 14.10 176 ARG C O 1
ATOM 5587 N N . PRO C 1 177 ? -14.359 -13.423 42.110 1.00 13.96 177 PRO C N 1
ATOM 5588 C CA . PRO C 1 177 ? -13.766 -14.094 40.953 1.00 13.94 177 PRO C CA 1
ATOM 5589 C C . PRO C 1 177 ? -12.392 -13.517 40.626 1.00 13.81 177 PRO C C 1
ATOM 5590 O O . PRO C 1 177 ? -12.226 -12.290 40.580 1.00 13.68 177 PRO C O 1
ATOM 5594 N N . ILE C 1 178 ? -11.414 -14.394 40.422 1.00 13.59 178 ILE C N 1
ATOM 5595 C CA . ILE C 1 178 ? -10.061 -13.968 40.049 1.00 13.77 178 ILE C CA 1
ATOM 5596 C C . ILE C 1 178 ? -9.530 -14.719 38.837 1.00 14.26 178 ILE C C 1
ATOM 5597 O O . ILE C 1 178 ? -9.936 -15.847 38.567 1.00 13.72 178 ILE C O 1
ATOM 5602 N N . LYS C 1 179 ? -8.607 -14.087 38.115 1.00 14.66 179 LYS C N 1
ATOM 5603 C CA . LYS C 1 179 ? -7.846 -14.792 37.088 1.00 15.75 179 LYS C CA 1
ATOM 5604 C C . LYS C 1 179 ? -6.908 -15.752 37.810 1.00 16.21 179 LYS C C 1
ATOM 5605 O O . LYS C 1 179 ? -6.461 -15.454 38.918 1.00 16.21 179 LYS C O 1
ATOM 5611 N N . PRO C 1 180 ? -6.638 -16.930 37.215 1.00 17.44 180 PRO C N 1
ATOM 5612 C CA . PRO C 1 180 ? -5.836 -17.915 37.943 1.00 18.19 180 PRO C CA 1
ATOM 5613 C C . PRO C 1 180 ? -4.432 -17.445 38.344 1.00 18.68 180 PRO C C 1
ATOM 5614 O O . PRO C 1 180 ? -3.885 -17.955 39.314 1.00 19.15 180 PRO C O 1
ATOM 5618 N N . ASP C 1 181 ? -3.874 -16.473 37.621 1.00 19.19 181 ASP C N 1
ATOM 5619 C CA . ASP C 1 181 ? -2.526 -15.957 37.908 1.00 19.89 181 ASP C CA 1
ATOM 5620 C C . ASP C 1 181 ? -2.498 -14.828 38.965 1.00 19.43 181 ASP C C 1
ATOM 5621 O O . ASP C 1 181 ? -1.420 -14.367 39.363 1.00 19.27 181 ASP C O 1
ATOM 5626 N N . GLU C 1 182 ? -3.672 -14.391 39.423 1.00 19.11 182 GLU C N 1
ATOM 5627 C CA . GLU C 1 182 ? -3.780 -13.241 40.336 1.00 18.89 182 GLU C CA 1
ATOM 5628 C C . GLU C 1 182 ? -3.038 -13.422 41.666 1.00 18.51 182 GLU C C 1
ATOM 5629 O O . GLU C 1 182 ? -2.409 -12.485 42.178 1.00 19.13 182 GLU C O 1
ATOM 5635 N N . LEU C 1 183 ? -3.138 -14.620 42.228 1.00 17.49 183 LEU C N 1
ATOM 5636 C CA . LEU C 1 183 ? -2.449 -14.946 43.467 1.00 16.65 183 LEU C CA 1
ATOM 5637 C C . LEU C 1 183 ? -2.193 -16.442 43.533 1.00 15.76 183 LEU C C 1
ATOM 5638 O O . LEU C 1 183 ? -2.683 -17.203 42.695 1.00 15.09 183 LEU C O 1
ATOM 5643 N N . ASP C 1 184 ? -1.407 -16.857 44.519 1.00 14.85 184 ASP C N 1
ATOM 5644 C CA . ASP C 1 184 ? -1.084 -18.261 44.668 1.00 14.05 184 ASP C CA 1
ATOM 5645 C C . ASP C 1 184 ? -2.287 -19.014 45.228 1.00 13.16 184 ASP C C 1
ATOM 5646 O O . ASP C 1 184 ? -2.636 -18.863 46.403 1.00 13.31 184 ASP C O 1
ATOM 5651 N N . LEU C 1 185 ? -2.913 -19.822 44.376 1.00 12.83 185 LEU C N 1
ATOM 5652 C CA . LEU C 1 185 ? -4.116 -20.562 44.760 1.00 11.99 185 LEU C CA 1
ATOM 5653 C C . LEU C 1 185 ? -3.887 -21.533 45.911 1.00 12.29 185 LEU C C 1
ATOM 5654 O O . LEU C 1 185 ? -4.823 -21.843 46.639 1.00 11.86 185 LEU C O 1
ATOM 5659 N N . ARG C 1 186 ? -2.647 -21.990 46.084 1.00 12.09 186 ARG C N 1
ATOM 5660 C CA . ARG C 1 186 ? -2.323 -22.973 47.124 1.00 12.45 186 ARG C CA 1
ATOM 5661 C C . ARG C 1 186 ? -2.597 -22.444 48.532 1.00 11.91 186 ARG C C 1
ATOM 5662 O O . ARG C 1 186 ? -2.900 -23.221 49.442 1.00 11.70 186 ARG C O 1
ATOM 5670 N N . TRP C 1 187 ? -2.483 -21.130 48.703 1.00 11.16 187 TRP C N 1
ATOM 5671 C CA . TRP C 1 187 ? -2.596 -20.517 50.033 1.00 11.60 187 TRP C CA 1
ATOM 5672 C C . TRP C 1 187 ? -3.926 -19.817 50.305 1.00 11.39 187 TRP C C 1
ATOM 5673 O O . TRP C 1 187 ? -4.101 -19.164 51.346 1.00 12.01 187 TRP C O 1
ATOM 5684 N N . ILE C 1 188 ? -4.883 -19.966 49.393 1.00 10.54 188 ILE C N 1
ATOM 5685 C CA . ILE C 1 188 ? -6.247 -19.533 49.716 1.00 10.77 188 ILE C CA 1
ATOM 5686 C C . ILE C 1 188 ? -6.726 -20.338 50.928 1.00 10.74 188 ILE C C 1
ATOM 5687 O O . ILE C 1 188 ? -6.534 -21.549 50.984 1.00 11.16 188 ILE C O 1
ATOM 5692 N N . SER C 1 189 ? -7.323 -19.655 51.906 1.00 11.52 189 SER C N 1
ATOM 5693 C CA . SER C 1 189 ? -7.701 -20.281 53.181 1.00 12.13 189 SER C CA 1
ATOM 5694 C C . SER C 1 189 ? -9.126 -19.886 53.506 1.00 11.78 189 SER C C 1
ATOM 5695 O O . SER C 1 189 ? -9.605 -18.858 53.019 1.00 12.19 189 SER 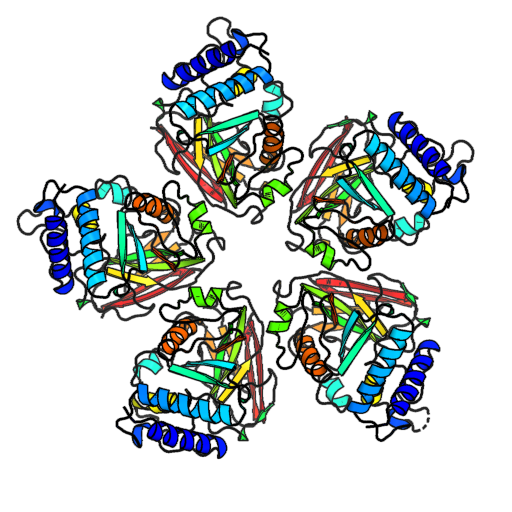C O 1
ATOM 5698 N N . ALA C 1 190 ? -9.800 -20.696 54.320 1.00 11.08 190 ALA C N 1
ATOM 5699 C CA . ALA C 1 190 ? -11.200 -20.429 54.661 1.00 11.28 190 ALA C CA 1
ATOM 5700 C C . ALA C 1 190 ? -11.583 -20.839 56.075 1.00 11.47 190 ALA C C 1
ATOM 5701 O O . ALA C 1 190 ? -11.013 -21.770 56.648 1.00 11.91 190 ALA C O 1
ATOM 5703 N N . LEU C 1 191 ? -12.575 -20.127 56.609 1.00 11.55 191 LEU C N 1
ATOM 5704 C CA . LEU C 1 191 ? -13.190 -20.422 57.894 1.00 11.79 191 LEU C CA 1
ATOM 5705 C C . LEU C 1 191 ? -14.649 -20.760 57.613 1.00 12.58 191 LEU C C 1
ATOM 5706 O O . LEU C 1 191 ? -15.368 -19.939 57.041 1.00 12.20 191 LEU C O 1
ATOM 5711 N N . MET C 1 192 ? -15.082 -21.963 57.980 1.00 13.34 192 MET C N 1
ATOM 5712 C CA . MET C 1 192 ? -16.487 -22.338 57.797 1.00 15.42 192 MET C CA 1
ATOM 5713 C C . MET C 1 192 ? -17.251 -22.169 59.094 1.00 14.16 192 MET C C 1
ATOM 5714 O O . MET C 1 192 ? -17.012 -22.902 60.058 1.00 14.05 192 MET C O 1
ATOM 5719 N N . TYR C 1 193 ? -18.167 -21.206 59.090 1.00 13.89 193 TYR C N 1
ATOM 5720 C CA . TYR C 1 193 ? -19.078 -20.979 60.202 1.00 13.90 193 TYR C CA 1
ATOM 5721 C C . TYR C 1 193 ? -20.398 -21.686 59.923 1.00 14.21 193 TYR C C 1
ATOM 5722 O O . TYR C 1 193 ? -20.921 -21.624 58.800 1.00 14.59 193 TYR C O 1
ATOM 5731 N N . ARG C 1 194 ? -20.919 -22.353 60.948 1.00 14.15 194 ARG C N 1
ATOM 5732 C CA . ARG C 1 194 ? -22.294 -22.845 60.946 1.00 14.67 194 ARG C CA 1
ATOM 5733 C C . ARG C 1 194 ? -22.971 -22.282 62.187 1.00 14.87 194 ARG C C 1
ATOM 5734 O O . ARG C 1 194 ? -22.484 -22.478 63.299 1.00 15.02 194 ARG C O 1
ATOM 5742 N N . ASN C 1 195 ? -24.083 -21.578 61.992 1.00 15.50 195 ASN C N 1
ATOM 5743 C CA . ASN C 1 195 ? -24.816 -20.952 63.104 1.00 16.11 195 ASN C CA 1
ATOM 5744 C C . ASN C 1 195 ? -23.936 -20.047 63.963 1.00 16.60 195 ASN C C 1
ATOM 5745 O O . ASN C 1 195 ? -24.099 -19.965 65.195 1.00 17.38 195 ASN C O 1
ATOM 5750 N N . GLY C 1 196 ? -23.002 -19.375 63.303 1.00 16.50 196 GLY C N 1
ATOM 5751 C CA . GLY C 1 196 ? -22.185 -18.347 63.939 1.00 16.63 196 GLY C CA 1
ATOM 5752 C C . GLY C 1 196 ? -20.926 -18.837 64.629 1.00 16.55 196 GLY C C 1
ATOM 5753 O O . GLY C 1 196 ? -20.224 -18.045 65.251 1.00 17.06 196 GLY C O 1
ATOM 5754 N N . VAL C 1 197 ? -20.640 -20.133 64.536 1.00 16.01 197 VAL C N 1
ATOM 5755 C CA . VAL C 1 197 ? -19.422 -20.689 65.139 1.00 16.07 197 VAL C CA 1
ATOM 5756 C C . VAL C 1 197 ? -18.581 -21.450 64.119 1.00 15.67 197 VAL C C 1
ATOM 5757 O O . VAL C 1 197 ? -19.118 -22.122 63.236 1.00 15.11 197 VAL C O 1
ATOM 5761 N N . ILE C 1 198 ? -17.261 -21.333 64.241 1.00 15.09 198 ILE C N 1
ATOM 5762 C CA . ILE C 1 198 ? -16.368 -22.019 63.306 1.00 14.92 198 ILE C CA 1
ATOM 5763 C C . ILE C 1 198 ? -16.416 -23.517 63.557 1.00 14.64 198 ILE C C 1
ATOM 5764 O O . ILE C 1 198 ? -16.164 -23.983 64.680 1.00 15.02 198 ILE C O 1
ATOM 5769 N N . GLU C 1 199 ? -16.746 -24.271 62.509 1.00 13.92 199 GLU C N 1
ATOM 5770 C CA . GLU C 1 199 ? -16.774 -25.729 62.596 1.00 14.00 199 GLU C CA 1
ATOM 5771 C C . GLU C 1 199 ? -15.564 -26.368 61.925 1.00 13.56 199 GLU C C 1
ATOM 5772 O O . GLU C 1 199 ? -15.108 -27.434 62.349 1.00 13.40 199 GLU C O 1
ATOM 5778 N N . GLU C 1 200 ? -15.075 -25.735 60.861 1.00 12.91 200 GLU C N 1
ATOM 5779 C CA . GLU C 1 200 ? -13.867 -26.208 60.165 1.00 12.61 200 GLU C CA 1
ATOM 5780 C C . GLU C 1 200 ? -13.078 -25.031 59.618 1.00 12.23 200 GLU C C 1
ATOM 5781 O O . GLU C 1 200 ? -13.639 -23.975 59.336 1.00 12.72 200 GLU C O 1
ATOM 5787 N N . THR C 1 201 ? -11.768 -25.220 59.465 1.00 11.57 201 THR C N 1
ATOM 5788 C CA . THR C 1 201 ? -10.938 -24.281 58.710 1.00 10.87 201 THR C CA 1
ATOM 5789 C C . THR C 1 201 ? -10.044 -25.108 57.794 1.00 10.62 201 THR C C 1
ATOM 5790 O O . THR C 1 201 ? -9.833 -26.304 58.034 1.00 10.53 201 THR C O 1
ATOM 5794 N N . GLY C 1 202 ? -9.509 -24.483 56.753 1.00 10.29 202 GLY C N 1
ATOM 5795 C CA . GLY C 1 202 ? -8.623 -25.221 55.859 1.00 10.08 202 GLY C CA 1
ATOM 5796 C C . GLY C 1 202 ? -7.893 -24.335 54.882 1.00 9.99 202 GLY C C 1
ATOM 5797 O O . GLY C 1 202 ? -8.215 -23.155 54.735 1.00 10.17 202 GLY C O 1
ATOM 5798 N N . VAL C 1 203 ? -6.919 -24.928 54.194 1.00 10.23 203 VAL C N 1
ATOM 5799 C CA . VAL C 1 203 ? -6.101 -24.229 53.206 1.00 10.47 203 VAL C CA 1
ATOM 5800 C C . VAL C 1 203 ? -6.142 -25.028 51.896 1.00 10.41 203 VAL C C 1
ATOM 5801 O O . VAL C 1 203 ? -6.109 -26.262 51.928 1.00 10.43 203 VAL C O 1
ATOM 5805 N N . ALA C 1 204 ? -6.203 -24.323 50.764 1.00 10.64 204 ALA C N 1
ATOM 5806 C CA . ALA C 1 204 ? -6.464 -24.956 49.456 1.00 10.63 204 ALA C CA 1
ATOM 5807 C C . ALA C 1 204 ? -5.440 -26.006 49.019 1.00 11.00 204 ALA C C 1
ATOM 5808 O O . ALA C 1 204 ? -5.786 -26.934 48.281 1.00 11.24 204 ALA C O 1
ATOM 5810 N N . ALA C 1 205 ? -4.191 -25.867 49.472 1.00 11.31 205 ALA C N 1
ATOM 5811 C CA . ALA C 1 205 ? -3.153 -26.853 49.150 1.00 11.34 205 ALA C CA 1
ATOM 5812 C C . ALA C 1 205 ? -3.516 -28.259 49.631 1.00 11.96 205 ALA C C 1
ATOM 5813 O O . ALA C 1 205 ? -2.999 -29.242 49.105 1.00 12.71 205 ALA C O 1
ATOM 5815 N N . GLY C 1 206 ? -4.410 -28.356 50.618 1.00 12.11 206 GLY C N 1
ATOM 5816 C CA . GLY C 1 206 ? -4.917 -29.650 51.081 1.00 13.02 206 GLY C CA 1
ATOM 5817 C C . GLY C 1 206 ? -5.651 -30.427 49.992 1.00 13.33 206 GLY C C 1
ATOM 5818 O O . GLY C 1 206 ? -5.911 -31.622 50.144 1.00 14.43 206 GLY C O 1
ATOM 5819 N N . VAL C 1 207 ? -5.990 -29.745 48.901 1.00 13.18 207 VAL C N 1
ATOM 5820 C CA . VAL C 1 207 ? -6.579 -30.396 47.740 1.00 13.08 207 VAL C CA 1
ATOM 5821 C C . VAL C 1 207 ? -5.480 -30.759 46.747 1.00 13.08 207 VAL C C 1
ATOM 5822 O O . VAL C 1 207 ? -5.066 -29.921 45.946 1.00 12.90 207 VAL C O 1
ATOM 5826 N N . LEU C 1 208 ? -4.996 -31.999 46.828 1.00 13.33 208 LEU C N 1
ATOM 5827 C CA . LEU C 1 208 ? -4.036 -32.555 45.859 1.00 13.57 208 LEU C CA 1
ATOM 5828 C C . LEU C 1 208 ? -2.730 -31.756 45.699 1.00 13.96 208 LEU C C 1
ATOM 5829 O O . LEU C 1 208 ? -2.077 -31.837 44.654 1.00 13.85 208 LEU C O 1
ATOM 5834 N N . ASN C 1 209 ? -2.348 -31.012 46.743 1.00 14.03 209 ASN C N 1
ATOM 5835 C CA . ASN C 1 209 ? -1.144 -30.153 46.748 1.00 14.68 209 ASN C CA 1
ATOM 5836 C C . ASN C 1 209 ? -1.279 -28.855 45.946 1.00 14.74 209 ASN C C 1
ATOM 5837 O O . ASN C 1 209 ? -0.468 -27.941 46.086 1.00 15.52 209 ASN C O 1
ATOM 5842 N N . HIS C 1 210 ? -2.298 -28.797 45.097 1.00 14.73 210 HIS C N 1
ATOM 5843 C CA . HIS C 1 210 ? -2.655 -27.602 44.346 1.00 14.49 210 HIS C CA 1
ATOM 5844 C C . HIS C 1 210 ? -4.101 -27.791 43.918 1.00 14.45 210 HIS C C 1
ATOM 5845 O O . HIS C 1 210 ? -4.417 -28.782 43.256 1.00 14.53 210 HIS C O 1
ATOM 5852 N N . PRO C 1 211 ? -4.987 -26.846 44.281 1.00 14.81 211 PRO C N 1
ATOM 5853 C CA . PRO C 1 211 ? -6.423 -27.070 44.075 1.00 15.10 211 PRO C CA 1
ATOM 5854 C C . PRO C 1 211 ? -6.858 -27.196 42.609 1.00 15.50 211 PRO C C 1
ATOM 5855 O O . PRO C 1 211 ? -8.006 -27.557 42.352 1.00 16.33 211 PRO C O 1
ATOM 5859 N N . ALA C 1 212 ? -5.957 -26.913 41.667 1.00 15.20 212 ALA C N 1
ATOM 5860 C CA . ALA C 1 212 ? -6.247 -27.060 40.231 1.00 15.04 212 ALA C CA 1
ATOM 5861 C C . ALA C 1 212 ? -5.832 -28.423 39.658 1.00 15.03 212 ALA C C 1
ATOM 5862 O O . ALA C 1 212 ? -6.177 -28.755 38.515 1.00 14.90 212 ALA C O 1
ATOM 5864 N N . ASN C 1 213 ? -5.082 -29.199 40.442 1.00 14.57 213 ASN C N 1
ATOM 5865 C CA . ASN C 1 213 ? -4.514 -30.464 39.964 1.00 14.38 213 ASN C CA 1
ATOM 5866 C C . ASN C 1 213 ? -5.558 -31.463 39.492 1.00 14.07 213 ASN C C 1
ATOM 5867 O O . ASN C 1 213 ? -5.343 -32.182 38.511 1.00 14.68 213 ASN C O 1
ATOM 5872 N N . GLY C 1 214 ? -6.692 -31.504 40.184 1.00 13.52 214 GLY C N 1
ATOM 5873 C CA . GLY C 1 214 ? -7.744 -32.456 39.841 1.00 13.24 214 GLY C CA 1
ATOM 5874 C C . GLY C 1 214 ? -8.391 -32.184 38.495 1.00 13.08 214 GLY C C 1
ATOM 5875 O O . GLY C 1 214 ? -8.952 -33.099 37.883 1.00 13.10 214 GLY C O 1
ATOM 5876 N N . VAL C 1 215 ? -8.328 -30.934 38.035 1.00 12.90 215 VAL C N 1
ATOM 5877 C CA . VAL C 1 215 ? -8.968 -30.566 36.766 1.00 12.68 215 VAL C CA 1
ATOM 5878 C C . VAL C 1 215 ? -8.260 -31.264 35.598 1.00 13.05 215 VAL C C 1
ATOM 5879 O O . VAL C 1 215 ? -8.914 -31.812 34.701 1.00 13.02 215 VAL C O 1
ATOM 5883 N N . ALA C 1 216 ? -6.926 -31.247 35.624 1.00 13.42 216 ALA C N 1
ATOM 5884 C CA . ALA C 1 216 ? -6.130 -31.906 34.589 1.00 13.89 216 ALA C CA 1
ATOM 5885 C C . ALA C 1 216 ? -6.335 -33.415 34.647 1.00 14.04 216 ALA C C 1
ATOM 5886 O O . ALA C 1 216 ? -6.550 -34.062 33.626 1.00 14.64 216 ALA C O 1
ATOM 5888 N N . TRP C 1 217 ? -6.290 -33.957 35.860 1.00 14.06 217 TRP C N 1
ATOM 5889 C CA . TRP C 1 217 ? -6.534 -35.371 36.091 1.00 14.14 217 TRP C CA 1
ATOM 5890 C C . TRP C 1 217 ? -7.894 -35.777 35.516 1.00 13.99 217 TRP C C 1
ATOM 5891 O O . TRP C 1 217 ? -8.009 -36.815 34.863 1.00 14.42 217 TRP C O 1
ATOM 5902 N N . LEU C 1 218 ? -8.912 -34.947 35.748 1.00 13.75 218 LEU C N 1
ATOM 5903 C CA . LEU C 1 218 ? -10.263 -35.228 35.255 1.00 14.08 218 LEU C CA 1
ATOM 5904 C C . LEU C 1 218 ? -10.340 -35.259 33.730 1.00 14.54 218 LEU C C 1
ATOM 5905 O O . LEU C 1 218 ? -10.930 -36.181 33.150 1.00 14.77 218 LEU C O 1
ATOM 5910 N N . ALA C 1 219 ? -9.761 -34.253 33.079 1.00 14.39 219 ALA C N 1
ATOM 5911 C CA . ALA C 1 219 ? -9.733 -34.221 31.618 1.00 15.18 219 ALA C CA 1
ATOM 5912 C C . ALA C 1 219 ? -9.123 -35.516 31.074 1.00 15.67 219 ALA C C 1
ATOM 5913 O O . ALA C 1 219 ? -9.635 -36.094 30.111 1.00 15.98 219 ALA C O 1
ATOM 5915 N N . ASN C 1 220 ? -8.054 -35.987 31.713 1.00 15.86 220 ASN C N 1
ATOM 5916 C CA . ASN C 1 220 ? -7.402 -37.240 31.308 1.00 16.59 220 ASN C CA 1
ATOM 5917 C C . ASN C 1 220 ? -8.256 -38.488 31.548 1.00 17.35 220 ASN C C 1
ATOM 5918 O O . ASN C 1 220 ? -8.226 -39.430 30.743 1.00 17.65 220 ASN C O 1
ATOM 5923 N N . LYS C 1 221 ? -9.039 -38.482 32.628 1.00 17.60 221 LYS C N 1
ATOM 5924 C CA . LYS C 1 221 ? -9.964 -39.581 32.912 1.00 18.05 221 LYS C CA 1
ATOM 5925 C C . LYS C 1 221 ? -11.072 -39.676 31.870 1.00 18.22 221 LYS C C 1
ATOM 5926 O O . LYS C 1 221 ? -11.523 -40.772 31.543 1.00 18.37 221 LYS C O 1
ATOM 5932 N N . LEU C 1 222 ? -11.505 -38.529 31.357 1.00 18.49 222 LEU C N 1
ATOM 5933 C CA . LEU C 1 222 ? -12.660 -38.469 30.461 1.00 19.31 222 LEU C CA 1
ATOM 5934 C C . LEU C 1 222 ? -12.319 -38.771 29.004 1.00 20.41 222 LEU C C 1
ATOM 5935 O O . LEU C 1 222 ? -13.198 -39.143 28.219 1.00 20.44 222 LEU C O 1
ATOM 5940 N N . ALA C 1 223 ? -11.046 -38.616 28.651 1.00 21.34 223 ALA C N 1
ATOM 5941 C CA . ALA C 1 223 ? -10.601 -38.764 27.260 1.00 22.46 223 ALA C CA 1
ATOM 5942 C C . ALA C 1 223 ? -10.982 -40.098 26.590 1.00 23.30 223 ALA C C 1
ATOM 5943 O O . ALA C 1 223 ? -11.477 -40.084 25.457 1.00 23.66 223 ALA C O 1
ATOM 5945 N N . PRO C 1 224 ? -10.761 -41.245 27.274 1.00 24.07 224 PRO C N 1
ATOM 5946 C CA . PRO C 1 224 ? -11.137 -42.546 26.690 1.00 24.84 224 PRO C CA 1
ATOM 5947 C C . PRO C 1 224 ? -12.613 -42.672 26.308 1.00 25.59 224 PRO C C 1
ATOM 5948 O O . PRO C 1 224 ? -12.959 -43.498 25.456 1.00 26.07 224 PRO C O 1
ATOM 5952 N N . TYR C 1 225 ? -13.468 -41.868 26.937 1.00 26.18 225 TYR C N 1
ATOM 5953 C CA . TYR C 1 225 ? -14.903 -41.878 26.661 1.00 26.74 225 TYR C CA 1
ATOM 5954 C C . TYR C 1 225 ? -15.293 -40.889 25.566 1.00 26.59 225 TYR C C 1
ATOM 5955 O O . TYR C 1 225 ? -16.484 -40.672 25.318 1.00 26.80 225 TYR C O 1
ATOM 5964 N N . ASP C 1 226 ? -14.289 -40.300 24.914 1.00 26.47 226 ASP C N 1
ATOM 5965 C CA . ASP C 1 226 ? -14.499 -39.268 23.896 1.00 26.40 226 ASP C CA 1
ATOM 5966 C C . ASP C 1 226 ? -15.269 -38.078 24.489 1.00 25.55 226 ASP C C 1
ATOM 5967 O O . ASP C 1 226 ? -16.143 -37.485 23.850 1.00 25.73 226 ASP C O 1
ATOM 5972 N N . VAL C 1 227 ? -14.930 -37.751 25.736 1.00 24.16 227 VAL C N 1
ATOM 5973 C CA . VAL C 1 227 ? -15.527 -36.637 26.462 1.00 23.12 227 VAL C CA 1
ATOM 5974 C C . VAL C 1 227 ? -14.403 -35.665 26.825 1.00 22.09 227 VAL C C 1
ATOM 5975 O O . VAL C 1 227 ? -13.283 -36.089 27.125 1.00 21.71 227 VAL C O 1
ATOM 5979 N N . GLN C 1 228 ? -14.703 -34.371 26.761 1.00 21.19 228 GLN C N 1
ATOM 5980 C CA . GLN C 1 228 ? -13.770 -33.331 27.192 1.00 20.50 228 GLN C CA 1
ATOM 5981 C C . GLN C 1 228 ? -14.460 -32.372 28.151 1.00 19.93 228 GLN C C 1
ATOM 5982 O O . GLN C 1 228 ? -15.690 -32.336 28.242 1.00 19.85 228 GLN C O 1
ATOM 5988 N N . LEU C 1 229 ? -13.664 -31.593 28.872 1.00 19.12 229 LEU C N 1
ATOM 5989 C CA . LEU C 1 229 ? -14.220 -30.514 29.664 1.00 18.70 229 LEU C CA 1
ATOM 5990 C C . LEU C 1 229 ? -14.518 -29.356 28.726 1.00 18.95 229 LEU C C 1
ATOM 5991 O O . LEU C 1 229 ? -13.632 -28.868 28.037 1.00 19.57 229 LEU C O 1
ATOM 5996 N N . GLU C 1 230 ? -15.776 -28.940 28.674 1.00 19.26 230 GLU C N 1
ATOM 5997 C CA . GLU C 1 230 ? -16.193 -27.947 27.681 1.00 19.34 230 GLU C CA 1
ATOM 5998 C C . GLU C 1 230 ? -16.051 -26.514 28.183 1.00 19.01 230 GLU C C 1
ATOM 5999 O O . GLU C 1 230 ? -16.148 -26.253 29.383 1.00 18.97 230 GLU C O 1
ATOM 6005 N N . ALA C 1 231 ? -15.819 -25.582 27.257 1.00 18.85 231 ALA C N 1
ATOM 6006 C CA . ALA C 1 231 ? -15.857 -24.161 27.576 1.00 18.23 231 ALA C CA 1
ATOM 6007 C C . ALA C 1 231 ? -17.168 -23.797 28.271 1.00 18.17 231 ALA C C 1
ATOM 6008 O O . ALA C 1 231 ? -18.252 -24.258 27.873 1.00 18.71 231 ALA C O 1
ATOM 6010 N N . GLY C 1 232 ? -17.063 -22.979 29.313 1.00 17.35 232 GLY C N 1
ATOM 6011 C CA . GLY C 1 232 ? -18.224 -22.549 30.077 1.00 16.73 232 GLY C CA 1
ATOM 6012 C C . GLY C 1 232 ? -18.547 -23.447 31.255 1.00 16.12 232 GLY C C 1
ATOM 6013 O O . GLY C 1 232 ? -19.362 -23.083 32.104 1.00 16.38 232 GLY C O 1
ATOM 6014 N N . GLN C 1 233 ? -17.922 -24.623 31.312 1.00 15.54 233 GLN C N 1
ATOM 6015 C CA . GLN C 1 233 ? -18.142 -25.533 32.437 1.00 15.25 233 GLN C CA 1
ATOM 6016 C C . GLN C 1 233 ? -17.508 -25.016 33.718 1.00 14.91 233 GLN C C 1
ATOM 6017 O O . GLN C 1 233 ? -16.508 -24.296 33.687 1.00 14.91 233 GLN C O 1
ATOM 6023 N N . ILE C 1 234 ? -18.114 -25.392 34.837 1.00 14.69 234 ILE C N 1
ATOM 6024 C CA . ILE C 1 234 ? -17.595 -25.076 36.164 1.00 14.63 234 ILE C CA 1
ATOM 6025 C C . ILE C 1 234 ? -17.065 -26.376 36.753 1.00 13.93 234 ILE C C 1
ATOM 6026 O O . ILE C 1 234 ? -17.788 -27.373 36.820 1.00 13.82 234 ILE C O 1
ATOM 6031 N N . ILE C 1 235 ? -15.794 -26.374 37.145 1.00 13.33 235 ILE C N 1
ATOM 6032 C CA . ILE C 1 235 ? -15.166 -27.571 37.704 1.00 12.51 235 ILE C CA 1
ATOM 6033 C C . ILE C 1 235 ? -14.822 -27.332 39.172 1.00 12.90 235 ILE C C 1
ATOM 6034 O O . ILE C 1 235 ? -14.020 -26.447 39.493 1.00 12.60 235 ILE C O 1
ATOM 6039 N N . LEU C 1 236 ? -15.457 -28.091 40.060 1.00 12.42 236 LEU C N 1
ATOM 6040 C CA . LEU C 1 236 ? -15.121 -28.026 41.485 1.00 12.92 236 LEU C CA 1
ATOM 6041 C C . LEU C 1 236 ? -13.918 -28.918 41.773 1.00 12.87 236 LEU C C 1
ATOM 6042 O O . LEU C 1 236 ? -13.939 -30.114 41.482 1.00 13.10 236 LEU C O 1
ATOM 6047 N N . GLY C 1 237 ? -12.871 -28.323 42.344 1.00 12.72 237 GLY C N 1
ATOM 6048 C CA . GLY C 1 237 ? -11.570 -28.983 42.451 1.00 12.71 237 GLY C CA 1
ATOM 6049 C C . GLY C 1 237 ? -11.406 -29.969 43.591 1.00 12.95 237 GLY C C 1
ATOM 6050 O O . GLY C 1 237 ? -10.501 -30.807 43.565 1.00 12.81 237 GLY C O 1
ATOM 6051 N N . GLY C 1 238 ? -12.269 -29.866 44.598 1.00 12.43 238 GLY C N 1
ATOM 6052 C CA . GLY C 1 238 ? -12.175 -30.708 45.784 1.00 12.98 238 GLY C CA 1
ATOM 6053 C C . GLY C 1 238 ? -12.230 -29.867 47.046 1.00 13.17 238 GLY C C 1
ATOM 6054 O O . GLY C 1 238 ? -12.022 -28.650 46.999 1.00 12.86 238 GLY C O 1
ATOM 6055 N N . SER C 1 239 ? -12.507 -30.519 48.170 1.00 13.51 239 SER C N 1
ATOM 6056 C CA . SER C 1 239 ? -12.707 -29.813 49.434 1.00 13.83 239 SER C CA 1
ATOM 6057 C C . SER C 1 239 ? -11.443 -29.745 50.267 1.00 14.32 239 SER C C 1
ATOM 6058 O O . SER C 1 239 ? -10.734 -30.741 50.413 1.00 14.43 239 SER C O 1
ATOM 6061 N N . PHE C 1 240 ? -11.175 -28.580 50.843 1.00 14.54 240 PHE C N 1
ATOM 6062 C CA . PHE C 1 240 ? -10.071 -28.508 51.794 1.00 15.27 240 PHE C CA 1
ATOM 6063 C C . PHE C 1 240 ? -10.523 -28.540 53.254 1.00 15.05 240 PHE C C 1
ATOM 6064 O O . PHE C 1 240 ? -9.718 -28.318 54.165 1.00 14.75 240 PHE C O 1
ATOM 6072 N N . THR C 1 241 ? -11.804 -28.859 53.456 1.00 14.66 241 THR C N 1
ATOM 6073 C CA . THR C 1 241 ? -12.346 -29.158 54.791 1.00 14.79 241 THR C CA 1
ATOM 6074 C C . THR C 1 241 ? -13.133 -30.471 54.800 1.00 14.98 241 THR C C 1
ATOM 6075 O O . THR C 1 241 ? -13.646 -30.913 53.759 1.00 14.77 241 THR C O 1
ATOM 6079 N N . ARG C 1 242 ? -13.236 -31.085 55.979 1.00 14.88 242 ARG C N 1
ATOM 6080 C CA . ARG C 1 242 ? -14.153 -32.202 56.186 1.00 15.14 242 ARG C CA 1
ATOM 6081 C C . ARG C 1 242 ? -15.567 -31.666 55.980 1.00 14.80 242 ARG C C 1
ATOM 6082 O O . ARG C 1 242 ? -15.835 -30.498 56.303 1.00 15.13 242 ARG C O 1
ATOM 6090 N N . PRO C 1 243 ? -16.474 -32.498 55.432 1.00 14.61 243 PRO C N 1
ATOM 6091 C CA . PRO C 1 243 ? -17.850 -32.032 55.248 1.00 14.24 243 PRO C CA 1
ATOM 6092 C C . PRO C 1 243 ? -18.544 -31.841 56.591 1.00 14.33 243 PRO C C 1
ATOM 6093 O O . PRO C 1 243 ? -18.245 -32.557 57.554 1.00 14.73 243 PRO C O 1
ATOM 6097 N N . VAL C 1 244 ? -19.442 -30.861 56.645 1.00 14.38 244 VAL C N 1
ATOM 6098 C CA . VAL C 1 244 ? -20.167 -30.523 57.866 1.00 14.38 244 VAL C CA 1
ATOM 6099 C C . VAL C 1 244 ? -21.667 -30.682 57.626 1.00 14.55 244 VAL C C 1
ATOM 6100 O O . VAL C 1 244 ? -22.199 -30.114 56.675 1.00 14.43 244 VAL C O 1
ATOM 6104 N N . PRO C 1 245 ? -22.343 -31.479 58.474 1.00 14.96 245 PRO C N 1
ATOM 6105 C CA . PRO C 1 245 ? -23.779 -31.713 58.321 1.00 15.14 245 PRO C CA 1
ATOM 6106 C C . PRO C 1 245 ? -24.604 -30.430 58.250 1.00 15.42 245 PRO C C 1
ATOM 6107 O O . PRO C 1 245 ? -24.359 -29.474 59.001 1.00 14.81 245 PRO C O 1
ATOM 6111 N N . ALA C 1 246 ? -25.562 -30.420 57.328 1.00 15.38 246 ALA C N 1
ATOM 6112 C CA . ALA C 1 246 ? -26.516 -29.332 57.198 1.00 16.10 246 ALA C CA 1
ATOM 6113 C C . ALA C 1 246 ? -27.874 -29.826 57.682 1.00 16.65 246 ALA C C 1
ATOM 6114 O O . ALA C 1 246 ? -28.360 -30.867 57.238 1.00 17.11 246 ALA C O 1
ATOM 6116 N N . ARG C 1 247 ? -28.458 -29.085 58.616 1.00 17.14 247 ARG C N 1
ATOM 6117 C CA . ARG C 1 247 ? -29.748 -29.443 59.202 1.00 17.71 247 ARG C CA 1
ATOM 6118 C C . ARG C 1 247 ? -30.710 -28.286 58.998 1.00 17.70 247 ARG C C 1
ATOM 6119 O O . ARG C 1 247 ? -30.289 -27.139 58.879 1.00 17.33 247 ARG C O 1
ATOM 6127 N N . LYS C 1 248 ? -32.006 -28.581 58.953 1.00 17.81 248 LYS C N 1
ATOM 6128 C CA . LYS C 1 248 ? -33.007 -27.528 58.837 1.00 18.56 248 LYS C CA 1
ATOM 6129 C C . LYS C 1 248 ? -32.794 -26.486 59.938 1.00 18.42 248 LYS C C 1
ATOM 6130 O O . LYS C 1 248 ? -32.669 -26.837 61.118 1.00 18.84 248 LYS C O 1
ATOM 6136 N N . GLY C 1 249 ? -32.725 -25.221 59.537 1.00 18.35 249 GLY C N 1
ATOM 6137 C CA . GLY C 1 249 ? -32.488 -24.106 60.461 1.00 18.22 249 GLY C CA 1
ATOM 6138 C C . GLY C 1 249 ? -31.063 -23.577 60.448 1.00 18.35 249 GLY C C 1
ATOM 6139 O O . GLY C 1 249 ? -30.807 -22.461 60.906 1.00 18.53 249 GLY C O 1
ATOM 6140 N N . ASP C 1 250 ? -30.134 -24.378 59.926 1.00 18.15 250 ASP C N 1
ATOM 6141 C CA . ASP C 1 250 ? -28.715 -23.994 59.870 1.00 18.03 250 ASP C CA 1
ATOM 6142 C C . ASP C 1 250 ? -28.447 -22.843 58.914 1.00 17.68 250 ASP C C 1
ATOM 6143 O O . ASP C 1 250 ? -28.986 -22.798 57.810 1.00 17.68 250 ASP C O 1
ATOM 6148 N N . THR C 1 251 ? -27.584 -21.926 59.342 1.00 17.28 251 THR C N 1
ATOM 6149 C CA . THR C 1 251 ? -27.042 -20.907 58.460 1.00 17.08 251 THR C CA 1
ATOM 6150 C C . THR C 1 251 ? -25.554 -21.170 58.328 1.00 16.50 251 THR C C 1
ATOM 6151 O O . THR C 1 251 ? -24.883 -21.406 59.330 1.00 16.84 251 THR C O 1
ATOM 6155 N N . PHE C 1 252 ? -25.042 -21.140 57.102 1.00 15.51 252 PHE C N 1
ATOM 6156 C CA . PHE C 1 252 ? -23.601 -21.284 56.874 1.00 14.75 252 PHE C CA 1
ATOM 6157 C C . PHE C 1 252 ? -23.024 -19.973 56.365 1.00 14.62 252 PHE C C 1
ATOM 6158 O O . PHE C 1 252 ? -23.658 -19.263 55.580 1.00 14.33 252 PHE C O 1
ATOM 6166 N N . HIS C 1 253 ? -21.823 -19.648 56.832 1.00 14.19 253 HIS C N 1
ATOM 6167 C CA . HIS C 1 253 ? -21.085 -18.507 56.329 1.00 14.26 253 HIS C CA 1
ATOM 6168 C C . HIS C 1 253 ? -19.649 -18.963 56.219 1.00 13.73 253 HIS C C 1
ATOM 6169 O O . HIS C 1 253 ? -19.038 -19.359 57.216 1.00 13.67 253 HIS C O 1
ATOM 6176 N N . VAL C 1 254 ? -19.121 -18.943 55.002 1.00 13.04 254 VAL C N 1
ATOM 6177 C CA . VAL C 1 254 ? -17.758 -19.417 54.776 1.00 12.75 254 VAL C CA 1
ATOM 6178 C C . VAL C 1 254 ? -16.919 -18.250 54.294 1.00 12.62 254 VAL C C 1
ATOM 6179 O O . VAL C 1 254 ? -17.200 -17.666 53.250 1.00 12.50 254 VAL C O 1
ATOM 6183 N N . ASP C 1 255 ? -15.898 -17.920 55.085 1.00 12.28 255 ASP C N 1
ATOM 6184 C CA . ASP C 1 255 ? -15.064 -16.737 54.911 1.00 12.11 255 ASP C CA 1
ATOM 6185 C C . ASP C 1 255 ? -13.752 -17.167 54.269 1.00 11.69 255 ASP C C 1
ATOM 6186 O O . ASP C 1 255 ? -12.955 -17.857 54.900 1.00 11.57 255 ASP C O 1
ATOM 6191 N N . TYR C 1 256 ? -13.547 -16.783 53.013 1.00 11.30 256 TYR C N 1
ATOM 6192 C CA . TYR C 1 256 ? -12.301 -17.100 52.315 1.00 11.81 256 TYR C CA 1
ATOM 6193 C C . TYR C 1 256 ? -11.315 -15.926 52.365 1.00 12.44 256 TYR C C 1
ATOM 6194 O O . TYR C 1 256 ? -10.458 -15.793 51.482 1.00 12.86 256 TYR C O 1
ATOM 6203 N N . GLY C 1 257 ? -11.443 -15.065 53.372 1.00 12.70 257 GLY C N 1
ATOM 6204 C CA . GLY C 1 257 ? -10.525 -13.929 53.523 1.00 13.39 257 GLY C CA 1
ATOM 6205 C C . GLY C 1 257 ? -10.588 -12.989 52.334 1.00 13.66 257 GLY C C 1
ATOM 6206 O O . GLY C 1 257 ? -11.668 -12.514 51.976 1.00 14.03 257 GLY C O 1
ATOM 6207 N N . ASN C 1 258 ? -9.446 -12.736 51.692 1.00 14.08 258 ASN C N 1
ATOM 6208 C CA . ASN C 1 258 ? -9.426 -11.792 50.563 1.00 14.71 258 ASN C CA 1
ATOM 6209 C C . ASN C 1 258 ? -10.081 -12.334 49.285 1.00 14.08 258 ASN C C 1
ATOM 6210 O O . ASN C 1 258 ? -10.137 -11.641 48.270 1.00 14.67 258 ASN C O 1
ATOM 6215 N N . MET C 1 259 ? -10.584 -13.567 49.363 1.00 13.84 259 MET C N 1
ATOM 6216 C CA . MET C 1 259 ? -11.341 -14.182 48.270 1.00 13.47 259 MET C CA 1
ATOM 6217 C C . MET C 1 259 ? -12.858 -14.122 48.480 1.00 13.43 259 MET C C 1
ATOM 6218 O O . MET C 1 259 ? -13.614 -14.700 47.700 1.00 13.81 259 MET C O 1
ATOM 6223 N N . GLY C 1 260 ? -13.298 -13.417 49.516 1.00 13.44 260 GLY C N 1
ATOM 6224 C CA . GLY C 1 260 ? -14.727 -13.195 49.739 1.00 13.50 260 GLY C CA 1
ATOM 6225 C C . GLY C 1 260 ? -15.388 -14.288 50.555 1.00 13.55 260 GLY C C 1
ATOM 6226 O O . GLY C 1 260 ? -14.714 -15.102 51.172 1.00 14.27 260 GLY C O 1
ATOM 6227 N N . SER C 1 261 ? -16.717 -14.298 50.555 1.00 13.47 261 SER C N 1
ATOM 6228 C CA . SER C 1 261 ? -17.474 -15.215 51.387 1.00 13.31 261 SER C CA 1
ATOM 6229 C C . SER C 1 261 ? -18.665 -15.801 50.636 1.00 13.09 261 SER C C 1
ATOM 6230 O O . SER C 1 261 ? -19.113 -15.248 49.622 1.00 12.98 261 SER C O 1
ATOM 6233 N N . ILE C 1 262 ? -19.160 -16.921 51.149 1.00 12.67 262 ILE C N 1
ATOM 6234 C CA . ILE C 1 262 ? -20.382 -17.548 50.645 1.00 13.39 262 ILE C CA 1
ATOM 6235 C C . ILE C 1 262 ? -21.289 -17.862 51.824 1.00 13.84 262 ILE C C 1
ATOM 6236 O O . ILE C 1 262 ? -20.830 -18.384 52.844 1.00 13.68 262 ILE C O 1
ATOM 6241 N N . SER C 1 263 ? -22.579 -17.565 51.674 1.00 14.76 263 SER C N 1
ATOM 6242 C CA . SER C 1 263 ? -23.559 -17.879 52.707 1.00 16.34 263 SER C CA 1
ATOM 6243 C C . SER C 1 263 ? -24.744 -18.648 52.136 1.00 16.63 263 SER C C 1
ATOM 6244 O O . SER C 1 263 ? -25.041 -18.554 50.944 1.00 16.90 263 SER C O 1
ATOM 6247 N N . CYS C 1 264 ? -25.424 -19.390 53.003 1.00 17.53 264 CYS C N 1
ATOM 6248 C CA . CYS C 1 264 ? -26.724 -19.973 52.673 1.00 18.20 264 CYS C CA 1
ATOM 6249 C C . CYS C 1 264 ? -27.471 -20.336 53.952 1.00 18.53 264 CYS C C 1
ATOM 6250 O O . CYS C 1 264 ? -26.897 -20.345 55.044 1.00 18.36 264 CYS C O 1
ATOM 6253 N N . ARG C 1 265 ? -28.763 -20.611 53.816 1.00 18.87 265 ARG C N 1
ATOM 6254 C CA . ARG C 1 265 ? -29.562 -21.035 54.956 1.00 19.61 265 ARG C CA 1
ATOM 6255 C C . ARG C 1 265 ? -30.437 -22.210 54.560 1.00 19.24 265 ARG C C 1
ATOM 6256 O O . ARG C 1 265 ? -31.037 -22.211 53.487 1.00 19.50 265 ARG C O 1
ATOM 6264 N N . PHE C 1 266 ? -30.505 -23.205 55.436 1.00 19.03 266 PHE C N 1
ATOM 6265 C CA . PHE C 1 266 ? -31.315 -24.393 55.192 1.00 19.25 266 PHE C CA 1
ATOM 6266 C C . PHE C 1 266 ? -32.688 -24.223 55.820 1.00 19.71 266 PHE C C 1
ATOM 6267 O O . PHE C 1 266 ? -32.801 -23.891 56.999 1.00 19.94 266 PHE C O 1
ATOM 6275 N N . VAL C 1 267 ? -33.722 -24.422 55.006 1.00 19.96 267 VAL C N 1
ATOM 6276 C CA . VAL C 1 267 ? -35.098 -24.122 55.409 1.00 20.56 267 VAL C CA 1
ATOM 6277 C C . VAL C 1 267 ? -36.012 -25.333 55.246 1.00 20.86 267 VAL C C 1
ATOM 6278 O O . VAL C 1 267 ? -35.601 -26.355 54.688 1.00 20.72 267 VAL C O 1
ATOM 6283 N N . MET D 1 1 ? -53.399 -9.427 31.835 1.00 47.55 1 MET D N 1
ATOM 6284 C CA . MET D 1 1 ? -52.741 -8.356 31.033 1.00 47.47 1 MET D CA 1
ATOM 6285 C C . MET D 1 1 ? -53.777 -7.426 30.401 1.00 47.26 1 MET D C 1
ATOM 6286 O O . MET D 1 1 ? -54.722 -7.886 29.753 1.00 47.24 1 MET D O 1
ATOM 6291 N N . PHE D 1 2 ? -53.591 -6.121 30.598 1.00 46.89 2 PHE D N 1
ATOM 6292 C CA . PHE D 1 2 ? -54.425 -5.110 29.950 1.00 46.59 2 PHE D CA 1
ATOM 6293 C C . PHE D 1 2 ? -54.146 -5.072 28.450 1.00 46.36 2 PHE D C 1
ATOM 6294 O O . PHE D 1 2 ? -53.111 -5.558 27.991 1.00 46.30 2 PHE D O 1
ATOM 6302 N N . ASP D 1 3 ? -55.071 -4.491 27.691 1.00 46.11 3 ASP D N 1
ATOM 6303 C CA . ASP D 1 3 ? -54.910 -4.361 26.243 1.00 45.88 3 ASP D CA 1
ATOM 6304 C C . ASP D 1 3 ? -53.822 -3.349 25.878 1.00 45.48 3 ASP D C 1
ATOM 6305 O O . ASP D 1 3 ? -53.496 -2.459 26.668 1.00 45.39 3 ASP D O 1
ATOM 6310 N N . LYS D 1 4 ? -53.276 -3.503 24.673 1.00 44.94 4 LYS D N 1
ATOM 6311 C CA . LYS D 1 4 ? -52.190 -2.669 24.152 1.00 44.40 4 LYS D CA 1
ATOM 6312 C C . LYS D 1 4 ? -52.474 -1.163 24.246 1.00 43.83 4 LYS D C 1
ATOM 6313 O O . LYS D 1 4 ? -51.565 -0.372 24.514 1.00 43.66 4 LYS D O 1
ATOM 6319 N N . HIS D 1 5 ? -53.734 -0.783 24.032 1.00 42.99 5 HIS D N 1
ATOM 6320 C CA . HIS D 1 5 ? -54.170 0.616 24.096 1.00 42.33 5 HIS D CA 1
ATOM 6321 C C . HIS D 1 5 ? -54.116 1.184 25.519 1.00 41.55 5 HIS D C 1
ATOM 6322 O O . HIS D 1 5 ? -53.760 2.351 25.713 1.00 41.56 5 HIS D O 1
ATOM 6329 N N . THR D 1 6 ? -54.471 0.358 26.503 1.00 40.56 6 THR D N 1
ATOM 6330 C CA . THR D 1 6 ? -54.430 0.753 27.913 1.00 39.71 6 THR D CA 1
ATOM 6331 C C . THR D 1 6 ? -52.998 1.066 28.374 1.00 39.12 6 THR D C 1
ATOM 6332 O O . THR D 1 6 ? -52.778 2.025 29.116 1.00 38.84 6 THR D O 1
ATOM 6336 N N . HIS D 1 7 ? -52.035 0.264 27.924 1.00 38.38 7 HIS D N 1
ATOM 6337 C CA . HIS D 1 7 ? -50.625 0.495 28.256 1.00 37.67 7 HIS D CA 1
ATOM 6338 C C . HIS D 1 7 ? -50.135 1.829 27.699 1.00 37.48 7 HIS D C 1
ATOM 6339 O O . HIS D 1 7 ? -49.404 2.555 28.374 1.00 37.29 7 HIS D O 1
ATOM 6346 N N . THR D 1 8 ? -50.552 2.145 26.473 1.00 37.23 8 THR D N 1
ATOM 6347 C CA . THR D 1 8 ? -50.186 3.398 25.814 1.00 37.16 8 THR D CA 1
ATOM 6348 C C . THR D 1 8 ? -50.796 4.604 26.537 1.00 37.12 8 TH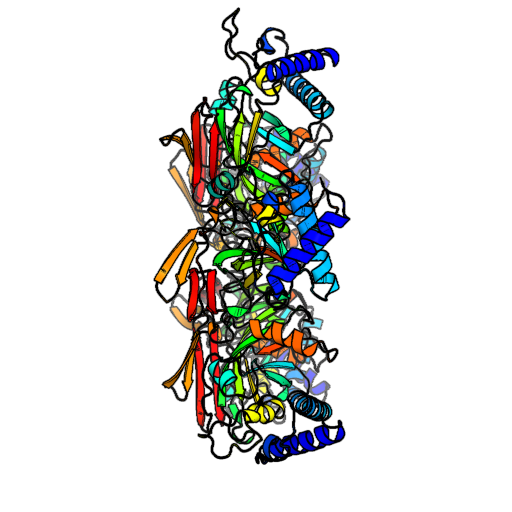R D C 1
ATOM 6349 O O . THR D 1 8 ? -50.135 5.628 26.709 1.00 37.05 8 THR D O 1
ATOM 6353 N N . LEU D 1 9 ? -52.050 4.460 26.965 1.00 36.99 9 LEU D N 1
ATOM 6354 C CA . LEU D 1 9 ? -52.773 5.512 27.682 1.00 36.90 9 LEU D CA 1
ATOM 6355 C C . LEU D 1 9 ? -52.106 5.850 29.018 1.00 36.46 9 LEU D C 1
ATOM 6356 O O . LEU D 1 9 ? -51.970 7.026 29.371 1.00 36.45 9 LEU D O 1
ATOM 6361 N N . ILE D 1 10 ? -51.691 4.817 29.751 1.00 35.80 10 ILE D N 1
ATOM 6362 C CA . ILE D 1 10 ? -50.993 5.000 31.025 1.00 35.11 10 ILE D CA 1
ATOM 6363 C C . ILE D 1 10 ? -49.615 5.624 30.790 1.00 34.74 10 ILE D C 1
ATOM 6364 O O . ILE D 1 10 ? -49.224 6.555 31.500 1.00 34.64 10 ILE D O 1
ATOM 6369 N N . ALA D 1 11 ? -48.903 5.122 29.781 1.00 34.23 11 ALA D N 1
ATOM 6370 C CA . ALA D 1 11 ? -47.593 5.651 29.399 1.00 33.82 11 ALA D CA 1
ATOM 6371 C C . ALA D 1 11 ? -47.643 7.141 29.048 1.00 33.66 11 ALA D C 1
ATOM 6372 O O . ALA D 1 11 ? -46.747 7.900 29.423 1.00 33.36 11 ALA D O 1
ATOM 6374 N N . GLN D 1 12 ? -48.696 7.550 28.339 1.00 33.35 12 GLN D N 1
ATOM 6375 C CA . GLN D 1 12 ? -48.889 8.951 27.956 1.00 33.23 12 GLN D CA 1
ATOM 6376 C C . GLN D 1 12 ? -49.153 9.851 29.165 1.00 32.66 12 GLN D C 1
ATOM 6377 O O . GLN D 1 12 ? -48.759 11.018 29.172 1.00 32.81 12 GLN D O 1
ATOM 6383 N N . ARG D 1 13 ? -49.814 9.298 30.180 1.00 32.20 13 ARG D N 1
ATOM 6384 C CA . ARG D 1 13 ? -50.099 10.023 31.420 1.00 31.90 13 ARG D CA 1
ATOM 6385 C C . ARG D 1 13 ? -48.842 10.227 32.271 1.00 31.34 13 ARG D C 1
ATOM 6386 O O . ARG D 1 13 ? -48.661 11.287 32.876 1.00 31.16 13 ARG D O 1
ATOM 6394 N N . LEU D 1 14 ? -47.980 9.213 32.308 1.00 30.68 14 LEU D N 1
ATOM 6395 C CA . LEU D 1 14 ? -46.689 9.316 32.995 1.00 30.08 14 LEU D CA 1
ATOM 6396 C C . LEU D 1 14 ? -45.794 10.338 32.307 1.00 30.07 14 LEU D C 1
ATOM 6397 O O . LEU D 1 14 ? -45.083 11.104 32.965 1.00 30.01 14 LEU D O 1
ATOM 6402 N N . ASP D 1 15 ? -45.847 10.345 30.977 1.00 30.11 15 ASP D N 1
ATOM 6403 C CA . ASP D 1 15 ? -45.066 11.262 30.162 1.00 30.26 15 ASP D CA 1
ATOM 6404 C C . ASP D 1 15 ? -45.458 12.720 30.402 1.00 30.34 15 ASP D C 1
ATOM 6405 O O . ASP D 1 15 ? -44.600 13.607 30.403 1.00 30.30 15 ASP D O 1
ATOM 6410 N N . GLN D 1 16 ? -46.752 12.966 30.605 1.00 30.50 16 GLN D N 1
ATOM 6411 C CA . GLN D 1 16 ? -47.227 14.319 30.894 1.00 30.60 16 GLN D CA 1
ATOM 6412 C C . GLN D 1 16 ? -46.904 14.716 32.332 1.00 30.36 16 GLN D C 1
ATOM 6413 O O . GLN D 1 16 ? -46.612 15.881 32.605 1.00 30.25 16 GLN D O 1
ATOM 6419 N N . ALA D 1 17 ? -46.946 13.739 33.238 1.00 30.15 17 ALA D N 1
ATOM 6420 C CA . ALA D 1 17 ? -46.569 13.954 34.633 1.00 29.91 17 ALA D CA 1
ATOM 6421 C C . ALA D 1 17 ? -45.122 14.436 34.736 1.00 29.90 17 ALA D C 1
ATOM 6422 O O . ALA D 1 17 ? -44.822 15.369 35.484 1.00 29.55 17 ALA D O 1
ATOM 6424 N N . GLU D 1 18 ? -44.239 13.800 33.969 1.00 29.92 18 GLU D N 1
ATOM 6425 C CA . GLU D 1 18 ? -42.832 14.192 33.902 1.00 30.05 18 GLU D CA 1
ATOM 6426 C C . GLU D 1 18 ? -42.648 15.578 33.277 1.00 30.32 18 GLU D C 1
ATOM 6427 O O . GLU D 1 18 ? -41.920 16.416 33.817 1.00 30.13 18 GLU D O 1
ATOM 6433 N N . LYS D 1 19 ? -43.317 15.816 32.148 1.00 30.84 19 LYS D N 1
ATOM 6434 C CA . LYS D 1 19 ? -43.183 17.076 31.410 1.00 31.39 19 LYS D CA 1
ATOM 6435 C C . LYS D 1 19 ? -43.698 18.286 32.184 1.00 31.61 19 LYS D C 1
ATOM 6436 O O . LYS D 1 19 ? -43.103 19.366 32.123 1.00 31.46 19 LYS D O 1
ATOM 6442 N N . GLN D 1 20 ? -44.793 18.092 32.915 1.00 32.00 20 GLN D N 1
ATOM 6443 C CA . GLN D 1 20 ? -45.416 19.161 33.696 1.00 32.51 20 GLN D CA 1
ATOM 6444 C C . GLN D 1 20 ? -44.839 19.269 35.107 1.00 32.63 20 GLN D C 1
ATOM 6445 O O . GLN D 1 20 ? -45.153 20.212 35.844 1.00 32.39 20 GLN D O 1
ATOM 6451 N N . ARG D 1 21 ? -43.988 18.305 35.466 1.00 32.75 21 ARG D N 1
ATOM 6452 C CA . ARG D 1 21 ? -43.417 18.183 36.815 1.00 33.09 21 ARG D CA 1
ATOM 6453 C C . ARG D 1 21 ? -44.512 18.167 37.890 1.00 33.28 21 ARG D C 1
ATOM 6454 O O . ARG D 1 21 ? -44.386 18.798 38.943 1.00 33.09 21 ARG D O 1
ATOM 6462 N N . GLU D 1 22 ? -45.593 17.446 37.600 1.00 33.68 22 GLU D N 1
ATOM 6463 C CA . GLU D 1 22 ? -46.720 17.308 38.519 1.00 34.30 22 GLU D CA 1
ATOM 6464 C C . GLU D 1 22 ? -47.126 15.844 38.621 1.00 34.04 22 GLU D C 1
ATOM 6465 O O . GLU D 1 22 ? -47.369 15.187 37.607 1.00 33.96 22 GLU D O 1
ATOM 6471 N N . GLN D 1 23 ? -47.209 15.343 39.849 1.00 34.00 23 GLN D N 1
ATOM 6472 C CA . GLN D 1 23 ? -47.530 13.937 40.087 1.00 33.96 23 GLN D CA 1
ATOM 6473 C C . GLN D 1 23 ? -48.979 13.586 39.761 1.00 34.22 23 GLN D C 1
ATOM 6474 O O . GLN D 1 23 ? -49.894 14.379 39.997 1.00 34.20 23 GLN D O 1
ATOM 6480 N N . ILE D 1 24 ? -49.167 12.390 39.210 1.00 34.29 24 ILE D N 1
ATOM 6481 C CA . ILE D 1 24 ? -50.495 11.843 38.943 1.00 34.60 24 ILE D CA 1
ATOM 6482 C C . ILE D 1 24 ? -50.853 10.818 40.017 1.00 34.80 24 ILE D C 1
ATOM 6483 O O . ILE D 1 24 ? -50.010 10.457 40.841 1.00 34.70 24 ILE D O 1
ATOM 6488 N N . ARG D 1 25 ? -52.102 10.358 40.015 1.00 35.06 25 ARG D N 1
ATOM 6489 C CA . ARG D 1 25 ? -52.530 9.331 40.959 1.00 35.41 25 ARG D CA 1
ATOM 6490 C C . ARG D 1 25 ? -51.804 8.018 40.675 1.00 35.31 25 ARG D C 1
ATOM 6491 O O . ARG D 1 25 ? -51.516 7.705 39.520 1.00 35.16 25 ARG D O 1
ATOM 6499 N N . ALA D 1 26 ? -51.504 7.266 41.732 1.00 35.54 26 ALA D N 1
ATOM 6500 C CA . ALA D 1 26 ? -50.858 5.962 41.595 1.00 35.91 26 ALA D CA 1
ATOM 6501 C C . ALA D 1 26 ? -51.660 5.060 40.659 1.00 36.25 26 ALA D C 1
ATOM 6502 O O . ALA D 1 26 ? -52.851 4.829 40.878 1.00 36.43 26 ALA D O 1
ATOM 6504 N N . ILE D 1 27 ? -50.997 4.565 39.616 1.00 36.49 27 ILE D N 1
ATOM 6505 C CA . ILE D 1 27 ? -51.629 3.742 38.580 1.00 36.79 27 ILE D CA 1
ATOM 6506 C C . ILE D 1 27 ? -52.382 2.542 39.167 1.00 36.98 27 ILE D C 1
ATOM 6507 O O . ILE D 1 27 ? -53.470 2.202 38.699 1.00 36.95 27 ILE D O 1
ATOM 6512 N N . SER D 1 28 ? -51.808 1.930 40.203 1.00 37.16 28 SER D N 1
ATOM 6513 C CA . SER D 1 28 ? -52.395 0.765 40.870 1.00 37.43 28 SER D CA 1
ATOM 6514 C C . SER D 1 28 ? -53.722 1.071 41.573 1.00 37.70 28 SER D C 1
ATOM 6515 O O . SER D 1 28 ? -54.478 0.156 41.906 1.00 37.76 28 SER D O 1
ATOM 6518 N N . LEU D 1 29 ? -53.995 2.354 41.799 1.00 37.94 29 LEU D N 1
ATOM 6519 C CA . LEU D 1 29 ? -55.255 2.780 42.405 1.00 38.39 29 LEU D CA 1
ATOM 6520 C C . LEU D 1 29 ? -56.356 2.950 41.359 1.00 38.56 29 LEU D C 1
ATOM 6521 O O . LEU D 1 29 ? -57.516 2.630 41.622 1.00 38.64 29 LEU D O 1
ATOM 6526 N N . ASP D 1 30 ? -55.984 3.450 40.181 1.00 38.76 30 ASP D N 1
ATOM 6527 C CA . ASP D 1 30 ? -56.904 3.556 39.048 1.00 38.97 30 ASP D CA 1
ATOM 6528 C C . ASP D 1 30 ? -57.077 2.212 38.347 1.00 38.97 30 ASP D C 1
ATOM 6529 O O . ASP D 1 30 ? -58.131 1.934 37.770 1.00 39.02 30 ASP D O 1
ATOM 6534 N N . TYR D 1 31 ? -56.031 1.390 38.398 1.00 38.67 31 TYR D N 1
ATOM 6535 C CA . TYR D 1 31 ? -56.047 0.061 37.797 1.00 38.52 31 TYR D CA 1
ATOM 6536 C C . TYR D 1 31 ? -55.655 -0.980 38.850 1.00 38.31 31 TYR D C 1
ATOM 6537 O O . TYR D 1 31 ? -54.509 -1.433 38.878 1.00 38.30 31 TYR D O 1
ATOM 6546 N N . PRO D 1 32 ? -56.608 -1.363 39.723 1.00 38.06 32 PRO D N 1
ATOM 6547 C CA . PRO D 1 32 ? -56.292 -2.256 40.847 1.00 37.81 32 PRO D CA 1
ATOM 6548 C C . PRO D 1 32 ? -55.915 -3.693 40.460 1.00 37.50 32 PRO D C 1
ATOM 6549 O O . PRO D 1 32 ? -55.401 -4.434 41.301 1.00 37.52 32 PRO D O 1
ATOM 6553 N N . GLU D 1 33 ? -56.159 -4.078 39.208 1.00 37.17 33 GLU D N 1
ATOM 6554 C CA . GLU D 1 33 ? -55.818 -5.426 38.737 1.00 36.82 33 GLU D CA 1
ATOM 6555 C C . GLU D 1 33 ? -54.478 -5.476 37.991 1.00 36.06 33 GLU D C 1
ATOM 6556 O O . GLU D 1 33 ? -54.148 -6.488 37.365 1.00 36.00 33 GLU D O 1
ATOM 6562 N N . ILE D 1 34 ? -53.714 -4.386 38.070 1.00 35.03 34 ILE D N 1
ATOM 6563 C CA . ILE D 1 34 ? -52.403 -4.295 37.418 1.00 33.98 34 ILE D CA 1
ATOM 6564 C C . ILE D 1 34 ? -51.460 -5.409 37.900 1.00 33.17 34 ILE D C 1
ATOM 6565 O O . ILE D 1 34 ? -51.426 -5.736 39.090 1.00 33.12 34 ILE D O 1
ATOM 6570 N N . THR D 1 35 ? -50.730 -6.005 36.959 1.00 32.27 35 THR D N 1
ATOM 6571 C CA . THR D 1 35 ? -49.752 -7.050 37.267 1.00 31.38 35 THR D CA 1
ATOM 6572 C C . THR D 1 35 ? -48.334 -6.525 37.028 1.00 30.81 35 THR D C 1
ATOM 6573 O O . THR D 1 35 ? -48.157 -5.434 36.483 1.00 30.39 35 THR D O 1
ATOM 6577 N N . ILE D 1 36 ? -47.330 -7.299 37.441 1.00 30.38 36 ILE D N 1
ATOM 6578 C CA . ILE D 1 36 ? -45.927 -6.964 37.163 1.00 30.06 36 ILE D CA 1
ATOM 6579 C C . ILE D 1 36 ? -45.706 -6.907 35.650 1.00 29.71 36 ILE D C 1
ATOM 6580 O O . ILE D 1 36 ? -45.050 -5.995 35.139 1.00 29.62 36 ILE D O 1
ATOM 6585 N N . GLU D 1 37 ? -46.282 -7.882 34.946 1.00 29.40 37 GLU D N 1
ATOM 6586 C CA . GLU D 1 37 ? -46.253 -7.942 33.486 1.00 29.14 37 GLU D CA 1
ATOM 6587 C C . GLU D 1 37 ? -46.795 -6.658 32.841 1.00 28.42 37 GLU D C 1
ATOM 6588 O O . GLU D 1 37 ? -46.186 -6.124 31.912 1.00 28.12 37 GLU D O 1
ATOM 6594 N N . ASP D 1 38 ? -47.935 -6.176 33.343 1.00 27.76 38 ASP D N 1
ATOM 6595 C CA . ASP D 1 38 ? -48.531 -4.917 32.891 1.00 27.23 38 ASP D CA 1
ATOM 6596 C C . ASP D 1 38 ? -47.593 -3.739 33.123 1.00 26.57 38 ASP D C 1
ATOM 6597 O O . ASP D 1 38 ? -47.424 -2.890 32.249 1.00 26.53 38 ASP D O 1
ATOM 6602 N N . ALA D 1 39 ? -46.996 -3.701 34.313 1.00 26.10 39 ALA D N 1
ATOM 6603 C CA . ALA D 1 39 ? -46.099 -2.620 34.710 1.00 25.33 39 ALA D CA 1
ATOM 6604 C C . ALA D 1 39 ? -44.920 -2.484 33.748 1.00 24.99 39 ALA D C 1
ATOM 6605 O O . ALA D 1 39 ? -44.606 -1.379 33.297 1.00 24.75 39 ALA D O 1
ATOM 6607 N N . TYR D 1 40 ? -44.290 -3.609 33.407 1.00 24.26 40 TYR D N 1
ATOM 6608 C CA . TYR D 1 40 ? -43.197 -3.593 32.434 1.00 23.85 40 TYR D CA 1
ATOM 6609 C C . TYR D 1 40 ? -43.634 -3.220 31.010 1.00 23.54 40 TYR D C 1
ATOM 6610 O O . TYR D 1 40 ? -42.873 -2.604 30.266 1.00 23.31 40 TYR D O 1
ATOM 6619 N N . ALA D 1 41 ? -44.863 -3.590 30.645 1.00 23.74 41 ALA D N 1
ATOM 6620 C CA . ALA D 1 41 ? -45.440 -3.214 29.355 1.00 23.65 41 ALA D CA 1
ATOM 6621 C C . ALA D 1 41 ? -45.693 -1.706 29.268 1.00 23.49 41 ALA D C 1
ATOM 6622 O O . ALA D 1 41 ? -45.492 -1.100 28.214 1.00 23.57 41 ALA D O 1
ATOM 6624 N N . VAL D 1 42 ? -46.116 -1.107 30.380 1.00 23.64 42 VAL D N 1
ATOM 6625 C CA . VAL D 1 42 ? -46.280 0.348 30.464 1.00 23.75 42 VAL D CA 1
ATOM 6626 C C . VAL D 1 42 ? -44.919 1.037 30.311 1.00 23.66 42 VAL D C 1
ATOM 6627 O O . VAL D 1 42 ? -44.769 1.960 29.507 1.00 23.40 42 VAL D O 1
ATOM 6631 N N . GLN D 1 43 ? -43.925 0.568 31.064 1.00 23.79 43 GLN D N 1
ATOM 6632 C CA . GLN D 1 43 ? -42.568 1.095 30.944 1.00 23.79 43 GLN D CA 1
ATOM 6633 C C . GLN D 1 43 ? -42.054 1.020 29.503 1.00 24.20 43 GLN D C 1
ATOM 6634 O O . GLN D 1 43 ? -41.534 2.008 28.978 1.00 23.84 43 GLN D O 1
ATOM 6640 N N . ARG D 1 44 ? -42.216 -0.140 28.862 1.00 24.73 44 ARG D N 1
ATOM 6641 C CA . ARG D 1 44 ? -41.732 -0.332 27.491 1.00 25.73 44 ARG D CA 1
ATOM 6642 C C . ARG D 1 44 ? -42.396 0.639 26.518 1.00 25.81 44 ARG D C 1
ATOM 6643 O O . ARG D 1 44 ? -41.747 1.167 25.614 1.00 25.78 44 ARG D O 1
ATOM 6651 N N . GLU D 1 45 ? -43.688 0.873 26.729 1.00 26.47 45 GLU D N 1
ATOM 6652 C CA . GLU D 1 45 ? -44.450 1.829 25.927 1.00 27.05 45 GLU D CA 1
ATOM 6653 C C . GLU D 1 45 ? -43.965 3.261 26.110 1.00 26.84 45 GLU D C 1
ATOM 6654 O O . GLU D 1 45 ? -43.785 3.992 25.135 1.00 27.06 45 GLU D O 1
ATOM 6660 N N . TRP D 1 46 ? -43.749 3.652 27.363 1.00 26.83 46 TRP D N 1
ATOM 6661 C CA . TRP D 1 46 ? -43.258 4.988 27.667 1.00 26.50 46 TRP D CA 1
ATOM 6662 C C . TRP D 1 46 ? -41.866 5.205 27.075 1.00 26.66 46 TRP D C 1
ATOM 6663 O O . TRP D 1 46 ? -41.607 6.231 26.449 1.00 26.60 46 TRP D O 1
ATOM 6674 N N . VAL D 1 47 ? -40.981 4.226 27.250 1.00 27.07 47 VAL D N 1
ATOM 6675 C CA . VAL D 1 47 ? -39.654 4.280 26.634 1.00 27.44 47 VAL D CA 1
ATOM 6676 C C . VAL D 1 47 ? -39.761 4.396 25.106 1.00 27.92 47 VAL D C 1
ATOM 6677 O O . VAL D 1 47 ? -39.068 5.210 24.494 1.00 27.88 47 VAL D O 1
ATOM 6681 N N . ARG D 1 48 ? -40.644 3.597 24.504 1.00 28.56 48 ARG D N 1
ATOM 6682 C CA . ARG D 1 48 ? -40.896 3.671 23.060 1.00 29.42 48 ARG D CA 1
ATOM 6683 C C . ARG D 1 48 ? -41.301 5.088 22.641 1.00 29.34 48 ARG D C 1
ATOM 6684 O O . ARG D 1 48 ? -40.781 5.622 21.656 1.00 29.52 48 ARG D O 1
ATOM 6692 N N . LEU D 1 49 ? -42.215 5.687 23.403 1.00 29.64 49 LEU D N 1
ATOM 6693 C CA . LEU D 1 49 ? -42.690 7.049 23.144 1.00 29.99 49 LEU D CA 1
ATOM 6694 C C . LEU D 1 49 ? -41.560 8.074 23.224 1.00 30.06 49 LEU D C 1
ATOM 6695 O O . LEU D 1 49 ? -41.439 8.938 22.358 1.00 29.91 49 LEU D O 1
ATOM 6700 N N . LYS D 1 50 ? -40.727 7.960 24.258 1.00 30.20 50 LYS D N 1
ATOM 6701 C CA . LYS D 1 50 ? -39.641 8.914 24.484 1.00 30.38 50 LYS D CA 1
ATOM 6702 C C . LYS D 1 50 ? -38.552 8.844 23.415 1.00 30.56 50 LYS D C 1
ATOM 6703 O O . LYS D 1 50 ? -37.963 9.866 23.067 1.00 30.67 50 LYS D O 1
ATOM 6709 N N . ILE D 1 51 ? -38.296 7.644 22.894 1.00 30.74 51 ILE D N 1
ATOM 6710 C CA . ILE D 1 51 ? -37.332 7.461 21.803 1.00 31.16 51 ILE D CA 1
ATOM 6711 C C . ILE D 1 51 ? -37.887 8.035 20.490 1.00 31.47 51 ILE D C 1
ATOM 6712 O O . ILE D 1 51 ? -37.148 8.634 19.700 1.00 31.43 51 ILE D O 1
ATOM 6717 N N . ALA D 1 52 ? -39.192 7.870 20.282 1.00 32.02 52 ALA D N 1
ATOM 6718 C CA . ALA D 1 52 ? -39.884 8.470 19.135 1.00 32.50 52 ALA D CA 1
ATOM 6719 C C . ALA D 1 52 ? -39.823 10.002 19.161 1.00 32.93 52 ALA D C 1
ATOM 6720 O O . ALA D 1 52 ? -39.835 10.646 18.108 1.00 33.06 52 ALA D O 1
ATOM 6722 N N . GLU D 1 53 ? -39.753 10.573 20.365 1.00 33.14 53 GLU D N 1
ATOM 6723 C CA . GLU D 1 53 ? -39.580 12.019 20.549 1.00 33.66 53 GLU D CA 1
ATOM 6724 C C . GLU D 1 53 ? -38.191 12.495 20.110 1.00 33.13 53 GLU D C 1
ATOM 6725 O O . GLU D 1 53 ? -37.995 13.682 19.835 1.00 33.42 53 GLU D O 1
ATOM 6731 N N . GLY D 1 54 ? -37.230 11.572 20.065 1.00 32.52 54 GLY D N 1
ATOM 6732 C CA . GLY D 1 54 ? -35.871 11.890 19.636 1.00 31.70 54 GLY D CA 1
ATOM 6733 C C . GLY D 1 54 ? -34.770 11.433 20.580 1.00 31.12 54 GLY D C 1
ATOM 6734 O O . GLY D 1 54 ? -33.589 11.655 20.309 1.00 31.03 54 GLY D O 1
ATOM 6735 N N . ARG D 1 55 ? -35.152 10.795 21.684 1.00 30.39 55 ARG D N 1
ATOM 6736 C CA . ARG D 1 55 ? -34.175 10.289 22.657 1.00 29.82 55 ARG D CA 1
ATOM 6737 C C . ARG D 1 55 ? -33.527 8.987 22.175 1.00 28.82 55 ARG D C 1
ATOM 6738 O O . ARG D 1 55 ? -34.027 8.336 21.256 1.00 28.66 55 ARG D O 1
ATOM 6746 N N . THR D 1 56 ? -32.406 8.619 22.793 1.00 27.78 56 THR D N 1
ATOM 6747 C CA . THR D 1 56 ? -31.686 7.400 22.431 1.00 26.86 56 THR D CA 1
ATOM 6748 C C . THR D 1 56 ? -31.425 6.553 23.677 1.00 25.89 56 THR D C 1
ATOM 6749 O O . THR D 1 56 ? -31.121 7.093 24.741 1.00 25.43 56 THR D O 1
ATOM 6753 N N . LEU D 1 57 ? -31.571 5.235 23.541 1.00 24.58 57 LEU D N 1
ATOM 6754 C CA . LEU D 1 57 ? -31.251 4.298 24.617 1.00 23.66 57 LEU D CA 1
ATOM 6755 C C . LEU D 1 57 ? -29.743 4.258 24.851 1.00 22.93 57 LEU D C 1
ATOM 6756 O O . LEU D 1 57 ? -28.968 4.075 23.912 1.00 22.73 57 LEU D O 1
ATOM 6761 N N . LYS D 1 58 ? -29.337 4.438 26.105 1.00 22.31 58 LYS D N 1
ATOM 6762 C CA . LYS D 1 58 ? -27.916 4.467 26.456 1.00 21.70 58 LYS D CA 1
ATOM 6763 C C . LYS D 1 58 ? -27.538 3.375 27.448 1.00 21.14 58 LYS D C 1
ATOM 6764 O O . LYS D 1 58 ? -26.356 3.110 27.659 1.00 20.71 58 LYS D O 1
ATOM 6770 N N . GLY D 1 59 ? -28.543 2.750 28.051 1.00 20.34 59 GLY D N 1
ATOM 6771 C CA . GLY D 1 59 ? -28.312 1.673 29.005 1.00 19.97 59 GLY D CA 1
ATOM 6772 C C . GLY D 1 59 ? -29.521 1.322 29.847 1.00 19.92 59 GLY D C 1
ATOM 6773 O O . GLY D 1 59 ? -30.666 1.583 29.461 1.00 19.63 59 GLY D O 1
ATOM 6774 N N . HIS D 1 60 ? -29.257 0.721 31.005 1.00 19.13 60 HIS D N 1
ATOM 6775 C CA . HIS D 1 60 ? -30.301 0.261 31.908 1.00 19.01 60 HIS D CA 1
ATOM 6776 C C . HIS D 1 60 ? -29.836 0.401 33.348 1.00 18.72 60 HIS D C 1
ATOM 6777 O O . HIS D 1 60 ? -28.643 0.554 33.606 1.00 18.50 60 HIS D O 1
ATOM 6784 N N . LYS D 1 61 ? -30.786 0.346 34.277 1.00 18.76 61 LYS D N 1
ATOM 6785 C CA . LYS D 1 61 ? -30.474 0.290 35.698 1.00 18.84 61 LYS D CA 1
ATOM 6786 C C . LYS D 1 61 ? -31.198 -0.881 36.351 1.00 18.80 61 LYS D C 1
ATOM 6787 O O . LYS D 1 61 ? -32.229 -1.341 35.853 1.00 18.59 61 LYS D O 1
ATOM 6793 N N . ILE D 1 62 ? -30.651 -1.351 37.467 1.00 18.28 62 ILE D N 1
ATOM 6794 C CA . ILE D 1 62 ? -31.317 -2.328 38.320 1.00 18.77 62 ILE D CA 1
ATOM 6795 C C . ILE D 1 62 ? -31.608 -1.641 39.650 1.00 19.22 62 ILE D C 1
ATOM 6796 O O . ILE D 1 62 ? -30.732 -0.992 40.218 1.00 18.92 62 ILE D O 1
ATOM 6801 N N . GLY D 1 63 ? -32.844 -1.765 40.127 1.00 19.96 63 GLY D N 1
ATOM 6802 C CA . GLY D 1 63 ? -33.257 -1.134 41.378 1.00 21.43 63 GLY D CA 1
ATOM 6803 C C . GLY D 1 63 ? -33.847 -2.126 42.361 1.00 22.46 63 GLY D C 1
ATOM 6804 O O . GLY D 1 63 ? -33.915 -3.321 42.078 1.00 22.28 63 GLY D O 1
ATOM 6805 N N . LEU D 1 64 ? -34.270 -1.622 43.519 1.00 23.82 64 LEU D N 1
ATOM 6806 C CA . LEU D 1 64 ? -34.859 -2.440 44.589 1.00 25.47 64 LEU D CA 1
ATOM 6807 C C . LEU D 1 64 ? -33.993 -3.651 44.952 1.00 26.54 64 LEU D C 1
ATOM 6808 O O . LEU D 1 64 ? -34.501 -4.749 45.187 1.00 26.95 64 LEU D O 1
ATOM 6813 N N . THR D 1 65 ? -32.681 -3.438 45.001 1.00 27.82 65 THR D N 1
ATOM 6814 C CA . THR D 1 65 ? -31.735 -4.507 45.306 1.00 29.33 65 THR D CA 1
ATOM 6815 C C . THR D 1 65 ? -31.661 -4.831 46.804 1.00 30.81 65 THR D C 1
ATOM 6816 O O . THR D 1 65 ? -31.382 -5.972 47.178 1.00 30.97 65 THR D O 1
ATOM 6820 N N . SER D 1 66 ? -31.910 -3.840 47.658 1.00 32.76 66 SER D N 1
ATOM 6821 C CA . SER D 1 66 ? -31.822 -4.055 49.109 1.00 34.73 66 SER D CA 1
ATOM 6822 C C . SER D 1 66 ? -32.958 -4.940 49.616 1.00 35.98 66 SER D C 1
ATOM 6823 O O . SER D 1 66 ? -34.089 -4.850 49.130 1.00 36.30 66 SER D O 1
ATOM 6826 N N . LYS D 1 67 ? -32.640 -5.789 50.594 1.00 37.64 67 LYS D N 1
ATOM 6827 C CA . LYS D 1 67 ? -33.588 -6.762 51.142 1.00 39.26 67 LYS D CA 1
ATOM 6828 C C . LYS D 1 67 ? -34.718 -6.078 51.916 1.00 40.25 67 LYS D C 1
ATOM 6829 O O . LYS D 1 67 ? -35.847 -6.577 51.952 1.00 40.49 67 LYS D O 1
ATOM 6835 N N . ALA D 1 68 ? -34.407 -4.929 52.516 1.00 41.43 68 ALA D N 1
ATOM 6836 C CA . ALA D 1 68 ? -35.391 -4.122 53.236 1.00 42.62 68 ALA D CA 1
ATOM 6837 C C . ALA D 1 68 ? -36.472 -3.556 52.312 1.00 43.46 68 ALA D C 1
ATOM 6838 O O . ALA D 1 68 ? -37.663 -3.648 52.623 1.00 43.73 68 ALA D O 1
ATOM 6840 N N . MET D 1 69 ? -36.064 -2.981 51.180 1.00 44.38 69 MET D N 1
ATOM 6841 C CA . MET D 1 69 ? -37.030 -2.384 50.252 1.00 45.42 69 MET D CA 1
ATOM 6842 C C . MET D 1 69 ? -37.628 -3.387 49.255 1.00 45.40 69 MET D C 1
ATOM 6843 O O . MET D 1 69 ? -38.563 -3.054 48.527 1.00 45.65 69 MET D O 1
ATOM 6848 N N . GLN D 1 70 ? -37.098 -4.608 49.232 1.00 45.56 70 GLN D N 1
ATOM 6849 C CA . GLN D 1 70 ? -37.751 -5.710 48.523 1.00 45.67 70 GLN D CA 1
ATOM 6850 C C . GLN D 1 70 ? -38.972 -6.196 49.308 1.00 45.86 70 GLN D C 1
ATOM 6851 O O . GLN D 1 70 ? -40.042 -6.421 48.732 1.00 45.90 70 GLN D O 1
ATOM 6857 N N . ALA D 1 71 ? -38.802 -6.339 50.624 1.00 45.94 71 ALA D N 1
ATOM 6858 C CA . ALA D 1 71 ? -39.877 -6.754 51.527 1.00 46.04 71 ALA D CA 1
ATOM 6859 C C . ALA D 1 71 ? -40.972 -5.694 51.648 1.00 46.05 71 ALA D C 1
ATOM 6860 O O . ALA D 1 71 ? -42.145 -6.028 51.833 1.00 46.14 71 ALA D O 1
ATOM 6862 N N . SER D 1 72 ? -40.582 -4.423 51.550 1.00 46.01 72 SER D N 1
ATOM 6863 C CA . SER D 1 72 ? -41.531 -3.312 51.635 1.00 45.97 72 SER D CA 1
ATOM 6864 C C . SER D 1 72 ? -42.190 -3.002 50.287 1.00 45.84 72 SER D C 1
ATOM 6865 O O . SER D 1 72 ? -43.204 -2.301 50.235 1.00 45.87 72 SER D O 1
ATOM 6868 N N . SER D 1 73 ? -41.612 -3.527 49.207 1.00 45.61 73 SER D N 1
ATOM 6869 C CA . SER D 1 73 ? -42.179 -3.365 47.866 1.00 45.33 73 SER D CA 1
ATOM 6870 C C . SER D 1 73 ? -43.062 -4.538 47.431 1.00 45.01 73 SER D C 1
ATOM 6871 O O . SER D 1 73 ? -43.589 -4.531 46.317 1.00 45.13 73 SER D O 1
ATOM 6874 N N . GLN D 1 74 ? -43.217 -5.540 48.301 1.00 44.51 74 GLN D N 1
ATOM 6875 C CA . GLN D 1 74 ? -44.095 -6.690 48.033 1.00 44.15 74 GLN D CA 1
ATOM 6876 C C . GLN D 1 74 ? -43.507 -7.618 46.954 1.00 43.21 74 GLN D C 1
ATOM 6877 O O . GLN D 1 74 ? -44.230 -8.401 46.326 1.00 43.25 74 GLN D O 1
ATOM 6883 N N . ILE D 1 75 ? -42.190 -7.539 46.762 1.00 42.03 75 ILE D N 1
ATOM 6884 C CA . ILE D 1 75 ? -41.509 -8.241 45.669 1.00 40.62 75 ILE D CA 1
ATOM 6885 C C . ILE D 1 75 ? -40.356 -9.131 46.173 1.00 39.48 75 ILE D C 1
ATOM 6886 O O . ILE D 1 75 ? -39.765 -8.863 47.221 1.00 39.38 75 ILE D O 1
ATOM 6891 N N . SER D 1 76 ? -40.054 -10.192 45.425 1.00 37.89 76 SER D N 1
ATOM 6892 C CA . SER D 1 76 ? -39.001 -11.137 45.808 1.00 36.37 76 SER D CA 1
ATOM 6893 C C . SER D 1 76 ? -37.693 -10.946 45.030 1.00 34.79 76 SER D C 1
ATOM 6894 O O . SER D 1 76 ? -36.749 -11.723 45.198 1.00 34.84 76 SER D O 1
ATOM 6897 N N . GLU D 1 77 ? -37.644 -9.918 44.183 1.00 32.73 77 GLU D N 1
ATOM 6898 C CA . GLU D 1 77 ? -36.478 -9.665 43.331 1.00 30.89 77 GLU D CA 1
ATOM 6899 C C . GLU D 1 77 ? -36.376 -8.189 42.912 1.00 28.71 77 GLU D C 1
ATOM 6900 O O . GLU D 1 77 ? -37.317 -7.423 43.122 1.00 28.37 77 GLU D O 1
ATOM 6906 N N . PRO D 1 78 ? -35.227 -7.782 42.328 1.00 26.80 78 PRO D N 1
ATOM 6907 C CA . PRO D 1 78 ? -35.046 -6.389 41.908 1.00 25.25 78 PRO D CA 1
ATOM 6908 C C . PRO D 1 78 ? -35.963 -5.969 40.752 1.00 24.19 78 PRO D C 1
ATOM 6909 O O . PRO D 1 78 ? -36.700 -6.800 40.205 1.00 23.47 78 PRO D O 1
ATOM 6913 N N . ASP D 1 79 ? -35.924 -4.683 40.404 1.00 22.64 79 ASP D N 1
ATOM 6914 C CA . ASP D 1 79 ? -36.590 -4.190 39.200 1.00 21.75 79 ASP D CA 1
ATOM 6915 C C . ASP D 1 79 ? -35.564 -3.622 38.217 1.00 20.94 79 ASP D C 1
ATOM 6916 O O . ASP D 1 79 ? -34.362 -3.601 38.506 1.00 20.30 79 ASP D O 1
ATOM 6921 N N . TYR D 1 80 ? -36.030 -3.179 37.053 1.00 19.86 80 TYR D N 1
ATOM 6922 C CA . TYR D 1 80 ? -35.151 -2.531 36.088 1.00 19.45 80 TYR D CA 1
ATOM 6923 C C . TYR D 1 80 ? -35.851 -1.428 35.305 1.00 19.29 80 TYR D C 1
ATOM 6924 O O . TYR D 1 80 ? -37.080 -1.373 35.251 1.00 19.22 80 TYR D O 1
ATOM 6933 N N . GLY D 1 81 ? -35.051 -0.559 34.702 1.00 19.27 81 GLY D N 1
ATOM 6934 C CA . GLY D 1 81 ? -35.556 0.531 33.875 1.00 19.41 81 GLY D CA 1
ATOM 6935 C C . GLY D 1 81 ? -34.541 0.890 32.813 1.00 19.62 81 GLY D C 1
ATOM 6936 O O . GLY D 1 81 ? -33.392 0.444 32.872 1.00 19.71 81 GLY D O 1
ATOM 6937 N N . ALA D 1 82 ? -34.965 1.704 31.848 1.00 19.50 82 ALA D N 1
ATOM 6938 C CA . ALA D 1 82 ? -34.124 2.093 30.720 1.00 19.20 82 ALA D CA 1
ATOM 6939 C C . ALA D 1 82 ? -33.554 3.494 30.908 1.00 19.19 82 ALA D C 1
ATOM 6940 O O . ALA D 1 82 ? -34.269 4.422 31.300 1.00 19.19 82 ALA D O 1
ATOM 6942 N N . LEU D 1 83 ? -32.263 3.633 30.630 1.00 19.05 83 LEU D N 1
ATOM 6943 C CA . LEU D 1 83 ? -31.577 4.918 30.720 1.00 18.98 83 LEU D CA 1
ATOM 6944 C C . LEU D 1 83 ? -31.470 5.555 29.347 1.00 19.41 83 LEU D C 1
ATOM 6945 O O . LEU D 1 83 ? -30.941 4.950 28.408 1.00 19.51 83 LEU D O 1
ATOM 6950 N N . LEU D 1 84 ? -31.968 6.784 29.235 1.00 20.10 84 LEU D N 1
ATOM 6951 C CA . LEU D 1 84 ? -31.982 7.502 27.962 1.00 21.09 84 LEU D CA 1
ATOM 6952 C C . LEU D 1 84 ? -30.936 8.619 27.951 1.00 21.55 84 LEU D C 1
ATOM 6953 O O . LEU D 1 84 ? -30.490 9.067 29.009 1.00 21.71 84 LEU D O 1
ATOM 6958 N N . ASP D 1 85 ? -30.550 9.066 26.758 1.00 22.11 85 ASP D N 1
ATOM 6959 C CA . ASP D 1 85 ? -29.440 10.008 26.615 1.00 22.52 85 ASP D CA 1
ATOM 6960 C C . ASP D 1 85 ? -29.597 11.321 27.398 1.00 22.57 85 ASP D C 1
ATOM 6961 O O . ASP D 1 85 ? -28.620 11.820 27.964 1.00 22.53 85 ASP D O 1
ATOM 6966 N N . ASP D 1 86 ? -30.817 11.856 27.458 1.00 22.27 86 ASP D N 1
ATOM 6967 C CA . ASP D 1 86 ? -31.059 13.121 28.168 1.00 22.58 86 ASP D CA 1
ATOM 6968 C C . ASP D 1 86 ? -31.100 13.000 29.703 1.00 22.28 86 ASP D C 1
ATOM 6969 O O . ASP D 1 86 ? -31.359 13.984 30.402 1.00 22.56 86 ASP D O 1
ATOM 6974 N N . MET D 1 87 ? -30.842 11.798 30.219 1.00 21.93 87 MET D N 1
ATOM 6975 C CA . MET D 1 87 ? -30.765 11.574 31.665 1.00 21.51 87 MET D CA 1
ATOM 6976 C C . MET D 1 87 ? -29.355 11.808 32.200 1.00 21.16 87 MET D C 1
ATOM 6977 O O . MET D 1 87 ? -29.164 11.930 33.406 1.00 20.75 87 MET D O 1
ATOM 6982 N N . PHE D 1 88 ? -28.374 11.862 31.305 1.00 20.76 88 PHE D N 1
ATOM 6983 C CA . PHE D 1 88 ? -26.975 11.952 31.719 1.00 20.82 88 PHE D CA 1
ATOM 6984 C C . PHE D 1 88 ? -26.514 13.386 31.916 1.00 21.25 88 PHE D C 1
ATOM 6985 O O . PHE D 1 88 ? -26.700 14.238 31.046 1.00 21.09 88 PHE D O 1
ATOM 6993 N N . PHE D 1 89 ? -25.912 13.628 33.077 1.00 21.48 89 PHE D N 1
ATOM 6994 C CA . PHE D 1 89 ? -25.368 14.927 33.437 1.00 21.91 89 PHE D CA 1
ATOM 6995 C C . PHE D 1 89 ? -23.878 14.782 33.705 1.00 22.18 89 PHE D C 1
ATOM 6996 O O . PHE D 1 89 ? -23.428 13.738 34.182 1.00 22.17 89 PHE D O 1
ATOM 7004 N N . HIS D 1 90 ? -23.118 15.831 33.398 1.00 22.67 90 HIS D N 1
ATOM 7005 C CA . HIS D 1 90 ? -21.674 15.818 33.597 1.00 23.10 90 HIS D CA 1
ATOM 7006 C C . HIS D 1 90 ? -21.325 15.890 35.079 1.00 22.76 90 HIS D C 1
ATOM 7007 O O . HIS D 1 90 ? -21.999 16.561 35.855 1.00 22.61 90 HIS D O 1
ATOM 7014 N N . ASP D 1 91 ? -20.274 15.171 35.454 1.00 22.32 91 ASP D N 1
ATOM 7015 C CA . ASP D 1 91 ? -19.660 15.285 36.770 1.00 22.12 91 ASP D CA 1
ATOM 7016 C C . ASP D 1 91 ? -19.321 16.762 37.040 1.00 22.07 91 ASP D C 1
ATOM 7017 O O . ASP D 1 91 ? -18.781 17.451 36.168 1.00 21.36 91 ASP D O 1
ATOM 7022 N N . GLY D 1 92 ? -19.673 17.241 38.234 1.00 22.19 92 GLY D N 1
ATOM 7023 C CA . GLY D 1 92 ? -19.421 18.629 38.629 1.00 23.35 92 GLY D CA 1
ATOM 7024 C C . GLY D 1 92 ? -20.396 19.632 38.028 1.00 24.13 92 GLY D C 1
ATOM 7025 O O . GLY D 1 92 ? -20.129 20.841 38.031 1.00 24.89 92 GLY D O 1
ATOM 7026 N N . SER D 1 93 ? -21.519 19.126 37.518 1.00 24.57 93 SER D N 1
ATOM 7027 C CA . SER D 1 93 ? -22.538 19.941 36.839 1.00 25.15 93 SER D CA 1
ATOM 7028 C C . SER D 1 93 ? -23.481 20.639 37.794 1.00 25.20 93 SER D C 1
ATOM 7029 O O . SER D 1 93 ? -23.696 20.184 38.920 1.00 24.79 93 SER D O 1
ATOM 7032 N N . ASP D 1 94 ? -24.058 21.739 37.316 1.00 25.34 94 ASP D N 1
ATOM 7033 C CA . ASP D 1 94 ? -25.238 22.318 37.933 1.00 26.04 94 ASP D CA 1
ATOM 7034 C C . ASP D 1 94 ? -26.459 21.602 37.355 1.00 26.10 94 ASP D C 1
ATOM 7035 O O . ASP D 1 94 ? -26.666 21.602 36.135 1.00 26.69 94 ASP D O 1
ATOM 7040 N N . ILE D 1 95 ? -27.243 20.974 38.229 1.00 25.93 95 ILE D N 1
ATOM 7041 C CA . ILE D 1 95 ? -28.427 20.214 37.829 1.00 25.98 95 ILE D CA 1
ATOM 7042 C C . ILE D 1 95 ? -29.678 21.063 38.055 1.00 25.92 95 ILE D C 1
ATOM 7043 O O . ILE D 1 95 ? -29.893 21.551 39.165 1.00 25.47 95 ILE D O 1
ATOM 7048 N N . PRO D 1 96 ? -30.507 21.241 37.004 1.00 26.25 96 PRO D N 1
ATOM 7049 C CA . PRO D 1 96 ? -31.719 22.048 37.149 1.00 26.38 96 PRO D CA 1
ATOM 7050 C C . PRO D 1 96 ? -32.803 21.331 37.959 1.00 26.43 96 PRO D C 1
ATOM 7051 O O . PRO D 1 96 ? -33.448 20.402 37.463 1.00 26.38 96 PRO D O 1
ATOM 7055 N N . THR D 1 97 ? -32.996 21.778 39.198 1.00 26.48 97 THR D N 1
ATOM 7056 C CA . THR D 1 97 ? -33.952 21.167 40.120 1.00 26.76 97 THR D CA 1
ATOM 7057 C C . THR D 1 97 ? -35.382 21.207 39.570 1.00 26.97 97 THR D C 1
ATOM 7058 O O . THR D 1 97 ? -36.165 20.283 39.803 1.00 26.94 97 THR D O 1
ATOM 7062 N N . ASP D 1 98 ? -35.700 22.278 38.839 1.00 27.26 98 ASP D N 1
ATOM 7063 C CA . ASP D 1 98 ? -37.047 22.517 38.298 1.00 27.76 98 ASP D CA 1
ATOM 7064 C C . ASP D 1 98 ? -37.498 21.473 37.275 1.00 27.43 98 ASP D C 1
ATOM 7065 O O . ASP D 1 98 ? -38.682 21.401 36.933 1.00 27.44 98 ASP D O 1
ATOM 7070 N N . ARG D 1 99 ? -36.554 20.670 36.797 1.00 26.72 99 ARG D N 1
ATOM 7071 C CA . ARG D 1 99 ? -36.843 19.615 35.836 1.00 26.39 99 ARG D CA 1
ATOM 7072 C C . ARG D 1 99 ? -37.416 18.363 36.515 1.00 25.70 99 ARG D C 1
ATOM 7073 O O . ARG D 1 99 ? -37.974 17.481 35.850 1.00 25.47 99 ARG D O 1
ATOM 7081 N N . PHE D 1 100 ? -37.281 18.297 37.836 1.00 25.03 100 PHE D N 1
ATOM 7082 C CA . PHE D 1 100 ? -37.691 17.127 38.606 1.00 24.38 100 PHE D CA 1
ATOM 7083 C C . PHE D 1 100 ? -38.754 17.451 39.657 1.00 24.15 100 PHE D C 1
ATOM 7084 O O . PHE D 1 100 ? -39.001 18.622 39.966 1.00 24.41 100 PHE D O 1
ATOM 7092 N N . ILE D 1 101 ? -39.365 16.407 40.215 1.00 23.56 101 ILE D N 1
ATOM 7093 C CA . ILE D 1 101 ? -40.461 16.557 41.178 1.00 23.40 101 ILE D CA 1
ATOM 7094 C C . ILE D 1 101 ? -39.991 16.326 42.614 1.00 23.03 101 ILE D C 1
ATOM 7095 O O . ILE D 1 101 ? -40.024 17.245 43.443 1.00 23.12 101 ILE D O 1
ATOM 7100 N N . VAL D 1 102 ? -39.565 15.095 42.894 1.00 22.09 102 VAL D N 1
ATOM 7101 C CA . VAL D 1 102 ? -39.012 14.714 44.196 1.00 21.47 102 VAL D CA 1
ATOM 7102 C C . VAL D 1 102 ? -37.685 13.955 44.007 1.00 20.61 102 VAL D C 1
ATOM 7103 O O . VAL D 1 102 ? -37.591 12.769 44.349 1.00 20.65 102 VAL D O 1
ATOM 7107 N N . PRO D 1 103 ? -36.656 14.639 43.468 1.00 20.03 103 PRO D N 1
ATOM 7108 C CA . PRO D 1 103 ? -35.413 13.942 43.129 1.00 19.22 103 PRO D CA 1
ATOM 7109 C C . PRO D 1 103 ? -34.665 13.441 44.363 1.00 18.83 103 PRO D C 1
ATOM 7110 O O . PRO D 1 103 ? -34.675 14.094 45.405 1.00 18.43 103 PRO D O 1
ATOM 7114 N N . ARG D 1 104 ? -34.044 12.271 44.232 1.00 18.02 104 ARG D N 1
ATOM 7115 C CA . ARG D 1 104 ? -33.199 11.706 45.282 1.00 17.67 104 ARG D CA 1
ATOM 7116 C C . ARG D 1 104 ? -31.954 11.113 44.635 1.00 17.35 104 ARG D C 1
ATOM 7117 O O . ARG D 1 104 ? -32.001 10.674 43.485 1.00 17.12 104 ARG D O 1
ATOM 7125 N N . ILE D 1 105 ? -30.849 11.108 45.380 1.00 17.08 105 ILE D N 1
ATOM 7126 C CA . ILE D 1 105 ? -29.553 10.652 44.868 1.00 17.14 105 ILE D CA 1
ATOM 7127 C C . ILE D 1 105 ? -29.162 9.292 45.446 1.00 16.73 105 ILE D C 1
ATOM 7128 O O . ILE D 1 105 ? -29.271 9.068 46.651 1.00 16.63 105 ILE D O 1
ATOM 7133 N N . GLU D 1 106 ? -28.715 8.400 44.564 1.00 16.44 106 GLU D N 1
ATOM 7134 C CA . GLU D 1 106 ? -28.253 7.060 44.930 1.00 16.83 106 GLU D CA 1
ATOM 7135 C C . GLU D 1 106 ? -26.798 6.900 44.528 1.00 15.96 106 GLU D C 1
ATOM 7136 O O . GLU D 1 106 ? -26.330 7.575 43.613 1.00 15.54 106 GLU D O 1
ATOM 7142 N N . VAL D 1 107 ? -26.103 5.979 45.198 1.00 15.57 107 VAL D N 1
ATOM 7143 C CA . VAL D 1 107 ? -24.664 5.763 45.006 1.00 15.23 107 VAL D CA 1
ATOM 7144 C C . VAL D 1 107 ? -24.445 4.377 44.412 1.00 14.82 107 VAL D C 1
ATOM 7145 O O . VAL D 1 107 ? -24.779 3.375 45.044 1.00 15.16 107 VAL D O 1
ATOM 7149 N N . GLU D 1 108 ? -23.878 4.328 43.207 1.00 14.77 108 GLU D N 1
ATOM 7150 C CA . GLU D 1 108 ? -23.779 3.065 42.458 1.00 14.70 108 GLU D CA 1
ATOM 7151 C C . GLU D 1 108 ? -22.437 2.867 41.758 1.00 14.46 108 GLU D C 1
ATOM 7152 O O . GLU D 1 108 ? -21.563 3.727 41.807 1.00 14.12 108 GLU D O 1
ATOM 7158 N N . LEU D 1 109 ? -22.288 1.700 41.130 1.00 14.50 109 LEU D N 1
ATOM 7159 C CA . LEU D 1 109 ? -21.197 1.431 40.206 1.00 15.09 109 LEU D CA 1
ATOM 7160 C C . LEU D 1 109 ? -21.814 1.156 38.846 1.00 15.12 109 LEU D C 1
ATOM 7161 O O . LEU D 1 109 ? -22.810 0.431 38.747 1.00 16.00 109 LEU D O 1
ATOM 7166 N N . ALA D 1 110 ? -21.233 1.750 37.812 1.00 15.09 110 ALA D N 1
ATOM 7167 C CA . ALA D 1 110 ? -21.693 1.533 36.437 1.00 14.64 110 ALA D CA 1
ATOM 7168 C C . ALA D 1 110 ? -20.772 0.564 35.716 1.00 14.61 110 ALA D C 1
ATOM 7169 O O . ALA D 1 110 ? -19.560 0.579 35.918 1.00 14.13 110 ALA D O 1
ATOM 7171 N N . PHE D 1 111 ? -21.368 -0.290 34.888 1.00 14.22 111 PHE D N 1
ATOM 7172 C CA . PHE D 1 111 ? -20.625 -1.208 34.046 1.00 14.69 111 PHE D CA 1
ATOM 7173 C C . PHE D 1 111 ? -20.779 -0.763 32.606 1.00 14.64 111 PHE D C 1
ATOM 7174 O O . PHE D 1 111 ? -21.898 -0.693 32.091 1.00 15.41 111 PHE D O 1
ATOM 7182 N N . VAL D 1 112 ? -19.658 -0.434 31.975 1.00 15.23 112 VAL D N 1
ATOM 7183 C CA . VAL D 1 112 ? -19.641 -0.005 30.577 1.00 15.43 112 VAL D CA 1
ATOM 7184 C C . VAL D 1 112 ? -19.290 -1.210 29.712 1.00 15.74 112 VAL D C 1
ATOM 7185 O O . VAL D 1 112 ? -18.182 -1.743 29.801 1.00 15.84 112 VAL D O 1
ATOM 7189 N N . LEU D 1 113 ? -20.229 -1.642 28.875 1.00 16.17 113 LEU D N 1
ATOM 7190 C CA . LEU D 1 113 ? -20.043 -2.886 28.121 1.00 16.68 113 LEU D CA 1
ATOM 7191 C C . LEU D 1 113 ? -19.219 -2.705 26.847 1.00 17.56 113 LEU D C 1
ATOM 7192 O O . LEU D 1 113 ? -19.441 -1.766 26.077 1.00 17.56 113 LEU D O 1
ATOM 7197 N N . ALA D 1 114 ? -18.269 -3.613 26.643 1.00 18.26 114 ALA D N 1
ATOM 7198 C CA . ALA D 1 114 ? -17.483 -3.672 25.411 1.00 19.18 114 ALA D CA 1
ATOM 7199 C C . ALA D 1 114 ? -18.142 -4.635 24.426 1.00 19.89 114 ALA D C 1
ATOM 7200 O O . ALA D 1 114 ? -17.955 -4.529 23.206 1.00 20.26 114 ALA D O 1
ATOM 7202 N N . LYS D 1 115 ? -18.901 -5.580 24.974 1.00 20.63 115 LYS D N 1
ATOM 7203 C CA . LYS D 1 115 ? -19.540 -6.642 24.202 1.00 21.55 115 LYS D CA 1
ATOM 7204 C C . LYS D 1 115 ? -20.960 -6.846 24.719 1.00 21.09 115 LYS D C 1
ATOM 7205 O O . LYS D 1 115 ? -21.247 -6.544 25.884 1.00 20.68 115 LYS D O 1
ATOM 7211 N N . PRO D 1 116 ? -21.864 -7.348 23.858 1.00 20.98 116 PRO D N 1
ATOM 7212 C CA . PRO D 1 116 ? -23.227 -7.609 24.322 1.00 20.56 116 PRO D CA 1
ATOM 7213 C C . PRO D 1 116 ? -23.331 -8.704 25.385 1.00 20.41 116 PRO D C 1
ATOM 7214 O O . PRO D 1 116 ? -22.466 -9.592 25.472 1.00 20.03 116 PRO D O 1
ATOM 7218 N N . LEU D 1 117 ? -24.390 -8.616 26.184 1.00 20.01 117 LEU D N 1
ATOM 7219 C CA . LEU D 1 117 ? -24.744 -9.633 27.164 1.00 20.21 117 LEU D CA 1
ATOM 7220 C C . LEU D 1 117 ? -26.169 -10.085 26.908 1.00 20.46 117 LEU D C 1
ATOM 7221 O O . LEU D 1 117 ? -27.090 -9.271 26.876 1.00 19.85 117 LEU D O 1
ATOM 7226 N N . ARG D 1 118 ? -26.343 -11.388 26.725 1.00 21.11 118 ARG D N 1
ATOM 7227 C CA . ARG D 1 118 ? -27.656 -11.937 26.425 1.00 21.72 118 ARG D CA 1
ATOM 7228 C C . ARG D 1 118 ? -27.978 -13.136 27.304 1.00 21.87 118 ARG D C 1
ATOM 7229 O O . ARG D 1 118 ? -27.132 -14.006 27.524 1.00 22.13 118 ARG D O 1
ATOM 7237 N N . GLY D 1 119 ? -29.204 -13.163 27.815 1.00 21.83 119 GLY D N 1
ATOM 7238 C CA . GLY D 1 119 ? -29.702 -14.302 28.565 1.00 22.18 119 GLY D CA 1
ATOM 7239 C C . GLY D 1 119 ? -30.284 -15.348 27.623 1.00 22.66 119 GLY D C 1
ATOM 7240 O O . GLY D 1 119 ? -30.224 -15.186 26.407 1.00 22.50 119 GLY D O 1
ATOM 7241 N N . PRO D 1 120 ? -30.817 -16.450 28.178 1.00 23.15 120 PRO D N 1
ATOM 7242 C CA . PRO D 1 120 ? -30.767 -16.813 29.584 1.00 23.51 120 PRO D CA 1
ATOM 7243 C C . PRO D 1 120 ? -29.365 -17.307 29.922 1.00 23.61 120 PRO D C 1
ATOM 7244 O O . PRO D 1 120 ? -28.491 -17.343 29.044 1.00 24.16 120 PRO D O 1
ATOM 7248 N N . ASN D 1 121 ? -29.154 -17.683 31.176 1.00 23.82 121 ASN D N 1
ATOM 7249 C CA . ASN D 1 121 ? -27.884 -18.272 31.605 1.00 23.53 121 ASN D CA 1
ATOM 7250 C C . ASN D 1 121 ? -26.711 -17.298 31.586 1.00 22.74 121 ASN D C 1
ATOM 7251 O O . ASN D 1 121 ? -25.552 -17.727 31.561 1.00 22.85 121 ASN D O 1
ATOM 7256 N N . CYS D 1 122 ? -26.998 -15.995 31.572 1.00 21.20 122 CYS D N 1
ATOM 7257 C CA . CYS D 1 122 ? -25.931 -15.006 31.723 1.00 20.23 122 CYS D CA 1
ATOM 7258 C C . CYS D 1 122 ? -25.421 -15.109 33.151 1.00 19.45 122 CYS D C 1
ATOM 7259 O O . CYS D 1 122 ? -26.216 -15.188 34.094 1.00 19.30 122 CYS D O 1
ATOM 7262 N N . THR D 1 123 ? -24.099 -15.124 33.301 1.00 18.60 123 THR D N 1
ATOM 7263 C CA . THR D 1 123 ? -23.477 -15.295 34.611 1.00 17.88 123 THR D CA 1
ATOM 7264 C C . THR D 1 123 ? -22.616 -14.080 34.967 1.00 17.08 123 THR D C 1
ATOM 7265 O O . THR D 1 123 ? -22.297 -13.252 34.112 1.00 16.12 123 THR D O 1
ATOM 7269 N N . LEU D 1 124 ? -22.219 -14.012 36.231 1.00 16.81 124 LEU D N 1
ATOM 7270 C CA . LEU D 1 124 ? -21.234 -13.036 36.698 1.00 17.21 124 LEU D CA 1
ATOM 7271 C C . LEU D 1 124 ? -19.957 -13.047 35.840 1.00 16.63 124 LEU D C 1
ATOM 7272 O O . LEU D 1 124 ? -19.372 -12.001 35.554 1.00 16.18 124 LEU D O 1
ATOM 7277 N N . PHE D 1 125 ? -19.531 -14.240 35.430 1.00 16.24 125 PHE D N 1
ATOM 7278 C CA . PHE D 1 125 ? -18.324 -14.401 34.610 1.00 15.85 125 PHE D CA 1
ATOM 7279 C C . PHE D 1 125 ? -18.494 -13.799 33.218 1.00 15.99 125 PHE D C 1
ATOM 7280 O O . PHE D 1 125 ? -17.575 -13.164 32.695 1.00 15.83 125 PHE D O 1
ATOM 7288 N N . ASP D 1 126 ? -19.680 -13.975 32.638 1.00 15.91 126 ASP D N 1
ATOM 7289 C CA . ASP D 1 126 ? -20.033 -13.304 31.387 1.00 16.17 126 ASP D CA 1
ATOM 7290 C C . ASP D 1 126 ? -19.964 -11.779 31.520 1.00 15.63 126 ASP D C 1
ATOM 7291 O O . ASP D 1 126 ? -19.464 -11.097 30.627 1.00 15.54 126 ASP D O 1
ATOM 7296 N N . VAL D 1 127 ? -20.458 -11.255 32.639 1.00 15.50 127 VAL D N 1
ATOM 7297 C CA . VAL D 1 127 ? -20.406 -9.815 32.908 1.00 15.26 127 VAL D CA 1
ATOM 7298 C C . VAL D 1 127 ? -18.956 -9.322 32.913 1.00 15.46 127 VAL D C 1
ATOM 7299 O O . VAL D 1 127 ? -18.628 -8.342 32.240 1.00 15.53 127 VAL D O 1
ATOM 7303 N N . TYR D 1 128 ? -18.089 -10.022 33.641 1.00 15.45 128 TYR D N 1
ATOM 7304 C CA . TYR D 1 128 ? -16.669 -9.666 33.682 1.00 16.02 128 TYR D CA 1
ATOM 7305 C C . TYR D 1 128 ? -16.049 -9.660 32.287 1.00 16.46 128 TYR D C 1
ATOM 7306 O O . TYR D 1 128 ? -15.318 -8.733 31.927 1.00 16.93 128 TYR D O 1
ATOM 7315 N N . ASN D 1 129 ? -16.368 -10.679 31.497 1.00 16.78 129 ASN D N 1
ATOM 7316 C CA . ASN D 1 129 ? -15.839 -10.780 30.143 1.00 17.58 129 ASN D CA 1
ATOM 7317 C C . ASN D 1 129 ? -16.312 -9.662 29.219 1.00 17.68 129 ASN D C 1
ATOM 7318 O O . ASN D 1 129 ? -15.549 -9.215 28.366 1.00 17.80 129 ASN D O 1
ATOM 7323 N N . ALA D 1 130 ? -17.553 -9.209 29.408 1.00 17.38 130 ALA D N 1
ATOM 7324 C CA . ALA D 1 130 ? -18.157 -8.214 28.516 1.00 17.63 130 ALA D CA 1
ATOM 7325 C C . ALA D 1 130 ? -17.921 -6.767 28.938 1.00 17.72 130 ALA D C 1
ATOM 7326 O O . ALA D 1 130 ? -18.155 -5.850 28.151 1.00 17.93 130 ALA D O 1
ATOM 7328 N N . THR D 1 131 ? -17.467 -6.570 30.175 1.00 17.53 131 THR D N 1
ATOM 7329 C CA . THR D 1 131 ? -17.321 -5.229 30.733 1.00 17.87 131 THR D CA 1
ATOM 7330 C C . THR D 1 131 ? -15.999 -4.611 30.306 1.00 17.90 131 THR D C 1
ATOM 7331 O O . THR D 1 131 ? -14.933 -5.196 30.518 1.00 18.42 131 THR D O 1
ATOM 7335 N N . ASP D 1 132 ? -16.074 -3.432 29.698 1.00 17.90 132 ASP D N 1
ATOM 7336 C CA . ASP D 1 132 ? -14.883 -2.697 29.301 1.00 18.15 132 ASP D CA 1
ATOM 7337 C C . ASP D 1 132 ? -14.313 -1.999 30.533 1.00 17.56 132 ASP D C 1
ATOM 7338 O O . ASP D 1 132 ? -13.135 -2.149 30.843 1.00 17.66 132 ASP D O 1
ATOM 7343 N N . TYR D 1 133 ? -15.167 -1.246 31.224 1.00 16.78 133 TYR D N 1
ATOM 7344 C CA . TYR D 1 133 ? -14.791 -0.522 32.438 1.00 16.37 133 TYR D CA 1
ATOM 7345 C C . TYR D 1 133 ? -15.895 -0.509 33.471 1.00 15.77 133 TYR D C 1
ATOM 7346 O O . TYR D 1 133 ? -17.078 -0.572 33.141 1.00 15.24 133 TYR D O 1
ATOM 7355 N N . VAL D 1 134 ? -15.481 -0.440 34.731 1.00 15.16 134 VAL D N 1
ATOM 7356 C CA . VAL D 1 134 ? -16.372 -0.130 35.836 1.00 14.71 134 VAL D CA 1
ATOM 7357 C C . VAL D 1 134 ? -16.034 1.305 36.239 1.00 14.50 134 VAL D C 1
ATOM 7358 O O . VAL D 1 134 ? -14.862 1.684 36.275 1.00 14.74 134 VAL D O 1
ATOM 7362 N N . ILE D 1 135 ? -17.059 2.103 36.505 1.00 14.16 135 ILE D N 1
ATOM 7363 C CA . ILE D 1 135 ? -16.867 3.498 36.911 1.00 14.49 135 ILE D CA 1
ATOM 7364 C C . ILE D 1 135 ? -17.946 3.863 37.932 1.00 13.87 135 ILE D C 1
ATOM 7365 O O . ILE D 1 135 ? -19.082 3.403 37.821 1.00 13.79 135 ILE D O 1
ATOM 7370 N N . PRO D 1 136 ? -17.591 4.654 38.963 1.00 13.50 136 PRO D N 1
ATOM 7371 C CA . PRO D 1 136 ? -18.633 5.134 39.860 1.00 13.35 136 PRO D CA 1
ATOM 7372 C C . PRO D 1 136 ? -19.733 5.887 39.111 1.00 13.25 136 PRO D C 1
ATOM 7373 O O . PRO D 1 136 ? -19.471 6.544 38.095 1.00 12.89 136 PRO D O 1
ATOM 7377 N N . ALA D 1 137 ? -20.953 5.776 39.622 1.00 13.22 137 ALA D N 1
ATOM 7378 C CA . ALA D 1 137 ? -22.103 6.468 39.056 1.00 13.49 137 ALA D CA 1
ATOM 7379 C C . ALA D 1 137 ? -23.100 6.818 40.143 1.00 13.64 137 ALA D C 1
ATOM 7380 O O . ALA D 1 137 ? -23.397 5.998 41.015 1.00 13.68 137 ALA D O 1
ATOM 7382 N N . LEU D 1 138 ? -23.620 8.038 40.083 1.00 13.72 138 LEU D N 1
ATOM 7383 C CA . LEU D 1 138 ? -24.778 8.405 40.884 1.00 14.26 138 LEU D CA 1
ATOM 7384 C C . LEU D 1 138 ? -26.019 8.237 40.027 1.00 14.86 138 LEU D C 1
ATOM 7385 O O . LEU D 1 138 ? -25.981 8.490 38.818 1.00 14.88 138 LEU D O 1
ATOM 7390 N N . GLU D 1 139 ? -27.101 7.789 40.648 1.00 15.61 139 GLU D N 1
ATOM 7391 C CA . GLU D 1 139 ? -28.404 7.838 39.992 1.00 16.52 139 GLU D CA 1
ATOM 7392 C C . GLU D 1 139 ? -29.267 8.889 40.664 1.00 16.81 139 GLU D C 1
ATOM 7393 O O . GLU D 1 139 ? -29.300 8.991 41.893 1.00 16.54 139 GLU D O 1
ATOM 7399 N N . LEU D 1 140 ? -29.961 9.667 39.840 1.00 17.34 140 LEU D N 1
ATOM 7400 C CA . LEU D 1 140 ? -30.967 10.591 40.314 1.00 17.78 140 LEU D CA 1
ATOM 7401 C C . LEU D 1 140 ? -32.302 9.915 40.014 1.00 17.68 140 LEU D C 1
ATOM 7402 O O . LEU D 1 140 ? -32.606 9.625 38.859 1.00 17.84 140 LEU D O 1
ATOM 7407 N N . ILE D 1 141 ? -33.054 9.610 41.063 1.00 17.56 141 ILE D N 1
ATOM 7408 C CA . ILE D 1 141 ? -34.359 8.958 40.910 1.00 17.88 141 ILE D CA 1
ATOM 7409 C C . ILE D 1 141 ? -35.481 9.941 41.233 1.00 18.49 141 ILE D C 1
ATOM 7410 O O . ILE D 1 141 ? -35.266 10.926 41.937 1.00 18.38 141 ILE D O 1
ATOM 7415 N N . ASP D 1 142 ? -36.674 9.663 40.717 1.00 19.03 142 ASP D N 1
ATOM 7416 C CA . ASP D 1 142 ? -37.810 10.569 40.885 1.00 19.83 142 ASP D CA 1
ATOM 7417 C C . ASP D 1 142 ? -39.109 9.758 40.888 1.00 20.81 142 ASP D C 1
ATOM 7418 O O . ASP D 1 142 ? -39.094 8.559 40.631 1.00 20.88 142 ASP D O 1
ATOM 7423 N N . ALA D 1 143 ? -40.227 10.402 41.205 1.00 21.76 143 ALA D N 1
ATOM 7424 C CA . ALA D 1 143 ? -41.518 9.719 41.186 1.00 22.71 143 ALA D CA 1
ATOM 7425 C C . ALA D 1 143 ? -42.569 10.580 40.502 1.00 23.63 143 ALA D C 1
ATOM 7426 O O . ALA D 1 143 ? -42.792 11.723 40.899 1.00 23.68 143 ALA D O 1
ATOM 7428 N N . ARG D 1 144 ? -43.206 10.024 39.475 1.00 24.76 144 ARG D N 1
ATOM 7429 C CA . ARG D 1 144 ? -44.263 10.732 38.748 1.00 26.09 144 ARG D CA 1
ATOM 7430 C C . ARG D 1 144 ? -45.662 10.430 39.305 1.00 27.56 144 ARG D C 1
ATOM 7431 O O . ARG D 1 144 ? -46.640 11.067 38.904 1.00 27.62 144 ARG D O 1
ATOM 7439 N N . CYS D 1 145 ? -45.744 9.466 40.223 1.00 29.29 145 CYS D N 1
ATOM 7440 C CA . CYS D 1 145 ? -46.998 9.111 40.901 1.00 31.15 145 CYS D CA 1
ATOM 7441 C C . CYS D 1 145 ? -46.965 9.520 42.370 1.00 32.42 145 CYS D C 1
ATOM 7442 O O . CYS D 1 145 ? -45.909 9.475 43.007 1.00 32.39 145 CYS D O 1
ATOM 7445 N N . HIS D 1 146 ? -48.122 9.910 42.906 1.00 34.03 146 HIS D N 1
ATOM 7446 C CA . HIS D 1 146 ? -48.246 10.273 44.320 1.00 35.67 146 HIS D CA 1
ATOM 7447 C C . HIS D 1 146 ? -47.916 9.104 45.239 1.00 36.75 146 HIS D C 1
ATOM 7448 O O . HIS D 1 146 ? -48.364 7.976 45.011 1.00 36.86 146 HIS D O 1
ATOM 7455 N N . ASN D 1 147 ? -47.130 9.384 46.275 1.00 38.18 147 ASN D N 1
ATOM 7456 C CA . ASN D 1 147 ? -46.768 8.378 47.270 1.00 39.72 147 ASN D CA 1
ATOM 7457 C C . ASN D 1 147 ? -47.945 8.023 48.169 1.00 40.58 147 ASN D C 1
ATOM 7458 O O . ASN D 1 147 ? -48.194 6.849 48.438 1.00 40.77 147 ASN D O 1
ATOM 7463 N N . ILE D 1 148 ? -48.652 9.049 48.635 1.00 41.75 148 ILE D N 1
ATOM 7464 C CA . ILE D 1 148 ? -49.871 8.876 49.419 1.00 42.79 148 ILE D CA 1
ATOM 7465 C C . ILE D 1 148 ? -51.032 9.505 48.647 1.00 43.37 148 ILE D C 1
ATOM 7466 O O . ILE D 1 148 ? -50.944 10.655 48.207 1.00 43.51 148 ILE D O 1
ATOM 7471 N N . ASP D 1 149 ? -52.102 8.731 48.472 1.00 44.06 149 ASP D N 1
ATOM 7472 C CA . ASP D 1 149 ? -53.278 9.158 47.711 1.00 44.74 149 ASP D CA 1
ATOM 7473 C C . ASP D 1 149 ? -54.001 10.333 48.381 1.00 45.03 149 ASP D C 1
ATOM 7474 O O . ASP D 1 149 ? -54.315 10.269 49.570 1.00 45.22 149 ASP D O 1
ATOM 7479 N N . PRO D 1 150 ? -54.258 11.414 47.619 1.00 45.29 150 PRO D N 1
ATOM 7480 C CA . PRO D 1 150 ? -54.965 12.570 48.170 1.00 45.46 150 PRO D CA 1
ATOM 7481 C C . PRO D 1 150 ? -56.471 12.333 48.248 1.00 45.60 150 PRO D C 1
ATOM 7482 O O . PRO D 1 150 ? -56.933 11.572 49.100 1.00 45.83 150 PRO D O 1
ATOM 7486 N N . THR D 1 152 ? -57.672 8.638 49.185 1.00 49.06 152 THR D N 1
ATOM 7487 C CA . THR D 1 152 ? -57.890 7.431 49.984 1.00 49.01 152 THR D CA 1
ATOM 7488 C C . THR D 1 152 ? -56.759 7.204 50.989 1.00 48.88 152 THR D C 1
ATOM 7489 O O . THR D 1 152 ? -56.857 6.330 51.857 1.00 48.99 152 THR D O 1
ATOM 7493 N N . GLN D 1 153 ? -55.689 7.991 50.856 1.00 48.69 153 GLN D N 1
ATOM 7494 C CA . GLN D 1 153 ? -54.485 7.892 51.702 1.00 48.45 153 GLN D CA 1
ATOM 7495 C C . GLN D 1 153 ? -53.664 6.613 51.477 1.00 48.08 153 GLN D C 1
ATOM 7496 O O . GLN D 1 153 ? -52.661 6.383 52.160 1.00 48.13 153 GLN D O 1
ATOM 7502 N N . ARG D 1 154 ? -54.085 5.799 50.510 1.00 47.47 154 ARG D N 1
ATOM 7503 C CA . ARG D 1 154 ? -53.407 4.542 50.194 1.00 46.87 154 ARG D CA 1
ATOM 7504 C C . ARG D 1 154 ? -52.078 4.779 49.472 1.00 46.07 154 ARG D C 1
ATOM 7505 O O . ARG D 1 154 ? -51.981 5.677 48.630 1.00 45.96 154 ARG D O 1
ATOM 7513 N N . PRO D 1 155 ? -51.047 3.976 49.807 1.00 45.27 155 PRO D N 1
ATOM 7514 C CA . PRO D 1 155 ? -49.721 4.151 49.214 1.00 44.45 155 PRO D CA 1
ATOM 7515 C C . PRO D 1 155 ? -49.621 3.624 47.783 1.00 43.52 155 PRO D C 1
ATOM 7516 O O . PRO D 1 155 ? -50.427 2.784 47.370 1.00 43.54 155 PRO D O 1
ATOM 7520 N N . ARG D 1 156 ? -48.638 4.127 47.038 1.00 42.35 156 ARG D N 1
ATOM 7521 C CA . ARG D 1 156 ? -48.304 3.570 45.729 1.00 41.09 156 ARG D CA 1
ATOM 7522 C C . ARG D 1 156 ? -47.565 2.244 45.911 1.00 39.93 156 ARG D C 1
ATOM 7523 O O . ARG D 1 156 ? -46.938 2.008 46.950 1.00 39.81 156 ARG D O 1
ATOM 7531 N N . LYS D 1 157 ? -47.654 1.385 44.901 1.00 38.35 157 LYS D N 1
ATOM 7532 C CA . LYS D 1 157 ? -47.077 0.046 44.966 1.00 36.86 157 LYS D CA 1
ATOM 7533 C C . LYS D 1 157 ? -45.890 -0.093 44.012 1.00 35.57 157 LYS D C 1
ATOM 7534 O O . LYS D 1 157 ? -45.556 0.844 43.281 1.00 35.18 157 LYS D O 1
ATOM 7540 N N . VAL D 1 158 ? -45.255 -1.263 44.033 1.00 34.07 158 VAL D N 1
ATOM 7541 C CA . VAL D 1 158 ? -44.138 -1.561 43.136 1.00 32.65 158 VAL D CA 1
ATOM 7542 C C . VAL D 1 158 ? -44.539 -1.464 41.654 1.00 31.70 158 VAL D C 1
ATOM 7543 O O . VAL D 1 158 ? -43.730 -1.067 40.812 1.00 31.16 158 VAL D O 1
ATOM 7547 N N . PHE D 1 159 ? -45.791 -1.811 41.349 1.00 30.52 159 PHE D N 1
ATOM 7548 C CA . PHE D 1 159 ? -46.309 -1.730 39.979 1.00 29.54 159 PHE D CA 1
ATOM 7549 C C . PHE D 1 159 ? -46.202 -0.312 39.424 1.00 28.58 159 PHE D C 1
ATOM 7550 O O . PHE D 1 159 ? -45.916 -0.120 38.242 1.00 28.07 159 PHE D O 1
ATOM 7558 N N . ASP D 1 160 ? -46.440 0.672 40.286 1.00 27.95 160 ASP D N 1
ATOM 7559 C CA . ASP D 1 160 ? -46.372 2.080 39.899 1.00 27.27 160 ASP D CA 1
ATOM 7560 C C . ASP D 1 160 ? -44.937 2.493 39.591 1.00 26.53 160 ASP D C 1
ATOM 7561 O O . ASP D 1 160 ? -44.669 3.071 38.540 1.00 26.25 160 ASP D O 1
ATOM 7566 N N . THR D 1 161 ? -44.022 2.170 40.503 1.00 25.70 161 THR D N 1
ATOM 7567 C CA . THR D 1 161 ? -42.595 2.455 40.318 1.00 24.80 161 THR D CA 1
ATOM 7568 C C . THR D 1 161 ? -42.069 1.849 39.013 1.00 23.98 161 THR D C 1
ATOM 7569 O O . THR D 1 161 ? -41.426 2.540 38.223 1.00 23.72 161 THR D O 1
ATOM 7573 N N . ILE D 1 162 ? -42.367 0.571 38.785 1.00 23.40 162 ILE D N 1
ATOM 7574 C CA . ILE D 1 162 ? -41.948 -0.119 37.563 1.00 22.79 162 ILE D CA 1
ATOM 7575 C C . ILE D 1 162 ? -42.535 0.526 36.304 1.00 22.33 162 ILE D C 1
ATOM 7576 O O . ILE D 1 162 ? -41.815 0.770 35.335 1.00 21.79 162 ILE D O 1
ATOM 7581 N N . SER D 1 163 ? -43.837 0.811 36.328 1.00 22.12 163 SER D N 1
ATOM 7582 C CA . SER D 1 163 ? -44.489 1.501 35.211 1.00 21.90 163 SER D CA 1
ATOM 7583 C C . SER D 1 163 ? -43.813 2.844 34.945 1.00 21.52 163 SER D C 1
ATOM 7584 O O . SER D 1 163 ? -43.589 3.224 33.797 1.00 21.56 163 SER D O 1
ATOM 7587 N N . ASP D 1 164 ? -43.468 3.532 36.031 1.00 21.36 164 ASP D N 1
ATOM 7588 C CA . ASP D 1 164 ? -42.810 4.838 36.011 1.00 21.07 164 ASP D CA 1
ATOM 7589 C C . ASP D 1 164 ? -41.307 4.715 35.682 1.00 20.86 164 ASP D C 1
ATOM 7590 O O . ASP D 1 164 ? -40.466 5.408 36.271 1.00 20.55 164 ASP D O 1
ATOM 7595 N N . ASN D 1 165 ? -40.988 3.837 34.728 1.00 20.36 165 ASN D N 1
ATOM 7596 C CA . ASN D 1 165 ? -39.607 3.543 34.313 1.00 19.94 165 ASN D CA 1
ATOM 7597 C C . ASN D 1 165 ? -38.648 3.346 35.491 1.00 19.67 165 ASN D C 1
ATOM 7598 O O . ASN D 1 165 ? -37.528 3.863 35.483 1.00 19.44 165 ASN D O 1
ATOM 7603 N N . ALA D 1 166 ? -39.108 2.599 36.494 1.00 19.57 166 ALA D N 1
ATOM 7604 C CA . ALA D 1 166 ? -38.303 2.239 37.666 1.00 19.75 166 ALA D CA 1
ATOM 7605 C C . ALA D 1 166 ? -37.711 3.463 38.370 1.00 19.74 166 ALA D C 1
ATOM 7606 O O . ALA D 1 166 ? -36.607 3.400 38.919 1.00 19.68 166 ALA D O 1
ATOM 7608 N N . ALA D 1 167 ? -38.457 4.568 38.336 1.00 19.74 167 ALA D N 1
ATOM 7609 C CA . ALA D 1 167 ? -38.076 5.831 38.983 1.00 19.46 167 ALA D CA 1
ATOM 7610 C C . ALA D 1 167 ? -36.911 6.571 38.312 1.00 19.27 167 ALA D C 1
ATOM 7611 O O . ALA D 1 167 ? -36.337 7.484 38.907 1.00 19.41 167 ALA D O 1
ATOM 7613 N N . ASN D 1 168 ? -36.578 6.207 37.075 1.00 19.14 168 ASN D N 1
ATOM 7614 C CA . ASN D 1 168 ? -35.438 6.825 36.382 1.00 18.74 168 ASN D CA 1
ATOM 7615 C C . ASN D 1 168 ? -35.620 8.317 36.141 1.00 18.84 168 ASN D C 1
ATOM 7616 O O . ASN D 1 168 ? -36.736 8.777 35.890 1.00 18.72 168 ASN D O 1
ATOM 7621 N N . ALA D 1 169 ? -34.523 9.067 36.244 1.00 18.10 169 ALA D N 1
ATOM 7622 C CA . ALA D 1 169 ? -34.542 10.507 35.979 1.00 17.71 169 ALA D CA 1
ATOM 7623 C C . ALA D 1 169 ? -33.184 11.026 35.531 1.00 17.71 169 ALA D C 1
ATOM 7624 O O . ALA D 1 169 ? -33.076 11.749 34.534 1.00 17.43 169 ALA D O 1
ATOM 7626 N N . GLY D 1 170 ? -32.141 10.651 36.268 1.00 17.16 170 GLY D N 1
ATOM 7627 C CA . GLY D 1 170 ? -30.804 11.145 35.979 1.00 16.87 170 GLY D CA 1
ATOM 7628 C C . GLY D 1 170 ? -29.700 10.161 36.300 1.00 16.47 170 GLY D C 1
ATOM 7629 O O . GLY D 1 170 ? -29.896 9.232 37.082 1.00 16.74 170 GLY D O 1
ATOM 7630 N N . VAL D 1 171 ? -28.545 10.379 35.678 1.00 16.33 171 VAL D N 1
ATOM 7631 C CA . VAL D 1 171 ? -27.325 9.601 35.931 1.00 16.25 171 VAL D CA 1
ATOM 7632 C C . VAL D 1 171 ? -26.133 10.552 35.887 1.00 16.53 171 VAL D C 1
ATOM 7633 O O . VAL D 1 171 ? -26.053 11.410 35.002 1.00 16.17 171 VAL D O 1
ATOM 7637 N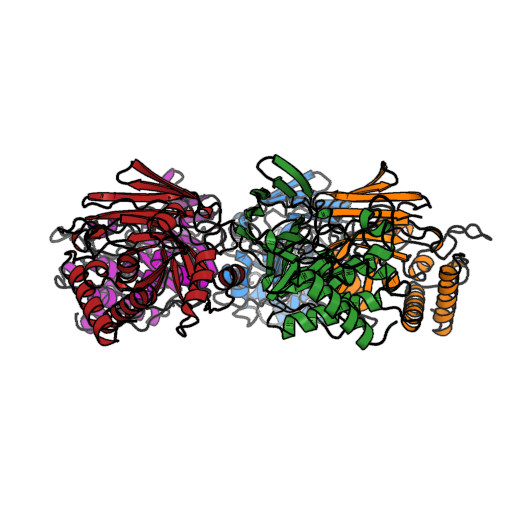 N . ILE D 1 172 ? -25.208 10.405 36.837 1.00 16.36 172 ILE D N 1
ATOM 7638 C CA . ILE D 1 172 ? -23.956 11.155 36.797 1.00 16.57 172 ILE D CA 1
ATOM 7639 C C . ILE D 1 172 ? -22.769 10.204 36.950 1.00 16.67 172 ILE D C 1
ATOM 7640 O O . ILE D 1 172 ? -22.559 9.642 38.026 1.00 16.53 172 ILE D O 1
ATOM 7645 N N . LEU D 1 173 ? -22.005 10.023 35.873 1.00 16.69 173 LEU D N 1
ATOM 7646 C CA . LEU D 1 173 ? -20.788 9.209 35.920 1.00 16.88 173 LEU D CA 1
ATOM 7647 C C . LEU D 1 173 ? -19.610 10.064 36.354 1.00 16.89 173 LEU D C 1
ATOM 7648 O O . LEU D 1 173 ? -19.533 11.245 36.019 1.00 16.93 173 LEU D O 1
ATOM 7653 N N . GLY D 1 174 ? -18.672 9.465 37.080 1.00 16.73 174 GLY D N 1
ATOM 7654 C CA . GLY D 1 174 ? -17.476 10.196 37.460 1.00 16.59 174 GLY D CA 1
ATOM 7655 C C . GLY D 1 174 ? -16.478 9.313 38.171 1.00 16.54 174 GLY D C 1
ATOM 7656 O O . GLY D 1 174 ? -16.713 8.121 38.358 1.00 16.50 174 GLY D O 1
ATOM 7657 N N . GLY D 1 175 ? -15.359 9.909 38.561 1.00 16.68 175 GLY D N 1
ATOM 7658 C CA . GLY D 1 175 ? -14.332 9.187 39.293 1.00 16.57 175 GLY D CA 1
ATOM 7659 C C . GLY D 1 175 ? -13.385 8.423 38.394 1.00 16.58 175 GLY D C 1
ATOM 7660 O O . GLY D 1 175 ? -13.069 8.854 37.281 1.00 16.54 175 GLY D O 1
ATOM 7661 N N . ARG D 1 176 ? -12.939 7.277 38.891 1.00 16.13 176 ARG D N 1
ATOM 7662 C CA . ARG D 1 176 ? -11.861 6.523 38.280 1.00 15.86 176 ARG D CA 1
ATOM 7663 C C . ARG D 1 176 ? -12.390 5.297 37.532 1.00 15.59 176 ARG D C 1
ATOM 7664 O O . ARG D 1 176 ? -13.033 4.446 38.142 1.00 16.07 176 ARG D O 1
ATOM 7672 N N . PRO D 1 177 ? -12.119 5.208 36.215 1.00 15.28 177 PRO D N 1
ATOM 7673 C CA . PRO D 1 177 ? -12.468 3.994 35.474 1.00 14.94 177 PRO D CA 1
ATOM 7674 C C . PRO D 1 177 ? -11.435 2.892 35.699 1.00 14.46 177 PRO D C 1
ATOM 7675 O O . PRO D 1 177 ? -10.232 3.154 35.659 1.00 14.12 177 PRO D O 1
ATOM 7679 N N . ILE D 1 178 ? -11.912 1.675 35.940 1.00 14.20 178 ILE D N 1
ATOM 7680 C CA . ILE D 1 178 ? -11.027 0.525 36.122 1.00 14.21 178 ILE D CA 1
ATOM 7681 C C . ILE D 1 178 ? -11.495 -0.661 35.293 1.00 14.95 178 ILE D C 1
ATOM 7682 O O . ILE D 1 178 ? -12.686 -0.808 35.023 1.00 14.61 178 ILE D O 1
ATOM 7687 N N . LYS D 1 179 ? -10.549 -1.509 34.896 1.00 15.75 179 LYS D N 1
ATOM 7688 C CA . LYS D 1 179 ? -10.901 -2.813 34.352 1.00 17.33 179 LYS D CA 1
ATOM 7689 C C . LYS D 1 179 ? -11.515 -3.618 35.496 1.00 17.68 179 LYS D C 1
ATOM 7690 O O . LYS D 1 179 ? -11.095 -3.468 36.646 1.00 17.98 179 LYS D O 1
ATOM 7696 N N . PRO D 1 180 ? -12.530 -4.454 35.198 1.00 18.39 180 PRO D N 1
ATOM 7697 C CA . PRO D 1 180 ? -13.216 -5.211 36.248 1.00 18.85 180 PRO D CA 1
ATOM 7698 C C . PRO D 1 180 ? -12.296 -6.052 37.148 1.00 19.11 180 PRO D C 1
ATOM 7699 O O . PRO D 1 180 ? -12.603 -6.234 38.327 1.00 19.57 180 PRO D O 1
ATOM 7703 N N . ASP D 1 181 ? -11.169 -6.515 36.603 1.00 19.24 181 ASP D N 1
ATOM 7704 C CA . ASP D 1 181 ? -10.215 -7.349 37.347 1.00 19.48 181 ASP D CA 1
ATOM 7705 C C . ASP D 1 181 ? -9.193 -6.565 38.204 1.00 18.93 181 ASP D C 1
ATOM 7706 O O . ASP D 1 181 ? -8.389 -7.176 38.920 1.00 18.59 181 ASP D O 1
ATOM 7711 N N . GLU D 1 182 ? -9.225 -5.231 38.144 1.00 18.18 182 GLU D N 1
ATOM 7712 C CA . GLU D 1 182 ? -8.211 -4.393 38.813 1.00 18.65 182 GLU D CA 1
ATOM 7713 C C . GLU D 1 182 ? -8.188 -4.546 40.339 1.00 18.04 182 GLU D C 1
ATOM 7714 O O . GLU D 1 182 ? -7.113 -4.580 40.958 1.00 18.55 182 GLU D O 1
ATOM 7720 N N . LEU D 1 183 ? -9.370 -4.641 40.938 1.00 17.42 183 LEU D N 1
ATOM 7721 C CA . LEU D 1 183 ? -9.502 -4.827 42.379 1.00 16.90 183 LEU D CA 1
ATOM 7722 C C . LEU D 1 183 ? -10.820 -5.525 42.683 1.00 16.06 183 LEU D C 1
ATOM 7723 O O . LEU D 1 183 ? -11.656 -5.706 41.793 1.00 16.12 183 LEU D O 1
ATOM 7728 N N . ASP D 1 184 ? -11.003 -5.918 43.938 1.00 15.29 184 ASP D N 1
ATOM 7729 C CA . ASP D 1 184 ? -12.230 -6.600 44.336 1.00 14.22 184 ASP D CA 1
ATOM 7730 C C . ASP D 1 184 ? -13.380 -5.598 44.418 1.00 13.85 184 ASP D C 1
ATOM 7731 O O . ASP D 1 184 ? -13.450 -4.786 45.340 1.00 13.49 184 ASP D O 1
ATOM 7736 N N . LEU D 1 185 ? -14.285 -5.679 43.444 1.00 13.43 185 LEU D N 1
ATOM 7737 C CA . LEU D 1 185 ? -15.425 -4.763 43.363 1.00 13.35 185 LEU D CA 1
ATOM 7738 C C . LEU D 1 185 ? -16.341 -4.810 44.583 1.00 13.15 185 LEU D C 1
ATOM 7739 O O . LEU D 1 185 ? -17.027 -3.828 44.881 1.00 13.34 185 LEU D O 1
ATOM 7744 N N . ARG D 1 186 ? -16.358 -5.945 45.280 1.00 13.03 186 ARG D N 1
ATOM 7745 C CA . ARG D 1 186 ? -17.214 -6.122 46.457 1.00 13.20 186 ARG D CA 1
ATOM 7746 C C . ARG D 1 186 ? -16.908 -5.113 47.559 1.00 12.59 186 ARG D C 1
ATOM 7747 O O . ARG D 1 186 ? -17.800 -4.734 48.326 1.00 12.77 186 ARG D O 1
ATOM 7755 N N . TRP D 1 187 ? -15.644 -4.708 47.655 1.00 12.34 187 TRP D N 1
ATOM 7756 C CA . TRP D 1 187 ? -15.207 -3.857 48.763 1.00 12.57 187 TRP D CA 1
ATOM 7757 C C . TRP D 1 187 ? -15.047 -2.381 48.417 1.00 12.67 187 TRP D C 1
ATOM 7758 O O . TRP D 1 187 ? -14.568 -1.594 49.243 1.00 12.88 187 TRP D O 1
ATOM 7769 N N . ILE D 1 188 ? -15.456 -1.993 47.212 1.00 11.93 188 ILE D N 1
ATOM 7770 C CA . ILE D 1 188 ? -15.563 -0.573 46.884 1.00 12.18 188 ILE D CA 1
ATOM 7771 C C . ILE D 1 188 ? -16.551 0.042 47.876 1.00 12.62 188 ILE D C 1
ATOM 7772 O O . ILE D 1 188 ? -17.613 -0.522 48.120 1.00 12.83 188 ILE D O 1
ATOM 7777 N N . SER D 1 189 ? -16.172 1.180 48.457 1.00 13.05 189 SER D N 1
ATOM 7778 C CA . SER D 1 189 ? -16.928 1.815 49.536 1.00 13.61 189 SER D CA 1
ATOM 7779 C C . SER D 1 189 ? -17.120 3.286 49.218 1.00 12.87 189 SER D C 1
ATOM 7780 O O . SER D 1 189 ? -16.332 3.867 48.470 1.00 12.78 189 SER D O 1
ATOM 7783 N N . ALA D 1 190 ? -18.168 3.891 49.776 1.00 12.85 190 ALA D N 1
ATOM 7784 C CA . ALA D 1 190 ? -18.469 5.291 49.483 1.00 12.68 190 ALA D CA 1
ATOM 7785 C C . ALA D 1 190 ? -19.053 6.046 50.671 1.00 12.75 190 ALA D C 1
ATOM 7786 O O . ALA D 1 190 ? -19.743 5.468 51.515 1.00 13.05 190 ALA D O 1
ATOM 7788 N N . LEU D 1 191 ? -18.763 7.345 50.697 1.00 13.14 191 LEU D N 1
ATOM 7789 C CA . LEU D 1 191 ? -19.327 8.299 51.647 1.00 13.48 191 LEU D CA 1
ATOM 7790 C C . LEU D 1 191 ? -20.117 9.316 50.829 1.00 14.27 191 LEU D C 1
ATOM 7791 O O . LEU D 1 191 ? -19.540 9.971 49.967 1.00 13.66 191 LEU D O 1
ATOM 7796 N N . MET D 1 192 ? -21.424 9.440 51.072 1.00 15.42 192 MET D N 1
ATOM 7797 C CA . MET D 1 192 ? -22.208 10.473 50.389 1.00 18.06 192 MET D CA 1
ATOM 7798 C C . MET D 1 192 ? -22.410 11.684 51.279 1.00 16.37 192 MET D C 1
ATOM 7799 O O . MET D 1 192 ? -23.074 11.594 52.311 1.00 15.79 192 MET D O 1
ATOM 7804 N N . TYR D 1 193 ? -21.830 12.802 50.844 1.00 15.91 193 TYR D N 1
ATOM 7805 C CA . TYR D 1 193 ? -21.995 14.107 51.480 1.00 15.68 193 TYR D CA 1
ATOM 7806 C C . TYR D 1 193 ? -23.083 14.902 50.776 1.00 15.58 193 TYR D C 1
ATOM 7807 O O . TYR D 1 193 ? -23.134 14.941 49.544 1.00 15.66 193 TYR D O 1
ATOM 7816 N N . ARG D 1 194 ? -23.938 15.544 51.563 1.00 15.47 194 ARG D N 1
ATOM 7817 C CA . ARG D 1 194 ? -24.839 16.572 51.052 1.00 15.55 194 ARG D CA 1
ATOM 7818 C C . ARG D 1 194 ? -24.589 17.812 51.897 1.00 15.69 194 ARG D C 1
ATOM 7819 O O . ARG D 1 194 ? -24.681 17.757 53.127 1.00 15.13 194 ARG D O 1
ATOM 7827 N N . ASN D 1 195 ? -24.246 18.913 51.233 1.00 16.26 195 ASN D N 1
ATOM 7828 C CA . ASN D 1 195 ? -23.933 20.177 51.915 1.00 16.90 195 ASN D CA 1
ATOM 7829 C C . ASN D 1 195 ? -22.843 20.029 52.986 1.00 17.42 195 ASN D C 1
ATOM 7830 O O . ASN D 1 195 ? -22.908 20.639 54.058 1.00 18.06 195 ASN D O 1
ATOM 7835 N N . GLY D 1 196 ? -21.845 19.202 52.681 1.00 17.53 196 GLY D N 1
ATOM 7836 C CA . GLY D 1 196 ? -20.685 19.027 53.557 1.00 17.84 196 GLY D CA 1
ATOM 7837 C C . GLY D 1 196 ? -20.878 18.029 54.687 1.00 17.89 196 GLY D C 1
ATOM 7838 O O . GLY D 1 196 ? -19.973 17.819 55.487 1.00 18.70 196 GLY D O 1
ATOM 7839 N N . VAL D 1 197 ? -22.054 17.407 54.746 1.00 17.56 197 VAL D N 1
ATOM 7840 C CA . VAL D 1 197 ? -22.416 16.491 55.827 1.00 17.62 197 VAL D CA 1
ATOM 7841 C C . VAL D 1 197 ? -22.612 15.081 55.268 1.00 17.09 197 VAL D C 1
ATOM 7842 O O . VAL D 1 197 ? -23.336 14.910 54.285 1.00 16.71 197 VAL D O 1
ATOM 7846 N N . ILE D 1 198 ? -21.985 14.078 55.887 1.00 16.70 198 ILE D N 1
ATOM 7847 C CA . ILE D 1 198 ? -22.216 12.690 55.461 1.00 16.98 198 ILE D CA 1
ATOM 7848 C C . ILE D 1 198 ? -23.643 12.278 55.812 1.00 16.83 198 ILE D C 1
ATOM 7849 O O . ILE D 1 198 ? -24.031 12.284 56.989 1.00 17.58 198 ILE D O 1
ATOM 7854 N N . GLU D 1 199 ? -24.418 11.930 54.786 1.00 16.20 199 GLU D N 1
ATOM 7855 C CA . GLU D 1 199 ? -25.804 11.490 54.970 1.00 16.07 199 GLU D CA 1
ATOM 7856 C C . GLU D 1 199 ? -25.940 9.972 54.893 1.00 15.52 199 GLU D C 1
ATOM 7857 O O . GLU D 1 199 ? -26.778 9.380 55.588 1.00 15.43 199 GLU D O 1
ATOM 7863 N N . GLU D 1 200 ? -25.133 9.343 54.040 1.00 14.68 200 GLU D N 1
ATOM 7864 C CA . GLU D 1 200 ? -25.106 7.879 53.956 1.00 14.37 200 GLU D CA 1
ATOM 7865 C C . GLU D 1 200 ? -23.701 7.383 53.661 1.00 13.78 200 GLU D C 1
ATOM 7866 O O . GLU D 1 200 ? -22.889 8.103 53.072 1.00 13.74 200 GLU D O 1
ATOM 7872 N N . THR D 1 201 ? -23.428 6.151 54.074 1.00 13.49 201 THR D N 1
ATOM 7873 C CA . THR D 1 201 ? -22.223 5.442 53.646 1.00 12.83 201 THR D CA 1
ATOM 7874 C C . THR D 1 201 ? -22.640 4.037 53.224 1.00 12.57 201 THR D C 1
ATOM 7875 O O . THR D 1 201 ? -23.696 3.545 53.629 1.00 12.47 201 THR D O 1
ATOM 7879 N N . GLY D 1 202 ? -21.820 3.381 52.414 1.00 11.98 202 GLY D N 1
ATOM 7880 C CA . GLY D 1 202 ? -22.155 2.017 52.005 1.00 12.12 202 GLY D CA 1
ATOM 7881 C C . GLY D 1 202 ? -21.002 1.305 51.344 1.00 11.78 202 GLY D C 1
ATOM 7882 O O . GLY D 1 202 ? -19.993 1.923 51.013 1.00 11.91 202 GLY D O 1
ATOM 7883 N N . VAL D 1 203 ? -21.168 -0.004 51.153 1.00 11.92 203 VAL D N 1
ATOM 7884 C CA . VAL D 1 203 ? -20.150 -0.855 50.533 1.00 12.19 203 VAL D CA 1
ATOM 7885 C C . VAL D 1 203 ? -20.819 -1.631 49.396 1.00 12.24 203 VAL D C 1
ATOM 7886 O O . VAL D 1 203 ? -21.956 -2.071 49.545 1.00 12.50 203 VAL D O 1
ATOM 7890 N N . ALA D 1 204 ? -20.101 -1.811 48.287 1.00 12.60 204 ALA D N 1
ATOM 7891 C CA . ALA D 1 204 ? -20.673 -2.342 47.037 1.00 13.00 204 ALA D CA 1
ATOM 7892 C C . ALA D 1 204 ? -21.276 -3.740 47.143 1.00 13.41 204 ALA D C 1
ATOM 7893 O O . ALA D 1 204 ? -22.217 -4.058 46.416 1.00 13.32 204 ALA D O 1
ATOM 7895 N N . ALA D 1 205 ? -20.744 -4.567 48.045 1.00 13.39 205 ALA D N 1
ATOM 7896 C CA . ALA D 1 205 ? -21.283 -5.911 48.265 1.00 14.27 205 ALA D CA 1
ATOM 7897 C C . ALA D 1 205 ? -22.744 -5.891 48.721 1.00 14.52 205 ALA D C 1
ATOM 7898 O O . ALA D 1 205 ? -23.451 -6.883 48.579 1.00 15.23 205 ALA D O 1
ATOM 7900 N N . GLY D 1 206 ? -23.188 -4.762 49.272 1.00 15.06 206 GLY D N 1
ATOM 7901 C CA . GLY D 1 206 ? -24.588 -4.594 49.681 1.00 15.75 206 GLY D CA 1
ATOM 7902 C C . GLY D 1 206 ? -25.550 -4.658 48.508 1.00 16.15 206 GLY D C 1
ATOM 7903 O O . GLY D 1 206 ? -26.768 -4.811 48.698 1.00 16.94 206 GLY D O 1
ATOM 7904 N N . VAL D 1 207 ? -24.998 -4.528 47.301 1.00 15.87 207 VAL D N 1
ATOM 7905 C CA . VAL D 1 207 ? -25.753 -4.671 46.060 1.00 16.43 207 VAL D CA 1
ATOM 7906 C C . VAL D 1 207 ? -25.665 -6.128 45.607 1.00 16.01 207 VAL D C 1
ATOM 7907 O O . VAL D 1 207 ? -24.725 -6.514 44.903 1.00 16.01 207 VAL D O 1
ATOM 7911 N N . LEU D 1 208 ? -26.629 -6.934 46.055 1.00 16.26 208 LEU D N 1
ATOM 7912 C CA . LEU D 1 208 ? -26.805 -8.321 45.599 1.00 16.19 208 LEU D CA 1
ATOM 7913 C C . LEU D 1 208 ? -25.598 -9.246 45.844 1.00 16.15 208 LEU D C 1
ATOM 7914 O O . LEU D 1 208 ? -25.427 -10.246 45.144 1.00 16.35 208 LEU D O 1
ATOM 7919 N N . ASN D 1 209 ? -24.785 -8.913 46.850 1.00 15.99 209 ASN D N 1
ATOM 7920 C CA . ASN D 1 209 ? -23.571 -9.677 47.230 1.00 16.07 209 ASN D CA 1
ATOM 7921 C C . ASN D 1 209 ? -22.351 -9.379 46.364 1.00 16.01 209 ASN D C 1
ATOM 7922 O O . ASN D 1 209 ? -21.217 -9.641 46.767 1.00 16.06 209 ASN D O 1
ATOM 7927 N N . HIS D 1 210 ? -22.598 -8.850 45.171 1.00 15.69 210 HIS D N 1
ATOM 7928 C CA . HIS D 1 210 ? -21.549 -8.454 44.238 1.00 15.61 210 HIS D CA 1
ATOM 7929 C C . HIS D 1 210 ? -22.207 -7.529 43.227 1.00 16.10 210 HIS D C 1
ATOM 7930 O O . HIS D 1 210 ? -23.207 -7.912 42.612 1.00 16.19 210 HIS D O 1
ATOM 7937 N N . PRO D 1 211 ? -21.662 -6.309 43.048 1.00 16.81 211 PRO D N 1
ATOM 7938 C CA . PRO D 1 211 ? -22.334 -5.300 42.217 1.00 17.03 211 PRO D CA 1
ATOM 7939 C C . PRO D 1 211 ? -22.480 -5.668 40.738 1.00 17.33 211 PRO D C 1
ATOM 7940 O O . PRO D 1 211 ? -23.203 -4.979 40.010 1.00 17.84 211 PRO D O 1
ATOM 7944 N N . ALA D 1 212 ? -2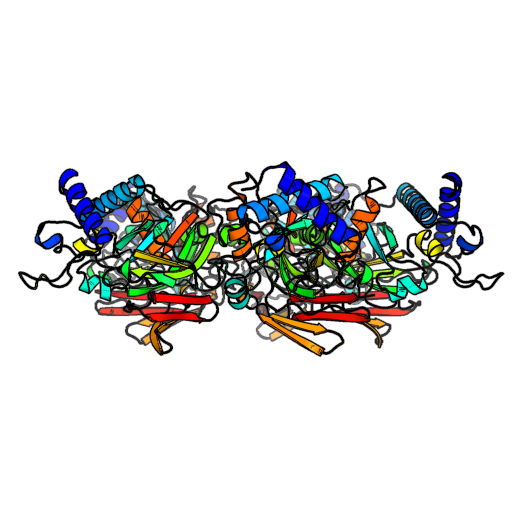1.801 -6.727 40.297 1.00 16.80 212 ALA D N 1
ATOM 7945 C CA . ALA D 1 212 ? -21.957 -7.209 38.924 1.00 16.78 212 ALA D CA 1
ATOM 7946 C C . ALA D 1 212 ? -23.145 -8.154 38.769 1.00 16.35 212 ALA D C 1
ATOM 7947 O O . ALA D 1 212 ? -23.602 -8.382 37.646 1.00 16.57 212 ALA D O 1
ATOM 7949 N N . ASN D 1 213 ? -23.642 -8.701 39.881 1.00 16.18 213 ASN D N 1
ATOM 7950 C CA . ASN D 1 213 ? -24.717 -9.703 39.819 1.00 15.70 213 ASN D CA 1
ATOM 7951 C C . ASN D 1 213 ? -25.987 -9.199 39.145 1.00 15.74 213 ASN D C 1
ATOM 7952 O O . ASN D 1 213 ? -26.631 -9.946 38.405 1.00 15.41 213 ASN D O 1
ATOM 7957 N N . GLY D 1 214 ? -26.330 -7.938 39.395 1.00 15.61 214 GLY D N 1
ATOM 7958 C CA . GLY D 1 214 ? -27.527 -7.331 38.804 1.00 15.84 214 GLY D CA 1
ATOM 7959 C C . GLY D 1 214 ? -27.477 -7.255 37.291 1.00 16.05 214 GLY D C 1
ATOM 7960 O O . GLY D 1 214 ? -28.517 -7.355 36.631 1.00 16.39 214 GLY D O 1
ATOM 7961 N N . VAL D 1 215 ? -26.275 -7.071 36.741 1.00 15.78 215 VAL D N 1
ATOM 7962 C CA . VAL D 1 215 ? -26.083 -6.982 35.291 1.00 15.68 215 VAL D CA 1
ATOM 7963 C C . VAL D 1 215 ? -26.448 -8.314 34.616 1.00 15.71 215 VAL D C 1
ATOM 7964 O O . VAL D 1 215 ? -27.153 -8.325 33.606 1.00 15.99 215 VAL D O 1
ATOM 7968 N N . ALA D 1 216 ? -25.976 -9.423 35.186 1.00 15.78 216 ALA D N 1
ATOM 7969 C CA . ALA D 1 216 ? -26.319 -10.767 34.701 1.00 15.95 216 ALA D CA 1
ATOM 7970 C C . ALA D 1 216 ? -27.814 -11.040 34.866 1.00 16.22 216 ALA D C 1
ATOM 7971 O O . ALA D 1 216 ? -28.469 -11.533 33.946 1.00 16.51 216 ALA D O 1
ATOM 7973 N N . TRP D 1 217 ? -28.341 -10.713 36.045 1.00 16.40 217 TRP D N 1
ATOM 7974 C CA . TRP D 1 217 ? -29.770 -10.849 36.322 1.00 16.51 217 TRP D CA 1
ATOM 7975 C C . TRP D 1 217 ? -30.587 -10.102 35.269 1.00 16.69 217 TRP D C 1
ATOM 7976 O O . TRP D 1 217 ? -31.559 -10.647 34.733 1.00 16.66 217 TRP D O 1
ATOM 7987 N N . LEU D 1 218 ? -30.180 -8.872 34.959 1.00 16.56 218 LEU D N 1
ATOM 7988 C CA . LEU D 1 218 ? -30.890 -8.055 33.976 1.00 17.24 218 LEU D CA 1
ATOM 7989 C C . LEU D 1 218 ? -30.895 -8.674 32.576 1.00 17.36 218 LEU D C 1
ATOM 7990 O O . LEU D 1 218 ? -31.945 -8.722 31.922 1.00 17.54 218 LEU D O 1
ATOM 7995 N N . ALA D 1 219 ? -29.732 -9.127 32.112 1.00 17.32 219 ALA D N 1
ATOM 7996 C CA . ALA D 1 219 ? -29.643 -9.822 30.825 1.00 17.67 219 ALA D CA 1
ATOM 7997 C C . ALA D 1 219 ? -30.631 -10.989 30.781 1.00 18.09 219 ALA D C 1
ATOM 7998 O O . ALA D 1 219 ? -31.322 -11.198 29.783 1.00 17.70 219 ALA D O 1
ATOM 8000 N N . ASN D 1 220 ? -30.716 -11.730 31.880 1.00 18.19 220 ASN D N 1
ATOM 8001 C CA . ASN D 1 220 ? -31.643 -12.853 31.954 1.00 18.78 220 ASN D CA 1
ATOM 8002 C C . ASN D 1 220 ? -33.116 -12.438 31.948 1.00 19.30 220 ASN D C 1
ATOM 8003 O O . ASN D 1 220 ? -33.957 -13.135 31.377 1.00 19.54 220 ASN D O 1
ATOM 8008 N N . LYS D 1 221 ? -33.421 -11.295 32.559 1.00 19.47 221 LYS D N 1
ATOM 8009 C CA . LYS D 1 221 ? -34.788 -10.761 32.538 1.00 19.97 221 LYS D CA 1
ATOM 8010 C C . LYS D 1 221 ? -35.224 -10.325 31.136 1.00 19.87 221 LYS D C 1
ATOM 8011 O O . LYS D 1 221 ? -36.386 -10.497 30.761 1.00 19.99 221 LYS D O 1
ATOM 8017 N N . LEU D 1 222 ? -34.293 -9.763 30.370 1.00 19.68 222 LEU D N 1
ATOM 8018 C CA . LEU D 1 222 ? -34.620 -9.190 29.065 1.00 19.90 222 LEU D CA 1
ATOM 8019 C C . LEU D 1 222 ? -34.667 -10.212 27.931 1.00 20.19 222 LEU D C 1
ATOM 8020 O O . LEU D 1 222 ? -35.263 -9.941 26.892 1.00 20.20 222 LEU D O 1
ATOM 8025 N N . ALA D 1 223 ? -34.045 -11.376 28.131 1.00 20.49 223 ALA D N 1
ATOM 8026 C CA . ALA D 1 223 ? -33.964 -12.401 27.076 1.00 20.88 223 ALA D CA 1
ATOM 8027 C C . ALA D 1 223 ? -35.318 -12.797 26.461 1.00 21.17 223 ALA D C 1
ATOM 8028 O O . ALA D 1 223 ? -35.432 -12.819 25.237 1.00 21.13 223 ALA D O 1
ATOM 8030 N N . PRO D 1 224 ? -36.337 -13.109 27.297 1.00 21.42 224 PRO D N 1
ATOM 8031 C CA . PRO D 1 224 ? -37.635 -13.530 26.731 1.00 21.79 224 PRO D CA 1
ATOM 8032 C C . PRO D 1 224 ? -38.307 -12.492 25.828 1.00 22.23 224 PRO D C 1
ATOM 8033 O O . PRO D 1 224 ? -39.134 -12.860 24.985 1.00 22.36 224 PRO D O 1
ATOM 8037 N N . TYR D 1 225 ? -37.948 -11.218 26.001 1.00 22.18 225 TYR D N 1
ATOM 8038 C CA . TYR D 1 225 ? -38.470 -10.116 25.179 1.00 22.61 225 TYR D CA 1
ATOM 8039 C C . TYR D 1 225 ? -37.641 -9.889 23.919 1.00 22.52 225 TYR D C 1
ATOM 8040 O O . TYR D 1 225 ? -37.831 -8.896 23.204 1.00 22.67 225 TYR D O 1
ATOM 8049 N N . ASP D 1 226 ? -36.728 -10.822 23.655 1.00 22.52 226 ASP D N 1
ATOM 8050 C CA . ASP D 1 226 ? -35.783 -10.729 22.545 1.00 22.84 226 ASP D CA 1
ATOM 8051 C C . ASP D 1 226 ? -34.989 -9.423 22.621 1.00 22.58 226 ASP D C 1
ATOM 8052 O O . ASP D 1 226 ? -34.811 -8.714 21.626 1.00 22.74 226 ASP D O 1
ATOM 8057 N N . VAL D 1 227 ? -34.523 -9.115 23.831 1.00 22.15 227 VAL D N 1
ATOM 8058 C CA . VAL D 1 227 ? -33.714 -7.931 24.092 1.00 21.67 227 VAL D CA 1
ATOM 8059 C C . VAL D 1 227 ? -32.407 -8.383 24.745 1.00 21.23 227 VAL D C 1
ATOM 8060 O O . VAL D 1 227 ? -32.398 -9.339 25.520 1.00 21.02 227 VAL D O 1
ATOM 8064 N N . GLN D 1 228 ? -31.313 -7.714 24.400 1.00 20.79 228 GLN D N 1
ATOM 8065 C CA . GLN D 1 228 ? -30.021 -7.964 25.037 1.00 20.78 228 GLN D CA 1
ATOM 8066 C C . GLN D 1 228 ? -29.399 -6.648 25.484 1.00 20.24 228 GLN D C 1
ATOM 8067 O O . GLN D 1 228 ? -29.800 -5.572 25.033 1.00 20.00 228 GLN D O 1
ATOM 8073 N N . LEU D 1 229 ? -28.432 -6.732 26.394 1.00 20.28 229 LEU D N 1
ATOM 8074 C CA . LEU D 1 229 ? -27.642 -5.559 26.741 1.00 20.17 229 LEU D CA 1
ATOM 8075 C C . LEU D 1 229 ? -26.609 -5.377 25.643 1.00 20.50 229 LEU D C 1
ATOM 8076 O O . LEU D 1 229 ? -25.879 -6.308 25.316 1.00 20.70 229 LEU D O 1
ATOM 8081 N N . GLU D 1 230 ? -26.567 -4.186 25.055 1.00 20.80 230 GLU D N 1
ATOM 8082 C CA . GLU D 1 230 ? -25.763 -3.955 23.856 1.00 21.32 230 GLU D CA 1
ATOM 8083 C C . GLU D 1 230 ? -24.386 -3.396 24.187 1.00 21.24 230 GLU D C 1
ATOM 8084 O O . GLU D 1 230 ? -24.211 -2.737 25.210 1.00 21.26 230 GLU D O 1
ATOM 8090 N N . ALA D 1 231 ? -23.414 -3.664 23.316 1.00 21.40 231 ALA D N 1
ATOM 8091 C CA . ALA D 1 231 ? -22.089 -3.064 23.421 1.00 21.28 231 ALA D CA 1
ATOM 8092 C C . ALA D 1 231 ? -22.200 -1.544 23.477 1.00 21.19 231 ALA D C 1
ATOM 8093 O O . ALA D 1 231 ? -22.975 -0.942 22.730 1.00 21.24 231 ALA D O 1
ATOM 8095 N N . GLY D 1 232 ? -21.434 -0.933 24.377 1.00 20.78 232 GLY D N 1
ATOM 8096 C CA . GLY D 1 232 ? -21.454 0.514 24.547 1.00 20.66 232 GLY D CA 1
ATOM 8097 C C . GLY D 1 232 ? -22.449 0.988 25.591 1.00 20.06 232 GLY D C 1
ATOM 8098 O O . GLY D 1 232 ? -22.400 2.144 26.010 1.00 20.30 232 GLY D O 1
ATOM 8099 N N . GLN D 1 233 ? -23.360 0.110 26.010 1.00 19.82 233 GLN D N 1
ATOM 8100 C CA . GLN D 1 233 ? -24.348 0.476 27.034 1.00 19.55 233 GLN D CA 1
ATOM 8101 C C . GLN D 1 233 ? -23.729 0.652 28.417 1.00 19.44 233 GLN D C 1
ATOM 8102 O O . GLN D 1 233 ? -22.715 0.027 28.745 1.00 19.51 233 GLN D O 1
ATOM 8108 N N . ILE D 1 234 ? -24.350 1.519 29.207 1.00 18.85 234 ILE D N 1
ATOM 8109 C CA . ILE D 1 234 ? -23.967 1.744 30.597 1.00 18.60 234 ILE D CA 1
ATOM 8110 C C . ILE D 1 234 ? -25.024 1.111 31.492 1.00 17.73 234 ILE D C 1
ATOM 8111 O O . ILE D 1 234 ? -26.208 1.460 31.420 1.00 17.65 234 ILE D O 1
ATOM 8116 N N . ILE D 1 235 ? -24.597 0.169 32.328 1.00 16.71 235 ILE D N 1
ATOM 8117 C CA . ILE D 1 235 ? -25.520 -0.526 33.220 1.00 16.27 235 ILE D CA 1
ATOM 8118 C C . ILE D 1 235 ? -25.251 -0.134 34.669 1.00 16.56 235 ILE D C 1
ATOM 8119 O O . ILE D 1 235 ? -24.170 -0.388 35.190 1.00 16.01 235 ILE D O 1
ATOM 8124 N N . LEU D 1 236 ? -26.236 0.492 35.307 1.00 16.79 236 LEU D N 1
ATOM 8125 C CA . LEU D 1 236 ? -26.146 0.823 36.731 1.00 17.67 236 LEU D CA 1
ATOM 8126 C C . LEU D 1 236 ? -26.649 -0.346 37.566 1.00 17.64 236 LEU D C 1
ATOM 8127 O O . LEU D 1 236 ? -27.819 -0.737 37.468 1.00 18.04 236 LEU D O 1
ATOM 8132 N N . GLY D 1 237 ? -25.764 -0.902 38.393 1.00 17.67 237 GLY D N 1
ATOM 8133 C CA . GLY D 1 237 ? -26.034 -2.167 39.078 1.00 17.67 237 GLY D CA 1
ATOM 8134 C C . GLY D 1 237 ? -26.911 -2.154 40.315 1.00 17.51 237 GLY D C 1
ATOM 8135 O O . GLY D 1 237 ? -27.362 -3.207 40.763 1.00 18.07 237 GLY D O 1
ATOM 8136 N N . GLY D 1 238 ? -27.137 -0.972 40.882 1.00 17.34 238 GLY D N 1
ATOM 8137 C CA . GLY D 1 238 ? -27.895 -0.842 42.124 1.00 17.01 238 GLY D CA 1
ATOM 8138 C C . GLY D 1 238 ? -27.177 0.052 43.117 1.00 17.33 238 GLY D C 1
ATOM 8139 O O . GLY D 1 238 ? -25.967 0.267 43.017 1.00 16.70 238 GLY D O 1
ATOM 8140 N N . SER D 1 239 ? -27.926 0.572 44.084 1.00 17.27 239 SER D N 1
ATOM 8141 C CA . SER D 1 239 ? -27.376 1.540 45.027 1.00 17.44 239 SER D CA 1
ATOM 8142 C C . SER D 1 239 ? -26.853 0.867 46.288 1.00 17.63 239 SER D C 1
ATOM 8143 O O . SER D 1 239 ? -27.518 -0.007 46.855 1.00 17.74 239 SER D O 1
ATOM 8146 N N . PHE D 1 240 ? -25.673 1.265 46.751 1.00 17.74 240 PHE D N 1
ATOM 8147 C CA . PHE D 1 240 ? -25.275 0.748 48.052 1.00 18.24 240 PHE D CA 1
ATOM 8148 C C . PHE D 1 240 ? -25.705 1.587 49.250 1.00 17.68 240 PHE D C 1
ATOM 8149 O O . PHE D 1 240 ? -25.411 1.253 50.397 1.00 17.31 240 PHE D O 1
ATOM 8157 N N . THR D 1 241 ? -26.452 2.654 48.955 1.00 17.55 241 THR D N 1
ATOM 8158 C CA . THR D 1 241 ? -27.016 3.546 49.972 1.00 17.35 241 THR D CA 1
ATOM 8159 C C . THR D 1 241 ? -28.511 3.790 49.745 1.00 17.40 241 THR D C 1
ATOM 8160 O O . THR D 1 241 ? -29.008 3.676 48.617 1.00 16.98 241 THR D O 1
ATOM 8164 N N . ARG D 1 242 ? -29.215 4.137 50.819 1.00 17.03 242 ARG D N 1
ATOM 8165 C CA . ARG D 1 242 ? -30.579 4.653 50.717 1.00 17.39 242 ARG D CA 1
ATOM 8166 C C . ARG D 1 242 ? -30.536 5.974 49.961 1.00 17.26 242 ARG D C 1
ATOM 8167 O O . ARG D 1 242 ? -29.560 6.721 50.093 1.00 17.37 242 ARG D O 1
ATOM 8175 N N . PRO D 1 243 ? -31.574 6.268 49.153 1.00 17.26 243 PRO D N 1
ATOM 8176 C CA . PRO D 1 243 ? -31.558 7.525 48.409 1.00 17.21 243 PRO D CA 1
ATOM 8177 C C . PRO D 1 243 ? -31.638 8.728 49.342 1.00 17.42 243 PRO D C 1
ATOM 8178 O O . PRO D 1 243 ? -32.245 8.643 50.411 1.00 17.58 243 PRO D O 1
ATOM 8182 N N . VAL D 1 244 ? -31.012 9.829 48.937 1.00 17.20 244 VAL D N 1
ATOM 8183 C CA . VAL D 1 244 ? -31.028 11.062 49.723 1.00 17.29 244 VAL D CA 1
ATOM 8184 C C . VAL D 1 244 ? -31.650 12.192 48.912 1.00 17.27 244 VAL D C 1
ATOM 8185 O O . VAL D 1 244 ? -31.219 12.469 47.792 1.00 17.44 244 VAL D O 1
ATOM 8189 N N . PRO D 1 245 ? -32.688 12.838 49.473 1.00 17.64 245 PRO D N 1
ATOM 8190 C CA . PRO D 1 245 ? -33.371 13.935 48.795 1.00 17.83 245 PRO D CA 1
ATOM 8191 C C . PRO D 1 245 ? -32.442 15.045 48.322 1.00 18.26 245 PRO D C 1
ATOM 8192 O O . PRO D 1 245 ? -31.531 15.464 49.050 1.00 18.12 245 PRO D O 1
ATOM 8196 N N . ALA D 1 246 ? -32.675 15.499 47.096 1.00 18.82 246 ALA D N 1
ATOM 8197 C CA . ALA D 1 246 ? -31.964 16.636 46.535 1.00 19.29 246 ALA D CA 1
ATOM 8198 C C . ALA D 1 246 ? -32.915 17.829 46.462 1.00 20.02 246 ALA D C 1
ATOM 8199 O O . ALA D 1 246 ? -34.044 17.704 45.973 1.00 20.48 246 ALA D O 1
ATOM 8201 N N . ARG D 1 247 ? -32.451 18.970 46.963 1.00 20.25 247 ARG D N 1
ATOM 8202 C CA . ARG D 1 247 ? -33.242 20.203 47.005 1.00 20.71 247 ARG D CA 1
ATOM 8203 C C . ARG D 1 247 ? -32.440 21.323 46.357 1.00 20.93 247 ARG D C 1
ATOM 8204 O O . ARG D 1 247 ? -31.212 21.284 46.360 1.00 20.45 247 ARG D O 1
ATOM 8212 N N . LYS D 1 248 ? -33.126 22.314 45.791 1.00 20.96 248 LYS D N 1
ATOM 8213 C CA . LYS D 1 248 ? -32.441 23.459 45.196 1.00 21.57 248 LYS D CA 1
ATOM 8214 C C . LYS D 1 248 ? -31.446 24.052 46.198 1.00 21.06 248 LYS D C 1
ATOM 8215 O O . LYS D 1 248 ? -31.797 24.314 47.352 1.00 21.53 248 LYS D O 1
ATOM 8221 N N . GLY D 1 249 ? -30.204 24.233 45.751 1.00 20.86 249 GLY D N 1
ATOM 8222 C CA . GLY D 1 249 ? -29.135 24.767 46.595 1.00 20.58 249 GLY D CA 1
ATOM 8223 C C . GLY D 1 249 ? -28.190 23.714 47.160 1.00 20.29 249 GLY D C 1
ATOM 8224 O O . GLY D 1 249 ? -27.119 24.056 47.668 1.00 20.63 249 GLY D O 1
ATOM 8225 N N . ASP D 1 250 ? -28.587 22.442 47.077 1.00 19.82 250 ASP D N 1
ATOM 8226 C CA . ASP D 1 250 ? -27.780 21.323 47.595 1.00 19.07 250 ASP D CA 1
ATOM 8227 C C . ASP D 1 250 ? -26.540 21.051 46.745 1.00 18.73 250 ASP D C 1
ATOM 8228 O O . ASP D 1 250 ? -26.611 21.018 45.512 1.00 18.49 250 ASP D O 1
ATOM 8233 N N . THR D 1 251 ? -25.409 20.841 47.415 1.00 18.09 251 THR D N 1
ATOM 8234 C CA . THR D 1 251 ? -24.198 20.345 46.769 1.00 17.98 251 THR D CA 1
ATOM 8235 C C . THR D 1 251 ? -23.975 18.913 47.247 1.00 17.34 251 THR D C 1
ATOM 8236 O O . THR D 1 251 ? -23.972 18.653 48.449 1.00 17.56 251 THR D O 1
ATOM 8240 N N . PHE D 1 252 ? -23.809 17.990 46.301 1.00 16.34 252 PHE D N 1
ATOM 8241 C CA . PHE D 1 252 ? -23.472 16.607 46.625 1.00 15.95 252 PHE D CA 1
ATOM 8242 C C . PHE D 1 252 ? -22.012 16.321 46.311 1.00 15.54 252 PHE D C 1
ATOM 8243 O O . PHE D 1 252 ? -21.456 16.845 45.343 1.00 15.84 252 PHE D O 1
ATOM 8251 N N . HIS D 1 253 ? -21.386 15.513 47.158 1.00 15.23 253 HIS D N 1
ATOM 8252 C CA . HIS D 1 253 ? -20.047 15.015 46.906 1.00 14.91 253 HIS D CA 1
ATOM 8253 C C . HIS D 1 253 ? -20.024 13.576 47.384 1.00 14.59 253 HIS D C 1
ATOM 8254 O O . HIS D 1 253 ? -20.279 13.310 48.555 1.00 14.75 253 HIS D O 1
ATOM 8261 N N . VAL D 1 254 ? -19.749 12.644 46.479 1.00 13.76 254 VAL D N 1
ATOM 8262 C CA . VAL D 1 254 ? -19.716 11.239 46.865 1.00 13.70 254 VAL D CA 1
ATOM 8263 C C . VAL D 1 254 ? -18.292 10.730 46.688 1.00 13.20 254 VAL D C 1
ATOM 8264 O O . VAL D 1 254 ? -17.767 10.725 45.588 1.00 13.35 254 VAL D O 1
ATOM 8268 N N . ASP D 1 255 ? -17.685 10.313 47.792 1.00 13.08 255 ASP D N 1
ATOM 8269 C CA . ASP D 1 255 ? -16.271 9.948 47.845 1.00 12.71 255 ASP D CA 1
ATOM 8270 C C . ASP D 1 255 ? -16.174 8.428 47.835 1.00 12.29 255 ASP D C 1
ATOM 8271 O O . ASP D 1 255 ? -16.578 7.781 48.796 1.00 12.00 255 ASP D O 1
ATOM 8276 N N . TYR D 1 256 ? -15.661 7.858 46.744 1.00 11.77 256 TYR D N 1
ATOM 8277 C CA . TYR D 1 256 ? -15.501 6.406 46.649 1.00 12.21 256 TYR D CA 1
ATOM 8278 C C . TYR D 1 256 ? -14.070 5.982 46.985 1.00 12.27 256 TYR D C 1
ATOM 8279 O O . TYR D 1 256 ? -13.609 4.918 46.550 1.00 12.41 256 TYR D O 1
ATOM 8288 N N . GLY D 1 257 ? -13.359 6.817 47.736 1.00 12.38 257 GLY D N 1
ATOM 8289 C CA . GLY D 1 257 ? -11.995 6.483 48.157 1.00 12.99 257 GLY D CA 1
ATOM 8290 C C . GLY D 1 257 ? -11.062 6.377 46.968 1.00 13.20 257 GLY D C 1
ATOM 8291 O O . GLY D 1 257 ? -10.983 7.294 46.148 1.00 13.29 257 GLY D O 1
ATOM 8292 N N . ASN D 1 258 ? -10.371 5.249 46.848 1.00 13.62 258 ASN D N 1
ATOM 8293 C CA . ASN D 1 258 ? -9.427 5.083 45.737 1.00 14.18 258 ASN D CA 1
ATOM 8294 C C . ASN D 1 258 ? -10.089 4.930 44.362 1.00 13.89 258 ASN D C 1
ATOM 8295 O O . ASN D 1 258 ? -9.398 4.784 43.356 1.00 13.79 258 ASN D O 1
ATOM 8300 N N . MET D 1 259 ? -11.423 4.947 44.345 1.00 13.99 259 MET D N 1
ATOM 8301 C CA . MET D 1 259 ? -12.192 4.929 43.097 1.00 14.07 259 MET D CA 1
ATOM 8302 C C . MET D 1 259 ? -12.658 6.329 42.677 1.00 14.31 259 MET D C 1
ATOM 8303 O O . MET D 1 259 ? -13.421 6.485 41.711 1.00 14.10 259 MET D O 1
ATOM 8308 N N . GLY D 1 260 ? -12.203 7.347 43.402 1.00 13.79 260 GLY D N 1
ATOM 8309 C CA . GLY D 1 260 ? -12.463 8.732 43.014 1.00 14.25 260 GLY D CA 1
ATOM 8310 C C . GLY D 1 260 ? -13.786 9.252 43.539 1.00 14.23 260 GLY D C 1
ATOM 8311 O O . GLY D 1 260 ? -14.383 8.660 44.427 1.00 14.41 260 GLY D O 1
ATOM 8312 N N . SER D 1 261 ? -14.255 10.362 42.979 1.00 14.37 261 SER D N 1
ATOM 8313 C CA . SER D 1 261 ? -15.432 11.026 43.520 1.00 14.50 261 SER D CA 1
ATOM 8314 C C . SER D 1 261 ? -16.334 11.542 42.410 1.00 14.45 261 SER D C 1
ATOM 8315 O O . SER D 1 261 ? -15.895 11.696 41.270 1.00 14.23 261 SER D O 1
ATOM 8318 N N . ILE D 1 262 ? -17.592 11.799 42.763 1.00 14.58 262 ILE D N 1
ATOM 8319 C CA . ILE D 1 262 ? -18.550 12.459 41.874 1.00 15.10 262 ILE D CA 1
ATOM 8320 C C . ILE D 1 262 ? -19.207 13.601 42.649 1.00 15.55 262 ILE D C 1
ATOM 8321 O O . ILE D 1 262 ? -19.535 13.452 43.830 1.00 16.19 262 ILE D O 1
ATOM 8326 N N . SER D 1 263 ? -19.395 14.737 41.984 1.00 16.45 263 SER D N 1
ATOM 8327 C CA . SER D 1 263 ? -20.046 15.884 42.611 1.00 17.38 263 SER D CA 1
ATOM 8328 C C . SER D 1 263 ? -21.061 16.515 41.673 1.00 17.84 263 SER D C 1
ATOM 8329 O O . SER D 1 263 ? -21.010 16.307 40.462 1.00 18.08 263 SER D O 1
ATOM 8332 N N . CYS D 1 264 ? -21.977 17.283 42.252 1.00 18.39 264 CYS D N 1
ATOM 8333 C CA . CYS D 1 264 ? -22.940 18.084 41.488 1.00 19.19 264 CYS D CA 1
ATOM 8334 C C . CYS D 1 264 ? -23.578 19.115 42.411 1.00 19.52 264 CYS D C 1
ATOM 8335 O O . CYS D 1 264 ? -23.464 19.016 43.634 1.00 19.25 264 CYS D O 1
ATOM 8338 N N . ARG D 1 265 ? -24.241 20.106 41.822 1.00 19.91 265 ARG D N 1
ATOM 8339 C CA . ARG D 1 265 ? -25.029 21.055 42.600 1.00 20.74 265 ARG D CA 1
ATOM 8340 C C . ARG D 1 265 ? -26.401 21.229 41.969 1.00 20.64 265 ARG D C 1
ATOM 8341 O O . ARG D 1 265 ? -26.519 21.335 40.752 1.00 20.43 265 ARG D O 1
ATOM 8349 N N . PHE D 1 266 ? -27.426 21.256 42.812 1.00 20.89 266 PHE D N 1
ATOM 8350 C CA . PHE D 1 266 ? -28.792 21.492 42.353 1.00 21.27 266 PHE D CA 1
ATOM 8351 C C . PHE D 1 266 ? -29.121 22.976 42.376 1.00 21.84 266 PHE D C 1
ATOM 8352 O O . PHE D 1 266 ? -28.961 23.640 43.399 1.00 21.37 266 PHE D O 1
ATOM 8360 N N . VAL D 1 267 ? -29.553 23.484 41.223 1.00 22.41 267 VAL D N 1
ATOM 8361 C CA . VAL D 1 267 ? -29.783 24.918 41.033 1.00 23.37 267 VAL D CA 1
ATOM 8362 C C . VAL D 1 267 ? -31.222 25.207 40.609 1.00 23.80 267 VAL D C 1
ATOM 8363 O O . VAL D 1 267 ? -32.001 24.292 40.338 1.00 24.02 267 VAL D O 1
ATOM 8368 N N . MET E 1 1 ? -21.462 33.698 10.570 1.00 30.98 1 MET E N 1
ATOM 8369 C CA . MET E 1 1 ? -20.181 33.224 9.973 1.00 30.71 1 MET E CA 1
ATOM 8370 C C . MET E 1 1 ? -19.756 34.127 8.815 1.00 30.11 1 MET E C 1
ATOM 8371 O O . MET E 1 1 ? -20.522 34.344 7.869 1.00 30.10 1 MET E O 1
ATOM 8376 N N . PHE E 1 2 ? -18.530 34.638 8.894 1.00 29.13 2 PHE E N 1
ATOM 8377 C CA . PHE E 1 2 ? -17.944 35.447 7.826 1.00 28.53 2 PHE E CA 1
ATOM 8378 C C . PHE E 1 2 ? -17.638 34.600 6.590 1.00 28.04 2 PHE E C 1
ATOM 8379 O O . PHE E 1 2 ? -17.655 33.365 6.657 1.00 27.93 2 PHE E O 1
ATOM 8387 N N . ASP E 1 3 ? -17.370 35.271 5.467 1.00 27.56 3 ASP E N 1
ATOM 8388 C CA . ASP E 1 3 ? -16.926 34.616 4.234 1.00 27.25 3 ASP E CA 1
ATOM 8389 C C . ASP E 1 3 ? -15.558 33.991 4.481 1.00 26.75 3 ASP E C 1
ATOM 8390 O O . ASP E 1 3 ? -14.801 34.471 5.328 1.00 26.07 3 ASP E O 1
ATOM 8395 N N . LYS E 1 4 ? -15.250 32.926 3.739 1.00 26.29 4 LYS E N 1
ATOM 8396 C CA . LYS E 1 4 ? -13.943 32.271 3.820 1.00 26.32 4 LYS E CA 1
ATOM 8397 C C . LYS E 1 4 ? -12.787 33.249 3.574 1.00 25.43 4 LYS E C 1
ATOM 8398 O O . LYS E 1 4 ? -11.729 33.131 4.196 1.00 25.06 4 LYS E O 1
ATOM 8404 N N . HIS E 1 5 ? -12.995 34.224 2.685 1.00 24.38 5 HIS E N 1
ATOM 8405 C CA . HIS E 1 5 ? -11.967 35.238 2.397 1.00 23.86 5 HIS E CA 1
ATOM 8406 C C . HIS E 1 5 ? -11.568 36.035 3.635 1.00 23.21 5 HIS E C 1
ATOM 8407 O O . HIS E 1 5 ? -10.402 36.399 3.807 1.00 23.24 5 HIS E O 1
ATOM 8414 N N . THR E 1 6 ? -12.553 36.328 4.475 1.00 22.69 6 THR E N 1
ATOM 8415 C CA . THR E 1 6 ? -12.320 37.056 5.714 1.00 22.38 6 THR E CA 1
ATOM 8416 C C . THR E 1 6 ? -11.510 36.191 6.682 1.00 22.38 6 THR E C 1
ATOM 8417 O O . THR E 1 6 ? -10.551 36.672 7.283 1.00 22.38 6 THR E O 1
ATOM 8421 N N . HIS E 1 7 ? -11.886 34.918 6.804 1.00 22.25 7 HIS E N 1
ATOM 8422 C CA . HIS E 1 7 ? -11.141 33.970 7.652 1.00 22.23 7 HIS E CA 1
ATOM 8423 C C . HIS E 1 7 ? -9.681 33.828 7.219 1.00 22.58 7 HIS E C 1
ATOM 8424 O O . HIS E 1 7 ? -8.781 33.790 8.061 1.00 22.68 7 HIS E O 1
ATOM 8431 N N . THR E 1 8 ? -9.452 33.749 5.906 1.00 22.77 8 THR E N 1
ATOM 8432 C CA . THR E 1 8 ? -8.102 33.648 5.351 1.00 23.12 8 THR E CA 1
ATOM 8433 C C . THR E 1 8 ? -7.267 34.896 5.654 1.00 23.30 8 THR E C 1
ATOM 8434 O O . THR E 1 8 ? -6.110 34.785 6.057 1.00 22.81 8 THR E O 1
ATOM 8438 N N . LEU E 1 9 ? -7.856 36.078 5.459 1.00 23.32 9 LEU E N 1
ATOM 8439 C CA . LEU E 1 9 ? -7.167 37.334 5.755 1.00 23.84 9 LEU E CA 1
ATOM 8440 C C . LEU E 1 9 ? -6.745 37.427 7.221 1.00 23.65 9 LEU E C 1
ATOM 8441 O O . LEU E 1 9 ? -5.608 37.806 7.517 1.00 23.64 9 LEU E O 1
ATOM 8446 N N . ILE E 1 10 ? -7.657 37.077 8.127 1.00 23.62 10 ILE E N 1
ATOM 8447 C CA . ILE E 1 10 ? -7.354 37.096 9.562 1.00 23.63 10 ILE E CA 1
ATOM 8448 C C . ILE E 1 10 ? -6.205 36.128 9.867 1.00 23.58 10 ILE E C 1
ATOM 8449 O O . ILE E 1 10 ? -5.248 36.490 10.563 1.00 23.65 10 ILE E O 1
ATOM 8454 N N . ALA E 1 11 ? -6.287 34.919 9.311 1.00 23.79 11 ALA E N 1
ATOM 8455 C CA . ALA E 1 11 ? -5.234 33.907 9.469 1.00 23.97 11 ALA E CA 1
ATOM 8456 C C . ALA E 1 11 ? -3.876 34.369 8.937 1.00 24.30 11 ALA E C 1
ATOM 8457 O O . ALA E 1 11 ? -2.843 34.120 9.560 1.00 23.85 11 ALA E O 1
ATOM 8459 N N . GLN E 1 12 ? -3.877 35.043 7.785 1.00 24.53 12 GLN E N 1
ATOM 8460 C CA . GLN E 1 12 ? -2.637 35.560 7.199 1.00 25.29 12 GLN E CA 1
ATOM 8461 C C . GLN E 1 12 ? -1.977 36.604 8.094 1.00 25.06 12 GLN E C 1
ATOM 8462 O O . GLN E 1 12 ? -0.749 36.663 8.190 1.00 25.32 12 GLN E O 1
ATOM 8468 N N . ARG E 1 13 ? -2.798 37.419 8.747 1.00 25.02 13 ARG E N 1
ATOM 8469 C CA . ARG E 1 13 ? -2.308 38.457 9.648 1.00 25.23 13 ARG E CA 1
ATOM 8470 C C . ARG E 1 13 ? -1.734 37.875 10.940 1.00 25.02 13 ARG E C 1
ATOM 8471 O O . ARG E 1 13 ? -0.726 38.367 11.451 1.00 24.87 13 ARG E O 1
ATOM 8479 N N . LEU E 1 14 ? -2.381 36.830 11.457 1.00 24.91 14 LEU E N 1
ATOM 8480 C CA . LEU E 1 14 ? -1.867 36.101 12.625 1.00 24.69 14 LEU E CA 1
ATOM 8481 C C . LEU E 1 14 ? -0.545 35.421 12.279 1.00 24.86 14 LEU E C 1
ATOM 8482 O O . LEU E 1 14 ? 0.399 35.432 13.076 1.00 24.71 14 LEU E O 1
ATOM 8487 N N . ASP E 1 15 ? -0.481 34.848 11.080 1.00 24.91 15 ASP E N 1
ATOM 8488 C CA . ASP E 1 15 ? 0.737 34.232 10.576 1.00 25.49 15 ASP E CA 1
ATOM 8489 C C . ASP E 1 15 ? 1.896 35.229 10.523 1.00 25.80 15 ASP E C 1
ATOM 8490 O O . ASP E 1 15 ? 3.023 34.909 10.914 1.00 25.62 15 ASP E O 1
ATOM 8495 N N . GLN E 1 16 ? 1.611 36.439 10.047 1.00 26.10 16 GLN E N 1
ATOM 8496 C CA . GLN E 1 16 ? 2.627 37.481 9.973 1.00 26.62 16 GLN E CA 1
ATOM 8497 C C . GLN E 1 16 ? 3.033 37.963 11.364 1.00 26.31 16 GLN E C 1
ATOM 8498 O O . GLN E 1 16 ? 4.211 38.236 11.606 1.00 26.59 16 GLN E O 1
ATOM 8504 N N . ALA E 1 17 ? 2.057 38.052 12.266 1.00 25.92 17 ALA E N 1
ATOM 8505 C CA . ALA E 1 17 ? 2.305 38.443 13.651 1.00 25.87 17 ALA E CA 1
ATOM 8506 C C . ALA E 1 17 ? 3.288 37.478 14.314 1.00 25.92 17 ALA E C 1
ATOM 8507 O O . ALA E 1 17 ? 4.242 37.905 14.976 1.00 25.74 17 ALA E O 1
ATOM 8509 N N . GLU E 1 18 ? 3.057 36.182 14.113 1.00 26.07 18 GLU E N 1
ATOM 8510 C CA . GLU E 1 18 ? 3.937 35.146 14.658 1.00 26.37 18 GLU E CA 1
ATOM 8511 C C . GLU E 1 18 ? 5.348 35.241 14.076 1.00 26.97 18 GLU E C 1
ATOM 8512 O O . GLU E 1 18 ? 6.335 35.186 14.816 1.00 26.69 18 GLU E O 1
ATOM 8518 N N . LYS E 1 19 ? 5.434 35.394 12.755 1.00 27.59 19 LYS E N 1
ATOM 8519 C CA . LYS E 1 19 ? 6.722 35.439 12.059 1.00 28.72 19 LYS E CA 1
ATOM 8520 C C . LYS E 1 19 ? 7.552 36.663 12.440 1.00 29.01 19 LYS E C 1
ATOM 8521 O O . LYS E 1 19 ? 8.770 36.567 12.607 1.00 29.18 19 LYS E O 1
ATOM 8527 N N . GLN E 1 20 ? 6.888 37.802 12.598 1.00 29.65 20 GLN E N 1
ATOM 8528 C CA . GLN E 1 20 ? 7.576 39.050 12.928 1.00 30.29 20 GLN E CA 1
ATOM 8529 C C . GLN E 1 20 ? 7.779 39.240 14.432 1.00 30.33 20 GLN E C 1
ATOM 8530 O O . GLN E 1 20 ? 8.476 40.167 14.851 1.00 30.09 20 GLN E O 1
ATOM 8536 N N . ARG E 1 21 ? 7.183 38.348 15.228 1.00 30.48 21 ARG E N 1
ATOM 8537 C CA . ARG E 1 21 ? 7.132 38.473 16.694 1.00 30.86 21 ARG E CA 1
ATOM 8538 C C . ARG E 1 21 ? 6.566 39.838 17.106 1.00 31.13 21 ARG E C 1
ATOM 8539 O O . ARG E 1 21 ? 7.019 40.457 18.074 1.00 31.00 21 ARG E O 1
ATOM 8547 N N . GLU E 1 22 ? 5.571 40.291 16.345 1.00 31.33 22 GLU E N 1
ATOM 8548 C CA . GLU E 1 22 ? 4.932 41.591 16.540 1.00 31.77 22 GLU E CA 1
ATOM 8549 C C . GLU E 1 22 ? 3.431 41.375 16.649 1.00 31.26 22 GLU E C 1
ATOM 8550 O O . GLU E 1 22 ? 2.797 40.933 15.690 1.00 31.38 22 GLU E O 1
ATOM 8556 N N . GLN E 1 23 ? 2.871 41.682 17.815 1.00 30.72 23 GLN E N 1
ATOM 8557 C CA . GLN E 1 23 ? 1.441 41.509 18.059 1.00 30.45 23 GLN E CA 1
ATOM 8558 C C . GLN E 1 23 ? 0.590 42.426 17.184 1.00 30.25 23 GLN E C 1
ATOM 8559 O O . GLN E 1 23 ? 0.961 43.576 16.924 1.00 30.36 23 GLN E O 1
ATOM 8565 N N . ILE E 1 24 ? -0.541 41.897 16.730 1.00 29.73 24 ILE E N 1
ATOM 8566 C CA . ILE E 1 24 ? -1.542 42.686 16.013 1.00 29.33 24 ILE E CA 1
ATOM 8567 C C . ILE E 1 24 ? -2.662 43.088 16.970 1.00 29.12 24 ILE E C 1
ATOM 8568 O O . ILE E 1 24 ? -2.731 42.591 18.096 1.00 29.02 24 ILE E O 1
ATOM 8573 N N . ARG E 1 25 ? -3.527 43.996 16.523 1.00 28.90 25 ARG E N 1
ATOM 8574 C CA . ARG E 1 25 ? -4.709 44.371 17.288 1.00 28.72 25 ARG E CA 1
ATOM 8575 C C . ARG E 1 25 ? -5.620 43.155 17.449 1.00 28.19 25 ARG E C 1
ATOM 8576 O O . ARG E 1 25 ? -5.727 42.336 16.535 1.00 28.05 25 ARG E O 1
ATOM 8584 N N . ALA E 1 26 ? -6.263 43.039 18.609 1.00 27.72 26 ALA E N 1
ATOM 8585 C CA . ALA E 1 26 ? -7.213 41.957 18.869 1.00 27.59 26 ALA E CA 1
ATOM 8586 C C . ALA E 1 26 ? -8.258 41.880 17.759 1.00 27.49 26 ALA E C 1
ATOM 8587 O O . ALA E 1 26 ? -8.867 42.890 17.400 1.00 27.39 26 ALA E O 1
ATOM 8589 N N . ILE E 1 27 ? -8.446 40.678 17.219 1.00 27.37 27 ILE E N 1
ATOM 8590 C CA . ILE E 1 27 ? -9.347 40.443 16.083 1.00 27.42 27 ILE E CA 1
ATOM 8591 C C . ILE E 1 27 ? -10.779 40.922 16.360 1.00 27.42 27 ILE E C 1
ATOM 8592 O O . ILE E 1 27 ? -11.418 41.523 15.494 1.00 27.52 27 ILE E O 1
ATOM 8597 N N . SER E 1 28 ? -11.259 40.677 17.576 1.00 27.28 28 SER E N 1
ATOM 8598 C CA . SER E 1 28 ? -12.623 41.030 17.973 1.00 27.53 28 SER E CA 1
ATOM 8599 C C . SER E 1 28 ? -12.887 42.540 17.983 1.00 27.69 28 SER E C 1
ATOM 8600 O O . SER E 1 28 ? -14.040 42.971 17.956 1.00 27.86 28 SER E O 1
ATOM 8603 N N . LEU E 1 29 ? -11.824 43.337 18.023 1.00 27.62 29 LEU E N 1
ATOM 8604 C CA . LEU E 1 29 ? -11.960 44.791 17.980 1.00 27.80 29 LEU E CA 1
ATOM 8605 C C . LEU E 1 29 ? -12.177 45.302 16.555 1.00 27.68 29 LEU E C 1
ATOM 8606 O O . LEU E 1 29 ? -12.913 46.271 16.347 1.00 27.64 29 LEU E O 1
ATOM 8611 N N . ASP E 1 30 ? -11.538 44.648 15.587 1.00 27.39 30 ASP E N 1
ATOM 8612 C CA . ASP E 1 30 ? -11.740 44.957 14.171 1.00 27.38 30 ASP E CA 1
ATOM 8613 C C . ASP E 1 30 ? -12.975 44.231 13.622 1.00 26.99 30 ASP E C 1
ATOM 8614 O O . ASP E 1 30 ? -13.570 44.664 12.628 1.00 26.80 30 ASP E O 1
ATOM 8619 N N . TYR E 1 31 ? -13.353 43.134 14.282 1.00 26.20 31 TYR E N 1
ATOM 8620 C CA . TYR E 1 31 ? -14.496 42.304 13.886 1.00 25.88 31 TYR E CA 1
ATOM 8621 C C . TYR E 1 31 ? -15.409 42.044 15.091 1.00 25.83 31 TYR E C 1
ATOM 8622 O O . TYR E 1 31 ? -15.460 40.920 15.590 1.00 25.51 31 TYR E O 1
ATOM 8631 N N . PRO E 1 32 ? -16.142 43.078 15.560 1.00 25.79 32 PRO E N 1
ATOM 8632 C CA . PRO E 1 32 ? -16.916 42.973 16.810 1.00 25.87 32 PRO E CA 1
ATOM 8633 C C . PRO E 1 32 ? -18.036 41.929 16.843 1.00 26.00 32 PRO E C 1
ATOM 8634 O O . PRO E 1 32 ? -18.441 41.502 17.933 1.00 26.17 32 PRO E O 1
ATOM 8638 N N . GLU E 1 33 ? -18.525 41.513 15.676 1.00 25.90 33 GLU E N 1
ATOM 8639 C CA . GLU E 1 33 ? -19.583 40.502 15.610 1.00 26.01 33 GLU E CA 1
ATOM 8640 C C . GLU E 1 33 ? -19.039 39.090 15.339 1.00 25.29 33 GLU E C 1
ATOM 8641 O O . GLU E 1 33 ? -19.802 38.167 15.033 1.00 25.32 33 GLU E O 1
ATOM 8647 N N . ILE E 1 34 ? -17.723 38.929 15.469 1.00 24.57 34 ILE E N 1
ATOM 8648 C CA . ILE E 1 34 ? -17.076 37.614 15.360 1.00 24.25 34 ILE E CA 1
ATOM 8649 C C . ILE E 1 34 ? -17.719 36.602 16.316 1.00 23.70 34 ILE E C 1
ATOM 8650 O O . ILE E 1 34 ? -18.034 36.934 17.461 1.00 23.55 34 ILE E O 1
ATOM 8655 N N . THR E 1 35 ? -17.943 35.386 15.822 1.00 23.28 35 THR E N 1
ATOM 8656 C CA . THR E 1 35 ? -18.543 34.318 16.625 1.00 23.20 35 THR E CA 1
ATOM 8657 C C . THR E 1 35 ? -17.500 33.256 16.961 1.00 23.13 35 THR E C 1
ATOM 8658 O O . THR E 1 35 ? -16.386 33.281 16.438 1.00 23.14 35 THR E O 1
ATOM 8662 N N . ILE E 1 36 ? -17.879 32.319 17.827 1.00 23.44 36 ILE E N 1
ATOM 8663 C CA . ILE E 1 36 ? -17.038 31.165 18.149 1.00 23.74 36 ILE E CA 1
ATOM 8664 C C . ILE E 1 36 ? -16.729 30.331 16.897 1.00 23.46 36 ILE E C 1
ATOM 8665 O O . ILE E 1 36 ? -15.600 29.864 16.713 1.00 23.24 36 ILE E O 1
ATOM 8670 N N . GLU E 1 37 ? -17.734 30.169 16.036 1.00 23.14 37 GLU E N 1
ATOM 8671 C CA . GLU E 1 37 ? -17.581 29.438 14.781 1.00 22.90 37 GLU E CA 1
ATOM 8672 C C . GLU E 1 37 ? -16.569 30.120 13.867 1.00 21.98 37 GLU E C 1
ATOM 8673 O O . GLU E 1 37 ? -15.743 29.452 13.254 1.00 21.46 37 GLU E O 1
ATOM 8679 N N . ASP E 1 38 ? -16.632 31.450 13.787 1.00 21.18 38 ASP E N 1
ATOM 8680 C CA . ASP E 1 38 ? -15.651 32.225 13.020 1.00 20.55 38 ASP E CA 1
ATOM 8681 C C . ASP E 1 38 ? -14.248 32.000 13.556 1.00 19.84 38 ASP E C 1
ATOM 8682 O O . ASP E 1 38 ? -13.295 31.837 12.791 1.00 19.65 38 ASP E O 1
ATOM 8687 N N . ALA E 1 39 ? -14.130 32.009 14.879 1.00 19.33 39 ALA E N 1
ATOM 8688 C CA . ALA E 1 39 ? -12.837 31.840 15.529 1.00 19.10 39 ALA E CA 1
ATOM 8689 C C . ALA E 1 39 ? -12.186 30.516 15.136 1.00 18.83 39 ALA E C 1
ATOM 8690 O O . ALA E 1 39 ? -11.013 30.488 14.769 1.00 18.90 39 ALA E O 1
ATOM 8692 N N . TYR E 1 40 ? -12.949 29.425 15.197 1.00 18.82 40 TYR E N 1
ATOM 8693 C CA . TYR E 1 40 ? -12.437 28.120 14.773 1.00 18.60 40 TYR E CA 1
ATOM 8694 C C . TYR E 1 40 ? -12.173 28.023 13.273 1.00 18.73 40 TYR E C 1
ATOM 8695 O O . TYR E 1 40 ? -11.257 27.317 12.853 1.00 18.57 40 TYR E O 1
ATOM 8704 N N . ALA E 1 41 ? -12.973 28.738 12.478 1.00 18.91 41 ALA E N 1
ATOM 8705 C CA . ALA E 1 41 ? -12.752 28.833 11.035 1.00 18.92 41 ALA E CA 1
ATOM 8706 C C . ALA E 1 41 ? -11.435 29.535 10.708 1.00 18.72 41 ALA E C 1
ATOM 8707 O O . ALA E 1 41 ? -10.703 29.101 9.817 1.00 18.94 41 ALA E O 1
ATOM 8709 N N . VAL E 1 42 ? -11.140 30.614 11.432 1.00 18.77 42 VAL E N 1
ATOM 8710 C CA . VAL E 1 42 ? -9.858 31.313 11.314 1.00 18.91 42 VAL E CA 1
ATOM 8711 C C . VAL E 1 42 ? -8.713 30.375 11.698 1.00 19.13 42 VAL E C 1
ATOM 8712 O O . VAL E 1 42 ? -7.718 30.275 10.977 1.00 18.89 42 VAL E O 1
ATOM 8716 N N . GLN E 1 43 ? -8.867 29.681 12.829 1.00 19.44 43 GLN E N 1
ATOM 8717 C CA . GLN E 1 43 ? -7.873 28.693 13.261 1.00 19.65 43 GLN E CA 1
ATOM 8718 C C . GLN E 1 43 ? -7.602 27.650 12.177 1.00 20.11 43 GLN E C 1
ATOM 8719 O O . GLN E 1 43 ? -6.444 27.393 11.843 1.00 20.19 43 GLN E O 1
ATOM 8725 N N . ARG E 1 44 ? -8.669 27.069 11.625 1.00 20.66 44 ARG E N 1
ATOM 8726 C CA . ARG E 1 44 ? -8.546 26.048 10.585 1.00 21.70 44 ARG E CA 1
ATOM 8727 C C . ARG E 1 44 ? -7.818 26.590 9.361 1.00 21.85 44 ARG E C 1
ATOM 8728 O O . ARG E 1 44 ? -7.010 25.887 8.757 1.00 21.39 44 ARG E O 1
ATOM 8736 N N . GLU E 1 45 ? -8.099 27.842 9.008 1.00 22.06 45 GLU E N 1
ATOM 8737 C CA . GLU E 1 45 ? -7.403 28.484 7.894 1.00 22.68 45 GLU E CA 1
ATOM 8738 C C . GLU E 1 45 ? -5.912 28.673 8.162 1.00 22.41 45 GLU E C 1
ATOM 8739 O O . GLU E 1 45 ? -5.093 28.437 7.279 1.00 22.63 45 GLU E O 1
ATOM 8745 N N . TRP E 1 46 ? -5.562 29.077 9.382 1.00 22.28 46 TRP E N 1
ATOM 8746 C CA . TRP E 1 46 ? -4.158 29.291 9.730 1.00 22.33 46 TRP E CA 1
ATOM 8747 C C . TRP E 1 46 ? -3.388 27.972 9.700 1.00 22.68 46 TRP E C 1
ATOM 8748 O O . TRP E 1 46 ? -2.280 27.906 9.174 1.00 22.61 46 TRP E O 1
ATOM 8759 N N . VAL E 1 47 ? -4.000 26.923 10.245 1.00 23.32 47 VAL E N 1
ATOM 8760 C CA . VAL E 1 47 ? -3.410 25.584 10.240 1.00 24.16 47 VAL E CA 1
ATOM 8761 C C . VAL E 1 47 ? -3.178 25.104 8.804 1.00 24.99 47 VAL E C 1
ATOM 8762 O O . VAL E 1 47 ? -2.107 24.588 8.481 1.00 25.04 47 VAL E O 1
ATOM 8766 N N . ARG E 1 48 ? -4.177 25.315 7.949 1.00 25.96 48 ARG E N 1
ATOM 8767 C CA . ARG E 1 48 ? -4.096 24.952 6.537 1.00 27.31 48 ARG E CA 1
ATOM 8768 C C . ARG E 1 48 ? -2.932 25.665 5.844 1.00 27.51 48 ARG E C 1
ATOM 8769 O O . ARG E 1 48 ? -2.187 25.046 5.075 1.00 27.75 48 ARG E O 1
ATOM 8777 N N . LEU E 1 49 ? -2.776 26.957 6.129 1.00 27.95 49 LEU E N 1
ATOM 8778 C CA . LEU E 1 49 ? -1.683 27.759 5.574 1.00 28.58 49 LEU E CA 1
ATOM 8779 C C . LEU E 1 49 ? -0.320 27.236 6.034 1.00 28.87 49 LEU E C 1
ATOM 8780 O O . LEU E 1 49 ? 0.618 27.144 5.240 1.00 28.85 49 LEU E O 1
ATOM 8785 N N . LYS E 1 50 ? -0.225 26.884 7.315 1.00 29.26 50 LYS E N 1
ATOM 8786 C CA . LYS E 1 50 ? 1.016 26.361 7.883 1.00 29.76 50 LYS E CA 1
ATOM 8787 C C . LYS E 1 50 ? 1.402 25.005 7.296 1.00 30.15 50 LYS E C 1
ATOM 8788 O O . LYS E 1 50 ? 2.578 24.756 7.025 1.00 30.20 50 LYS E O 1
ATOM 8794 N N . ILE E 1 51 ? 0.411 24.143 7.079 1.00 30.44 51 ILE E N 1
ATOM 8795 C CA . ILE E 1 51 ? 0.644 22.837 6.457 1.00 31.24 51 ILE E CA 1
ATOM 8796 C C . ILE E 1 51 ? 1.077 22.990 4.989 1.00 31.66 51 ILE E C 1
ATOM 8797 O O . ILE E 1 51 ? 1.879 22.196 4.484 1.00 31.73 51 ILE E O 1
ATOM 8802 N N . ALA E 1 52 ? 0.564 24.027 4.326 1.00 32.08 52 ALA E N 1
ATOM 8803 C CA . ALA E 1 52 ? 0.975 24.362 2.959 1.00 32.59 52 ALA E CA 1
ATOM 8804 C C . ALA E 1 52 ? 2.428 24.848 2.891 1.00 32.92 52 ALA E C 1
ATOM 8805 O O . ALA E 1 52 ? 3.082 24.718 1.852 1.00 33.04 52 ALA E O 1
ATOM 8807 N N . GLU E 1 53 ? 2.924 25.404 3.996 1.00 33.33 53 GLU E N 1
ATOM 8808 C CA . GLU E 1 53 ? 4.329 25.812 4.109 1.00 33.96 53 GLU E CA 1
ATOM 8809 C C . GLU E 1 53 ? 5.269 24.615 4.276 1.00 33.58 53 GLU E C 1
ATOM 8810 O O . GLU E 1 53 ? 6.488 24.754 4.140 1.00 33.90 53 GLU E O 1
ATOM 8816 N N . GLY E 1 54 ? 4.702 23.452 4.589 1.00 33.25 54 GLY E N 1
ATOM 8817 C CA . GLY E 1 54 ? 5.487 22.230 4.767 1.00 32.44 54 GLY E CA 1
ATOM 8818 C C . GLY E 1 54 ? 5.488 21.689 6.187 1.00 31.93 54 GLY E C 1
ATOM 8819 O O . GLY E 1 54 ? 6.303 20.826 6.524 1.00 32.11 54 GLY E O 1
ATOM 8820 N N . ARG E 1 55 ? 4.585 22.201 7.020 1.00 31.05 55 ARG E N 1
ATOM 8821 C CA . ARG E 1 55 ? 4.410 21.691 8.383 1.00 30.22 55 ARG E CA 1
ATOM 8822 C C . ARG E 1 55 ? 3.462 20.496 8.386 1.00 29.24 55 ARG E C 1
ATOM 8823 O O . ARG E 1 55 ? 2.709 20.287 7.431 1.00 29.02 55 ARG E O 1
ATOM 8831 N N . THR E 1 56 ? 3.499 19.724 9.470 1.00 27.99 56 THR E N 1
ATOM 8832 C CA . THR E 1 56 ? 2.696 18.515 9.599 1.00 27.02 56 THR E CA 1
ATOM 8833 C C . THR E 1 56 ? 1.911 18.557 10.909 1.00 25.84 56 THR E C 1
ATOM 8834 O O . THR E 1 56 ? 2.440 18.974 11.940 1.00 25.42 56 THR E O 1
ATOM 8838 N N . LEU E 1 57 ? 0.647 18.143 10.854 1.00 24.64 57 LEU E N 1
ATOM 8839 C CA . LEU E 1 57 ? -0.187 18.051 12.048 1.00 23.66 57 LEU E CA 1
ATOM 8840 C C . LEU E 1 57 ? 0.279 16.880 12.912 1.00 23.04 57 LEU E C 1
ATOM 8841 O O . LEU E 1 57 ? 0.350 15.741 12.445 1.00 23.10 57 LEU E O 1
ATOM 8846 N N . LYS E 1 58 ? 0.591 17.169 14.173 1.00 21.99 58 LYS E N 1
ATOM 8847 C CA . LYS E 1 58 ? 1.092 16.143 15.092 1.00 21.35 58 LYS E CA 1
ATOM 8848 C C . LYS E 1 58 ? 0.122 15.830 16.232 1.00 20.76 58 LYS E C 1
ATOM 8849 O O . LYS E 1 58 ? 0.289 14.840 16.947 1.00 20.42 58 LYS E O 1
ATOM 8855 N N . GLY E 1 59 ? -0.896 16.673 16.392 1.00 19.84 59 GLY E N 1
ATOM 8856 C CA . GLY E 1 59 ? -1.903 16.463 17.427 1.00 19.21 59 GLY E CA 1
ATOM 8857 C C . GLY E 1 59 ? -2.709 17.708 17.730 1.00 18.75 59 GLY E C 1
ATOM 8858 O O . GLY E 1 59 ? -2.833 18.599 16.891 1.00 18.55 59 GLY E O 1
ATOM 8859 N N . HIS E 1 60 ? -3.255 17.762 18.941 1.00 18.50 60 HIS E N 1
ATOM 8860 C CA . HIS E 1 60 ? -4.107 18.862 19.371 1.00 18.30 60 HIS E CA 1
ATOM 8861 C C . HIS E 1 60 ? -3.909 19.146 20.850 1.00 18.13 60 HIS E C 1
ATOM 8862 O O . HIS E 1 60 ? -3.352 18.328 21.578 1.00 17.68 60 HIS E O 1
ATOM 8869 N N . LYS E 1 61 ? -4.381 20.307 21.287 1.00 17.95 61 LYS E N 1
ATOM 8870 C CA . LYS E 1 61 ? -4.440 20.630 22.707 1.00 17.92 61 LYS E CA 1
ATOM 8871 C C . LYS E 1 61 ? -5.844 21.069 23.092 1.00 18.00 61 LYS E C 1
ATOM 8872 O O . LYS E 1 61 ? -6.601 21.564 22.255 1.00 17.90 61 LYS E O 1
ATOM 8878 N N . ILE E 1 62 ? -6.179 20.882 24.362 1.00 17.61 62 ILE E N 1
ATOM 8879 C CA . ILE E 1 62 ? -7.412 21.398 24.933 1.00 17.81 62 ILE E CA 1
ATOM 8880 C C . ILE E 1 62 ? -7.012 22.471 25.941 1.00 18.40 62 ILE E C 1
ATOM 8881 O O . ILE E 1 62 ? -6.077 22.275 26.719 1.00 18.05 62 ILE E O 1
ATOM 8886 N N . GLY E 1 63 ? -7.694 23.611 25.901 1.00 18.73 63 GLY E N 1
ATOM 8887 C CA . GLY E 1 63 ? -7.423 24.710 26.830 1.00 19.64 63 GLY E CA 1
ATOM 8888 C C . GLY E 1 63 ? -8.678 25.167 27.550 1.00 20.62 63 GLY E C 1
ATOM 8889 O O . GLY E 1 63 ? -9.759 24.637 27.307 1.00 19.94 63 GLY E O 1
ATOM 8890 N N . LEU E 1 64 ? -8.531 26.155 28.435 1.00 21.99 64 LEU E N 1
ATOM 8891 C CA . LEU E 1 64 ? -9.645 26.657 29.255 1.00 23.87 64 LEU E CA 1
ATOM 8892 C C . LEU E 1 64 ? -10.383 25.517 29.965 1.00 24.66 64 LEU E C 1
ATOM 8893 O O . LEU E 1 64 ? -11.606 25.382 29.861 1.00 25.03 64 LEU E O 1
ATOM 8898 N N . THR E 1 65 ? -9.621 24.703 30.693 1.00 25.42 65 THR E N 1
ATOM 8899 C CA . THR E 1 65 ? -10.113 23.432 31.238 1.00 26.57 65 THR E CA 1
ATOM 8900 C C . THR E 1 65 ? -10.604 23.503 32.682 1.00 27.92 65 THR E C 1
ATOM 8901 O O . THR E 1 65 ? -10.820 22.467 33.327 1.00 28.37 65 THR E O 1
ATOM 8905 N N . SER E 1 66 ? -10.758 24.718 33.189 1.00 29.08 66 SER E N 1
ATOM 8906 C CA . SER E 1 66 ? -11.319 24.925 34.516 1.00 30.55 66 SER E CA 1
ATOM 8907 C C . SER E 1 66 ? -12.484 25.894 34.423 1.00 31.34 66 SER E C 1
ATOM 8908 O O . SER E 1 66 ? -12.461 26.820 33.608 1.00 31.54 66 SER E O 1
ATOM 8911 N N . LYS E 1 67 ? -13.492 25.678 35.264 1.00 32.45 67 LYS E N 1
ATOM 8912 C CA . LYS E 1 67 ? -14.680 26.528 35.285 1.00 33.51 67 LYS E CA 1
ATOM 8913 C C . LYS E 1 67 ? -14.357 28.004 35.551 1.00 34.12 67 LYS E C 1
ATOM 8914 O O . LYS E 1 67 ? -15.035 28.892 35.027 1.00 34.19 67 LYS E O 1
ATOM 8920 N N . ALA E 1 68 ? -13.319 28.258 36.348 1.00 34.81 68 ALA E N 1
ATOM 8921 C CA . ALA E 1 68 ? -12.864 29.622 36.630 1.00 35.52 68 ALA E CA 1
ATOM 8922 C C . ALA E 1 68 ? -12.350 30.334 35.376 1.00 36.07 68 ALA E C 1
ATOM 8923 O O . ALA E 1 68 ? -12.698 31.491 35.124 1.00 36.24 68 ALA E O 1
ATOM 8925 N N . MET E 1 69 ? -11.526 29.633 34.596 1.00 36.64 69 MET E N 1
ATOM 8926 C CA . MET E 1 69 ? -10.976 30.173 33.351 1.00 37.17 69 MET E CA 1
ATOM 8927 C C . MET E 1 69 ? -12.052 30.373 32.288 1.00 37.07 69 MET E C 1
ATOM 8928 O O . MET E 1 69 ? -11.964 31.293 31.473 1.00 37.14 69 MET E O 1
ATOM 8933 N N . GLN E 1 70 ? -13.063 29.508 32.311 1.00 36.99 70 GLN E N 1
ATOM 8934 C CA . GLN E 1 70 ? -14.187 29.586 31.379 1.00 36.96 70 GLN E CA 1
ATOM 8935 C C . GLN E 1 70 ? -15.085 30.791 31.666 1.00 37.38 70 GLN E C 1
ATOM 8936 O O . GLN E 1 70 ? -15.550 31.462 30.739 1.00 37.41 70 GLN E O 1
ATOM 8942 N N . ALA E 1 71 ? -15.315 31.062 32.950 1.00 37.63 71 ALA E N 1
ATOM 8943 C CA . ALA E 1 71 ? -16.123 32.204 33.376 1.00 37.96 71 ALA E CA 1
ATOM 8944 C C . ALA E 1 71 ? -15.457 33.537 33.026 1.00 38.24 71 ALA E C 1
ATOM 8945 O O . ALA E 1 71 ? -16.134 34.482 32.621 1.00 38.28 71 ALA E O 1
ATOM 8947 N N . SER E 1 72 ? -14.134 33.600 33.174 1.00 38.52 72 SER E N 1
ATOM 8948 C CA . SER E 1 72 ? -13.367 34.804 32.840 1.00 38.75 72 SER E CA 1
ATOM 8949 C C . SER E 1 72 ? -13.239 35.007 31.326 1.00 38.76 72 SER E C 1
ATOM 8950 O O . SER E 1 72 ? -13.035 36.131 30.856 1.00 38.88 72 SER E O 1
ATOM 8953 N N . SER E 1 73 ? -13.358 33.915 30.574 1.00 38.58 73 SER E N 1
ATOM 8954 C CA . SER E 1 73 ? -13.392 33.970 29.112 1.00 38.49 73 SER E CA 1
ATOM 8955 C C . SER E 1 73 ? -14.821 34.103 28.582 1.00 38.29 73 SER E C 1
ATOM 8956 O O . SER E 1 73 ? -15.029 34.210 27.369 1.00 38.42 73 SER E O 1
ATOM 8959 N N . GLN E 1 74 ? -15.793 34.091 29.498 1.00 37.94 74 GLN E N 1
ATOM 8960 C CA . GLN E 1 74 ? -17.221 34.195 29.166 1.00 37.65 74 GLN E CA 1
ATOM 8961 C C . GLN E 1 74 ? -17.651 33.110 28.169 1.00 37.14 74 GLN E C 1
ATOM 8962 O O . GLN E 1 74 ? -18.364 33.372 27.195 1.00 37.17 74 GLN E O 1
ATOM 8968 N N . ILE E 1 75 ? -17.197 31.888 28.442 1.00 36.29 75 ILE E N 1
ATOM 8969 C CA . ILE E 1 75 ? -17.470 30.718 27.613 1.00 35.46 75 ILE E CA 1
ATOM 8970 C C . ILE E 1 75 ? -17.923 29.576 28.531 1.00 34.67 75 ILE E C 1
ATOM 8971 O O . ILE E 1 75 ? -17.583 29.560 29.715 1.00 34.81 75 ILE E O 1
ATOM 8976 N N . SER E 1 76 ? -18.707 28.640 28.001 1.00 33.47 76 SER E N 1
ATOM 8977 C CA . SER E 1 76 ? -19.291 27.589 28.837 1.00 32.40 76 SER E CA 1
ATOM 8978 C C . SER E 1 76 ? -18.587 26.235 28.720 1.00 31.07 76 SER E C 1
ATOM 8979 O O . SER E 1 76 ? -18.991 25.271 29.370 1.00 31.38 76 SER E O 1
ATOM 8982 N N . GLU E 1 77 ? -17.543 26.169 27.895 1.00 29.47 77 GLU E N 1
ATOM 8983 C CA . GLU E 1 77 ? -16.770 24.937 27.703 1.00 27.67 77 GLU E CA 1
ATOM 8984 C C . GLU E 1 77 ? -15.295 25.232 27.373 1.00 26.07 77 GLU E C 1
ATOM 8985 O O . GLU E 1 77 ? -14.926 26.395 27.181 1.00 25.67 77 GLU E O 1
ATOM 8991 N N . PRO E 1 78 ? -14.439 24.186 27.330 1.00 24.56 78 PRO E N 1
ATOM 8992 C CA . PRO E 1 78 ? -13.034 24.373 26.943 1.00 23.44 78 PRO E CA 1
ATOM 8993 C C . PRO E 1 78 ? -12.852 24.857 25.500 1.00 22.55 78 PRO E C 1
ATOM 8994 O O . PRO E 1 78 ? -13.831 24.977 24.752 1.00 22.05 78 PRO E O 1
ATOM 8998 N N . ASP E 1 79 ? -11.607 25.146 25.126 1.00 21.50 79 ASP E N 1
ATOM 8999 C CA . ASP E 1 79 ? -11.264 25.401 23.725 1.00 20.84 79 ASP E CA 1
ATOM 9000 C C . ASP E 1 79 ? -10.250 24.372 23.209 1.00 20.03 79 ASP E C 1
ATOM 9001 O O . ASP E 1 79 ? -9.809 23.492 23.957 1.00 19.29 79 ASP E O 1
ATOM 9006 N N . TYR E 1 80 ? -9.893 24.462 21.934 1.00 19.08 80 TYR E N 1
ATOM 9007 C CA . TYR E 1 80 ? -8.870 23.574 21.396 1.00 18.47 80 TYR E CA 1
ATOM 9008 C C . TYR E 1 80 ? -8.068 24.236 20.290 1.00 18.28 80 TYR E C 1
ATOM 9009 O O . TYR E 1 80 ? -8.500 25.237 19.709 1.00 17.30 80 TYR E O 1
ATOM 9018 N N . GLY E 1 81 ? -6.902 23.659 20.016 1.00 17.95 81 GLY E N 1
ATOM 9019 C CA . GLY E 1 81 ? -6.003 24.126 18.964 1.00 18.15 81 GLY E CA 1
ATOM 9020 C C . GLY E 1 81 ? -5.199 22.985 18.368 1.00 18.18 81 GLY E C 1
ATOM 9021 O O . GLY E 1 81 ? -5.199 21.870 18.903 1.00 18.68 81 GLY E O 1
ATOM 9022 N N . ALA E 1 82 ? -4.508 23.264 17.263 1.00 17.77 82 ALA E N 1
ATOM 9023 C CA . ALA E 1 82 ? -3.768 22.240 16.519 1.00 17.85 82 ALA E CA 1
ATOM 9024 C C . ALA E 1 82 ? -2.281 22.315 16.816 1.00 17.57 82 ALA E C 1
ATOM 9025 O O . ALA E 1 82 ? -1.708 23.404 16.846 1.00 17.27 82 ALA E O 1
ATOM 9027 N N . LEU E 1 83 ? -1.666 21.153 17.036 1.00 17.85 83 LEU E N 1
ATOM 9028 C CA . LEU E 1 83 ? -0.225 21.069 17.268 1.00 18.08 83 LEU E CA 1
ATOM 9029 C C . LEU E 1 83 ? 0.508 20.666 15.996 1.00 18.65 83 LEU E C 1
ATOM 9030 O O . LEU E 1 83 ? 0.180 19.655 15.368 1.00 18.36 83 LEU E O 1
ATOM 9035 N N . LEU E 1 84 ? 1.491 21.477 15.618 1.00 19.59 84 LEU E N 1
ATOM 9036 C CA . LEU E 1 84 ? 2.293 21.217 14.426 1.00 20.63 84 LEU E CA 1
ATOM 9037 C C . LEU E 1 84 ? 3.704 20.767 14.792 1.00 21.13 84 LEU E C 1
ATOM 9038 O O . LEU E 1 84 ? 4.178 21.020 15.908 1.00 21.25 84 LEU E O 1
ATOM 9043 N N . ASP E 1 85 ? 4.368 20.116 13.839 1.00 21.92 85 ASP E N 1
ATOM 9044 C CA . ASP E 1 85 ? 5.672 19.488 14.073 1.00 22.48 85 ASP E CA 1
ATOM 9045 C C . ASP E 1 85 ? 6.748 20.434 14.615 1.00 22.52 85 ASP E C 1
ATOM 9046 O O . ASP E 1 85 ? 7.530 20.045 15.493 1.00 22.42 85 ASP E O 1
ATOM 9051 N N . ASP E 1 86 ? 6.772 21.673 14.119 1.00 22.31 86 ASP E N 1
ATOM 9052 C CA . ASP E 1 86 ? 7.791 22.645 14.529 1.00 22.34 86 ASP E CA 1
ATOM 9053 C C . ASP E 1 86 ? 7.556 23.261 15.913 1.00 21.76 86 ASP E C 1
ATOM 9054 O O . ASP E 1 86 ? 8.325 24.113 16.362 1.00 21.54 86 ASP E O 1
ATOM 9059 N N . MET E 1 87 ? 6.495 22.825 16.587 1.00 21.19 87 MET E N 1
ATOM 9060 C CA . MET E 1 87 ? 6.207 23.311 17.933 1.00 20.85 87 MET E CA 1
ATOM 9061 C C . MET E 1 87 ? 6.906 22.464 18.988 1.00 20.78 87 MET E C 1
ATOM 9062 O O . MET E 1 87 ? 6.967 22.846 20.151 1.00 20.81 87 MET E O 1
ATOM 9067 N N . PHE E 1 88 ? 7.431 21.314 18.577 1.00 20.82 88 PHE E N 1
ATOM 9068 C CA . PHE E 1 88 ? 7.976 20.359 19.534 1.00 21.09 88 PHE E CA 1
ATOM 9069 C C . PHE E 1 88 ? 9.448 20.594 19.836 1.00 21.61 88 PHE E C 1
ATOM 9070 O O . PHE E 1 88 ? 10.269 20.755 18.927 1.00 21.72 88 PHE E O 1
ATOM 9078 N N . PHE E 1 89 ? 9.764 20.628 21.127 1.00 21.73 89 PHE E N 1
ATOM 9079 C CA . PHE E 1 89 ? 11.135 20.797 21.582 1.00 22.43 89 PHE E CA 1
ATOM 9080 C C . PHE E 1 89 ? 11.509 19.626 22.460 1.00 22.80 89 PHE E C 1
ATOM 9081 O O . PHE E 1 89 ? 10.661 19.080 23.173 1.00 22.41 89 PHE E O 1
ATOM 9089 N N . HIS E 1 90 ? 12.786 19.254 22.412 1.00 23.63 90 HIS E N 1
ATOM 9090 C CA . HIS E 1 90 ? 13.291 18.134 23.193 1.00 24.34 90 HIS E CA 1
ATOM 9091 C C . HIS E 1 90 ? 13.367 18.491 24.674 1.00 24.07 90 HIS E C 1
ATOM 9092 O O . HIS E 1 90 ? 13.685 19.619 25.047 1.00 23.72 90 HIS E O 1
ATOM 9099 N N . ASP E 1 91 ? 13.045 17.512 25.508 1.00 23.86 91 ASP E N 1
ATOM 9100 C CA . ASP E 1 91 ? 13.285 17.572 26.945 1.00 23.64 91 ASP E CA 1
ATOM 9101 C C . ASP E 1 91 ? 14.755 17.959 27.209 1.00 23.54 91 ASP E C 1
ATOM 9102 O O . ASP E 1 91 ? 15.673 17.345 26.662 1.00 23.27 91 ASP E O 1
ATOM 9107 N N . GLY E 1 92 ? 14.966 18.994 28.022 1.00 23.26 92 GLY E N 1
ATOM 9108 C CA . GLY E 1 92 ? 16.313 19.495 28.317 1.00 23.68 92 GLY E CA 1
ATOM 9109 C C . GLY E 1 92 ? 16.874 20.473 27.288 1.00 24.08 92 GLY E C 1
ATOM 9110 O O . GLY E 1 92 ? 18.032 20.880 27.391 1.00 24.71 92 GLY E O 1
ATOM 9111 N N . SER E 1 93 ? 16.049 20.859 26.314 1.00 24.11 93 SER E N 1
ATOM 9112 C CA . SER E 1 93 ? 16.453 21.763 25.224 1.00 24.61 93 SER E CA 1
ATOM 9113 C C . SER E 1 93 ? 16.681 23.200 25.651 1.00 24.42 93 SER E C 1
ATOM 9114 O O . SER E 1 93 ? 16.054 23.684 26.594 1.00 24.00 93 SER E O 1
ATOM 9117 N N . ASP E 1 94 ? 17.564 23.881 24.918 1.00 24.45 94 ASP E N 1
ATOM 9118 C CA . ASP E 1 94 ? 17.587 25.339 24.889 1.00 24.94 94 ASP E CA 1
ATOM 9119 C C . ASP E 1 94 ? 16.463 25.787 23.962 1.00 24.80 94 ASP E C 1
ATOM 9120 O O . ASP E 1 94 ? 16.380 25.325 22.819 1.00 25.00 94 ASP E O 1
ATOM 9125 N N . ILE E 1 95 ? 15.597 26.666 24.457 1.00 24.52 95 ILE E N 1
ATOM 9126 C CA . ILE E 1 95 ? 14.473 27.188 23.680 1.00 24.63 95 ILE E CA 1
ATOM 9127 C C . ILE E 1 95 ? 14.789 28.628 23.278 1.00 24.66 95 ILE E C 1
ATOM 9128 O O . ILE E 1 95 ? 15.060 29.451 24.152 1.00 24.44 95 ILE E O 1
ATOM 9133 N N . PRO E 1 96 ? 14.754 28.939 21.961 1.00 25.00 96 PRO E N 1
ATOM 9134 C CA . PRO E 1 96 ? 15.046 30.312 21.527 1.00 25.16 96 PRO E CA 1
ATOM 9135 C C . PRO E 1 96 ? 13.924 31.284 21.905 1.00 25.06 96 PRO E C 1
ATOM 9136 O O . PRO E 1 96 ? 12.852 31.272 21.293 1.00 25.05 96 PRO E O 1
ATOM 9140 N N . THR E 1 97 ? 14.185 32.110 22.917 1.00 24.94 97 THR E N 1
ATOM 9141 C CA . THR E 1 97 ? 13.213 33.072 23.436 1.00 25.20 97 THR E CA 1
ATOM 9142 C C . THR E 1 97 ? 12.755 34.070 22.363 1.00 25.32 97 THR E C 1
ATOM 9143 O O . THR E 1 97 ? 11.601 34.494 22.362 1.00 25.56 97 THR E O 1
ATOM 9147 N N . ASP E 1 98 ? 13.666 34.423 21.457 1.00 25.76 98 ASP E N 1
ATOM 9148 C CA . ASP E 1 98 ? 13.404 35.410 20.397 1.00 26.11 98 ASP E CA 1
ATOM 9149 C C . ASP E 1 98 ? 12.374 34.962 19.356 1.00 25.78 98 ASP E C 1
ATOM 9150 O O . ASP E 1 98 ? 11.900 35.770 18.552 1.00 25.72 98 ASP E O 1
ATOM 9155 N N . ARG E 1 99 ? 12.042 33.676 19.367 1.00 25.18 99 ARG E N 1
ATOM 9156 C CA . ARG E 1 99 ? 11.050 33.122 18.455 1.00 25.03 99 ARG E CA 1
ATOM 9157 C C . ARG E 1 99 ? 9.629 33.436 18.921 1.00 24.35 99 ARG E C 1
ATOM 9158 O O . ARG E 1 99 ? 8.675 33.344 18.147 1.00 24.13 99 ARG E O 1
ATOM 9166 N N . PHE E 1 100 ? 9.501 33.811 20.190 1.00 23.62 100 PHE E N 1
ATOM 9167 C CA . PH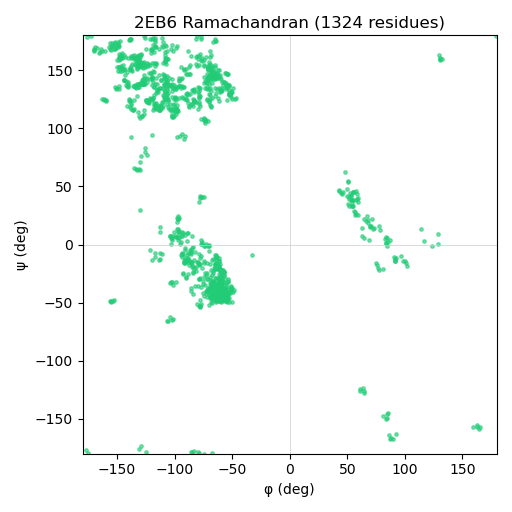E E 1 100 ? 8.202 34.027 20.817 1.00 23.13 100 PHE E CA 1
ATOM 9168 C C . PHE E 1 100 ? 8.001 35.476 21.254 1.00 22.75 100 PHE E C 1
ATOM 9169 O O . PHE E 1 100 ? 8.937 36.278 21.227 1.00 23.13 100 PHE E O 1
ATOM 9177 N N . ILE E 1 101 ? 6.772 35.804 21.646 1.00 22.04 101 ILE E N 1
ATOM 9178 C CA . ILE E 1 101 ? 6.406 37.174 21.999 1.00 21.51 101 ILE E CA 1
ATOM 9179 C C . ILE E 1 101 ? 6.267 37.332 23.514 1.00 21.04 101 ILE E C 1
ATOM 9180 O O . ILE E 1 101 ? 7.049 38.052 24.148 1.00 20.98 101 ILE E O 1
ATOM 9185 N N . VAL E 1 102 ? 5.274 36.649 24.081 1.00 20.43 102 VAL E N 1
ATOM 9186 C CA . VAL E 1 102 ? 5.019 36.650 25.524 1.00 20.14 102 VAL E CA 1
ATOM 9187 C C . VAL E 1 102 ? 4.822 35.205 26.001 1.00 19.49 102 VAL E C 1
ATOM 9188 O O . VAL E 1 102 ? 3.736 34.846 26.477 1.00 19.51 102 VAL E O 1
ATOM 9192 N N . PRO E 1 103 ? 5.878 34.376 25.882 1.00 18.80 103 PRO E N 1
ATOM 9193 C CA . PRO E 1 103 ? 5.720 32.945 26.139 1.00 18.33 103 PRO E CA 1
ATOM 9194 C C . PRO E 1 103 ? 5.454 32.659 27.613 1.00 18.01 103 PRO E C 1
ATOM 9195 O O . PRO E 1 103 ? 5.970 33.360 28.491 1.00 17.50 103 PRO E O 1
ATOM 9199 N N . ARG E 1 104 ? 4.629 31.646 27.865 1.00 17.63 104 ARG E N 1
ATOM 9200 C CA . ARG E 1 104 ? 4.336 31.186 29.216 1.00 17.51 104 ARG E CA 1
ATOM 9201 C C . ARG E 1 104 ? 4.299 29.662 29.214 1.00 17.22 104 ARG E C 1
ATOM 9202 O O . ARG E 1 104 ? 3.973 29.042 28.200 1.00 16.93 104 ARG E O 1
ATOM 9210 N N . ILE E 1 105 ? 4.637 29.067 30.354 1.00 17.03 105 ILE E N 1
ATOM 9211 C CA . ILE E 1 105 ? 4.737 27.611 30.474 1.00 16.82 105 ILE E CA 1
ATOM 9212 C C . ILE E 1 105 ? 3.560 27.038 31.273 1.00 16.42 105 ILE E C 1
ATOM 9213 O O . ILE E 1 105 ? 3.221 27.546 32.341 1.00 16.07 105 ILE E O 1
ATOM 9218 N N . GLU E 1 106 ? 2.954 25.980 30.734 1.00 16.30 106 GLU E N 1
ATOM 9219 C CA . GLU E 1 106 ? 1.863 25.242 31.374 1.00 16.31 106 GLU E CA 1
ATOM 9220 C C . GLU E 1 106 ? 2.295 23.804 31.660 1.00 15.94 106 GLU E C 1
ATOM 9221 O O . GLU E 1 106 ? 3.147 23.262 30.961 1.00 15.79 106 GLU E O 1
ATOM 9227 N N . VAL E 1 107 ? 1.673 23.191 32.668 1.00 15.29 107 VAL E N 1
ATOM 9228 C CA . VAL E 1 107 ? 2.005 21.825 33.103 1.00 15.10 107 VAL E CA 1
ATOM 9229 C C . VAL E 1 107 ? 0.844 20.876 32.791 1.00 14.88 107 VAL E C 1
ATOM 9230 O O . VAL E 1 107 ? -0.256 21.058 33.306 1.00 15.16 107 VAL E O 1
ATOM 9234 N N . GLU E 1 108 ? 1.094 19.869 31.953 1.00 14.72 108 GLU E N 1
ATOM 9235 C CA . GLU E 1 108 ? 0.011 19.018 31.427 1.00 14.90 108 GLU E CA 1
ATOM 9236 C C . GLU E 1 108 ? 0.373 17.540 31.358 1.00 15.15 108 GLU E C 1
ATOM 9237 O O . GLU E 1 108 ? 1.501 17.152 31.663 1.00 14.90 108 GLU E O 1
ATOM 9243 N N . LEU E 1 109 ? -0.614 16.734 30.969 1.00 15.43 109 LEU E N 1
ATOM 9244 C CA . LEU E 1 109 ? -0.410 15.353 30.553 1.00 15.96 109 LEU E CA 1
ATOM 9245 C C . LEU E 1 109 ? -0.785 15.231 29.086 1.00 16.31 109 LEU E C 1
ATOM 9246 O O . LEU E 1 109 ? -1.778 15.818 28.646 1.00 16.90 109 LEU E O 1
ATOM 9251 N N . ALA E 1 110 ? 0.021 14.485 28.334 1.00 15.92 110 ALA E N 1
ATOM 9252 C CA . ALA E 1 110 ? -0.264 14.212 26.925 1.00 15.75 110 ALA E CA 1
ATOM 9253 C C . ALA E 1 110 ? -0.732 12.771 26.734 1.00 15.53 110 ALA E C 1
ATOM 9254 O O . ALA E 1 110 ? -0.267 11.856 27.418 1.00 15.19 110 ALA E O 1
ATOM 9256 N N . PHE E 1 111 ? -1.656 12.581 25.797 1.00 14.99 111 PHE E N 1
ATOM 9257 C CA . PHE E 1 111 ? -2.159 11.261 25.455 1.00 15.19 111 PHE E CA 1
ATOM 9258 C C . PHE E 1 111 ? -1.699 10.922 24.047 1.00 15.19 111 PHE E C 1
ATOM 9259 O O . PHE E 1 111 ? -2.015 11.641 23.103 1.00 14.99 111 PHE E O 1
ATOM 9267 N N . VAL E 1 112 ? -0.930 9.842 23.924 1.00 14.99 112 VAL E N 1
ATOM 9268 C CA . VAL E 1 112 ? -0.412 9.400 22.635 1.00 15.41 112 VAL E CA 1
ATOM 9269 C C . VAL E 1 112 ? -1.322 8.294 22.130 1.00 15.66 112 VAL E C 1
ATOM 9270 O O . VAL E 1 112 ? -1.425 7.241 22.750 1.00 15.37 112 VAL E O 1
ATOM 9274 N N . LEU E 1 113 ? -1.989 8.544 21.006 1.00 16.20 113 LEU E N 1
ATOM 9275 C CA . LEU E 1 113 ? -3.010 7.626 20.512 1.00 17.11 113 LEU E CA 1
ATOM 9276 C C . LEU E 1 113 ? -2.435 6.458 19.717 1.00 17.77 113 LEU E C 1
ATOM 9277 O O . LEU E 1 113 ? -1.607 6.654 18.833 1.00 18.34 113 LEU E O 1
ATOM 9282 N N . ALA E 1 114 ? -2.875 5.247 20.058 1.00 18.70 114 ALA E N 1
ATOM 9283 C CA . ALA E 1 114 ? -2.572 4.038 19.288 1.00 19.52 114 ALA E CA 1
ATOM 9284 C C . ALA E 1 114 ? -3.619 3.827 18.193 1.00 20.44 114 ALA E C 1
ATOM 9285 O O . ALA E 1 114 ? -3.344 3.182 17.174 1.00 20.82 114 ALA E O 1
ATOM 9287 N N . LYS E 1 115 ? -4.811 4.372 18.425 1.00 21.16 115 LYS E N 1
ATOM 9288 C CA . LYS E 1 115 ? -5.977 4.171 17.562 1.00 22.19 115 LYS E CA 1
ATOM 9289 C C . LYS E 1 115 ? -6.743 5.482 17.396 1.00 21.99 115 LYS E C 1
ATOM 9290 O O . LYS E 1 115 ? -6.713 6.327 18.289 1.00 21.62 115 LYS E O 1
ATOM 9296 N N . PRO E 1 116 ? -7.445 5.658 16.256 1.00 22.22 116 PRO E N 1
ATOM 9297 C CA . PRO E 1 116 ? -8.184 6.903 16.070 1.00 22.19 116 PRO E CA 1
ATOM 9298 C C . PRO E 1 116 ? -9.368 7.062 17.027 1.00 22.31 116 PRO E C 1
ATOM 9299 O O . PRO E 1 116 ? -9.922 6.069 17.517 1.00 22.01 116 PRO E O 1
ATOM 9303 N N . LEU E 1 117 ? -9.729 8.313 17.293 1.00 22.72 117 LEU E N 1
ATOM 9304 C CA . LEU E 1 117 ? -10.925 8.639 18.062 1.00 22.98 117 LEU E CA 1
ATOM 9305 C C . LEU E 1 117 ? -11.810 9.549 17.236 1.00 23.75 117 LEU E C 1
ATOM 9306 O O . LEU E 1 117 ? -11.383 10.627 16.815 1.00 23.44 117 LEU E O 1
ATOM 9311 N N . ARG E 1 118 ? -13.043 9.107 17.010 1.00 24.43 118 ARG E N 1
ATOM 9312 C CA . ARG E 1 118 ? -13.999 9.879 16.224 1.00 25.76 118 ARG E CA 1
ATOM 9313 C C . ARG E 1 118 ? -15.311 10.052 16.975 1.00 25.63 118 ARG E C 1
ATOM 9314 O O . ARG E 1 118 ? -15.802 9.113 17.609 1.00 26.10 118 ARG E O 1
ATOM 9322 N N . GLY E 1 119 ? -15.863 11.261 16.908 1.00 25.70 119 GLY E N 1
ATOM 9323 C CA . GLY E 1 119 ? -17.193 11.538 17.438 1.00 25.87 119 GLY E CA 1
ATOM 9324 C C . GLY E 1 119 ? -18.262 11.144 16.427 1.00 26.18 119 GLY E C 1
ATOM 9325 O O . GLY E 1 119 ? -17.939 10.604 15.368 1.00 26.05 119 GLY E O 1
ATOM 9326 N N . PRO E 1 120 ? -19.546 11.380 16.756 1.00 26.49 120 PRO E N 1
ATOM 9327 C CA . PRO E 1 120 ? -20.042 11.872 18.033 1.00 26.53 120 PRO E CA 1
ATOM 9328 C C . PRO E 1 120 ? -20.038 10.735 19.054 1.00 26.48 120 PRO E C 1
ATOM 9329 O O . PRO E 1 120 ? -19.705 9.601 18.711 1.00 27.26 120 PRO E O 1
ATOM 9333 N N . ASN E 1 121 ? -20.399 11.040 20.293 1.00 26.33 121 ASN E N 1
ATOM 9334 C CA . ASN E 1 121 ? -20.492 10.027 21.354 1.00 25.55 121 ASN E CA 1
ATOM 9335 C C . ASN E 1 121 ? -19.167 9.353 21.745 1.00 24.46 121 ASN E C 1
ATOM 9336 O O . ASN E 1 121 ? -19.171 8.256 22.305 1.00 24.14 121 ASN E O 1
ATOM 9341 N N . CYS E 1 122 ? -18.043 10.011 21.461 1.00 22.87 122 CYS E N 1
ATOM 9342 C CA . CYS E 1 122 ? -16.758 9.576 22.018 1.00 21.78 122 CYS E CA 1
ATOM 9343 C C . CYS E 1 122 ? -16.806 9.753 23.536 1.00 20.93 122 CYS E C 1
ATOM 9344 O O . CYS E 1 122 ? -17.275 10.783 24.029 1.00 20.75 122 CYS E O 1
ATOM 9347 N N . THR E 1 123 ? -16.342 8.736 24.266 1.00 19.95 123 THR E N 1
ATOM 9348 C CA . THR E 1 123 ? -16.409 8.715 25.729 1.00 19.31 123 THR E CA 1
ATOM 9349 C C . THR E 1 123 ? -15.008 8.608 26.327 1.00 18.70 123 THR E C 1
ATOM 9350 O O . THR E 1 123 ? -14.053 8.269 25.629 1.00 18.24 123 THR E O 1
ATOM 9354 N N . LEU E 1 124 ? -14.905 8.884 27.624 1.00 18.22 124 LEU E N 1
ATOM 9355 C CA . LEU E 1 124 ? -13.673 8.660 28.385 1.00 18.15 124 LEU E CA 1
ATOM 9356 C C . LEU E 1 124 ? -13.127 7.239 28.185 1.00 17.76 124 LEU E C 1
ATOM 9357 O O . LEU E 1 124 ? -11.917 7.030 28.099 1.00 17.34 124 LEU E O 1
ATOM 9362 N N . PHE E 1 125 ? -14.034 6.272 28.104 1.00 17.46 125 PHE E N 1
ATOM 9363 C CA . PHE E 1 125 ? -13.678 4.864 27.933 1.00 17.41 125 PHE E CA 1
ATOM 9364 C C . PHE E 1 125 ? -13.078 4.596 26.553 1.00 17.47 125 PHE E C 1
ATOM 9365 O O . PHE E 1 125 ? -12.150 3.794 26.416 1.00 17.49 125 PHE E O 1
ATOM 9373 N N . ASP E 1 126 ? -13.595 5.278 25.534 1.00 17.46 126 ASP E N 1
ATOM 9374 C CA . ASP E 1 126 ? -12.978 5.210 24.206 1.00 17.61 126 ASP E CA 1
ATOM 9375 C C . ASP E 1 126 ? -11.550 5.759 24.259 1.00 17.23 126 ASP E C 1
ATOM 9376 O O . ASP E 1 126 ? -10.642 5.190 23.648 1.00 17.10 126 ASP E O 1
ATOM 9381 N N . VAL E 1 127 ? -11.352 6.851 25.003 1.00 16.83 127 VAL E N 1
ATOM 9382 C CA . VAL E 1 127 ? -10.016 7.460 25.150 1.00 16.61 127 VAL E CA 1
ATOM 9383 C C . VAL E 1 127 ? -9.044 6.458 25.779 1.00 16.57 127 VAL E C 1
ATOM 9384 O O . VAL E 1 127 ? -7.940 6.261 25.280 1.00 16.35 127 VAL E O 1
ATOM 9388 N N . TYR E 1 128 ? -9.468 5.820 26.865 1.00 16.54 128 TYR E N 1
ATOM 9389 C CA . TYR E 1 128 ? -8.653 4.786 27.506 1.00 16.83 128 TYR E CA 1
ATOM 9390 C C . TYR E 1 128 ? -8.301 3.651 26.542 1.00 17.34 128 TYR E C 1
ATOM 9391 O O . TYR E 1 128 ? -7.168 3.168 26.528 1.00 17.85 128 TYR E O 1
ATOM 9400 N N . ASN E 1 129 ? -9.266 3.246 25.722 1.00 17.93 129 ASN E N 1
ATOM 9401 C CA . ASN E 1 129 ? -9.043 2.170 24.758 1.00 18.32 129 ASN E CA 1
ATOM 9402 C C . ASN E 1 129 ? -8.075 2.527 23.637 1.00 18.48 129 ASN E C 1
ATOM 9403 O O . ASN E 1 129 ? -7.323 1.663 23.163 1.00 19.11 129 ASN E O 1
ATOM 9408 N N . ALA E 1 130 ? -8.086 3.797 23.233 1.00 17.78 130 ALA E N 1
ATOM 9409 C CA . ALA E 1 130 ? -7.293 4.276 22.099 1.00 17.67 130 ALA E CA 1
ATOM 9410 C C . ALA E 1 130 ? -5.911 4.797 22.478 1.00 17.54 130 ALA E C 1
ATOM 9411 O O . ALA E 1 130 ? -5.060 4.996 21.609 1.00 17.81 130 ALA E O 1
ATOM 9413 N N . THR E 1 131 ? -5.698 5.042 23.767 1.00 17.03 131 THR E N 1
ATOM 9414 C CA . THR E 1 131 ? -4.450 5.643 24.233 1.00 16.88 131 THR E CA 1
ATOM 9415 C C . THR E 1 131 ? -3.354 4.596 24.382 1.00 16.94 131 THR E C 1
ATOM 9416 O O . THR E 1 131 ? -3.523 3.606 25.098 1.00 17.43 131 THR E O 1
ATOM 9420 N N . ASP E 1 132 ? -2.243 4.816 23.687 1.00 16.83 132 ASP E N 1
ATOM 9421 C CA . ASP E 1 132 ? -1.078 3.950 23.795 1.00 17.33 132 ASP E CA 1
ATOM 9422 C C . ASP E 1 132 ? -0.325 4.274 25.083 1.00 16.57 132 ASP E C 1
ATOM 9423 O O . ASP E 1 132 ? -0.074 3.390 25.910 1.00 16.53 132 ASP E O 1
ATOM 9428 N N . TYR E 1 133 ? 0.013 5.550 25.250 1.00 15.98 133 TYR E N 1
ATOM 9429 C CA . TYR E 1 133 ? 0.760 6.015 26.419 1.00 15.70 133 TYR E CA 1
ATOM 9430 C C . TYR E 1 133 ? 0.263 7.362 26.904 1.00 15.34 133 TYR E C 1
ATOM 9431 O O . TYR E 1 133 ? -0.202 8.182 26.110 1.00 15.33 133 TYR E O 1
ATOM 9440 N N . VAL E 1 134 ? 0.356 7.564 28.214 1.00 14.38 134 VAL E N 1
ATOM 9441 C CA . VAL E 1 134 ? 0.238 8.886 28.808 1.00 14.46 134 VAL E CA 1
ATOM 9442 C C . VAL E 1 134 ? 1.659 9.305 29.178 1.00 14.15 134 VAL E C 1
ATOM 9443 O O . VAL E 1 134 ? 2.440 8.496 29.690 1.00 14.09 134 VAL E O 1
ATOM 9447 N N . ILE E 1 135 ? 1.993 10.560 28.902 1.00 13.86 135 ILE E N 1
ATOM 9448 C CA . ILE E 1 135 ? 3.316 11.099 29.220 1.00 14.03 135 ILE E CA 1
ATOM 9449 C C . ILE E 1 135 ? 3.186 12.552 29.681 1.00 13.61 135 ILE E C 1
ATOM 9450 O O . ILE E 1 135 ? 2.361 13.292 29.142 1.00 13.65 135 ILE E O 1
ATOM 9455 N N . PRO E 1 136 ? 3.972 12.956 30.699 1.00 13.47 136 PRO E N 1
ATOM 9456 C CA . PRO E 1 136 ? 4.023 14.380 31.051 1.00 13.51 136 PRO E CA 1
ATOM 9457 C C . PRO E 1 136 ? 4.363 15.265 29.846 1.00 13.52 136 PRO E C 1
ATOM 9458 O O . PRO E 1 136 ? 5.115 14.852 28.953 1.00 13.58 136 PRO E O 1
ATOM 9462 N N . ALA E 1 137 ? 3.805 16.473 29.825 1.00 13.91 137 ALA E N 1
ATOM 9463 C CA . ALA E 1 137 ? 4.051 17.421 28.739 1.00 13.76 137 ALA E CA 1
ATOM 9464 C C . ALA E 1 137 ? 3.911 18.837 29.254 1.00 13.93 137 ALA E C 1
ATOM 9465 O O . ALA E 1 137 ? 2.970 19.144 29.989 1.00 13.72 137 ALA E O 1
ATOM 9467 N N . LEU E 1 138 ? 4.857 19.688 28.872 1.00 13.88 138 LEU E N 1
ATOM 9468 C CA . LEU E 1 138 ? 4.726 21.124 29.091 1.00 14.40 138 LEU E CA 1
ATOM 9469 C C . LEU E 1 138 ? 4.196 21.750 27.821 1.00 14.76 138 LEU E C 1
ATOM 9470 O O . LEU E 1 138 ? 4.564 21.329 26.720 1.00 15.41 138 LEU E O 1
ATOM 9475 N N . GLU E 1 139 ? 3.317 22.734 27.969 1.00 15.79 139 GLU E N 1
ATOM 9476 C CA . GLU E 1 139 ? 2.929 23.541 26.820 1.00 16.39 139 GLU E CA 1
ATOM 9477 C C . GLU E 1 139 ? 3.533 24.923 26.962 1.00 16.48 139 GLU E C 1
ATOM 9478 O O . GLU E 1 139 ? 3.536 25.504 28.048 1.00 16.03 139 GLU E O 1
ATOM 9484 N N . LEU E 1 140 ? 4.074 25.421 25.855 1.00 17.14 140 LEU E N 1
ATOM 9485 C CA . LEU E 1 140 ? 4.518 26.791 25.762 1.00 17.80 140 LEU E CA 1
ATOM 9486 C C . LEU E 1 140 ? 3.441 27.519 24.967 1.00 17.65 140 LEU E C 1
ATOM 9487 O O . LEU E 1 140 ? 3.165 27.178 23.812 1.00 17.38 140 LEU E O 1
ATOM 9492 N N . ILE E 1 141 ? 2.803 28.481 25.618 1.00 17.26 141 ILE E N 1
ATOM 9493 C CA . ILE E 1 141 ? 1.719 29.235 24.998 1.00 17.57 141 ILE E CA 1
ATOM 9494 C C . ILE E 1 141 ? 2.161 30.667 24.738 1.00 17.70 141 ILE E C 1
ATOM 9495 O O . ILE E 1 141 ? 3.075 31.170 25.390 1.00 17.80 141 ILE E O 1
ATOM 9500 N N . ASP E 1 142 ? 1.517 31.319 23.773 1.00 18.01 142 ASP E N 1
ATOM 9501 C CA . ASP E 1 142 ? 1.905 32.668 23.369 1.00 18.54 142 ASP E CA 1
ATOM 9502 C C . ASP E 1 142 ? 0.661 33.432 22.919 1.00 19.13 142 ASP E C 1
ATOM 9503 O O . ASP E 1 142 ? -0.431 32.867 22.863 1.00 18.88 142 ASP E O 1
ATOM 9508 N N . ALA E 1 143 ? 0.823 34.717 22.616 1.00 19.89 143 ALA E N 1
ATOM 9509 C CA . ALA E 1 143 ? -0.294 35.536 22.150 1.00 20.72 143 ALA E CA 1
ATOM 9510 C C . ALA E 1 143 ? 0.162 36.457 21.026 1.00 21.40 143 ALA E C 1
ATOM 9511 O O . ALA E 1 143 ? 1.123 37.215 21.183 1.00 21.81 143 ALA E O 1
ATOM 9513 N N . ARG E 1 144 ? -0.530 36.374 19.892 1.00 22.07 144 ARG E N 1
ATOM 9514 C CA . ARG E 1 144 ? -0.215 37.199 18.724 1.00 23.16 144 ARG E CA 1
ATOM 9515 C C . ARG E 1 144 ? -1.063 38.478 18.669 1.00 24.21 144 ARG E C 1
ATOM 9516 O O . ARG E 1 144 ? -0.807 39.361 17.845 1.00 24.34 144 ARG E O 1
ATOM 9524 N N . CYS E 1 145 ? -2.058 38.569 19.551 1.00 25.65 145 CYS E N 1
ATOM 9525 C CA . CYS E 1 145 ? -2.903 39.764 19.695 1.00 27.16 145 CYS E CA 1
ATOM 9526 C C . CYS E 1 145 ? -2.599 40.496 21.003 1.00 28.54 145 CYS E C 1
ATOM 9527 O O . CYS E 1 145 ? -2.298 39.860 22.016 1.00 28.50 145 CYS E O 1
ATOM 9530 N N . HIS E 1 146 ? -2.692 41.828 20.979 1.00 30.07 146 HIS E N 1
ATOM 9531 C CA . HIS E 1 146 ? -2.550 42.650 22.190 1.00 31.79 146 HIS E CA 1
ATOM 9532 C C . HIS E 1 146 ? -3.585 42.280 23.244 1.00 32.86 146 HIS E C 1
ATOM 9533 O O . HIS E 1 146 ? -4.766 42.114 22.929 1.00 33.03 146 HIS E O 1
ATOM 9540 N N . ASN E 1 147 ? -3.140 42.157 24.492 1.00 34.35 147 ASN E N 1
ATOM 9541 C CA . ASN E 1 147 ? -4.049 41.909 25.608 1.00 35.75 147 ASN E CA 1
ATOM 9542 C C . ASN E 1 147 ? -4.816 43.177 25.972 1.00 36.72 147 ASN E C 1
ATOM 9543 O O . ASN E 1 147 ? -6.017 43.133 26.243 1.00 36.76 147 ASN E O 1
ATOM 9548 N N . ILE E 1 148 ? -4.107 44.303 25.969 1.00 37.85 148 ILE E N 1
ATOM 9549 C CA . ILE E 1 148 ? -4.716 45.611 26.177 1.00 39.02 148 ILE E CA 1
ATOM 9550 C C . ILE E 1 148 ? -4.529 46.439 24.909 1.00 39.66 148 ILE E C 1
ATOM 9551 O O . ILE E 1 148 ? -3.399 46.678 24.472 1.00 39.80 148 ILE E O 1
ATOM 9556 N N . ASP E 1 149 ? -5.645 46.853 24.314 1.00 40.64 149 ASP E N 1
ATOM 9557 C CA . ASP E 1 149 ? -5.631 47.636 23.082 1.00 41.55 149 ASP E CA 1
ATOM 9558 C C . ASP E 1 149 ? -4.931 48.980 23.301 1.00 42.24 149 ASP E C 1
ATOM 9559 O O . ASP E 1 149 ? -5.285 49.714 24.225 1.00 42.30 149 ASP E O 1
ATOM 9564 N N . PRO E 1 150 ? -3.917 49.294 22.471 1.00 42.92 150 PRO E N 1
ATOM 9565 C CA . PRO E 1 150 ? -3.236 50.587 22.570 1.00 43.40 150 PRO E CA 1
ATOM 9566 C C . PRO E 1 150 ? -4.200 51.772 22.433 1.00 43.88 150 PRO E C 1
ATOM 9567 O O . PRO E 1 150 ? -4.129 52.718 23.220 1.00 44.00 150 PRO E O 1
ATOM 9571 N N . GLU E 1 151 ? -5.102 51.697 21.456 1.00 44.35 151 GLU E N 1
ATOM 9572 C CA . GLU E 1 151 ? -6.035 52.783 21.154 1.00 44.86 151 GLU E CA 1
ATOM 9573 C C . GLU E 1 151 ? -7.111 52.972 22.227 1.00 44.78 151 GLU E C 1
ATOM 9574 O O . GLU E 1 151 ? -7.298 54.081 22.731 1.00 44.94 151 GLU E O 1
ATOM 9580 N N . THR E 1 152 ? -7.800 51.888 22.580 1.00 44.70 152 THR E N 1
ATOM 9581 C CA . THR E 1 152 ? -9.005 51.967 23.413 1.00 44.56 152 THR E CA 1
ATOM 9582 C C . THR E 1 152 ? -8.862 51.361 24.816 1.00 44.44 152 THR E C 1
ATOM 9583 O O . THR E 1 152 ? -9.769 51.492 25.645 1.00 44.46 152 THR E O 1
ATOM 9587 N N . GLN E 1 153 ? -7.728 50.704 25.072 1.00 44.17 153 GLN E N 1
ATOM 9588 C CA . GLN E 1 153 ? -7.472 49.977 26.330 1.00 43.93 153 GLN E CA 1
ATOM 9589 C C . GLN E 1 153 ? -8.438 48.811 26.574 1.00 43.40 153 GLN E C 1
ATOM 9590 O O . GLN E 1 153 ? -8.508 48.269 27.682 1.00 43.41 153 GLN E O 1
ATOM 9596 N N . ARG E 1 154 ? -9.162 48.422 25.525 1.00 42.61 154 ARG E N 1
ATOM 9597 C CA . ARG E 1 154 ? -10.134 47.334 25.603 1.00 41.94 154 ARG E CA 1
ATOM 9598 C C . ARG E 1 154 ? -9.442 45.967 25.663 1.00 40.92 154 ARG E C 1
ATOM 9599 O O . ARG E 1 154 ? -8.400 45.768 25.028 1.00 40.93 154 ARG E O 1
ATOM 9607 N N . PRO E 1 155 ? -10.017 45.025 26.435 1.00 39.90 155 PRO E N 1
ATOM 9608 C CA . PRO E 1 155 ? -9.372 43.729 26.614 1.00 38.97 155 PRO E CA 1
ATOM 9609 C C . PRO E 1 155 ? -9.564 42.774 25.434 1.00 37.90 155 PRO E C 1
ATOM 9610 O O . PRO E 1 155 ? -10.537 42.885 24.682 1.00 37.89 155 PRO E O 1
ATOM 9614 N N . ARG E 1 156 ? -8.618 41.850 25.295 1.00 36.60 156 ARG E N 1
ATOM 9615 C CA . ARG E 1 156 ? -8.694 40.735 24.359 1.00 35.28 156 ARG E CA 1
ATOM 9616 C C . ARG E 1 156 ? -9.809 39.779 24.803 1.00 34.19 156 ARG E C 1
ATOM 9617 O O . ARG E 1 156 ? -10.124 39.701 25.993 1.00 34.05 156 ARG E O 1
ATOM 9625 N N . LYS E 1 157 ? -10.410 39.070 23.849 1.00 32.69 157 LYS E N 1
ATOM 9626 C CA . LYS E 1 157 ? -11.523 38.157 24.138 1.00 31.38 157 LYS E CA 1
ATOM 9627 C C . LYS E 1 157 ? -11.174 36.713 23.765 1.00 30.09 157 LYS E C 1
ATOM 9628 O O . LYS E 1 157 ? -10.140 36.458 23.143 1.00 29.76 157 LYS E O 1
ATOM 9634 N N . VAL E 1 158 ? -12.044 35.778 24.146 1.00 28.77 158 VAL E N 1
ATOM 9635 C CA . VAL E 1 158 ? -11.846 34.354 23.860 1.00 27.51 158 VAL E CA 1
ATOM 9636 C C . VAL E 1 158 ? -11.817 34.048 22.354 1.00 26.60 158 VAL E C 1
ATOM 9637 O O . VAL E 1 158 ? -11.092 33.153 21.913 1.00 26.08 158 VAL E O 1
ATOM 9641 N N . PHE E 1 159 ? -12.595 34.800 21.570 1.00 25.56 159 PHE E N 1
ATOM 9642 C CA . PHE E 1 159 ? -12.617 34.631 20.114 1.00 24.74 159 PHE E CA 1
ATOM 9643 C C . PHE E 1 159 ? -11.232 34.882 19.527 1.00 23.82 159 PHE E C 1
ATOM 9644 O O . PHE E 1 159 ? -10.837 34.253 18.543 1.00 23.27 159 PHE E O 1
ATOM 9652 N N . ASP E 1 160 ? -10.507 35.818 20.135 1.00 22.82 160 ASP E N 1
ATOM 9653 C CA . ASP E 1 160 ? -9.169 36.172 19.689 1.00 22.35 160 ASP E CA 1
ATOM 9654 C C . ASP E 1 160 ? -8.190 35.039 19.969 1.00 21.56 160 ASP E C 1
ATOM 9655 O O . ASP E 1 160 ? -7.413 34.652 19.097 1.00 20.98 160 ASP E O 1
ATOM 9660 N N . THR E 1 161 ? -8.251 34.493 21.180 1.00 20.76 161 THR E N 1
ATOM 9661 C CA . THR E 1 161 ? -7.381 33.383 21.562 1.00 20.08 161 THR E CA 1
ATOM 9662 C C . THR E 1 161 ? -7.603 32.153 20.676 1.00 19.57 161 THR E C 1
ATOM 9663 O O . THR E 1 161 ? -6.642 31.552 20.191 1.00 19.31 161 THR E O 1
ATOM 9667 N N . ILE E 1 162 ? -8.867 31.802 20.452 1.00 18.80 162 ILE E N 1
ATOM 9668 C CA . ILE E 1 162 ? -9.225 30.653 19.621 1.00 18.71 162 ILE E CA 1
ATOM 9669 C C . ILE E 1 162 ? -8.772 30.837 18.166 1.00 18.51 162 ILE E C 1
ATOM 9670 O O . ILE E 1 162 ? -8.169 29.935 17.590 1.00 18.19 162 ILE E O 1
ATOM 9675 N N . SER E 1 163 ? -9.049 32.012 17.593 1.00 18.52 163 SER E N 1
ATOM 9676 C CA . SER E 1 163 ? -8.532 32.369 16.265 1.00 18.30 163 SER E CA 1
ATOM 9677 C C . SER E 1 163 ? -7.008 32.192 16.192 1.00 18.09 163 SER E C 1
ATOM 9678 O O . SER E 1 163 ? -6.470 31.659 15.213 1.00 18.19 163 SER E O 1
ATOM 9681 N N . ASP E 1 164 ? -6.336 32.627 17.257 1.00 17.97 164 ASP E N 1
ATOM 9682 C CA . ASP E 1 164 ? -4.884 32.582 17.391 1.00 17.99 164 ASP E CA 1
ATOM 9683 C C . ASP E 1 164 ? -4.391 31.169 17.746 1.00 17.93 164 ASP E C 1
ATOM 9684 O O . ASP E 1 164 ? -3.470 31.001 18.557 1.00 18.09 164 ASP E O 1
ATOM 9689 N N . ASN E 1 165 ? -5.013 30.165 17.128 1.00 17.88 165 ASN E N 1
ATOM 9690 C CA . ASN E 1 165 ? -4.736 28.742 17.375 1.00 17.75 165 ASN E CA 1
ATOM 9691 C C . ASN E 1 165 ? -4.657 28.375 18.863 1.00 17.72 165 ASN E C 1
ATOM 9692 O O . ASN E 1 165 ? -3.743 27.652 19.288 1.00 17.89 165 ASN E O 1
ATOM 9697 N N . ALA E 1 166 ? -5.621 28.877 19.634 1.00 17.81 166 ALA E N 1
ATOM 9698 C CA . ALA E 1 166 ? -5.728 28.626 21.076 1.00 17.97 166 ALA E CA 1
ATOM 9699 C C . ALA E 1 166 ? -4.421 28.882 21.832 1.00 18.06 166 ALA E C 1
ATOM 9700 O O . ALA E 1 166 ? -4.112 28.186 22.804 1.00 18.01 166 ALA E O 1
ATOM 9702 N N . ALA E 1 167 ? -3.670 29.888 21.377 1.00 17.65 167 ALA E N 1
ATOM 9703 C CA . ALA E 1 167 ? -2.423 30.317 22.022 1.00 17.75 167 ALA E CA 1
ATOM 9704 C C . ALA E 1 167 ? -1.243 29.350 21.852 1.00 17.58 167 ALA E C 1
ATOM 9705 O O . ALA E 1 167 ? -0.227 29.490 22.537 1.00 17.87 167 ALA E O 1
ATOM 9707 N N . ASN E 1 168 ? -1.364 28.389 20.939 1.00 17.58 168 ASN E N 1
ATOM 9708 C CA . ASN E 1 168 ? -0.288 27.412 20.704 1.00 17.59 168 ASN E CA 1
ATOM 9709 C C . ASN E 1 168 ? 1.030 28.035 20.263 1.00 17.51 168 ASN E C 1
ATOM 9710 O O . ASN E 1 168 ? 1.056 29.014 19.507 1.00 17.52 168 ASN E O 1
ATOM 9715 N N . ALA E 1 169 ? 2.126 27.464 20.756 1.00 17.08 169 ALA E N 1
ATOM 9716 C CA . ALA E 1 169 ? 3.463 27.912 20.380 1.00 16.92 169 ALA E CA 1
ATOM 9717 C C . ALA E 1 169 ? 4.478 26.782 20.497 1.00 16.77 169 ALA E C 1
ATOM 9718 O O . ALA E 1 169 ? 5.259 26.542 19.576 1.00 16.90 169 ALA E O 1
ATOM 9720 N N . GLY E 1 170 ? 4.448 26.070 21.621 1.00 16.54 170 GLY E N 1
ATOM 9721 C CA . GLY E 1 170 ? 5.429 25.018 21.860 1.00 16.03 170 GLY E CA 1
ATOM 9722 C C . GLY E 1 170 ? 4.914 23.874 22.713 1.00 15.78 170 GLY E C 1
ATOM 9723 O O . GLY E 1 170 ? 3.933 24.019 23.443 1.00 15.45 170 GLY E O 1
ATOM 9724 N N . VAL E 1 171 ? 5.586 22.729 22.597 1.00 15.74 171 VAL E N 1
ATOM 9725 C CA . VAL E 1 171 ? 5.302 21.544 23.410 1.00 15.93 171 VAL E CA 1
ATOM 9726 C C . VAL E 1 171 ? 6.636 20.903 23.786 1.00 16.29 171 VAL E C 1
ATOM 9727 O O . VAL E 1 171 ? 7.536 20.797 22.947 1.00 16.47 171 VAL E O 1
ATOM 9731 N N . ILE E 1 172 ? 6.770 20.491 25.046 1.00 16.44 172 ILE E N 1
ATOM 9732 C CA . ILE E 1 172 ? 7.954 19.744 25.484 1.00 17.26 172 ILE E CA 1
ATOM 9733 C C . ILE E 1 172 ? 7.512 18.471 26.204 1.00 17.00 172 ILE E C 1
ATOM 9734 O O . ILE E 1 172 ? 6.940 18.540 27.291 1.00 17.11 172 ILE E O 1
ATOM 9739 N N . LEU E 1 173 ? 7.754 17.319 25.581 1.00 17.39 173 LEU E N 1
ATOM 9740 C CA . LEU E 1 173 ? 7.428 16.026 26.191 1.00 17.70 173 LEU E CA 1
ATOM 9741 C C . LEU E 1 173 ? 8.598 15.512 27.012 1.00 17.64 173 LEU E C 1
ATOM 9742 O O . LEU E 1 173 ? 9.755 15.743 26.663 1.00 18.32 173 LEU E O 1
ATOM 9747 N N . GLY E 1 174 ? 8.301 14.804 28.096 1.00 17.30 174 GLY E N 1
ATOM 9748 C CA . GLY E 1 174 ? 9.366 14.232 28.914 1.00 17.02 174 GLY E CA 1
ATOM 9749 C C . GLY E 1 174 ? 8.832 13.393 30.050 1.00 16.58 174 GLY E C 1
ATOM 9750 O O . GLY E 1 174 ? 7.626 13.272 30.230 1.00 16.91 174 GLY E O 1
ATOM 9751 N N . GLY E 1 175 ? 9.745 12.811 30.817 1.00 16.73 175 GLY E N 1
ATOM 9752 C CA . GLY E 1 175 ? 9.367 11.999 31.958 1.00 16.31 175 GLY E CA 1
ATOM 9753 C C . GLY E 1 175 ? 9.038 10.567 31.592 1.00 15.88 175 GLY E C 1
ATOM 9754 O O . GLY E 1 175 ? 9.592 9.996 30.644 1.00 16.04 175 GLY E O 1
ATOM 9755 N N . ARG E 1 176 ? 8.131 9.989 32.363 1.00 15.31 176 ARG E N 1
ATOM 9756 C CA . ARG E 1 176 ? 7.850 8.568 32.313 1.00 15.29 176 ARG E CA 1
ATOM 9757 C C . ARG E 1 176 ? 6.584 8.269 31.509 1.00 15.21 176 ARG E C 1
ATOM 9758 O O . ARG E 1 176 ? 5.506 8.751 31.865 1.00 15.04 176 ARG E O 1
ATOM 9766 N N . PRO E 1 177 ? 6.708 7.464 30.433 1.00 15.28 177 PRO E N 1
ATOM 9767 C CA . PRO E 1 177 ? 5.533 7.016 29.679 1.00 15.29 177 PRO E CA 1
ATOM 9768 C C . PRO E 1 177 ? 4.833 5.859 30.386 1.00 15.17 177 PRO E C 1
ATOM 9769 O O . PRO E 1 177 ? 5.498 4.893 30.794 1.00 15.00 177 PRO E O 1
ATOM 9773 N N . ILE E 1 178 ? 3.513 5.955 30.548 1.00 15.08 178 ILE E N 1
ATOM 9774 C CA . ILE E 1 178 ? 2.743 4.875 31.178 1.00 15.42 178 ILE E CA 1
ATOM 9775 C C . ILE E 1 178 ? 1.526 4.470 30.355 1.00 16.26 178 ILE E C 1
ATOM 9776 O O . ILE E 1 178 ? 0.986 5.271 29.594 1.00 15.38 178 ILE E O 1
ATOM 9781 N N . LYS E 1 179 ? 1.096 3.222 30.526 1.00 17.22 179 LYS E N 1
ATOM 9782 C CA . LYS E 1 179 ? -0.218 2.809 30.047 1.00 18.61 179 LYS E CA 1
ATOM 9783 C C . LYS E 1 179 ? -1.270 3.528 30.892 1.00 18.90 179 LYS E C 1
ATOM 9784 O O . LYS E 1 179 ? -1.059 3.739 32.086 1.00 18.55 179 LYS E O 1
ATOM 9790 N N . PRO E 1 180 ? -2.403 3.928 30.277 1.00 19.90 180 PRO E N 1
ATOM 9791 C CA . PRO E 1 180 ? -3.417 4.693 31.014 1.00 20.39 180 PRO E CA 1
ATOM 9792 C C . PRO E 1 180 ? -3.956 3.994 32.264 1.00 20.89 180 PRO E C 1
ATOM 9793 O O . PRO E 1 180 ? -4.382 4.667 33.203 1.00 21.26 180 PRO E O 1
ATOM 9797 N N . ASP E 1 181 ? -3.912 2.663 32.272 1.00 21.32 181 ASP E N 1
ATOM 9798 C CA . ASP E 1 181 ? -4.447 1.866 33.380 1.00 21.86 181 ASP E CA 1
ATOM 9799 C C . ASP E 1 181 ? -3.440 1.663 34.529 1.00 21.23 181 ASP E C 1
ATOM 9800 O O . ASP E 1 181 ? -3.802 1.121 35.577 1.00 21.00 181 ASP E O 1
ATOM 9805 N N . GLU E 1 182 ? -2.192 2.103 34.338 1.00 20.63 182 GLU E N 1
ATOM 9806 C CA . GLU E 1 182 ? -1.099 1.840 35.300 1.00 20.67 182 GLU E CA 1
ATOM 9807 C C . GLU E 1 182 ? -1.359 2.410 36.697 1.00 20.02 182 GLU E C 1
ATOM 9808 O O . GLU E 1 182 ? -1.001 1.796 37.713 1.00 20.52 182 GLU E O 1
ATOM 9814 N N . LEU E 1 183 ? -1.974 3.587 36.736 1.00 18.79 183 LEU E N 1
ATOM 9815 C CA . LEU E 1 183 ? -2.313 4.259 37.985 1.00 18.18 183 LEU E CA 1
ATOM 9816 C C . LEU E 1 183 ? -3.464 5.228 37.741 1.00 17.08 183 LEU E C 1
ATOM 9817 O O . LEU E 1 183 ? -3.844 5.472 36.591 1.00 16.82 183 LEU E O 1
ATOM 9822 N N . ASP E 1 184 ? -4.020 5.767 38.821 1.00 16.03 184 ASP E N 1
ATOM 9823 C CA . ASP E 1 184 ? -5.103 6.737 38.702 1.00 15.18 184 ASP E CA 1
ATOM 9824 C C . ASP E 1 184 ? -4.554 8.068 38.197 1.00 14.57 184 ASP E C 1
ATOM 9825 O O . ASP E 1 184 ? -3.884 8.795 38.935 1.00 14.47 184 ASP E O 1
ATOM 9830 N N . LEU E 1 185 ? -4.849 8.386 36.937 1.00 13.70 185 LEU E N 1
ATOM 9831 C CA . LEU E 1 185 ? -4.372 9.632 36.328 1.00 13.24 185 LEU E CA 1
ATOM 9832 C C . LEU E 1 185 ? -4.820 10.897 37.062 1.00 13.21 185 LEU E C 1
ATOM 9833 O O . LEU E 1 185 ? -4.145 11.932 36.980 1.00 12.97 185 LEU E O 1
ATOM 9838 N N . ARG E 1 186 ? -5.938 10.809 37.786 1.00 13.10 186 ARG E N 1
ATOM 9839 C CA . ARG E 1 186 ? -6.514 11.959 38.491 1.00 13.81 186 ARG E CA 1
ATOM 9840 C C . ARG E 1 186 ? -5.562 12.543 39.525 1.00 13.43 186 ARG E C 1
ATOM 9841 O O . ARG E 1 186 ? -5.607 13.746 39.795 1.00 13.47 186 ARG E O 1
ATOM 9849 N N . TRP E 1 187 ? -4.716 11.688 40.104 1.00 12.62 187 TRP E N 1
ATOM 9850 C CA . TRP E 1 187 ? -3.874 12.098 41.234 1.00 12.98 187 TRP E CA 1
ATOM 9851 C C . TRP E 1 187 ? -2.411 12.368 40.883 1.00 13.05 187 TRP E C 1
ATOM 9852 O O . TRP E 1 187 ? -1.583 12.625 41.774 1.00 13.83 187 TRP E O 1
ATOM 9863 N N . ILE E 1 188 ? -2.088 12.319 39.593 1.00 12.75 188 ILE E N 1
ATOM 9864 C CA . ILE E 1 188 ? -0.769 12.759 39.137 1.00 13.10 188 ILE E CA 1
ATOM 9865 C C . ILE E 1 188 ? -0.638 14.233 39.535 1.00 13.17 188 ILE E C 1
ATOM 9866 O O . ILE E 1 188 ? -1.571 15.015 39.355 1.00 13.98 188 ILE E O 1
ATOM 9871 N N . SER E 1 189 ? 0.492 14.589 40.136 1.00 13.54 189 SER E N 1
ATOM 9872 C CA . SER E 1 189 ? 0.693 15.961 40.607 1.00 13.66 189 SER E CA 1
ATOM 9873 C C . SER E 1 189 ? 2.079 16.468 40.242 1.00 13.51 189 SER E C 1
ATOM 9874 O O . SER E 1 189 ? 2.967 15.682 39.889 1.00 13.53 189 SER E O 1
ATOM 9877 N N . ALA E 1 190 ? 2.261 17.784 40.306 1.00 12.76 190 ALA E N 1
ATOM 9878 C CA . ALA E 1 190 ? 3.500 18.377 39.839 1.00 12.61 190 ALA E CA 1
ATOM 9879 C C . ALA E 1 190 ? 3.877 19.650 40.580 1.00 12.82 190 ALA E C 1
ATOM 9880 O O . ALA E 1 190 ? 3.012 20.365 41.107 1.00 12.91 190 ALA E O 1
ATOM 9882 N N . LEU E 1 191 ? 5.184 19.894 40.611 1.00 12.59 191 LEU E N 1
ATOM 9883 C CA . LEU E 1 191 ? 5.781 21.106 41.151 1.00 13.10 191 LEU E CA 1
ATOM 9884 C C . LEU E 1 191 ? 6.502 21.787 40.000 1.00 14.09 191 LEU E C 1
ATOM 9885 O O . LEU E 1 191 ? 7.378 21.177 39.378 1.00 13.58 191 LEU E O 1
ATOM 9890 N N . MET E 1 192 ? 6.142 23.032 39.693 1.00 14.96 192 MET E N 1
ATOM 9891 C CA . MET E 1 192 ? 6.848 23.743 38.634 1.00 17.48 192 MET E CA 1
ATOM 9892 C C . MET E 1 192 ? 7.858 24.695 39.236 1.00 16.15 192 MET E C 1
ATOM 9893 O O . MET E 1 192 ? 7.486 25.634 39.948 1.00 15.97 192 MET E O 1
ATOM 9898 N N . TYR E 1 193 ? 9.128 24.432 38.939 1.00 15.76 193 TYR E N 1
ATOM 9899 C CA . TYR E 1 193 ? 10.239 25.283 39.346 1.00 15.60 193 TYR E CA 1
ATOM 9900 C C . TYR E 1 193 ? 10.646 26.181 38.191 1.00 15.34 193 TYR E C 1
ATOM 9901 O O . TYR E 1 193 ? 10.780 25.719 37.057 1.00 15.51 193 TYR E O 1
ATOM 9910 N N . ARG E 1 194 ? 10.838 27.459 38.490 1.00 15.15 194 ARG E N 1
ATOM 9911 C CA . ARG E 1 194 ? 11.498 28.379 37.571 1.00 15.96 194 ARG E CA 1
ATOM 9912 C C . ARG E 1 194 ? 12.681 28.963 38.321 1.00 15.77 194 ARG E C 1
ATOM 9913 O O . ARG E 1 194 ? 12.519 29.499 39.413 1.00 15.45 194 ARG E O 1
ATOM 9921 N N . ASN E 1 195 ? 13.871 28.822 37.742 1.00 16.36 195 ASN E N 1
ATOM 9922 C CA . ASN E 1 195 ? 15.117 29.283 38.361 1.00 17.22 195 ASN E CA 1
ATOM 9923 C C . ASN E 1 195 ? 15.295 28.779 39.788 1.00 17.41 195 ASN E C 1
ATOM 9924 O O . ASN E 1 195 ? 15.756 29.511 40.669 1.00 18.21 195 ASN E O 1
ATOM 9929 N N . GLY E 1 196 ? 14.913 27.524 40.006 1.00 17.66 196 GLY E N 1
ATOM 9930 C CA . GLY E 1 196 ? 15.140 26.856 41.285 1.00 17.76 196 GLY E CA 1
ATOM 9931 C C . GLY E 1 196 ? 14.132 27.135 42.387 1.00 17.81 196 GLY E C 1
ATOM 9932 O O . GLY E 1 196 ? 14.318 26.677 43.514 1.00 18.46 196 GLY E O 1
ATOM 9933 N N . VAL E 1 197 ? 13.074 27.882 42.080 1.00 17.44 197 VAL E N 1
ATOM 9934 C CA . VAL E 1 197 ? 12.015 28.143 43.065 1.00 17.19 197 VAL E CA 1
ATOM 9935 C C . VAL E 1 197 ? 10.638 27.718 42.535 1.00 16.81 197 VAL E C 1
ATOM 9936 O O . VAL E 1 197 ? 10.329 27.914 41.356 1.00 16.56 197 VAL E O 1
ATOM 9940 N N . ILE E 1 198 ? 9.825 27.120 43.402 1.00 16.28 198 ILE E N 1
ATOM 9941 C CA . ILE E 1 198 ? 8.490 26.676 42.997 1.00 15.84 198 ILE E CA 1
ATOM 9942 C C . ILE E 1 198 ? 7.584 27.883 42.753 1.00 16.13 198 ILE E C 1
ATOM 9943 O O . ILE E 1 198 ? 7.400 28.718 43.646 1.00 16.62 198 ILE E O 1
ATOM 9948 N N . GLU E 1 199 ? 7.033 27.968 41.542 1.00 15.72 199 GLU E N 1
ATOM 9949 C CA . GLU E 1 199 ? 6.107 29.050 41.188 1.00 15.82 199 GLU E CA 1
ATOM 9950 C C . GLU E 1 199 ? 4.645 28.594 41.184 1.00 15.46 199 GLU E C 1
ATOM 9951 O O . GLU E 1 199 ? 3.738 29.386 41.488 1.00 15.67 199 GLU E O 1
ATOM 9957 N N . GLU E 1 200 ? 4.421 27.329 40.830 1.00 14.79 200 GLU E N 1
ATOM 9958 C CA . GLU E 1 200 ? 3.076 26.744 40.852 1.00 14.34 200 GLU E CA 1
ATOM 9959 C C . GLU E 1 200 ? 3.152 25.260 41.176 1.00 13.98 200 GLU E C 1
ATOM 9960 O O . GLU E 1 200 ? 4.161 24.609 40.901 1.00 13.92 200 GLU E O 1
ATOM 9966 N N . THR E 1 201 ? 2.075 24.747 41.759 1.00 13.69 201 THR E N 1
ATOM 9967 C CA . THR E 1 201 ? 1.879 23.303 41.949 1.00 13.44 201 THR E CA 1
ATOM 9968 C C . THR E 1 201 ? 0.451 22.971 41.541 1.00 13.27 201 THR E C 1
ATOM 9969 O O . THR E 1 201 ? -0.419 23.852 41.530 1.00 13.36 201 THR E O 1
ATOM 9973 N N . GLY E 1 202 ? 0.191 21.707 41.224 1.00 12.70 202 GLY E N 1
ATOM 9974 C CA . GLY E 1 202 ? -1.159 21.328 40.822 1.00 12.96 202 GLY E CA 1
ATOM 9975 C C . GLY E 1 202 ? -1.352 19.842 40.736 1.00 12.90 202 GLY E C 1
ATOM 9976 O O . GLY E 1 202 ? -0.382 19.085 40.762 1.00 12.45 202 GLY E O 1
ATOM 9977 N N . VAL E 1 203 ? -2.616 19.436 40.621 1.00 12.74 203 VAL E N 1
ATOM 9978 C CA . VAL E 1 203 ? -2.988 18.021 40.541 1.00 12.76 203 VAL E CA 1
ATOM 9979 C C . VAL E 1 203 ? -3.846 17.829 39.287 1.00 12.96 203 VAL E C 1
ATOM 9980 O O . VAL E 1 203 ? -4.666 18.691 38.963 1.00 13.43 203 VAL E O 1
ATOM 9984 N N . ALA E 1 204 ? -3.661 16.704 38.594 1.00 12.80 204 ALA E N 1
ATOM 9985 C CA . ALA E 1 204 ? -4.266 16.484 37.268 1.00 13.30 204 ALA E CA 1
ATOM 9986 C C . ALA E 1 204 ? -5.798 16.545 37.230 1.00 13.54 204 ALA E C 1
ATOM 9987 O O . ALA E 1 204 ? -6.367 16.944 36.213 1.00 13.64 204 ALA E O 1
ATOM 9989 N N . ALA E 1 205 ? -6.454 16.161 38.325 1.00 13.63 205 ALA E N 1
ATOM 9990 C CA . ALA E 1 205 ? -7.925 16.230 38.424 1.00 14.51 205 ALA E CA 1
ATOM 9991 C C . ALA E 1 205 ? -8.453 17.647 38.188 1.00 14.87 205 ALA E C 1
ATOM 9992 O O . ALA E 1 205 ? -9.617 17.831 37.808 1.00 15.37 205 ALA E O 1
ATOM 9994 N N . GLY E 1 206 ? -7.600 18.639 38.418 1.00 15.01 206 GLY E N 1
ATOM 9995 C CA . GLY E 1 206 ? -7.934 20.039 38.124 1.00 15.75 206 GLY E CA 1
ATOM 9996 C C . GLY E 1 206 ? -8.244 20.276 36.654 1.00 16.26 206 GLY E C 1
ATOM 9997 O O . GLY E 1 206 ? -8.821 21.310 36.291 1.00 17.47 206 GLY E O 1
ATOM 9998 N N . VAL E 1 207 ? -7.843 19.332 35.805 1.00 16.07 207 VAL E N 1
ATOM 9999 C CA . VAL E 1 207 ? -8.187 19.361 34.386 1.00 16.13 207 VAL E CA 1
ATOM 10000 C C . VAL E 1 207 ? -9.492 18.593 34.155 1.00 16.08 207 VAL E C 1
ATOM 10001 O O . VAL E 1 207 ? -9.486 17.367 33.994 1.00 15.37 207 VAL E O 1
ATOM 10005 N N . LEU E 1 208 ? -10.607 19.327 34.162 1.00 16.47 208 LEU E N 1
ATOM 10006 C CA . LEU E 1 208 ? -11.935 18.783 33.819 1.00 16.40 208 LEU E CA 1
ATOM 10007 C C . LEU E 1 208 ? -12.397 17.586 34.670 1.00 16.58 208 LEU E C 1
ATOM 10008 O O . LEU E 1 208 ? -13.212 16.775 34.218 1.00 16.56 208 LEU E O 1
ATOM 10013 N N . ASN E 1 209 ? -11.890 17.493 35.903 1.00 16.28 209 ASN E N 1
ATOM 10014 C CA . ASN E 1 209 ? -12.175 16.374 36.822 1.00 16.77 209 ASN E CA 1
ATOM 10015 C C . ASN E 1 209 ? -11.431 15.075 36.496 1.00 16.55 209 ASN E C 1
ATOM 10016 O O . ASN E 1 209 ? -11.334 14.177 37.333 1.00 17.08 209 ASN E O 1
ATOM 10021 N N . HIS E 1 210 ? -10.924 14.981 35.272 1.00 16.53 210 HIS E N 1
ATOM 10022 C CA . HIS E 1 210 ? -10.111 13.848 34.837 1.00 16.21 210 HIS E CA 1
ATOM 10023 C C . HIS E 1 210 ? -9.360 14.304 33.602 1.00 16.46 210 HIS E C 1
ATOM 10024 O O . HIS E 1 210 ? -9.986 14.759 32.644 1.00 16.48 210 HIS E O 1
ATOM 10031 N N . PRO E 1 211 ? -8.017 14.181 33.608 1.00 16.71 211 PRO E N 1
ATOM 10032 C CA . PRO E 1 211 ? -7.225 14.769 32.518 1.00 17.11 211 PRO E CA 1
ATOM 10033 C C . PRO E 1 211 ? -7.474 14.174 31.127 1.00 17.56 211 PRO E C 1
ATOM 10034 O O . PRO E 1 211 ? -7.011 14.739 30.130 1.00 18.42 211 PRO E O 1
ATOM 10038 N N . ALA E 1 212 ? -8.197 13.055 31.058 1.00 17.28 212 ALA E N 1
ATOM 10039 C CA . ALA E 1 212 ? -8.548 12.449 29.775 1.00 17.49 212 ALA E CA 1
ATOM 10040 C C . ALA E 1 212 ? -9.878 12.953 29.215 1.00 17.33 212 ALA E C 1
ATOM 10041 O O . ALA E 1 212 ? -10.172 12.715 28.041 1.00 17.62 212 ALA E O 1
ATOM 10043 N N . ASN E 1 213 ? -10.674 13.645 30.038 1.00 17.20 213 ASN E N 1
ATOM 10044 C CA . ASN E 1 213 ? -12.011 14.090 29.613 1.00 17.18 213 ASN E CA 1
ATOM 10045 C C . ASN E 1 213 ? -11.983 15.003 28.390 1.00 17.07 213 ASN E C 1
ATOM 10046 O O . ASN E 1 213 ? -12.839 14.884 27.503 1.00 17.32 213 ASN E O 1
ATOM 10051 N N . GLY E 1 214 ? -10.993 15.894 28.332 1.00 16.60 214 GLY E N 1
ATOM 10052 C CA . GLY E 1 214 ? -10.856 16.824 27.204 1.00 16.54 214 GLY E CA 1
ATOM 10053 C C . GLY E 1 214 ? -10.682 16.132 25.861 1.00 16.64 214 GLY E C 1
ATOM 10054 O O . GLY E 1 214 ? -11.114 16.645 24.827 1.00 16.17 214 GLY E O 1
ATOM 10055 N N . VAL E 1 215 ? -10.048 14.962 25.875 1.00 16.25 215 VAL E N 1
ATOM 10056 C CA . VAL E 1 215 ? -9.785 14.213 24.646 1.00 16.59 215 VAL E CA 1
ATOM 10057 C C . VAL E 1 215 ? -11.085 13.724 23.991 1.00 17.02 215 VAL E C 1
ATOM 10058 O O . VAL E 1 215 ? -11.245 13.841 22.771 1.00 17.40 215 VAL E O 1
ATOM 10062 N N . ALA E 1 216 ? -12.002 13.186 24.799 1.00 17.32 216 ALA E N 1
ATOM 10063 C CA . ALA E 1 216 ? -13.305 12.731 24.307 1.00 17.77 216 ALA E CA 1
ATOM 10064 C C . ALA E 1 216 ? -14.121 13.920 23.815 1.00 17.86 216 ALA E C 1
ATOM 10065 O O . ALA E 1 216 ? -14.729 13.872 22.745 1.00 18.14 216 ALA E O 1
ATOM 10067 N N . TRP E 1 217 ? -14.109 14.990 24.606 1.00 18.06 217 TRP E N 1
ATOM 10068 C CA . TRP E 1 217 ? -14.767 16.238 24.245 1.00 18.23 217 TRP E CA 1
ATOM 10069 C C . TRP E 1 217 ? -14.252 16.754 22.897 1.00 18.34 217 TRP E C 1
ATOM 10070 O O . TRP E 1 217 ? -15.047 17.152 22.040 1.00 18.34 217 TRP E O 1
ATOM 10081 N N . LEU E 1 218 ? -12.934 16.714 22.699 1.00 18.21 218 LEU E N 1
ATOM 10082 C CA . LEU E 1 218 ? -12.320 17.202 21.463 1.00 18.57 218 LEU E CA 1
ATOM 10083 C C . LEU E 1 218 ? -12.756 16.400 20.239 1.00 18.82 218 LEU E C 1
ATOM 10084 O O . LEU E 1 218 ? -13.126 16.984 19.210 1.00 18.87 218 LEU E O 1
ATOM 10089 N N . ALA E 1 219 ? -12.720 15.072 20.351 1.00 18.66 219 ALA E N 1
ATOM 10090 C CA . ALA E 1 219 ? -13.178 14.202 19.266 1.00 19.06 219 ALA E CA 1
ATOM 10091 C C . ALA E 1 219 ? -14.604 14.564 18.864 1.00 19.51 219 ALA E C 1
ATOM 10092 O O . ALA E 1 219 ? -14.924 14.629 17.676 1.00 19.80 219 ALA E O 1
ATOM 10094 N N . ASN E 1 220 ? -15.450 14.819 19.860 1.00 19.66 220 ASN E N 1
ATOM 10095 C CA . ASN E 1 220 ? -16.847 15.170 19.604 1.00 20.11 220 ASN E CA 1
ATOM 10096 C C . ASN E 1 220 ? -17.009 16.536 18.927 1.00 20.83 220 ASN E C 1
ATOM 10097 O O . ASN E 1 220 ? -17.901 16.715 18.090 1.00 21.31 220 ASN E O 1
ATOM 10102 N N . LYS E 1 221 ? -16.131 17.480 19.266 1.00 21.03 221 LYS E N 1
ATOM 10103 C CA . LYS E 1 221 ? -16.114 18.801 18.620 1.00 21.83 221 LYS E CA 1
ATOM 10104 C C . LYS E 1 221 ? -15.693 18.732 17.153 1.00 22.18 221 LYS E C 1
ATOM 10105 O O . LYS E 1 221 ? -16.203 19.485 16.318 1.00 22.29 221 LYS E O 1
ATOM 10111 N N . LEU E 1 222 ? -14.768 17.827 16.842 1.00 22.71 222 LEU E N 1
ATOM 10112 C CA . LEU E 1 222 ? -14.196 17.750 15.499 1.00 23.53 222 LEU E CA 1
ATOM 10113 C C . LEU E 1 222 ? -15.070 16.991 14.505 1.00 24.32 222 LEU E C 1
ATOM 10114 O O . LEU E 1 222 ? -14.952 17.198 13.296 1.00 24.50 222 LEU E O 1
ATOM 10119 N N . ALA E 1 223 ? -15.943 16.123 15.020 1.00 25.08 223 ALA E N 1
ATOM 10120 C CA . ALA E 1 223 ? -16.785 15.254 14.184 1.00 26.18 223 ALA E CA 1
ATOM 10121 C C . ALA E 1 223 ? -17.598 15.990 13.100 1.00 26.91 223 ALA E C 1
ATOM 10122 O O . ALA E 1 223 ? -17.609 15.538 11.955 1.00 27.10 223 ALA E O 1
ATOM 10124 N N . PRO E 1 224 ? -18.273 17.112 13.453 1.00 27.72 224 PRO E N 1
ATOM 10125 C CA . PRO E 1 224 ? -19.019 17.889 12.448 1.00 28.37 224 PRO E CA 1
ATOM 10126 C C . PRO E 1 224 ? -18.183 18.375 11.262 1.00 29.06 224 PRO E C 1
ATOM 10127 O O . PRO E 1 224 ? -18.738 18.640 10.191 1.00 29.23 224 PRO E O 1
ATOM 10131 N N . TYR E 1 225 ? -16.869 18.499 11.451 1.00 29.57 225 TYR E N 1
ATOM 10132 C CA . TYR E 1 225 ? -15.976 18.974 10.395 1.00 30.21 225 TYR E CA 1
ATOM 10133 C C . TYR E 1 225 ? -15.356 17.835 9.590 1.00 30.09 225 TYR E C 1
ATOM 10134 O O . TYR E 1 225 ? -14.434 18.063 8.799 1.00 30.39 225 TYR E O 1
ATOM 10143 N N . ASP E 1 226 ? -15.867 16.619 9.795 1.00 29.98 226 ASP E N 1
ATOM 10144 C CA . ASP E 1 226 ? -15.341 15.401 9.161 1.00 29.96 226 ASP E CA 1
ATOM 10145 C C . ASP E 1 226 ? -13.868 15.166 9.529 1.00 29.30 226 ASP E C 1
ATOM 10146 O O . ASP E 1 226 ? -13.070 14.688 8.717 1.00 29.20 226 ASP E O 1
ATOM 10151 N N . VAL E 1 227 ? -13.529 15.504 10.772 1.00 28.22 227 VAL E N 1
ATOM 10152 C CA . VAL E 1 227 ? -12.173 15.362 11.298 1.00 27.17 227 VAL E CA 1
ATOM 10153 C C . VAL E 1 227 ? -12.198 14.410 12.499 1.00 26.36 227 VAL E C 1
ATOM 10154 O O . VAL E 1 227 ? -13.154 14.409 13.275 1.00 26.26 227 VAL E O 1
ATOM 10158 N N . GLN E 1 228 ? -11.154 13.598 12.633 1.00 25.52 228 GLN E N 1
ATOM 10159 C CA . GLN E 1 228 ? -10.994 12.726 13.799 1.00 24.85 228 GLN E CA 1
ATOM 10160 C C . GLN E 1 228 ? -9.589 12.859 14.378 1.00 24.16 228 GLN E C 1
ATOM 10161 O O . GLN E 1 228 ? -8.681 13.363 13.715 1.00 24.15 228 GLN E O 1
ATOM 10167 N N . LEU E 1 229 ? -9.414 12.405 15.615 1.00 23.29 229 LEU E N 1
ATOM 10168 C CA . LEU E 1 229 ? -8.085 12.324 16.207 1.00 22.58 229 LEU E CA 1
ATOM 10169 C C . LEU E 1 229 ? -7.416 11.062 15.670 1.00 22.46 229 LEU E C 1
ATOM 10170 O O . LEU E 1 229 ? -7.902 9.959 15.890 1.00 22.54 229 LEU E O 1
ATOM 10175 N N . GLU E 1 230 ? -6.320 11.234 14.937 1.00 22.55 230 GLU E N 1
ATOM 10176 C CA . GLU E 1 230 ? -5.711 10.128 14.200 1.00 22.81 230 GLU E CA 1
ATOM 10177 C C . GLU E 1 230 ? -4.736 9.335 15.063 1.00 22.58 230 GLU E C 1
ATOM 10178 O O . GLU E 1 230 ? -4.169 9.867 16.018 1.00 22.38 230 GLU E O 1
ATOM 10184 N N . ALA E 1 231 ? -4.541 8.064 14.716 1.00 22.48 231 ALA E N 1
ATOM 10185 C CA . ALA E 1 231 ? -3.546 7.226 15.379 1.00 22.18 231 ALA E CA 1
ATOM 10186 C C . ALA E 1 231 ? -2.174 7.884 15.307 1.00 21.96 231 ALA E C 1
ATOM 10187 O O . ALA E 1 231 ? -1.786 8.415 14.263 1.00 22.47 231 ALA E O 1
ATOM 10189 N N . GLY E 1 232 ? -1.453 7.870 16.423 1.00 21.54 232 GLY E N 1
ATOM 10190 C CA . GLY E 1 232 ? -0.119 8.462 16.486 1.00 21.03 232 GLY E CA 1
ATOM 10191 C C . GLY E 1 232 ? -0.090 9.922 16.906 1.00 20.55 232 GLY E C 1
ATOM 10192 O O . GLY E 1 232 ? 0.981 10.468 17.181 1.00 20.52 232 GLY E O 1
ATOM 10193 N N . GLN E 1 233 ? -1.263 10.555 16.953 1.00 20.15 233 GLN E N 1
ATOM 10194 C CA . GLN E 1 233 ? -1.365 11.939 17.399 1.00 19.75 233 GLN E CA 1
ATOM 10195 C C . GLN E 1 233 ? -1.115 12.058 18.897 1.00 19.17 233 GLN E C 1
ATOM 10196 O O . GLN E 1 233 ? -1.357 11.120 19.653 1.00 18.59 233 GLN E O 1
ATOM 10202 N N . ILE E 1 234 ? -0.619 13.221 19.299 1.00 18.40 234 ILE E N 1
ATOM 10203 C CA . ILE E 1 234 ? -0.378 13.539 20.698 1.00 18.48 234 ILE E CA 1
ATOM 10204 C C . ILE E 1 234 ? -1.400 14.595 21.105 1.00 17.76 234 ILE E C 1
ATOM 10205 O O . ILE E 1 234 ? -1.487 15.657 20.478 1.00 17.93 234 ILE E O 1
ATOM 10210 N N . ILE E 1 235 ? -2.187 14.287 22.131 1.00 16.97 235 ILE E N 1
ATOM 10211 C CA . ILE E 1 235 ? -3.238 15.191 22.601 1.00 16.41 235 ILE E CA 1
ATOM 10212 C C . ILE E 1 235 ? -2.889 15.719 23.989 1.00 16.29 235 ILE E C 1
ATOM 10213 O O . ILE E 1 235 ? -2.804 14.943 24.946 1.00 15.63 235 ILE E O 1
ATOM 10218 N N . LEU E 1 236 ? -2.684 17.031 24.088 1.00 15.75 236 LEU E N 1
ATOM 10219 C CA . LEU E 1 236 ? -2.444 17.686 25.377 1.00 16.10 236 LEU E CA 1
ATOM 10220 C C . LEU E 1 236 ? -3.775 17.993 26.054 1.00 15.98 236 LEU E C 1
ATOM 10221 O O . LEU E 1 236 ? -4.593 18.734 25.511 1.00 16.11 236 LEU E O 1
ATOM 10226 N N . GLY E 1 237 ? -3.986 17.425 27.242 1.00 15.68 237 GLY E N 1
ATOM 10227 C CA . GLY E 1 237 ? -5.303 17.445 27.879 1.00 15.56 237 GLY E CA 1
ATOM 10228 C C . GLY E 1 237 ? -5.708 18.720 28.599 1.00 15.54 237 GLY E C 1
ATOM 10229 O O . GLY E 1 237 ? -6.887 18.917 28.900 1.00 15.48 237 GLY E O 1
ATOM 10230 N N . GLY E 1 238 ? -4.739 19.582 28.886 1.00 15.51 238 GLY E N 1
ATOM 10231 C CA . GLY E 1 238 ? -5.003 20.806 29.639 1.00 15.86 238 GLY E CA 1
ATOM 10232 C C . GLY E 1 238 ? -4.032 20.978 30.790 1.00 16.32 238 GLY E C 1
ATOM 10233 O O . GLY E 1 238 ? -3.400 20.016 31.227 1.00 15.80 238 GLY E O 1
ATOM 10234 N N . SER E 1 239 ? -3.918 22.205 31.286 1.00 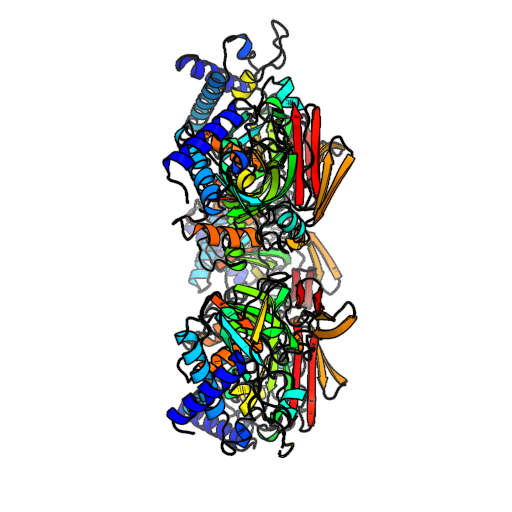16.50 239 SER E N 1
ATOM 10235 C CA . SER E 1 239 ? -2.919 22.516 32.306 1.00 17.18 239 SER E CA 1
ATOM 10236 C C . SER E 1 239 ? -3.490 22.422 33.705 1.00 17.78 239 SER E C 1
ATOM 10237 O O . SER E 1 239 ? -4.581 22.928 33.974 1.00 18.25 239 SER E O 1
ATOM 10240 N N . PHE E 1 240 ? -2.761 21.791 34.616 1.00 18.16 240 PHE E N 1
ATOM 10241 C CA . PHE E 1 240 ? -3.235 21.827 35.990 1.00 18.67 240 PHE E CA 1
ATOM 10242 C C . PHE E 1 240 ? -2.625 22.943 36.832 1.00 18.01 240 PHE E C 1
ATOM 10243 O O . PHE E 1 240 ? -2.895 23.046 38.030 1.00 17.93 240 PHE E O 1
ATOM 10251 N N . THR E 1 241 ? -1.862 23.811 36.164 1.00 17.69 241 THR E N 1
ATOM 10252 C CA . THR E 1 241 ? -1.326 25.033 36.765 1.00 17.70 241 THR E CA 1
ATOM 10253 C C . THR E 1 241 ? -1.640 26.269 35.908 1.00 17.75 241 THR E C 1
ATOM 10254 O O . THR E 1 241 ? -1.796 26.166 34.688 1.00 17.74 241 THR E O 1
ATOM 10258 N N . ARG E 1 242 ? -1.725 27.433 36.550 1.00 17.91 242 ARG E N 1
ATOM 10259 C CA . ARG E 1 242 ? -1.716 28.705 35.829 1.00 18.04 242 ARG E CA 1
ATOM 10260 C C . ARG E 1 242 ? -0.397 28.811 35.066 1.00 17.81 242 ARG E C 1
ATOM 10261 O O . ARG E 1 242 ? 0.624 28.292 35.535 1.00 17.76 242 ARG E O 1
ATOM 10269 N N . PRO E 1 243 ? -0.411 29.436 33.871 1.00 17.68 243 PRO E N 1
ATOM 10270 C CA . PRO E 1 243 ? 0.825 29.589 33.112 1.00 17.73 243 PRO E CA 1
ATOM 10271 C C . PRO E 1 243 ? 1.810 30.511 33.813 1.00 17.73 243 PRO E C 1
ATOM 10272 O O . PRO E 1 243 ? 1.404 31.455 34.499 1.00 18.03 243 PRO E O 1
ATOM 10276 N N . VAL E 1 244 ? 3.092 30.226 33.632 1.00 17.68 244 VAL E N 1
ATOM 10277 C CA . VAL E 1 244 ? 4.167 31.008 34.238 1.00 17.53 244 VAL E CA 1
ATOM 10278 C C . VAL E 1 244 ? 5.040 31.611 33.135 1.00 17.53 244 VAL E C 1
ATOM 10279 O O . VAL E 1 244 ? 5.510 30.888 32.252 1.00 17.14 244 VAL E O 1
ATOM 10283 N N . PRO E 1 245 ? 5.242 32.946 33.166 1.00 17.76 245 PRO E N 1
ATOM 10284 C CA . PRO E 1 245 ? 6.044 33.612 32.137 1.00 17.96 245 PRO E CA 1
ATOM 10285 C C . PRO E 1 245 ? 7.450 33.041 31.981 1.00 18.28 245 PRO E C 1
ATOM 10286 O O . PRO E 1 245 ? 8.111 32.723 32.975 1.00 18.41 245 PRO E O 1
ATOM 10290 N N . ALA E 1 246 ? 7.886 32.922 30.731 1.00 18.56 246 ALA E N 1
ATOM 10291 C CA . ALA E 1 246 ? 9.236 32.493 30.398 1.00 19.21 246 ALA E CA 1
ATOM 10292 C C . ALA E 1 246 ? 10.007 33.681 29.844 1.00 19.90 246 ALA E C 1
ATOM 10293 O O . ALA E 1 246 ? 9.554 34.351 28.909 1.00 19.92 246 ALA E O 1
ATOM 10295 N N . ARG E 1 247 ? 11.161 33.946 30.448 1.00 20.22 247 ARG E N 1
ATOM 10296 C CA . ARG E 1 247 ? 12.030 35.046 30.044 1.00 20.82 247 ARG E CA 1
ATOM 10297 C C . ARG E 1 247 ? 13.398 34.494 29.661 1.00 20.89 247 ARG E C 1
ATOM 10298 O O . ARG E 1 247 ? 13.802 33.433 30.147 1.00 20.80 247 ARG E O 1
ATOM 10306 N N . LYS E 1 248 ? 14.116 35.213 28.801 1.00 21.05 248 LYS E N 1
ATOM 10307 C CA . LYS E 1 248 ? 15.480 34.831 28.443 1.00 21.33 248 LYS E CA 1
ATOM 10308 C C . LYS E 1 248 ? 16.299 34.636 29.713 1.00 21.26 248 LYS E C 1
ATOM 10309 O O . LYS E 1 248 ? 16.272 35.479 30.612 1.00 21.26 248 LYS E O 1
ATOM 10315 N N . GLY E 1 249 ? 16.992 33.502 29.793 1.00 21.05 249 GLY E N 1
ATOM 10316 C CA . GLY E 1 249 ? 17.778 33.157 30.973 1.00 20.63 249 GLY E CA 1
ATOM 10317 C C . GLY E 1 249 ? 17.100 32.215 31.955 1.00 20.46 249 GLY E C 1
ATOM 10318 O O . GLY E 1 249 ? 17.764 31.660 32.841 1.00 20.40 249 GLY E O 1
ATOM 10319 N N . ASP E 1 250 ? 15.787 32.033 31.811 1.00 19.55 250 ASP E N 1
ATOM 10320 C CA . ASP E 1 250 ? 15.019 31.161 32.709 1.00 19.10 250 ASP E CA 1
ATOM 10321 C C . ASP E 1 250 ? 15.313 29.690 32.465 1.00 18.67 250 ASP E C 1
ATOM 10322 O O . ASP E 1 250 ? 15.440 29.253 31.323 1.00 18.90 250 ASP E O 1
ATOM 10327 N N . THR E 1 251 ? 15.418 28.937 33.554 1.00 18.52 251 THR E N 1
ATOM 10328 C CA . THR E 1 251 ? 15.441 27.483 33.502 1.00 18.41 251 THR E CA 1
ATOM 10329 C C . THR E 1 251 ? 14.182 26.993 34.198 1.00 17.82 251 THR E C 1
ATOM 10330 O O . THR E 1 251 ? 13.835 27.479 35.275 1.00 18.01 251 THR E O 1
ATOM 10334 N N . PHE E 1 252 ? 13.496 26.052 33.567 1.00 16.84 252 PHE E N 1
ATOM 10335 C CA . PHE E 1 252 ? 12.314 25.441 34.151 1.00 16.05 252 PHE E CA 1
ATOM 10336 C C . PHE E 1 252 ? 12.627 23.998 34.482 1.00 15.60 252 PHE E C 1
ATOM 10337 O O . PHE E 1 252 ? 13.337 23.329 33.733 1.00 15.44 252 PHE E O 1
ATOM 10345 N N . HIS E 1 253 ? 12.105 23.540 35.614 1.00 15.10 253 HIS E N 1
ATOM 10346 C CA . HIS E 1 253 ? 12.158 22.135 35.987 1.00 15.10 253 HIS E CA 1
ATOM 10347 C C . HIS E 1 253 ? 10.800 21.772 36.555 1.00 14.38 253 HIS E C 1
ATOM 10348 O O . HIS E 1 253 ? 10.377 22.332 37.565 1.00 14.66 253 HIS E O 1
ATOM 10355 N N . VAL E 1 254 ? 10.098 20.859 35.892 1.00 13.48 254 VAL E N 1
ATOM 10356 C CA . VAL E 1 254 ? 8.768 20.478 36.353 1.00 13.16 254 VAL E CA 1
ATOM 10357 C C . VAL E 1 254 ? 8.809 19.041 36.835 1.00 13.10 254 VAL E C 1
ATOM 10358 O O . VAL E 1 254 ? 9.062 18.119 36.063 1.00 12.49 254 VAL E O 1
ATOM 10362 N N . ASP E 1 255 ? 8.554 18.884 38.126 1.00 12.87 255 ASP E N 1
ATOM 10363 C CA . ASP E 1 255 ? 8.686 17.612 38.822 1.00 13.44 255 ASP E CA 1
ATOM 10364 C C . ASP E 1 255 ? 7.315 16.966 39.000 1.00 13.06 255 ASP E C 1
ATOM 10365 O O . ASP E 1 255 ? 6.478 17.463 39.767 1.00 13.02 255 ASP E O 1
ATOM 10370 N N . TYR E 1 256 ? 7.089 15.862 38.287 1.00 12.99 256 TYR E N 1
ATOM 10371 C CA . TYR E 1 256 ? 5.817 15.138 38.366 1.00 12.96 256 TYR E CA 1
ATOM 10372 C C . TYR E 1 256 ? 5.888 13.949 39.328 1.00 13.36 256 TYR E C 1
ATOM 10373 O O . TYR E 1 256 ? 5.085 13.014 39.224 1.00 13.70 256 TYR E O 1
ATOM 10382 N N . GLY E 1 257 ? 6.841 13.981 40.258 1.00 13.97 257 GLY E N 1
ATOM 10383 C CA . GLY E 1 257 ? 7.017 12.881 41.221 1.00 14.04 257 GLY E CA 1
ATOM 10384 C C . GLY E 1 257 ? 7.337 11.578 40.516 1.00 14.18 257 GLY E C 1
ATOM 10385 O O . GLY E 1 257 ? 8.264 11.518 39.697 1.00 14.43 257 GLY E O 1
ATOM 10386 N N . ASN E 1 258 ? 6.562 10.535 40.796 1.00 14.28 258 ASN E N 1
ATOM 10387 C CA . ASN E 1 258 ? 6.847 9.233 40.191 1.00 14.72 258 ASN E CA 1
ATOM 10388 C C . ASN E 1 258 ? 6.554 9.165 38.686 1.00 14.59 258 ASN E C 1
ATOM 10389 O O . ASN E 1 258 ? 6.786 8.138 38.055 1.00 14.73 258 ASN E O 1
ATOM 10394 N N . MET E 1 259 ? 6.062 10.265 38.118 1.00 14.22 259 MET E N 1
ATOM 10395 C CA . MET E 1 259 ? 5.864 10.355 36.670 1.00 14.18 259 MET E CA 1
ATOM 10396 C C . MET E 1 259 ? 7.024 11.049 35.955 1.00 14.08 259 MET E C 1
ATOM 10397 O O . MET E 1 259 ? 6.973 11.274 34.744 1.00 14.47 259 MET E O 1
ATOM 10402 N N . GLY E 1 260 ? 8.070 11.389 36.703 1.00 14.01 260 GLY E N 1
ATOM 10403 C CA . GLY E 1 260 ? 9.291 11.929 36.106 1.00 14.56 260 GLY E CA 1
ATOM 10404 C C . GLY E 1 260 ? 9.292 13.440 36.041 1.00 14.56 260 GLY E C 1
ATOM 10405 O O . GLY E 1 260 ? 8.509 14.092 36.720 1.00 15.52 260 GLY E O 1
ATOM 10406 N N . SER E 1 261 ? 10.170 14.001 35.217 1.00 14.50 261 SER E N 1
ATOM 10407 C CA . SER E 1 261 ? 10.333 15.447 35.161 1.00 14.44 261 SER E CA 1
ATOM 10408 C C . SER E 1 261 ? 10.598 15.926 33.747 1.00 14.47 261 SER E C 1
ATOM 10409 O O . SER E 1 261 ? 10.982 15.142 32.869 1.00 14.45 261 SER E O 1
ATOM 10412 N N . ILE E 1 262 ? 10.382 17.222 33.538 1.00 14.40 262 ILE E N 1
ATOM 10413 C CA . ILE E 1 262 ? 10.688 17.869 32.272 1.00 14.67 262 ILE E CA 1
ATOM 10414 C C . ILE E 1 262 ? 11.425 19.170 32.553 1.00 15.04 262 ILE E C 1
ATOM 10415 O O . ILE E 1 262 ? 11.030 19.941 33.431 1.00 15.17 262 ILE E O 1
ATOM 10420 N N . SER E 1 263 ? 12.495 19.411 31.805 1.00 15.69 263 SER E N 1
ATOM 10421 C CA . SER E 1 263 ? 13.251 20.636 31.978 1.00 16.99 263 SER E CA 1
ATOM 10422 C C . SER E 1 263 ? 13.514 21.323 30.647 1.00 17.36 263 SER E C 1
ATOM 10423 O O . SER E 1 263 ? 13.419 20.706 29.581 1.00 17.05 263 SER E O 1
ATOM 10426 N N . CYS E 1 264 ? 13.820 22.612 30.723 1.00 17.99 264 CYS E N 1
ATOM 10427 C CA . CYS E 1 264 ? 14.271 23.373 29.559 1.00 18.77 264 CYS E CA 1
ATOM 10428 C C . CYS E 1 264 ? 14.915 24.665 30.017 1.00 18.89 264 CYS E C 1
ATOM 10429 O O . CYS E 1 264 ? 14.816 25.039 31.186 1.00 18.99 264 CYS E O 1
ATOM 10432 N N . ARG E 1 265 ? 15.580 25.343 29.090 1.00 19.06 265 ARG E N 1
ATOM 10433 C CA . ARG E 1 265 ? 16.198 26.627 29.381 1.00 19.53 265 ARG E CA 1
ATOM 10434 C C . ARG E 1 265 ? 15.896 27.578 28.239 1.00 19.23 265 ARG E C 1
ATOM 10435 O O . ARG E 1 265 ? 15.986 27.197 27.078 1.00 19.06 265 ARG E O 1
ATOM 10443 N N . PHE E 1 266 ? 15.530 28.809 28.582 1.00 19.68 266 PHE E N 1
ATOM 10444 C CA . PHE E 1 266 ? 15.285 29.842 27.583 1.00 20.20 266 PHE E CA 1
ATOM 10445 C C . PHE E 1 266 ? 16.550 30.650 27.322 1.00 20.69 266 PHE E C 1
ATOM 10446 O O . PHE E 1 266 ? 17.168 31.172 28.250 1.00 20.93 266 PHE E O 1
ATOM 10454 N N . VAL E 1 267 ? 16.935 30.722 26.049 1.00 21.45 267 VAL E N 1
ATOM 10455 C CA . VAL E 1 267 ? 18.205 31.333 25.645 1.00 22.25 267 VAL E CA 1
ATOM 10456 C C . VAL E 1 267 ? 18.006 32.429 24.601 1.00 22.66 267 VAL E C 1
ATOM 10457 O O . VAL E 1 267 ? 16.893 32.648 24.111 1.00 22.71 267 VAL E O 1
#

Organism: Escherichia coli (NCBI:txid562)

B-factor: mean 22.18, std 8.49, range [9.99, 55.19]

CATH classification: 3.90.850.10

Nearest PDB structures (foldseek):
  2eb4-assembly1_C-2  TM=9.893E-01  e=3.366E-59  Escherichia coli
  2eb6-assembly1_A  TM=9.784E-01  e=1.408E-59  Escherichia coli
  2eb4-assembly1_B-2  TM=9.739E-01  e=4.890E-59  Escherichia coli
  2eb5-assembly1_A  TM=9.872E-01  e=3.164E-58  Escherichia coli
  2eb5-assembly1_B-2  TM=9.785E-01  e=4.058E-58  Escherichia coli

Radius of gyration: 37.5 Å; Cα contacts (8 Å, |Δi|>4): 3259; chains: 5; bounding box: 112×111×68 Å

Foldseek 3Di:
DDDLVVLLVVLVLLVVLLQVVNADAFPCVVPVVDDLVSLLSSLVNNVVVVVVVPKAFFAKEKELQAPVSCVVLVHDGIAMFTDIPVQEDEFAEADAPVSAHWKWKFKFKKFAFQAWAADDPQDLVNSLVGGPWIFIKMFIFHARHDQQDPPPRDGHHPSRCSSSRVRGRHMYTDFAIDRPPPDQQQAFKKFKDKPRDTPWIFTCCSRNNGLSGQVSVVNNVCNVVVDIGGHRHMYTRYGRIDIGTADAAIKMWMQRDNRGIGIYHYD/DDDLVVLLVVLVLLVVLLVVVHADAFPCVVVVPDDLVSLLSSQVNNVVVVVVVPKDWFAKEKEPQACVSCVVQVHRDIAMFTDIPVQEDEFAEADAPVSAHWKWKFKFKKFFFQAWFADDPQALVNSLVGTPKIFIKMFIFHARHDQQGPVPRDGHHPSRCSSSRVRGRHMYTDFAIDRPPPDQQQAQKKFKDKPRDTPWIFTCCSRNNGLSGQVNVVNNVCNVVVDIGGHRHMYTRYGRIDIGTADAAIKMWMQRDNRGIGIYHYD/DDDLVVLLVLLVLLVVLLVVLHADAQPCVVVVPQDLVSLLSSQVNNVVVVVVVPKDFQAKEKEPQACVSQVLAPHNHIAMFTDIPVQEDEFAEAAAPVSAHWKWKFKFKKFAFQAWAADDPQFLVNSLVGGPWIFIKMFIFHARHDDPPVVDRDNHSVSSCSSSRVRGRHMYTDFAIDRPVPDQQQAQKKFKDKPRDTDKIFTCCSRNNGLSGVQRVVNNVCNVVVDIGGHRHMYTRYGGIDIGTADAAMKMWMQRDNRGIGIYHYD/DDDLVVLLVVLVLLVVLLVVLHADAFPCVVVVPDDLVSLLSSQVNNVVVVVVVPKDFFAKEKEPQFPVSCVVQVHDHIAMFTDIPVQEDEFAEAAAPVSAHWKWKFKFKKFAFQFWAADDVQALVNSLVGGPWIFIKMFIFHARHDQAPVVRDGHHNSRCSSSRVRHRHMYTDFAIDRPPPDQQQAQKKFKDKPNHGPWIFTCCSRNNGLSGQVNVVNNVCNVVVDITGHRHMYTRYGRIDIGTADAQIKMWMQRDNRGIGIYHYD/DDDLVVLLVLLVLLVVLLAVLHADAFPCVVVVVDDLVSLLSSQVNNVVVVVVVVKDFQAKEKEPQAPVSCVVLVHDHIAMFTDIPVQEDEFAEADAPVSAHWKWKFKFKKFAFQAWAADDVQALVNSLVGTPWIFIKMFIFHARHDQQGPVPRDGHHPSRCSSSRVRGRHMYTDFAIDRPVPDQQQAFKKFKDKPRDTDWIFTCCSRNNGLSGQVSVVNNVCNVVVDIGGHRHMYTRYGRIDIGTDDAAIKMWMQRDNRGIGIYHYD

Solvent-accessible surface area: 53711 Å² total; per-residue (Å²): 143,46,90,173,128,21,11,31,72,0,0,90,74,0,12,100,2,38,78,96,106,116,45,27,59,0,0,5,13,64,52,107,143,10,49,47,98,0,0,12,8,0,8,94,29,1,18,118,34,7,67,80,96,63,49,70,62,67,0,13,6,0,12,23,13,42,160,64,91,12,76,82,21,158,45,106,53,14,4,8,0,6,1,0,57,53,5,55,32,157,32,43,24,81,0,54,18,93,90,18,44,75,8,88,0,24,0,1,2,0,2,10,3,49,126,70,6,113,9,98,99,10,51,21,13,55,0,14,73,4,9,19,5,0,3,0,0,0,0,0,10,7,12,3,1,50,86,95,3,110,141,68,139,118,85,63,70,12,55,0,36,1,0,4,2,3,15,1,5,0,0,0,32,8,7,31,7,5,75,7,64,93,42,26,0,24,164,9,49,2,64,0,56,34,75,65,84,86,68,48,78,12,53,0,22,52,0,41,58,4,2,0,46,0,0,8,46,0,0,51,67,11,18,110,92,108,58,41,0,80,58,54,11,21,0,0,1,2,20,20,12,166,34,6,67,6,112,119,52,6,60,0,77,0,47,3,52,106,0,3,27,1,30,3,119,1,74,184,42,92,142,114,30,17,21,74,1,0,84,88,0,31,120,2,44,148,88,117,119,46,28,66,2,0,4,19,65,65,100,132,10,52,49,88,1,0,4,12,0,6,101,10,3,18,116,39,17,74,82,122,50,76,71,61,57,0,10,6,1,13,28,9,39,153,72,88,5,73,96,25,171,32,100,56,10,2,8,0,5,1,0,45,54,4,54,32,154,21,36,24,80,0,55,18,96,94,18,42,73,8,90,0,25,0,1,2,0,1,10,4,50,108,71,7,111,9,98,102,10,55,21,12,55,0,13,60,4,8,19,4,0,4,0,0,0,1,1,10,8,11,2,0,54,77,93,2,87,139,57,112,122,80,63,63,13,47,0,38,0,0,5,3,3,14,1,4,0,0,0,35,8,4,36,8,5,75,5,62,90,45,22,0,20,172,10,53,4,65,0,59,35,77,63,83,88,66,47,77,13,56,0,31,50,1,38,68,5,2,0,45,0,0,9,47,0,0,50,47,10,22,110,62,115,55,38,0,83,58,54,12,16,0,0,1,2,17,20,13,176,27,6,66,6,116,122,52,5,61,0,77,0,47,4,51,110,0,4,22,0,28,3,114,0,71,142,51,99,126,131,25,8,28,91,0,0,92,76,0,15,90,3,32,74,109,94,119,42,26,127,2,0,3,61,59,46,83,137,2,46,45,89,0,0,10,7,0,6,93,13,1,16,115,32,7,69,84,104,60,49,64,62,63,0,10,6,1,12,37,2,43,129,83,67,9,85,45,20,88,25,102,56,11,2,9,0,6,1,0,57,55,4,53,30,152,33,48,25,72,0,53,20,103,69,18,44,77,10,99,0,21,0,1,2,0,1,10,3,54,102,70,7,112,10,98,96,11,47,19,9,56,1,13,56,1,8,16,3,0,2,0,0,0,0,0,12,8,36,4,12,87,63,120,85,100,178,84,118,68,44,76,92,5,10,8,30,0,0,5,3,3,16,2,5,0,0,0,32,8,6,33,8,6,70,6,66,87,44,26,0,20,168,10,50,3,65,0,59,34,75,64,87,86,67,48,78,13,54,0,21,50,0,30,52,4,2,0,45,0,0,8,44,0,0,50,63,11,17,112,84,108,56,40,0,80,58,53,13,20,0,0,0,2,9,21,14,181,37,6,66,6,110,121,54,5,58,3,82,0,48,4,51,107,0,7,22,0,33,4,115,1,77,150,48,87,174,127,20,11,31,79,0,0,85,74,0,11,92,3,35,88,121,89,121,41,33,80,1,0,14,39,64,50,99,133,11,51,53,97,1,0,12,10,0,7,98,30,2,16,119,34,7,71,82,85,60,50,70,62,62,0,11,5,1,12,27,11,38,161,67,56,9,87,95,22,144,30,110,63,10,2,10,0,7,0,0,56,56,4,54,32,153,30,37,26,76,0,54,18,101,72,18,44,74,9,89,0,20,0,1,1,0,0,10,3,52,110,71,6,111,8,98,107,10,53,21,14,54,0,12,66,2,7,19,4,0,4,0,0,0,1,1,12,7,11,3,2,58,74,89,6,114,98,129,157,63,60,86,8,39,0,35,0,0,4,3,2,14,1,5,0,0,1,35,8,6,32,7,5,78,6,58,90,43,24,0,26,166,9,49,2,64,0,59,34,78,66,86,80,68,48,78,14,54,0,23,56,1,43,63,4,2,0,46,0,0,8,46,0,0,50,62,12,14,110,93,112,54,43,0,80,58,55,12,21,0,0,2,2,19,21,12,157,22,7,64,6,113,118,52,6,64,0,78,0,47,4,50,109,0,4,21,0,30,5,114,0,72,148,57,93,124,144,34,8,29,87,0,0,93,68,0,19,92,3,37,94,106,97,119,46,29,71,2,0,3,19,63,46,97,141,8,49,57,86,1,0,10,9,0,6,89,14,2,19,110,38,15,76,82,91,51,84,71,57,60,0,10,6,1,13,29,10,41,148,77,95,5,74,86,24,165,34,99,58,11,3,8,0,4,1,0,52,55,3,56,32,153,29,42,23,73,0,56,18,99,75,18,43,77,11,94,1,24,0,1,2,0,2,8,3,51,110,72,7,107,10,100,99,10,52,21,11,56,0,13,60,3,8,17,4,0,2,0,0,0,0,0,11,7,14,3,1,56,82,110,2,87,138,61,119,120,87,66,61,14,57,0,39,0,0,4,3,3,13,1,4,1,0,0,34,9,4,34,8,6,74,5,63,95,43,24,0,22,174,10,52,3,64,1,59,32,76,63,86,86,69,50,78,12,56,0,23,50,1,40,59,4,2,0,46,0,0,9,45,0,0,50,63,10,21,109,86,116,55,38,0,81,59,53,11,18,0,0,1,2,22,21,12,178,28,8,66,6,113,118,54,6,59,2,85,0,45,4,52,110,0,5,21,0,34,5,115,1,74

InterPro domains:
  IPR011234 Fumarylacetoacetase-like, C-terminal [PF01557] (77-266)
  IPR012690 2-oxo-hept-4-ene-1,7-dioic acid hydratase [TIGR02312] (1-267)
  IPR036663 Fumarylacetoacetase-like, C-terminal domain superfamily [G3DSA:3.90.850.10] (1-267)
  IPR036663 Fumarylacetoacetase-like, C-terminal domain superfamily [SSF56529] (3-267)
  IPR050772 Hydratase/Decarboxylase Family, MhpD Subfamily [PTHR30143] (1-267)